Protein AF-0000000066499691 (afdb_homodimer)

Foldseek 3Di:
DDDPDDDDPPDPPDVDDPVDDPPDDPPDDPDDDDDDPPPPPCPPPPVVPPCPPPPCPVPVCPCPVPPPPPPVCCVVDDPDDDDDDQVVDPPDDPDCVVVVVVVVVLVVVLQVLLVVCCVVPVGSDDCPVVCQQCVPVVLLVVLLVVLVVLLVQLLVLLVCVLVVNDDPVVSVVSLVVSLVCLLVVSLVSLLVDDHALVSLLVSLVSSVLSNLQSCQLSVLSNVLSVVVVVCVVVVHDDDDPFSHRASDPVLSVLSSLALASHDTNDFDFAPAFDVVLLVVLVVLLVSLVSSLNSLVVVCVVLLVCLPPDDPVVSLVVCLVSLVSNVVSVLCNVLPRVNVSSCRVSRGDPNQQFAPLLQALAPVSNVCGSGPRLNVSLVPVQLVCCCVPVVDDNVVSVVRSLQVVLVSVQSSSCSSLVDHDSLSSVVSSCCVVRRVVSPDPVRHPDPVSSVVVSVCCSRVRVSSVSVSSVVSCVPPVVPDD/DDDPDDDDDDDPDDPDDDPPDDPDDDDDDDDDDDDDPCPCPCPPPPVVPPCPPPPCPVPCPVCPVPPPPPPVCCVVDDPDDDDDDQVVDPPDDPDCVVVVVVVVVLVVVLQVLLVVCCVVPVGSDDCPVVCQQCVPVVLLVVLLVVLVVLLVQLLVLLVCVLVVNDDPVVSVVSLVVSLVCLLVVSLVSLLVDDHALVSLLVSLVSSVLSNLQSCQLSVLSNVLSVVVVVCVVVVHDDDDPFSHRASDPVLSVLSSLALASHDTNDFDFAPAFDVVLLVVLVVLLVSLVSSLNSLVVVCVVLLVCLPPDDPVVSLVVCLVSLVSNVVSVLCNVLPRVNVNSCRVSRGDPNQQFAPLLQALAPVSNVCGSGPRLNVSLVPVQLVCCCVPVVDDNVVSVVRSQQVVLVSVQSSSCSSLVDHDSLSSVVSSCCVVRRVVSPDPVRHPDPVSSVVVSVCCSRVRVSSVSVSSVVSCVPPVVPDD

InterPro domains:
  IPR004299 Membrane bound O-acyl transferase, MBOAT [PF03062] (135-469)
  IPR014371 Sterol O-acyltransferase, ACAT/DAG/ARE types [PIRSF000439] (23-471)
  IPR014371 Sterol O-acyltransferase, ACAT/DAG/ARE types [PTHR10408] (16-472)

Structure (mmCIF, N/CA/C/O backbone):
data_AF-0000000066499691-model_v1
#
loop_
_entity.id
_entity.type
_entity.pdbx_description
1 polymer O-acyltransferase
#
loop_
_atom_site.group_PDB
_atom_site.id
_atom_site.type_symbol
_atom_site.label_atom_id
_atom_site.label_alt_id
_atom_site.label_comp_id
_atom_site.label_asym_id
_atom_site.label_entity_id
_atom_site.label_seq_id
_atom_site.pdbx_PDB_ins_code
_atom_site.Cartn_x
_atom_site.Cartn_y
_atom_site.Cartn_z
_atom_site.occupancy
_atom_site.B_iso_or_equiv
_atom_site.auth_seq_id
_atom_site.auth_comp_id
_atom_site.auth_asym_id
_atom_site.auth_atom_id
_atom_site.pdbx_PDB_model_num
ATOM 1 N N . MET A 1 1 ? 27.125 18.734 -46.188 1 19.03 1 MET A N 1
ATOM 2 C CA . MET A 1 1 ? 26.656 19.859 -45.375 1 19.03 1 MET A CA 1
ATOM 3 C C . MET A 1 1 ? 25.141 19.875 -45.281 1 19.03 1 MET A C 1
ATOM 5 O O . MET A 1 1 ? 24.578 20.078 -44.188 1 19.03 1 MET A O 1
ATOM 9 N N . ILE A 1 2 ? 24.375 20.172 -46.531 1 18.66 2 ILE A N 1
ATOM 10 C CA . ILE A 1 2 ? 23.328 21.125 -46.938 1 18.66 2 ILE A CA 1
ATOM 11 C C . ILE A 1 2 ? 21.969 20.594 -46.531 1 18.66 2 ILE A C 1
ATOM 13 O O . ILE A 1 2 ? 21.203 21.281 -45.844 1 18.66 2 ILE A O 1
ATOM 17 N N . GLU A 1 3 ? 21.109 20.344 -47.562 1 19.16 3 GLU A N 1
ATOM 18 C CA . GLU A 1 3 ? 19.812 20.797 -48.062 1 19.16 3 GLU A CA 1
ATOM 19 C C . GLU A 1 3 ? 18.703 19.875 -47.562 1 19.16 3 GLU A C 1
ATOM 21 O O . GLU A 1 3 ? 17.703 19.688 -48.281 1 19.16 3 GLU A O 1
ATOM 26 N N . THR A 1 4 ? 18.938 18.953 -46.594 1 21.23 4 THR A N 1
ATOM 27 C CA . THR A 1 4 ? 18.281 17.641 -46.531 1 21.23 4 THR A CA 1
ATOM 28 C C . THR A 1 4 ? 16.828 17.781 -46.094 1 21.23 4 THR A C 1
ATOM 30 O O . THR A 1 4 ? 16.281 16.906 -45.438 1 21.23 4 THR A O 1
ATOM 33 N N . GLU A 1 5 ? 16.281 19.156 -46.25 1 20.5 5 GLU A N 1
ATOM 34 C CA . GLU A 1 5 ? 15.305 19.625 -45.281 1 20.5 5 GLU A CA 1
ATOM 35 C C . GLU A 1 5 ? 14.016 18.812 -45.344 1 20.5 5 GLU A C 1
ATOM 37 O O . GLU A 1 5 ? 13.445 18.453 -44.312 1 20.5 5 GLU A O 1
ATOM 42 N N . ASN A 1 6 ? 13.25 18.859 -46.469 1 22.66 6 ASN A N 1
ATOM 43 C CA . ASN A 1 6 ? 11.906 19.391 -46.688 1 22.66 6 ASN A CA 1
ATOM 44 C C . ASN A 1 6 ? 10.844 18.312 -46.625 1 22.66 6 ASN A C 1
ATOM 46 O O . ASN A 1 6 ? 10.211 17.969 -47.625 1 22.66 6 ASN A O 1
ATOM 50 N N . SER A 1 7 ? 11.117 17.125 -45.906 1 20.28 7 SER A N 1
ATOM 51 C CA . SER A 1 7 ? 10.492 15.844 -46.25 1 20.28 7 SER A CA 1
ATOM 52 C C . SER A 1 7 ? 8.969 15.938 -46.188 1 20.28 7 SER A C 1
ATOM 54 O O . SER A 1 7 ? 8.289 15.672 -47.188 1 20.28 7 SER A O 1
ATOM 56 N N . SER A 1 8 ? 8.312 15.023 -45.375 1 19.58 8 SER A N 1
ATOM 57 C CA . SER A 1 8 ? 7.195 14.094 -45.469 1 19.58 8 SER A CA 1
ATOM 58 C C . SER A 1 8 ? 5.883 14.742 -45.062 1 19.58 8 SER A C 1
ATOM 60 O O . SER A 1 8 ? 5.516 14.727 -43.875 1 19.58 8 SER A O 1
ATOM 62 N N . LYS A 1 9 ? 5.551 16.062 -45.438 1 21.55 9 LYS A N 1
ATOM 63 C CA . LYS A 1 9 ? 4.496 17.016 -45.125 1 21.55 9 LYS A CA 1
ATOM 64 C C . LYS A 1 9 ? 3.115 16.422 -45.344 1 21.55 9 LYS A C 1
ATOM 66 O O . LYS A 1 9 ? 2.117 16.891 -44.812 1 21.55 9 LYS A O 1
ATOM 71 N N . THR A 1 10 ? 2.969 15.688 -46.562 1 20.28 10 THR A N 1
ATOM 72 C CA . THR A 1 10 ? 1.807 15.922 -47.406 1 20.28 10 THR A CA 1
ATOM 73 C C . THR A 1 10 ? 0.542 15.367 -46.75 1 20.28 10 THR A C 1
ATOM 75 O O . THR A 1 10 ? -0.565 15.828 -47.062 1 20.28 10 THR A O 1
ATOM 78 N N . MET A 1 11 ? 0.588 14.094 -46.281 1 20.8 11 MET A N 1
ATOM 79 C CA . MET A 1 11 ? -0.622 13.32 -46.562 1 20.8 11 MET A CA 1
ATOM 80 C C . MET A 1 11 ? -1.749 13.727 -45.594 1 20.8 11 MET A C 1
ATOM 82 O O . MET A 1 11 ? -2.469 12.875 -45.094 1 20.8 11 MET A O 1
ATOM 86 N N . PHE A 1 12 ? -1.549 14.789 -44.75 1 20.36 12 PHE A N 1
ATOM 87 C CA . PHE A 1 12 ? -2.389 15.047 -43.594 1 20.36 12 PHE A CA 1
ATOM 88 C C . PHE A 1 12 ? -3.799 15.438 -44 1 20.36 12 PHE A C 1
ATOM 90 O O . PHE A 1 12 ? -4.668 15.672 -43.156 1 20.36 12 PHE A O 1
ATOM 97 N N . GLN A 1 13 ? -3.895 16.031 -45.281 1 19.62 13 GLN A N 1
ATOM 98 C CA . GLN A 1 13 ? -4.906 17.062 -45.438 1 19.62 13 GLN A CA 1
ATOM 99 C C . GLN A 1 13 ? -6.309 16.5 -45.25 1 19.62 13 GLN A C 1
ATOM 101 O O . GLN A 1 13 ? -7.176 17.141 -44.656 1 19.62 13 GLN A O 1
ATOM 106 N N . GLN A 1 14 ? -6.617 15.5 -46.156 1 19.88 14 GLN A N 1
ATOM 107 C CA . GLN A 1 14 ? -7.879 15.586 -46.875 1 19.88 14 GLN A CA 1
ATOM 108 C C . GLN A 1 14 ? -9.055 15.227 -46 1 19.88 14 GLN A C 1
ATOM 110 O O . GLN A 1 14 ? -10.195 15.148 -46.438 1 19.88 14 GLN A O 1
ATOM 115 N N . ARG A 1 15 ? -8.773 14.523 -44.875 1 19.77 15 ARG A N 1
ATOM 116 C CA . ARG A 1 15 ? -9.945 13.859 -44.312 1 19.77 15 ARG A CA 1
ATOM 117 C C . ARG A 1 15 ? -10.953 14.875 -43.781 1 19.77 15 ARG A C 1
ATOM 119 O O . ARG A 1 15 ? -11.234 14.906 -42.594 1 19.77 15 ARG A O 1
ATOM 126 N N . THR A 1 16 ? -10.812 16.156 -44.281 1 20.16 16 THR A N 1
ATOM 127 C CA . THR A 1 16 ? -11.578 17.281 -43.75 1 20.16 16 THR A CA 1
ATOM 128 C C . THR A 1 16 ? -13.07 16.953 -43.719 1 20.16 16 THR A C 1
ATOM 130 O O . THR A 1 16 ? -13.727 17.156 -42.688 1 20.16 16 THR A O 1
ATOM 133 N N . LYS A 1 17 ? -13.766 17.406 -44.875 1 21.17 17 LYS A N 1
ATOM 134 C CA . LYS A 1 17 ? -14.938 18.234 -45.062 1 21.17 17 LYS A CA 1
ATOM 135 C C . LYS A 1 17 ? -16.219 17.422 -44.969 1 21.17 17 LYS A C 1
ATOM 137 O O . LYS A 1 17 ? -17.312 17.984 -44.75 1 21.17 17 LYS A O 1
ATOM 142 N N . LEU A 1 18 ? -16.234 16.156 -45.562 1 18.75 18 LEU A N 1
ATOM 143 C CA . LEU A 1 18 ? -17.469 15.734 -46.219 1 18.75 18 LEU A CA 1
ATOM 144 C C . LEU A 1 18 ? -18.562 15.453 -45.188 1 18.75 18 LEU A C 1
ATOM 146 O O . LEU A 1 18 ? -19.641 14.992 -45.531 1 18.75 18 LEU A O 1
ATOM 150 N N . GLU A 1 19 ? -18.219 15.344 -43.844 1 18.98 19 GLU A N 1
ATOM 151 C CA . GLU A 1 19 ? -19.328 14.875 -43.031 1 18.98 19 GLU A CA 1
ATOM 152 C C . GLU A 1 19 ? -20.438 15.922 -42.969 1 18.98 19 GLU A C 1
ATOM 154 O O . GLU A 1 19 ? -20.594 16.609 -41.969 1 18.98 19 GLU A O 1
ATOM 159 N N . GLN A 1 20 ? -20.562 16.766 -43.938 1 18.83 20 GLN A N 1
ATOM 160 C CA . GLN A 1 20 ? -21.438 17.922 -44.031 1 18.83 20 GLN A CA 1
ATOM 161 C C . GLN A 1 20 ? -22.875 17.531 -43.656 1 18.83 20 GLN A C 1
ATOM 163 O O . GLN A 1 20 ? -23.5 18.188 -42.844 1 18.83 20 GLN A O 1
ATOM 168 N N . LYS A 1 21 ? -23.859 17.328 -44.75 1 19.36 21 LYS A N 1
ATOM 169 C CA . LYS A 1 21 ? -25.141 17.875 -45.188 1 19.36 21 LYS A CA 1
ATOM 170 C C . LYS A 1 21 ? -26.312 17.156 -44.5 1 19.36 21 LYS A C 1
ATOM 172 O O . LYS A 1 21 ? -27.391 17.719 -44.375 1 19.36 21 LYS A O 1
ATOM 177 N N . LEU A 1 22 ? -26.422 15.758 -44.5 1 18.62 22 LEU A N 1
ATOM 178 C CA . LEU A 1 22 ? -27.75 15.195 -44.656 1 18.62 22 LEU A CA 1
ATOM 179 C C . LEU A 1 22 ? -28.578 15.438 -43.406 1 18.62 22 LEU A C 1
ATOM 181 O O . LEU A 1 22 ? -28.375 14.789 -42.375 1 18.62 22 LEU A O 1
ATOM 185 N N . VAL A 1 23 ? -28.844 16.625 -42.875 1 20.41 23 VAL A N 1
ATOM 186 C CA . VAL A 1 23 ? -29.672 17.25 -41.844 1 20.41 23 VAL A CA 1
ATOM 187 C C . VAL A 1 23 ? -31.141 16.875 -42.062 1 20.41 23 VAL A C 1
ATOM 189 O O . VAL A 1 23 ? -31.984 17.109 -41.188 1 20.41 23 VAL A O 1
ATOM 192 N N . LYS A 1 24 ? -31.703 16.672 -43.344 1 18.53 24 LYS A N 1
ATOM 193 C CA . LYS A 1 24 ? -32.969 17.328 -43.75 1 18.53 24 LYS A CA 1
ATOM 194 C C . LYS A 1 24 ? -34.125 16.797 -42.938 1 18.53 24 LYS A C 1
ATOM 196 O O . LYS A 1 24 ? -34.031 15.719 -42.312 1 18.53 24 LYS A O 1
ATOM 201 N N . LYS A 1 25 ? -35.625 16.812 -43.594 1 18.16 25 LYS A N 1
ATOM 202 C CA . LYS A 1 25 ? -37.031 17.203 -43.531 1 18.16 25 LYS A CA 1
ATOM 203 C C . LYS A 1 25 ? -37.906 16.031 -43.062 1 18.16 25 LYS A C 1
ATOM 205 O O . LYS A 1 25 ? -39.125 16.109 -43.125 1 18.16 25 LYS A O 1
ATOM 210 N N . ARG A 1 26 ? -37.5 14.758 -42.844 1 16.75 26 ARG A N 1
ATOM 211 C CA . ARG A 1 26 ? -38.594 13.797 -42.938 1 16.75 26 ARG A CA 1
ATOM 212 C C . ARG A 1 26 ? -39.719 14.125 -41.969 1 16.75 26 ARG A C 1
ATOM 214 O O . ARG A 1 26 ? -39.562 13.93 -40.75 1 16.75 26 ARG A O 1
ATOM 221 N N . LYS A 1 27 ? -40.719 15.109 -42.219 1 18.91 27 LYS A N 1
ATOM 222 C CA . LYS A 1 27 ? -41.906 15.758 -41.688 1 18.91 27 LYS A CA 1
ATOM 223 C C . LYS A 1 27 ? -43.062 14.758 -41.5 1 18.91 27 LYS A C 1
ATOM 225 O O . LYS A 1 27 ? -44 15.023 -40.75 1 18.91 27 LYS A O 1
ATOM 230 N N . GLU A 1 28 ? -43.219 13.758 -42.5 1 16.61 28 GLU A N 1
ATOM 231 C CA . GLU A 1 28 ? -44.594 13.562 -42.969 1 16.61 28 GLU A CA 1
ATOM 232 C C . GLU A 1 28 ? -45.5 13.047 -41.844 1 16.61 28 GLU A C 1
ATOM 234 O O . GLU A 1 28 ? -45 12.672 -40.781 1 16.61 28 GLU A O 1
ATOM 239 N N . ASP A 1 29 ? -46.312 11.945 -42.156 1 17.38 29 ASP A N 1
ATOM 240 C CA . ASP A 1 29 ? -47.75 11.609 -42.25 1 17.38 29 ASP A CA 1
ATOM 241 C C . ASP A 1 29 ? -48.25 11.047 -40.938 1 17.38 29 ASP A C 1
ATOM 243 O O . ASP A 1 29 ? -47.781 10.008 -40.469 1 17.38 29 ASP A O 1
ATOM 247 N N . LYS A 1 30 ? -48.812 11.906 -40.094 1 19.53 30 LYS A N 1
ATOM 248 C CA . LYS A 1 30 ? -49.531 11.93 -38.812 1 19.53 30 LYS A CA 1
ATOM 249 C C . LYS A 1 30 ? -50.812 11.109 -38.906 1 19.53 30 LYS A C 1
ATOM 251 O O . LYS A 1 30 ? -51.906 11.68 -38.969 1 19.53 30 LYS A O 1
ATOM 256 N N . GLU A 1 31 ? -50.875 10.07 -39.781 1 17.73 31 GLU A N 1
ATOM 257 C CA . GLU A 1 31 ? -52.25 9.641 -39.969 1 17.73 31 GLU A CA 1
ATOM 258 C C . GLU A 1 31 ? -52.969 9.422 -38.656 1 17.73 31 GLU A C 1
ATOM 260 O O . GLU A 1 31 ? -52.312 9.18 -37.625 1 17.73 31 GLU A O 1
ATOM 265 N N . LYS A 1 32 ? -54.438 9.094 -38.656 1 17.88 32 LYS A N 1
ATOM 266 C CA . LYS A 1 32 ? -55.781 9.398 -38.125 1 17.88 32 LYS A CA 1
ATOM 267 C C . LYS A 1 32 ? -56.094 8.531 -36.906 1 17.88 32 LYS A C 1
ATOM 269 O O . LYS A 1 32 ? -56.656 9.016 -35.938 1 17.88 32 LYS A O 1
ATOM 274 N N . ASN A 1 33 ? -56.031 7.176 -37.062 1 18.47 33 ASN A N 1
ATOM 275 C CA . ASN A 1 33 ? -57.25 6.504 -36.656 1 18.47 33 ASN A CA 1
ATOM 276 C C . ASN A 1 33 ? -57.406 6.496 -35.125 1 18.47 33 ASN A C 1
ATOM 278 O O . ASN A 1 33 ? -56.469 6.164 -34.406 1 18.47 33 ASN A O 1
ATOM 282 N N . ASN A 1 34 ? -58.531 7.102 -34.469 1 17.97 34 ASN A N 1
ATOM 283 C CA . ASN A 1 34 ? -59.062 7.656 -33.25 1 17.97 34 ASN A CA 1
AT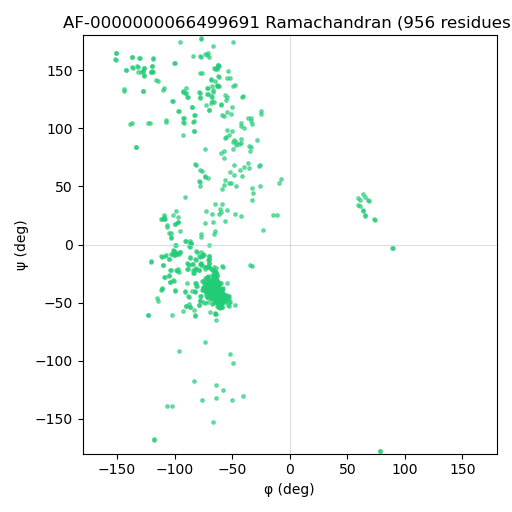OM 284 C C . ASN A 1 34 ? -59.375 6.559 -32.219 1 17.97 34 ASN A C 1
ATOM 286 O O . ASN A 1 34 ? -59.719 6.852 -31.078 1 17.97 34 ASN A O 1
ATOM 290 N N . GLU A 1 35 ? -59.562 5.238 -32.656 1 18.17 35 GLU A N 1
ATOM 291 C CA . GLU A 1 35 ? -60.688 4.645 -31.938 1 18.17 35 GLU A CA 1
ATOM 292 C C . GLU A 1 35 ? -60.406 4.516 -30.453 1 18.17 35 GLU A C 1
ATOM 294 O O . GLU A 1 35 ? -59.25 4.25 -30.062 1 18.17 35 GLU A O 1
ATOM 299 N N . LYS A 1 36 ? -61.438 4.781 -29.516 1 21.89 36 LYS A N 1
ATOM 300 C CA . LYS A 1 36 ? -61.75 5.145 -28.141 1 21.89 36 LYS A CA 1
ATOM 301 C C . LYS A 1 36 ? -61.594 3.941 -27.203 1 21.89 36 LYS A C 1
ATOM 303 O O . LYS A 1 36 ? -61.844 4.047 -26 1 21.89 36 LYS A O 1
ATOM 308 N N . VAL A 1 37 ? -61.031 2.785 -27.656 1 19.05 37 VAL A N 1
ATOM 309 C CA . VAL A 1 37 ? -61.531 1.641 -26.922 1 19.05 37 VAL A CA 1
ATOM 310 C C . VAL A 1 37 ? -61.312 1.837 -25.422 1 19.05 37 VAL A C 1
ATOM 312 O O . VAL A 1 37 ? -60.188 2.199 -25 1 19.05 37 VAL A O 1
ATOM 315 N N . SER A 1 38 ? -62.438 1.754 -24.484 1 20.27 38 SER A N 1
ATOM 316 C CA . SER A 1 38 ? -62.969 2.025 -23.141 1 20.27 38 SER A CA 1
ATOM 317 C C . SER A 1 38 ? -62.312 1.115 -22.109 1 20.27 38 SER A C 1
ATOM 319 O O . SER A 1 38 ? -62.531 1.302 -20.906 1 20.27 38 SER A O 1
ATOM 321 N N . ILE A 1 39 ? -61.406 0.233 -22.531 1 19.64 39 ILE A N 1
ATOM 322 C CA . ILE A 1 39 ? -61.375 -0.937 -21.656 1 19.64 39 ILE A CA 1
ATOM 323 C C . ILE A 1 39 ? -61.156 -0.501 -20.203 1 19.64 39 ILE A C 1
ATOM 325 O O . ILE A 1 39 ? -60.188 0.207 -19.922 1 19.64 39 ILE A O 1
ATOM 329 N N . GLU A 1 40 ? -62.156 -0.705 -19.281 1 19.98 40 GLU A N 1
ATOM 330 C CA . GLU A 1 40 ? -62.531 -0.37 -17.906 1 19.98 40 GLU A CA 1
ATOM 331 C C . GLU A 1 40 ? -61.562 -1.003 -16.906 1 19.98 40 GLU A C 1
ATOM 333 O O . GLU A 1 40 ? -61.625 -0.735 -15.703 1 19.98 40 GLU A O 1
ATOM 338 N N . SER A 1 41 ? -60.5 -1.564 -17.375 1 19.78 41 SER A N 1
ATOM 339 C CA . SER A 1 41 ? -59.969 -2.578 -16.453 1 19.78 41 SER A CA 1
ATOM 340 C C . SER A 1 41 ? -59.812 -2.02 -15.039 1 19.78 41 SER A C 1
ATOM 342 O O . SER A 1 41 ? -59.281 -0.938 -14.859 1 19.78 41 SER A O 1
ATOM 344 N N . SER A 1 42 ? -60.625 -2.506 -14.07 1 20.31 42 SER A N 1
ATOM 345 C CA . SER A 1 42 ? -60.969 -2.215 -12.688 1 20.31 42 SER A CA 1
ATOM 346 C C . SER A 1 42 ? -59.75 -2.32 -11.773 1 20.31 42 SER A C 1
ATOM 348 O O . SER A 1 42 ? -59.594 -3.297 -11.039 1 20.31 42 SER A O 1
ATOM 350 N N . THR A 1 43 ? -58.656 -2.059 -12.227 1 19.95 43 THR A N 1
ATOM 351 C CA . THR A 1 43 ? -57.469 -2.33 -11.406 1 19.95 43 THR A CA 1
ATOM 352 C C . THR A 1 43 ? -57.656 -1.761 -10 1 19.95 43 THR A C 1
ATOM 354 O O . THR A 1 43 ? -57.781 -0.544 -9.828 1 19.95 43 THR A O 1
ATOM 357 N N . SER A 1 44 ? -58.375 -2.582 -9.219 1 18.97 44 SER A N 1
ATOM 358 C CA . SER A 1 44 ? -58.719 -2.223 -7.852 1 18.97 44 SER A CA 1
ATOM 359 C C . SER A 1 44 ? -57.531 -1.757 -7.055 1 18.97 44 SER A C 1
ATOM 361 O O . SER A 1 44 ? -56.5 -2.438 -7.027 1 18.97 44 SER A O 1
ATOM 363 N N . LYS A 1 45 ? -57.312 -0.521 -6.914 1 22.02 45 LYS A N 1
ATOM 364 C CA . LYS A 1 45 ? -56.375 0.409 -6.273 1 22.02 45 LYS A CA 1
ATOM 365 C C . LYS A 1 45 ? -56.25 0.13 -4.777 1 22.02 45 LYS A C 1
ATOM 367 O O . LYS A 1 45 ? -56.219 1.06 -3.969 1 22.02 45 LYS A O 1
ATOM 372 N N . THR A 1 46 ? -56.438 -1.102 -4.438 1 20.28 46 THR A N 1
ATOM 373 C CA . THR A 1 46 ? -56.688 -1.081 -2.998 1 20.28 46 THR A CA 1
ATOM 374 C C . THR A 1 46 ? -55.531 -0.434 -2.262 1 20.28 46 THR A C 1
ATOM 376 O O . THR A 1 46 ? -54.406 -0.959 -2.273 1 20.28 46 THR A O 1
ATOM 379 N N . THR A 1 47 ? -55.438 0.843 -2.346 1 21.22 47 THR A N 1
ATOM 380 C CA . THR A 1 47 ? -54.469 1.711 -1.657 1 21.22 47 THR A CA 1
ATOM 381 C C . THR A 1 47 ? -54.562 1.509 -0.147 1 21.22 47 THR A C 1
ATOM 383 O O . THR A 1 47 ? -55.531 1.913 0.488 1 21.22 47 THR A O 1
ATOM 386 N N . SER A 1 48 ? -54.5 0.281 0.277 1 20.38 48 SER A N 1
ATOM 387 C CA . SER A 1 48 ? -54.719 0.213 1.715 1 20.38 48 SER A CA 1
ATOM 388 C C . SER A 1 48 ? -53.875 1.223 2.467 1 20.38 48 SER A C 1
ATOM 390 O O . SER A 1 48 ? -52.625 1.236 2.314 1 20.38 48 SER A O 1
ATOM 392 N N . THR A 1 49 ? -54.469 2.416 2.65 1 22.67 49 THR A N 1
ATOM 393 C CA . THR A 1 49 ? -54.031 3.561 3.441 1 22.67 49 THR A CA 1
ATOM 394 C C . THR A 1 49 ? -53.719 3.143 4.879 1 22.67 49 THR A C 1
ATOM 396 O O . THR A 1 49 ? -54.625 2.791 5.629 1 22.67 49 THR A O 1
ATOM 399 N N . PHE A 1 50 ? -52.906 2.18 5.094 1 21.56 50 PHE A N 1
ATOM 400 C CA . PHE A 1 50 ? -52.75 1.971 6.527 1 21.56 50 PHE A CA 1
ATOM 401 C C . PHE A 1 50 ? -52.531 3.295 7.246 1 21.56 50 PHE A C 1
ATOM 403 O O . PHE A 1 50 ? -51.562 3.988 6.973 1 21.56 50 PHE A O 1
ATOM 410 N N . LYS A 1 51 ? -53.656 3.881 7.609 1 22.03 51 LYS A N 1
ATOM 411 C CA . LYS A 1 51 ? -53.688 5.035 8.5 1 22.03 51 LYS A CA 1
ATOM 412 C C . LYS A 1 51 ? -52.906 4.77 9.781 1 22.03 51 LYS A C 1
ATOM 414 O O . LYS A 1 51 ? -53.312 3.922 10.586 1 22.03 51 LYS A O 1
ATOM 419 N N . VAL A 1 52 ? -51.75 4.555 9.727 1 22.33 52 VAL A N 1
ATOM 420 C CA . VAL A 1 52 ? -51.125 4.547 11.055 1 22.33 52 VAL A CA 1
ATOM 421 C C . VAL A 1 52 ? -51.656 5.727 11.867 1 22.33 52 VAL A C 1
ATOM 423 O O . VAL A 1 52 ? -51.562 6.879 11.445 1 22.33 52 VAL A O 1
ATOM 426 N N . LYS A 1 53 ? -52.719 5.48 12.484 1 22.61 53 LYS A N 1
ATOM 427 C CA . LYS A 1 53 ? -53.219 6.484 13.43 1 22.61 53 LYS A CA 1
ATOM 428 C C . LYS A 1 53 ? -52.031 7.16 14.156 1 22.61 53 LYS A C 1
ATOM 430 O O . LYS A 1 53 ? -51.188 6.484 14.719 1 22.61 53 LYS A O 1
ATOM 435 N N . LYS A 1 54 ? -51.938 8.32 13.727 1 25.33 54 LYS A N 1
ATOM 436 C CA . LYS A 1 54 ? -51.156 9.336 14.438 1 25.33 54 LYS A CA 1
ATOM 437 C C . LYS A 1 54 ? -51.562 9.391 15.906 1 25.33 54 LYS A C 1
ATOM 439 O O . LYS A 1 54 ? -52.656 9.82 16.25 1 25.33 54 LYS A O 1
ATOM 444 N N . GLY A 1 55 ? -51.531 8.227 16.562 1 23.25 55 GLY A N 1
ATOM 445 C CA . GLY A 1 55 ? -51.812 8.609 17.938 1 23.25 55 GLY A CA 1
ATOM 446 C C . GLY A 1 55 ? -51.25 9.977 18.297 1 23.25 55 GLY A C 1
ATOM 447 O O . GLY A 1 55 ? -50.156 10.344 17.859 1 23.25 55 GLY A O 1
ATOM 448 N N . GLY A 1 56 ? -52.25 10.852 18.438 1 23.91 56 GLY A N 1
ATOM 449 C CA . GLY A 1 56 ? -52.094 12.242 18.828 1 23.91 56 GLY A CA 1
ATOM 450 C C . GLY A 1 56 ? -51.188 12.43 20.047 1 23.91 56 GLY A C 1
ATOM 451 O O . GLY A 1 56 ? -51.656 12.367 21.188 1 23.91 56 GLY A O 1
ATOM 452 N N . PHE A 1 57 ? -50.281 11.531 20.281 1 23.58 57 PHE A N 1
ATOM 453 C CA . PHE A 1 57 ? -49.656 12.102 21.469 1 23.58 57 PHE A CA 1
ATOM 454 C C . PHE A 1 57 ? -49.469 13.609 21.297 1 23.58 57 PHE A C 1
ATOM 456 O O . PHE A 1 57 ? -48.938 14.078 20.297 1 23.58 57 PHE A O 1
ATOM 463 N N . ASP A 1 58 ? -50.562 14.25 21.766 1 24 58 ASP A N 1
ATOM 464 C CA . ASP A 1 58 ? -50.469 15.672 22.062 1 24 58 ASP A CA 1
ATOM 465 C C . ASP A 1 58 ? -49.062 16.047 22.547 1 24 58 ASP A C 1
ATOM 467 O O . ASP A 1 58 ? -48.688 15.688 23.672 1 24 58 ASP A O 1
ATOM 471 N N . ASP A 1 59 ? -48.156 15.516 21.844 1 24.8 59 ASP A N 1
ATOM 472 C CA . ASP A 1 59 ? -46.969 16.266 22.188 1 24.8 59 ASP A CA 1
ATOM 473 C C . ASP A 1 59 ? -47.281 17.734 22.438 1 24.8 59 ASP A C 1
ATOM 475 O O . ASP A 1 59 ? -47.625 18.469 21.5 1 24.8 59 ASP A O 1
ATOM 479 N N . ASP A 1 60 ? -48 17.891 23.453 1 23.38 60 ASP A N 1
ATOM 480 C CA . ASP A 1 60 ? -47.938 19.234 24.016 1 23.38 60 ASP A CA 1
ATOM 481 C C . ASP A 1 60 ? -46.562 19.875 23.703 1 23.38 60 ASP A C 1
ATOM 483 O O . ASP A 1 60 ? -45.531 19.344 24.094 1 23.38 60 ASP A O 1
ATOM 487 N N . LYS A 1 61 ? -46.531 20.5 22.641 1 29.12 61 LYS A N 1
ATOM 488 C CA . LYS A 1 61 ? -45.844 21.703 22.141 1 29.12 61 LYS A CA 1
ATOM 489 C C . LYS A 1 61 ? -45.438 22.625 23.281 1 29.12 61 LYS A C 1
ATOM 491 O O . LYS A 1 61 ? -45.969 23.734 23.422 1 29.12 61 LYS A O 1
ATOM 496 N N . SER A 1 62 ? -45.562 21.984 24.406 1 26.06 62 SER A N 1
ATOM 497 C CA . SER A 1 62 ? -44.906 22.969 25.266 1 26.06 62 SER A CA 1
ATOM 498 C C . SER A 1 62 ? -43.562 23.422 24.672 1 26.06 62 SER A C 1
ATOM 500 O O . SER A 1 62 ? -42.656 22.625 24.531 1 26.06 62 SER A O 1
ATOM 502 N N . SER A 1 63 ? -43.625 24.109 23.609 1 29.77 63 SER A N 1
ATOM 503 C CA . SER A 1 63 ? -42.781 25.172 23.109 1 29.77 63 SER A CA 1
ATOM 504 C C . SER A 1 63 ? -41.812 25.641 24.188 1 29.77 63 SER A C 1
ATOM 506 O O . SER A 1 63 ? -42.062 26.609 24.906 1 29.77 63 SER A O 1
ATOM 508 N N . ILE A 1 64 ? -41.562 24.75 25.062 1 31.41 64 ILE A N 1
ATOM 509 C CA . ILE A 1 64 ? -40.438 25.422 25.719 1 31.41 64 ILE A CA 1
ATOM 510 C C . ILE A 1 64 ? -39.5 26.047 24.672 1 31.41 64 ILE A C 1
ATOM 512 O O . ILE A 1 64 ? -38.906 25.344 23.859 1 31.41 64 ILE A O 1
ATOM 516 N N . GLY A 1 65 ? -40.062 27.016 23.953 1 31.38 65 GLY A N 1
ATOM 517 C CA . GLY A 1 65 ? -39.312 28.016 23.188 1 31.38 65 GLY A CA 1
ATOM 518 C C . GLY A 1 65 ? -37.812 27.984 23.469 1 31.38 65 GLY A C 1
ATOM 519 O O . GLY A 1 65 ? -37.375 28.5 24.5 1 31.38 65 GLY A O 1
ATOM 520 N N . GLU A 1 66 ? -37.312 26.766 23.312 1 38.44 66 GLU A N 1
ATOM 521 C CA . GLU A 1 66 ? -35.906 27.172 23.391 1 38.44 66 GLU A CA 1
ATOM 522 C C . GLU A 1 66 ? -35.688 28.547 22.75 1 38.44 66 GLU A C 1
ATOM 524 O O . GLU A 1 66 ? -36.125 28.781 21.609 1 38.44 66 GLU A O 1
ATOM 529 N N . PRO A 1 67 ? -35.906 29.531 23.469 1 40.66 67 PRO A N 1
ATOM 530 C CA . PRO A 1 67 ? -35.781 30.859 22.859 1 40.66 67 PRO A CA 1
ATOM 531 C C . PRO A 1 67 ? -34.844 30.859 21.656 1 40.66 67 PRO A C 1
ATOM 533 O O . PRO A 1 67 ? -33.906 30.047 21.594 1 40.66 67 PRO A O 1
ATOM 536 N N . PRO A 1 68 ? -35.344 31.125 20.391 1 41.72 68 PRO A N 1
ATOM 537 C CA . PRO A 1 68 ? -34.531 31.297 19.172 1 41.72 68 PRO A CA 1
ATOM 538 C C . PRO A 1 68 ? -33.125 31.781 19.469 1 41.72 68 PRO A C 1
ATOM 540 O O . PRO A 1 68 ? -32.938 32.875 20 1 41.72 68 PRO A O 1
ATOM 543 N N . HIS A 1 69 ? -32.312 30.953 20.078 1 51.25 69 HIS A N 1
ATOM 544 C CA . HIS A 1 69 ? -30.953 31.453 20.094 1 51.25 69 HIS A CA 1
ATOM 545 C C . HIS A 1 69 ? -30.594 32.094 18.766 1 51.25 69 HIS A C 1
ATOM 547 O O . HIS A 1 69 ? -31.188 31.766 17.734 1 51.25 69 HIS A O 1
ATOM 553 N N . SER A 1 70 ? -30.141 33.219 18.75 1 58.75 70 SER A N 1
ATOM 554 C CA . SER A 1 70 ? -29.734 33.938 17.562 1 58.75 70 SER A CA 1
ATOM 555 C C . SER A 1 70 ? -28.969 33.031 16.594 1 58.75 70 SER A C 1
ATOM 557 O O . SER A 1 70 ? -27.984 32.375 17 1 58.75 70 SER A O 1
ATOM 559 N N . PRO A 1 71 ? -29.641 32.562 15.508 1 64.12 71 PRO A N 1
ATOM 560 C CA . PRO A 1 71 ? -28.984 31.781 14.461 1 64.12 71 PRO A CA 1
ATOM 561 C C . PRO A 1 71 ? -27.531 32.188 14.234 1 64.12 71 PRO A C 1
ATOM 563 O O . PRO A 1 71 ? -26.719 31.359 13.844 1 64.12 71 PRO A O 1
ATOM 566 N N . SER A 1 72 ? -27.281 33.375 14.719 1 73 72 SER A N 1
ATOM 567 C CA . SER A 1 72 ? -25.953 33.875 14.438 1 73 72 SER A CA 1
ATOM 568 C C . SER A 1 72 ? -24.922 33.312 15.398 1 73 72 SER A C 1
ATOM 570 O O . SER A 1 72 ? -23.734 33.188 15.062 1 73 72 SER A O 1
ATOM 572 N N . LEU A 1 73 ? -25.406 32.812 16.594 1 79.38 73 LEU A N 1
ATOM 573 C CA . LEU A 1 73 ? -24.453 32.312 17.578 1 79.38 73 LEU A CA 1
ATOM 574 C C . LEU A 1 73 ? -24.312 30.797 17.5 1 79.38 73 LEU A C 1
ATOM 576 O O . LEU A 1 73 ? -23.375 30.234 18.062 1 79.38 73 LEU A O 1
ATOM 580 N N . GLU A 1 74 ? -25.125 30.141 16.703 1 80.56 74 GLU A N 1
ATOM 581 C CA . GLU A 1 74 ? -25.094 28.688 16.562 1 80.56 74 GLU A CA 1
ATOM 582 C C . GLU A 1 74 ? -23.797 28.219 15.922 1 80.56 74 GLU A C 1
ATOM 584 O O . GLU A 1 74 ? -23.375 27.078 16.125 1 80.56 74 GLU A O 1
ATOM 589 N N . ARG A 1 75 ? -23.156 29.141 15.273 1 80 75 ARG A N 1
ATOM 590 C CA . ARG A 1 75 ? -21.906 28.797 14.594 1 80 75 ARG A CA 1
ATOM 591 C C . ARG A 1 75 ? -20.797 28.516 15.602 1 80 75 ARG A C 1
ATOM 593 O O . ARG A 1 75 ? -19.75 27.953 15.25 1 80 75 ARG A O 1
ATOM 600 N N . PHE A 1 76 ? -21.062 28.875 16.891 1 84.06 76 PHE A N 1
ATOM 601 C CA . PHE A 1 76 ? -20.047 28.641 17.906 1 84.06 76 PHE A CA 1
ATOM 602 C C . PHE A 1 76 ? -20.406 27.453 18.781 1 84.06 76 PHE A C 1
ATOM 604 O O . PHE A 1 76 ? -19.734 27.172 19.766 1 84.06 76 PHE A O 1
ATOM 611 N N . SER A 1 77 ? -21.453 26.719 18.328 1 80 77 SER A N 1
ATOM 612 C CA . SER A 1 77 ? -21.859 25.531 19.078 1 80 77 SER A CA 1
ATOM 613 C C . SER A 1 77 ? -20.781 24.469 19.062 1 80 77 SER A C 1
ATOM 615 O O . SER A 1 77 ? -19.953 24.406 18.156 1 80 77 SER A O 1
ATOM 617 N N . SER A 1 78 ? -20.75 23.672 20.125 1 79.5 78 SER A N 1
ATOM 618 C CA . SER A 1 78 ? -19.766 22.609 20.234 1 79.5 78 SER A CA 1
ATOM 619 C C . SER A 1 78 ? -19.969 21.531 19.188 1 79.5 78 SER A C 1
ATOM 621 O O . SER A 1 78 ? -21.062 20.984 19.047 1 79.5 78 SER A O 1
ATOM 623 N N . THR A 1 79 ? -18.969 21.312 18.438 1 82.12 79 THR A N 1
ATOM 624 C CA . THR A 1 79 ? -19.031 20.312 17.391 1 82.12 79 THR A CA 1
ATOM 625 C C . THR A 1 79 ? -18.203 19.078 17.75 1 82.12 79 THR A C 1
ATOM 627 O O . THR A 1 79 ? -18.375 18.016 17.141 1 82.12 79 THR A O 1
ATOM 630 N N . SER A 1 80 ? -17.484 19.266 18.812 1 88.44 80 SER A N 1
ATOM 631 C CA . SER A 1 80 ? -16.609 18.156 19.203 1 88.44 80 SER A CA 1
ATOM 632 C C . SER A 1 80 ? -17.391 17.062 19.906 1 88.44 80 SER A C 1
ATOM 634 O O . SER A 1 80 ? -18.25 17.344 20.75 1 88.44 80 SER A O 1
ATOM 636 N N . LYS A 1 81 ? -17.344 15.867 19.5 1 89.69 81 LYS A N 1
ATOM 637 C CA . LYS A 1 81 ? -17.922 14.672 20.094 1 89.69 81 LYS A CA 1
ATOM 638 C C . LYS A 1 81 ? -16.891 13.539 20.172 1 89.69 81 LYS A C 1
ATOM 640 O O . LYS A 1 81 ? -15.922 13.539 19.422 1 89.69 81 LYS A O 1
ATOM 645 N N . PRO A 1 82 ? -17.094 12.719 21.094 1 91 82 PRO A N 1
ATOM 646 C CA . PRO A 1 82 ? -16.141 11.609 21.188 1 91 82 PRO A CA 1
ATOM 647 C C . PRO A 1 82 ? -16.094 10.758 19.922 1 91 82 PRO A C 1
ATOM 649 O O . PRO A 1 82 ? -17.125 10.266 19.469 1 91 82 PRO A O 1
ATOM 652 N N . ARG A 1 83 ? -14.977 10.711 19.375 1 90.38 83 ARG A N 1
ATOM 653 C CA . ARG A 1 83 ? -14.719 9.906 18.188 1 90.38 83 ARG A CA 1
ATOM 654 C C . ARG A 1 83 ? -13.328 9.273 18.25 1 90.38 83 ARG A C 1
ATOM 656 O O . ARG A 1 83 ? -12.398 9.859 18.797 1 90.38 83 ARG A O 1
ATOM 663 N N . GLU A 1 84 ? -13.273 8.125 17.609 1 88.5 84 GLU A N 1
ATOM 664 C CA . GLU A 1 84 ? -11.977 7.465 17.531 1 88.5 84 GLU A CA 1
ATOM 665 C C . GLU A 1 84 ? -11.32 7.707 16.172 1 88.5 84 GLU A C 1
ATOM 667 O O . GLU A 1 84 ? -12 8.008 15.195 1 88.5 84 GLU A O 1
ATOM 672 N N . SER A 1 85 ? -10 7.574 16.234 1 90.12 85 SER A N 1
ATOM 673 C CA . SER A 1 85 ? -9.273 7.684 14.969 1 90.12 85 SER A CA 1
ATOM 674 C C . SER A 1 85 ? -9.57 6.496 14.062 1 90.12 85 SER A C 1
ATOM 676 O O . SER A 1 85 ? -9.664 5.355 14.523 1 90.12 85 SER A O 1
ATOM 678 N N . ILE A 1 86 ? -9.68 6.734 12.836 1 87.12 86 ILE A N 1
ATOM 679 C CA . ILE A 1 86 ? -10.094 5.73 11.867 1 87.12 86 ILE A CA 1
ATOM 680 C C . ILE A 1 86 ? -9.086 4.586 11.844 1 87.12 86 ILE A C 1
ATOM 682 O O . ILE A 1 86 ? -9.461 3.42 11.688 1 87.12 86 ILE A O 1
ATOM 686 N N . LEU A 1 87 ? -7.82 4.789 11.984 1 86.75 87 LEU A N 1
ATOM 687 C CA . LEU A 1 87 ? -6.785 3.771 11.859 1 86.75 87 LEU A CA 1
ATOM 688 C C . LEU A 1 87 ? -6.703 2.912 13.117 1 86.75 87 LEU A C 1
ATOM 690 O O . LEU A 1 87 ? -6.047 1.868 13.117 1 86.75 87 LEU A O 1
ATOM 694 N N . THR A 1 88 ? -7.402 3.377 14.141 1 83.81 88 THR A N 1
ATOM 695 C CA . THR A 1 88 ? -7.395 2.594 15.375 1 83.81 88 THR A CA 1
ATOM 696 C C . THR A 1 88 ? -8.672 1.768 15.492 1 83.81 88 THR A C 1
ATOM 698 O O . THR A 1 88 ? -8.805 0.952 16.406 1 83.81 88 THR A O 1
ATOM 701 N N . THR A 1 89 ? -9.57 1.976 14.57 1 80.25 89 THR A N 1
ATOM 702 C CA . THR A 1 89 ? -10.828 1.233 14.594 1 80.25 89 THR A CA 1
ATOM 703 C C . THR A 1 89 ? -10.758 0.026 13.664 1 80.25 89 THR A C 1
ATOM 705 O O . THR A 1 89 ? -10.625 0.178 12.453 1 80.25 89 THR A O 1
ATOM 708 N N . PRO A 1 90 ? -10.82 -1.161 14.117 1 69.12 90 PRO A N 1
ATOM 709 C CA . PRO A 1 90 ? -10.602 -2.371 13.328 1 69.12 90 PRO A CA 1
ATOM 710 C C . PRO A 1 90 ? -11.664 -2.574 12.25 1 69.12 90 PRO A C 1
ATOM 712 O O . PRO A 1 90 ? -11.383 -3.148 11.195 1 69.12 90 PRO A O 1
ATOM 715 N N . GLN A 1 91 ? -12.844 -2.113 12.336 1 67.25 91 GLN A N 1
ATOM 716 C CA . GLN A 1 91 ? -13.93 -2.486 11.438 1 67.25 91 GLN A CA 1
ATOM 717 C C . GLN A 1 91 ? -14.102 -1.464 10.32 1 67.25 91 GLN A C 1
ATOM 719 O O . GLN A 1 91 ? -14.984 -1.602 9.477 1 67.25 91 GLN A O 1
ATOM 724 N N . THR A 1 92 ? -13.086 -0.789 10.188 1 75.38 92 THR A N 1
ATOM 725 C CA . THR A 1 92 ? -13.273 0.257 9.188 1 75.38 92 THR A CA 1
ATOM 726 C C . THR A 1 92 ? -12.812 -0.219 7.812 1 75.38 92 THR A C 1
ATOM 728 O O . THR A 1 92 ? -11.805 -0.915 7.699 1 75.38 92 THR A O 1
ATOM 731 N N . ASP A 1 93 ? -13.633 0.006 6.859 1 79.19 93 ASP A N 1
ATOM 732 C CA . ASP A 1 93 ? -13.25 -0.253 5.477 1 79.19 93 ASP A CA 1
ATOM 733 C C . ASP A 1 93 ? -12.211 0.752 4.996 1 79.19 93 ASP A C 1
ATOM 735 O O . ASP A 1 93 ? -12.484 1.952 4.922 1 79.19 93 ASP A O 1
ATOM 739 N N . ILE A 1 94 ? -11.062 0.294 4.691 1 82.81 94 ILE A N 1
ATOM 740 C CA . ILE A 1 94 ? -9.961 1.173 4.312 1 82.81 94 ILE A CA 1
ATOM 741 C C . ILE A 1 94 ? -10.148 1.638 2.869 1 82.81 94 ILE A C 1
ATOM 743 O O . ILE A 1 94 ? -9.562 2.639 2.451 1 82.81 94 ILE A O 1
ATOM 747 N N . GLY A 1 95 ? -10.984 0.967 2.123 1 82.31 95 GLY A N 1
ATOM 748 C CA . GLY A 1 95 ? -11.336 1.424 0.788 1 82.31 95 GLY A CA 1
ATOM 749 C C . GLY A 1 95 ? -10.273 1.115 -0.248 1 82.31 95 GLY A C 1
ATOM 750 O O . GLY A 1 95 ? -9.234 0.54 0.076 1 82.31 95 GLY A O 1
ATOM 751 N N . TRP A 1 96 ? -10.43 1.525 -1.534 1 86.25 96 TRP A N 1
ATOM 752 C CA . TRP A 1 96 ? -9.602 1.194 -2.686 1 86.25 96 TRP A CA 1
ATOM 753 C C . TRP A 1 96 ? -8.422 2.158 -2.805 1 86.25 96 TRP A C 1
ATOM 755 O O . TRP A 1 96 ? -7.496 1.925 -3.584 1 86.25 96 TRP A O 1
ATOM 765 N N . GLY A 1 97 ? -8.469 3.16 -2.07 1 90.62 97 GLY A N 1
ATOM 766 C CA . GLY A 1 97 ? -7.43 4.168 -2.162 1 90.62 97 GLY A CA 1
ATOM 767 C C . GLY A 1 97 ? -6.047 3.631 -1.84 1 90.62 97 GLY A C 1
ATOM 768 O O . GLY A 1 97 ? -5.059 4.039 -2.453 1 90.62 97 GLY A O 1
ATOM 769 N N . THR A 1 98 ? -6.016 2.676 -0.944 1 91.12 98 THR A N 1
ATOM 770 C CA . THR A 1 98 ? -4.73 2.096 -0.566 1 91.12 98 THR A CA 1
ATOM 771 C C . THR A 1 98 ? -4.18 1.221 -1.69 1 91.12 98 THR A C 1
ATOM 773 O O . THR A 1 98 ? -2.971 1.185 -1.921 1 91.12 98 THR A O 1
ATOM 776 N N . PHE A 1 99 ? -5.07 0.565 -2.41 1 91.06 99 PHE A N 1
ATOM 777 C CA . PHE A 1 99 ? -4.66 -0.242 -3.553 1 91.06 99 PHE A CA 1
ATOM 778 C C . PHE A 1 99 ? -4.094 0.638 -4.66 1 91.06 99 PHE A C 1
ATOM 780 O O . PHE A 1 99 ? -3.064 0.311 -5.258 1 91.06 99 PHE A O 1
ATOM 787 N N . ASN A 1 100 ? -4.777 1.71 -4.883 1 92.69 100 ASN A N 1
ATOM 788 C CA . ASN A 1 100 ? -4.309 2.643 -5.906 1 92.69 100 ASN A CA 1
ATOM 789 C C . ASN A 1 100 ? -2.973 3.271 -5.52 1 92.69 100 ASN A C 1
ATOM 791 O O . ASN A 1 100 ? -2.121 3.508 -6.379 1 92.69 100 ASN A O 1
ATOM 795 N N . TYR A 1 101 ? -2.812 3.557 -4.277 1 95.94 101 TYR A N 1
ATOM 796 C CA . TYR A 1 101 ? -1.543 4.082 -3.787 1 95.94 101 TYR A CA 1
ATOM 797 C C . TYR A 1 101 ? -0.406 3.105 -4.066 1 95.94 101 TYR A C 1
ATOM 799 O O . TYR A 1 101 ? 0.657 3.504 -4.551 1 95.94 101 TYR A O 1
ATOM 807 N N . ILE A 1 102 ? -0.621 1.814 -3.777 1 95.25 102 ILE A N 1
ATOM 808 C CA . ILE A 1 102 ? 0.385 0.781 -3.998 1 95.25 102 ILE A CA 1
ATOM 809 C C . ILE A 1 102 ? 0.729 0.706 -5.484 1 95.25 102 ILE A C 1
ATOM 811 O O . ILE A 1 102 ? 1.904 0.663 -5.855 1 95.25 102 ILE A O 1
ATOM 815 N N . ALA A 1 103 ? -0.302 0.744 -6.32 1 93.81 103 ALA A N 1
ATOM 816 C CA . ALA A 1 103 ? -0.1 0.656 -7.766 1 93.81 103 ALA A CA 1
ATOM 817 C C . ALA A 1 103 ? 0.727 1.833 -8.273 1 93.81 103 ALA A C 1
ATOM 819 O O . ALA A 1 103 ? 1.654 1.651 -9.07 1 93.81 103 ALA A O 1
ATOM 820 N N . ILE A 1 104 ? 0.447 3.012 -7.785 1 94.88 104 ILE A N 1
ATOM 821 C CA . ILE A 1 104 ? 1.158 4.199 -8.25 1 94.88 104 ILE A CA 1
ATOM 822 C C . ILE A 1 104 ? 2.588 4.188 -7.711 1 94.88 104 ILE A C 1
ATOM 824 O O . ILE A 1 104 ? 3.52 4.613 -8.398 1 94.88 104 ILE A O 1
ATOM 828 N N . CYS A 1 105 ? 2.771 3.727 -6.488 1 96 105 CYS A N 1
ATOM 829 C CA . CYS A 1 105 ? 4.117 3.584 -5.941 1 96 105 CYS A CA 1
ATOM 830 C C . CYS A 1 105 ? 4.98 2.705 -6.836 1 96 105 CYS A C 1
ATOM 832 O O . CYS A 1 105 ? 6.129 3.043 -7.121 1 96 105 CYS A O 1
ATOM 834 N N . TYR A 1 106 ? 4.418 1.598 -7.312 1 95.25 106 TYR A N 1
ATOM 835 C CA . TYR A 1 106 ? 5.164 0.703 -8.195 1 95.25 106 TYR A CA 1
ATOM 836 C C . TYR A 1 106 ? 5.484 1.383 -9.516 1 95.25 106 TYR A C 1
ATOM 838 O O . TYR A 1 106 ? 6.594 1.247 -10.039 1 95.25 106 TYR A O 1
ATOM 846 N N . CYS A 1 107 ? 4.551 2.127 -10.039 1 94.19 107 CYS A N 1
ATOM 847 C CA . CYS A 1 107 ? 4.785 2.834 -11.297 1 94.19 107 CYS A CA 1
ATOM 848 C C . CYS A 1 107 ? 5.887 3.873 -11.141 1 94.19 107 CYS A C 1
ATOM 850 O O . CYS A 1 107 ? 6.82 3.92 -11.945 1 94.19 107 CYS A O 1
ATOM 852 N N . MET A 1 108 ? 5.777 4.629 -10.07 1 94.5 108 MET A N 1
ATOM 853 C CA . MET A 1 108 ? 6.742 5.703 -9.859 1 94.5 108 MET A CA 1
ATOM 854 C C . MET A 1 108 ? 8.125 5.137 -9.531 1 94.5 108 MET A C 1
ATOM 856 O O . MET A 1 108 ? 9.141 5.703 -9.938 1 94.5 108 MET A O 1
ATOM 860 N N . ALA A 1 109 ? 8.156 4.059 -8.812 1 94.44 109 ALA A N 1
ATOM 861 C CA . ALA A 1 109 ? 9.422 3.385 -8.562 1 94.44 109 ALA A CA 1
ATOM 862 C C . ALA A 1 109 ? 10.055 2.902 -9.867 1 94.44 109 ALA A C 1
ATOM 864 O O . ALA A 1 109 ? 11.266 3.031 -10.062 1 94.44 109 ALA A O 1
ATOM 865 N N . GLY A 1 110 ? 9.219 2.367 -10.727 1 94.81 110 GLY A N 1
ATOM 866 C CA . GLY A 1 110 ? 9.703 1.934 -12.023 1 94.81 110 GLY A CA 1
ATOM 867 C C . GLY A 1 110 ? 10.258 3.07 -12.859 1 94.81 110 GLY A C 1
ATOM 868 O O . GLY A 1 110 ? 11.344 2.953 -13.438 1 94.81 110 GLY A O 1
ATOM 869 N N . PHE A 1 111 ? 9.586 4.164 -12.844 1 94.75 111 PHE A N 1
ATOM 870 C CA . PHE A 1 111 ? 10.031 5.324 -13.602 1 94.75 111 PHE A CA 1
ATOM 871 C C . PHE A 1 111 ? 11.336 5.875 -13.039 1 94.75 111 PHE A C 1
ATOM 873 O O . PHE A 1 111 ? 12.203 6.32 -13.797 1 94.75 111 PHE A O 1
ATOM 880 N N . SER A 1 112 ? 11.406 5.852 -11.773 1 95 112 SER A N 1
ATOM 881 C CA . SER A 1 112 ? 12.641 6.305 -11.141 1 95 112 SER A CA 1
ATOM 882 C C . SER A 1 112 ? 13.82 5.418 -11.531 1 95 112 SER A C 1
ATOM 884 O O . SER A 1 112 ? 14.906 5.914 -11.812 1 95 112 SER A O 1
ATOM 886 N N . MET A 1 113 ? 13.633 4.148 -11.547 1 95.12 113 MET A N 1
ATOM 887 C CA . MET A 1 113 ? 14.68 3.215 -11.938 1 95.12 113 MET A CA 1
ATOM 888 C C . MET A 1 113 ? 15.047 3.387 -13.406 1 95.12 113 MET A C 1
ATOM 890 O O . MET A 1 113 ? 16.219 3.27 -13.773 1 95.12 113 MET A O 1
ATOM 894 N N . MET A 1 114 ? 14.055 3.625 -14.172 1 95.75 114 MET A N 1
ATOM 895 C CA . MET A 1 114 ? 14.305 3.887 -15.586 1 95.75 114 MET A CA 1
ATOM 896 C C . MET A 1 114 ? 15.117 5.164 -15.773 1 95.75 114 MET A C 1
ATOM 898 O O . MET A 1 114 ? 16 5.23 -16.625 1 95.75 114 MET A O 1
ATOM 902 N N . ALA A 1 115 ? 14.797 6.156 -14.992 1 94.75 115 ALA A N 1
ATOM 903 C CA . ALA A 1 115 ? 15.555 7.402 -15.023 1 94.75 115 ALA A CA 1
ATOM 904 C C . ALA A 1 115 ? 17.016 7.164 -14.641 1 94.75 115 ALA A C 1
ATOM 906 O O . ALA A 1 115 ? 17.922 7.711 -15.266 1 94.75 115 ALA A O 1
ATOM 907 N N . ASP A 1 116 ? 17.219 6.348 -13.672 1 93.5 116 ASP A N 1
ATOM 908 C CA . ASP A 1 116 ? 18.578 6.016 -13.258 1 93.5 116 ASP A CA 1
ATOM 909 C C . ASP A 1 116 ? 19.344 5.309 -14.383 1 93.5 116 ASP A C 1
ATOM 911 O O . ASP A 1 116 ? 20.516 5.598 -14.625 1 93.5 116 ASP A O 1
ATOM 915 N N . THR A 1 117 ? 18.672 4.426 -15.039 1 93.94 117 THR A N 1
ATOM 916 C CA . THR A 1 117 ? 19.281 3.707 -16.156 1 93.94 117 THR A CA 1
ATOM 917 C C . THR A 1 117 ? 19.609 4.66 -17.297 1 93.94 117 THR A C 1
ATOM 919 O O . THR A 1 117 ? 20.641 4.527 -17.953 1 93.94 117 THR A O 1
ATOM 922 N N . TYR A 1 118 ? 18.719 5.574 -17.469 1 93.94 118 TYR A N 1
ATOM 923 C CA . TYR A 1 118 ? 18.938 6.57 -18.516 1 93.94 118 TYR A CA 1
ATOM 924 C C . TYR A 1 118 ? 20.172 7.414 -18.219 1 93.94 118 TYR A C 1
ATOM 926 O O . TYR A 1 118 ? 20.953 7.727 -19.125 1 93.94 118 TYR A O 1
ATOM 934 N N . ILE A 1 119 ? 20.375 7.773 -17.016 1 92.75 119 ILE A N 1
ATOM 935 C CA . ILE A 1 119 ? 21.516 8.578 -16.609 1 92.75 119 ILE A CA 1
ATOM 936 C C . ILE A 1 119 ? 22.797 7.762 -16.75 1 92.75 119 ILE A C 1
ATOM 938 O O . ILE A 1 119 ? 23.812 8.281 -17.203 1 92.75 119 ILE A O 1
ATOM 942 N N . GLU A 1 120 ? 22.734 6.516 -16.438 1 91.38 120 GLU A N 1
ATOM 943 C CA . GLU A 1 120 ? 23.938 5.676 -16.406 1 91.38 120 GLU A CA 1
ATOM 944 C C . GLU A 1 120 ? 24.281 5.18 -17.812 1 91.38 120 GLU A C 1
ATOM 946 O O . GLU A 1 120 ? 25.453 5.16 -18.188 1 91.38 120 GLU A O 1
ATOM 951 N N . LYS A 1 121 ? 23.297 4.805 -18.625 1 92.25 121 LYS A N 1
ATOM 952 C CA . LYS A 1 121 ? 23.578 4.105 -19.875 1 92.25 121 LYS A CA 1
ATOM 953 C C . LYS A 1 121 ? 23.047 4.879 -21.078 1 92.25 121 LYS A C 1
ATOM 955 O O . LYS A 1 121 ? 23.359 4.551 -22.219 1 92.25 121 LYS A O 1
ATOM 960 N N . GLY A 1 122 ? 22.188 5.844 -20.844 1 92 122 GLY A N 1
ATOM 961 C CA . GLY A 1 122 ? 21.625 6.629 -21.938 1 92 122 GLY A CA 1
ATOM 962 C C . GLY A 1 122 ? 20.359 6.035 -22.5 1 92 122 GLY A C 1
ATOM 963 O O . GLY A 1 122 ? 19.766 6.578 -23.438 1 92 122 GLY A O 1
ATOM 964 N N . THR A 1 123 ? 19.984 4.855 -21.953 1 93.62 123 THR A N 1
ATOM 965 C CA . THR A 1 123 ? 18.734 4.223 -22.359 1 93.62 123 THR A CA 1
ATOM 966 C C . THR A 1 123 ? 17.797 4.066 -21.172 1 93.62 123 THR A C 1
ATOM 968 O O . THR A 1 123 ? 18.25 3.975 -20.031 1 93.62 123 THR A O 1
ATOM 971 N N . LEU A 1 124 ? 16.5 4.027 -21.422 1 91.69 124 LEU A N 1
ATOM 972 C CA . LEU A 1 124 ? 15.508 3.908 -20.359 1 91.69 124 LEU A CA 1
ATOM 973 C C . LEU A 1 124 ? 15.484 2.492 -19.781 1 91.69 124 LEU A C 1
ATOM 975 O O . LEU A 1 124 ? 15.242 2.303 -18.594 1 91.69 124 LEU A O 1
ATOM 979 N N . ILE A 1 125 ? 15.672 1.559 -20.703 1 93.44 125 ILE A N 1
ATOM 980 C CA . ILE A 1 125 ? 15.633 0.15 -20.328 1 93.44 125 ILE A CA 1
ATOM 981 C C . ILE A 1 125 ? 16.891 -0.552 -20.828 1 93.44 125 ILE A C 1
ATOM 983 O O . ILE A 1 125 ? 17.344 -0.299 -21.953 1 93.44 125 ILE A O 1
ATOM 987 N N . ASP A 1 126 ? 17.484 -1.292 -19.969 1 91.62 126 ASP A N 1
ATOM 988 C CA . ASP A 1 126 ? 18.625 -2.117 -20.344 1 91.62 126 ASP A CA 1
ATOM 989 C C . ASP A 1 126 ? 18.172 -3.455 -20.922 1 91.62 126 ASP A C 1
ATOM 991 O O . ASP A 1 126 ? 17.641 -4.305 -20.203 1 91.62 126 ASP A O 1
ATOM 995 N N . PHE A 1 127 ? 18.5 -3.73 -22.172 1 92 127 PHE A N 1
ATOM 996 C CA . PHE A 1 127 ? 17.984 -4.918 -22.828 1 92 127 PHE A CA 1
ATOM 997 C C . PHE A 1 127 ? 19 -6.047 -22.812 1 92 127 PHE A C 1
ATOM 999 O O . PHE A 1 127 ? 18.734 -7.141 -23.297 1 92 127 PHE A O 1
ATOM 1006 N N . GLU A 1 128 ? 20.141 -5.785 -22.25 1 91.12 128 GLU A N 1
ATOM 1007 C CA . GLU A 1 128 ? 21.156 -6.836 -22.172 1 91.12 128 GLU A CA 1
ATOM 1008 C C . GLU A 1 128 ? 20.641 -8.047 -21.406 1 91.12 128 GLU A C 1
ATOM 1010 O O . GLU A 1 128 ? 20.781 -9.188 -21.859 1 91.12 128 GLU A O 1
ATOM 1015 N N . LEU A 1 129 ? 20.094 -7.801 -20.344 1 91.19 129 LEU A N 1
ATOM 1016 C CA . LEU A 1 129 ? 19.531 -8.891 -19.547 1 91.19 129 LEU A CA 1
ATOM 1017 C C . LEU A 1 129 ? 18.375 -9.562 -20.266 1 91.19 129 LEU A C 1
ATOM 1019 O O . LEU A 1 129 ? 18.203 -10.781 -20.172 1 91.19 129 LEU A O 1
ATOM 1023 N N . PHE A 1 130 ? 17.656 -8.789 -20.922 1 93.19 130 PHE A N 1
ATOM 1024 C CA . PHE A 1 130 ? 16.484 -9.305 -21.641 1 93.19 130 PHE A CA 1
ATOM 1025 C C . PHE A 1 130 ? 16.906 -10.375 -22.641 1 93.19 130 PHE A C 1
ATOM 1027 O O . PHE A 1 130 ? 16.297 -11.445 -22.703 1 93.19 130 PHE A O 1
ATOM 1034 N N . TRP A 1 131 ? 17.906 -10.078 -23.438 1 93.44 131 TRP A N 1
ATOM 1035 C CA . TRP A 1 131 ? 18.359 -11.008 -24.469 1 93.44 131 TRP A CA 1
ATOM 1036 C C . TRP A 1 131 ? 18.938 -12.273 -23.828 1 93.44 131 TRP A C 1
ATOM 1038 O O . TRP A 1 131 ? 18.797 -13.367 -24.391 1 93.44 131 TRP A O 1
ATOM 1048 N N . TRP A 1 132 ? 19.516 -12.086 -22.719 1 92.25 132 TRP A N 1
ATOM 1049 C CA . TRP A 1 132 ? 20.016 -13.258 -22 1 92.25 132 TRP A CA 1
ATOM 1050 C C . TRP A 1 132 ? 18.859 -14.094 -21.453 1 92.25 132 TRP A C 1
ATOM 1052 O O . TRP A 1 132 ? 18.922 -15.328 -21.469 1 92.25 132 TRP A O 1
ATOM 1062 N N . LEU A 1 133 ? 17.891 -13.492 -21.016 1 92.94 133 LEU A N 1
ATOM 1063 C CA . LEU A 1 133 ? 16.734 -14.172 -20.422 1 92.94 133 LEU A CA 1
ATOM 1064 C C . LEU A 1 133 ? 16 -15.016 -21.469 1 92.94 133 LEU A C 1
ATOM 1066 O O . LEU A 1 133 ? 15.438 -16.062 -21.125 1 92.94 133 LEU A O 1
ATOM 1070 N N . ILE A 1 134 ? 16.047 -14.617 -22.75 1 94.88 134 ILE A N 1
ATOM 1071 C CA . ILE A 1 134 ? 15.258 -15.328 -23.75 1 94.88 134 ILE A CA 1
ATOM 1072 C C . ILE A 1 134 ? 16.172 -16.172 -24.625 1 94.88 134 ILE A C 1
ATOM 1074 O O . ILE A 1 134 ? 15.797 -16.562 -25.734 1 94.88 134 ILE A O 1
ATOM 1078 N N . THR A 1 135 ? 17.344 -16.359 -24.109 1 95.06 135 THR A N 1
ATOM 1079 C CA . THR A 1 135 ? 18.25 -17.234 -24.859 1 95.06 135 THR A CA 1
ATOM 1080 C C . THR A 1 135 ? 17.609 -18.594 -25.078 1 95.06 135 THR A C 1
ATOM 1082 O O . THR A 1 135 ? 17.094 -19.219 -24.141 1 95.06 135 THR A O 1
ATOM 1085 N N . ASN A 1 136 ? 17.562 -19.094 -26.312 1 96.81 136 ASN A N 1
ATOM 1086 C CA . ASN A 1 136 ? 16.984 -20.375 -26.719 1 96.81 136 ASN A CA 1
ATOM 1087 C C . ASN A 1 136 ? 15.5 -20.469 -26.375 1 96.81 136 ASN A C 1
ATOM 1089 O O . ASN A 1 136 ? 15.039 -21.469 -25.844 1 96.81 136 ASN A O 1
ATOM 1093 N N . TRP A 1 137 ? 14.844 -19.328 -26.594 1 95.81 137 TRP A N 1
ATOM 1094 C CA . TRP A 1 137 ? 13.406 -19.266 -26.344 1 95.81 137 TRP A CA 1
ATOM 1095 C C . TRP A 1 137 ? 12.664 -20.312 -27.188 1 95.81 137 TRP A C 1
ATOM 1097 O O . TRP A 1 137 ? 11.547 -20.703 -26.844 1 95.81 137 TRP A O 1
ATOM 1107 N N . GLN A 1 138 ? 13.211 -20.844 -28.25 1 97.12 138 GLN A N 1
ATOM 1108 C CA . GLN A 1 138 ? 12.609 -21.859 -29.125 1 97.12 138 GLN A CA 1
ATOM 1109 C C . GLN A 1 138 ? 12.32 -23.141 -28.359 1 97.12 138 GLN A C 1
ATOM 1111 O O . GLN A 1 138 ? 11.367 -23.859 -28.672 1 97.12 138 GLN A O 1
ATOM 1116 N N . VAL A 1 139 ? 13.203 -23.422 -27.391 1 97.44 139 VAL A N 1
ATOM 1117 C CA . VAL A 1 139 ? 13.031 -24.625 -26.594 1 97.44 139 VAL A CA 1
ATOM 1118 C C . VAL A 1 139 ? 11.695 -24.578 -25.859 1 97.44 139 VAL A C 1
ATOM 1120 O O . VAL A 1 139 ? 10.984 -25.594 -25.797 1 97.44 139 VAL A O 1
ATOM 1123 N N . PHE A 1 140 ? 11.352 -23.406 -25.359 1 97.25 140 PHE A N 1
ATOM 1124 C CA . PHE A 1 140 ? 10.07 -23.219 -24.688 1 97.25 140 PHE A CA 1
ATOM 1125 C C . PHE A 1 140 ? 8.914 -23.531 -25.625 1 97.25 140 PHE A C 1
ATOM 1127 O O . PHE A 1 140 ? 7.957 -24.203 -25.25 1 97.25 140 PHE A O 1
ATOM 1134 N N . VAL A 1 141 ? 9.008 -23.094 -26.828 1 97.38 141 VAL A N 1
ATOM 1135 C CA . VAL A 1 141 ? 7.949 -23.266 -27.812 1 97.38 141 VAL A CA 1
ATOM 1136 C C . VAL A 1 141 ? 7.852 -24.734 -28.219 1 97.38 141 VAL A C 1
ATOM 1138 O O . VAL A 1 141 ? 6.758 -25.297 -28.297 1 97.38 141 VAL A O 1
ATOM 1141 N N . VAL A 1 142 ? 8.953 -25.359 -28.406 1 97.81 142 VAL A N 1
ATOM 1142 C CA . VAL A 1 142 ? 9 -26.75 -28.828 1 97.81 142 VAL A CA 1
ATOM 1143 C C . VAL A 1 142 ? 8.406 -27.641 -27.734 1 97.81 142 VAL A C 1
ATOM 1145 O O . VAL A 1 142 ? 7.602 -28.531 -28.031 1 97.81 142 VAL A O 1
ATOM 1148 N N . VAL A 1 143 ? 8.828 -27.391 -26.547 1 98.06 143 VAL A N 1
ATOM 1149 C CA . VAL A 1 143 ? 8.32 -28.188 -25.438 1 98.06 143 VAL A CA 1
ATOM 1150 C C . VAL A 1 143 ? 6.816 -27.969 -25.297 1 98.06 143 VAL A C 1
ATOM 1152 O O . VAL A 1 143 ? 6.066 -28.938 -25.078 1 98.06 143 VAL A O 1
ATOM 1155 N N . SER A 1 144 ? 6.348 -26.75 -25.453 1 97.19 144 SER A N 1
ATOM 1156 C CA . SER A 1 144 ? 4.926 -26.438 -25.328 1 97.19 144 SER A CA 1
ATOM 1157 C C . SER A 1 144 ? 4.109 -27.125 -26.422 1 97.19 144 SER A C 1
ATOM 1159 O O . SER A 1 144 ? 3.049 -27.688 -26.141 1 97.19 144 SER A O 1
ATOM 1161 N N . ILE A 1 145 ? 4.609 -27.094 -27.594 1 97.56 145 ILE A N 1
ATOM 1162 C CA . ILE A 1 145 ? 3.928 -27.75 -28.703 1 97.56 145 ILE A CA 1
ATOM 1163 C C . ILE A 1 145 ? 3.969 -29.266 -28.516 1 97.56 145 ILE A C 1
ATOM 1165 O O . ILE A 1 145 ? 2.984 -29.953 -28.797 1 97.56 145 ILE A O 1
ATOM 1169 N N . GLY A 1 146 ? 5.129 -29.734 -28.109 1 98.06 146 GLY A N 1
ATOM 1170 C CA . GLY A 1 146 ? 5.246 -31.156 -27.812 1 98.06 146 GLY A CA 1
ATOM 1171 C C . GLY A 1 146 ? 4.262 -31.641 -26.766 1 98.06 146 GLY A C 1
ATOM 1172 O O . GLY A 1 146 ? 3.645 -32.688 -26.922 1 98.06 146 GLY A O 1
ATOM 1173 N N . LEU A 1 147 ? 4.113 -30.875 -25.719 1 98.19 147 LEU A N 1
ATOM 1174 C CA . LEU A 1 147 ? 3.195 -31.219 -24.641 1 98.19 147 LEU A CA 1
ATOM 1175 C C . LEU A 1 147 ? 1.75 -31.188 -25.125 1 98.19 147 LEU A C 1
ATOM 1177 O O . LEU A 1 147 ? 0.955 -32.062 -24.781 1 98.19 147 LEU A O 1
ATOM 1181 N N . ALA A 1 148 ? 1.431 -30.172 -25.922 1 97.75 148 ALA A N 1
ATOM 1182 C CA . ALA A 1 148 ? 0.085 -30.062 -26.484 1 97.75 148 ALA A CA 1
ATOM 1183 C C . ALA A 1 148 ? -0.245 -31.266 -27.375 1 97.75 148 ALA A C 1
ATOM 1185 O O . ALA A 1 148 ? -1.34 -31.828 -27.281 1 97.75 148 ALA A O 1
ATOM 1186 N N . THR A 1 149 ? 0.688 -31.656 -28.141 1 97.94 149 THR A N 1
ATOM 1187 C CA . THR A 1 149 ? 0.494 -32.781 -29.031 1 97.94 149 THR A CA 1
ATOM 1188 C C . THR A 1 149 ? 0.394 -34.094 -28.234 1 97.94 149 THR A C 1
ATOM 1190 O O . THR A 1 149 ? -0.456 -34.938 -28.531 1 97.94 149 THR A O 1
ATOM 1193 N N . TRP A 1 150 ? 1.235 -34.219 -27.266 1 98.31 150 TRP A N 1
ATOM 1194 C CA . TRP A 1 150 ? 1.247 -35.406 -26.422 1 98.31 150 TRP A CA 1
ATOM 1195 C C . TRP A 1 150 ? -0.055 -35.562 -25.641 1 98.31 150 TRP A C 1
ATOM 1197 O O . TRP A 1 150 ? -0.467 -36.656 -25.281 1 98.31 150 TRP A O 1
ATOM 1207 N N . SER A 1 151 ? -0.727 -34.438 -25.375 1 98.56 151 SER A N 1
ATOM 1208 C CA . SER A 1 151 ? -1.997 -34.438 -24.656 1 98.56 151 SER A CA 1
ATOM 1209 C C . SER A 1 151 ? -3.08 -35.156 -25.453 1 98.56 151 SER A C 1
ATOM 1211 O O . SER A 1 151 ? -4.012 -35.719 -24.891 1 98.56 151 SER A O 1
ATOM 1213 N N . PHE A 1 152 ? -2.939 -35.188 -26.781 1 98.38 152 PHE A N 1
ATOM 1214 C CA . PHE A 1 152 ? -3.912 -35.875 -27.625 1 98.38 152 PHE A CA 1
ATOM 1215 C C . PHE A 1 152 ? -3.834 -37.375 -27.422 1 98.38 152 PHE A C 1
ATOM 1217 O O . PHE A 1 152 ? -4.844 -38.062 -27.516 1 98.38 152 PHE A O 1
ATOM 1224 N N . PHE A 1 153 ? -2.668 -37.844 -27.141 1 98.31 153 PHE A N 1
ATOM 1225 C CA . PHE A 1 153 ? -2.527 -39.281 -26.828 1 98.31 153 PHE A CA 1
ATOM 1226 C C . PHE A 1 153 ? -3.359 -39.656 -25.594 1 98.31 153 PHE A C 1
ATOM 1228 O O . PHE A 1 153 ? -4.066 -40.656 -25.609 1 98.31 153 PHE A O 1
ATOM 1235 N N . ASN A 1 154 ? -3.242 -38.844 -24.547 1 98.31 154 ASN A N 1
ATOM 1236 C CA . ASN A 1 154 ? -4.055 -39.062 -23.359 1 98.31 154 ASN A CA 1
ATOM 1237 C C . ASN A 1 154 ? -5.547 -38.969 -23.672 1 98.31 154 ASN A C 1
ATOM 1239 O O . ASN A 1 154 ? -6.348 -39.719 -23.109 1 98.31 154 ASN A O 1
ATOM 1243 N N . TYR A 1 155 ? -5.93 -38 -24.516 1 98.44 155 TYR A N 1
ATOM 1244 C CA . TYR A 1 155 ? -7.316 -37.844 -24.938 1 98.44 155 TYR A CA 1
ATOM 1245 C C . TYR A 1 155 ? -7.84 -39.125 -25.562 1 98.44 155 TYR A C 1
ATOM 1247 O O . TYR A 1 155 ? -8.891 -39.656 -25.172 1 98.44 155 TYR A O 1
ATOM 1255 N N . PHE A 1 156 ? -7.109 -39.719 -26.5 1 98.19 156 PHE A N 1
ATOM 1256 C CA . PHE A 1 156 ? -7.547 -40.906 -27.219 1 98.19 156 PHE A CA 1
ATOM 1257 C C . PHE A 1 156 ? -7.617 -42.094 -26.297 1 98.19 156 PHE A C 1
ATOM 1259 O O . PHE A 1 156 ? -8.562 -42.906 -26.375 1 98.19 156 PHE A O 1
ATOM 1266 N N . CYS A 1 157 ? -6.633 -42.219 -25.469 1 97.94 157 CYS A N 1
ATOM 1267 C CA . CYS A 1 157 ? -6.637 -43.344 -24.516 1 97.94 157 CYS A CA 1
ATOM 1268 C C . CYS A 1 157 ? -7.824 -43.25 -23.578 1 97.94 157 CYS A C 1
ATOM 1270 O O . CYS A 1 157 ? -8.438 -44.281 -23.25 1 97.94 157 CYS A O 1
ATOM 1272 N N . THR A 1 158 ? -8.141 -42.031 -23.109 1 98.06 158 THR A N 1
ATOM 1273 C CA . THR A 1 158 ? -9.273 -41.844 -22.219 1 98.06 158 THR A CA 1
ATOM 1274 C C . THR A 1 158 ? -10.586 -42.156 -22.922 1 98.06 158 THR A C 1
ATOM 1276 O O . THR A 1 158 ? -11.492 -42.719 -22.328 1 98.06 158 THR A O 1
ATOM 1279 N N . CYS A 1 159 ? -10.664 -41.844 -24.203 1 97.81 159 CYS A N 1
ATOM 1280 C CA . CYS A 1 159 ? -11.852 -42.156 -25 1 97.81 159 CYS A CA 1
ATOM 1281 C C . CYS A 1 159 ? -12.062 -43.656 -25.062 1 97.81 159 CYS A C 1
ATOM 1283 O O . CYS A 1 159 ? -13.188 -44.156 -24.969 1 97.81 159 CYS A O 1
ATOM 1285 N N . LEU A 1 160 ? -11.031 -44.406 -25.188 1 97.62 160 LEU A N 1
ATOM 1286 C CA . LEU A 1 160 ? -11.109 -45.844 -25.312 1 97.62 160 LEU A CA 1
ATOM 1287 C C . LEU A 1 160 ? -11.633 -46.5 -24.016 1 97.62 160 LEU A C 1
ATOM 1289 O O . LEU A 1 160 ? -12.414 -47.438 -24.062 1 97.62 160 LEU A O 1
ATOM 1293 N N . VAL A 1 161 ? -11.227 -46 -22.953 1 96.12 161 VAL A N 1
ATOM 1294 C CA . VAL A 1 161 ? -11.656 -46.562 -21.688 1 96.12 161 VAL A CA 1
ATOM 1295 C C . VAL A 1 161 ? -13.109 -46.219 -21.422 1 96.12 161 VAL A C 1
ATOM 1297 O O . VAL A 1 161 ? -13.891 -47.031 -20.922 1 96.12 161 VAL A O 1
ATOM 1300 N N . VAL A 1 162 ? -13.492 -44.969 -21.688 1 95.88 162 VAL A N 1
ATOM 1301 C CA . VAL A 1 162 ? -14.859 -44.531 -21.453 1 95.88 162 VAL A CA 1
ATOM 1302 C C . VAL A 1 162 ? -15.82 -45.281 -22.359 1 95.88 162 VAL A C 1
ATOM 1304 O O . VAL A 1 162 ? -16.953 -45.594 -21.969 1 95.88 162 VAL A O 1
ATOM 1307 N N . ARG A 1 163 ? -15.398 -45.719 -23.594 1 95.19 163 ARG A N 1
ATOM 1308 C CA . ARG A 1 163 ? -16.203 -46.5 -24.531 1 95.19 163 ARG A CA 1
ATOM 1309 C C . ARG A 1 163 ? -16.109 -48 -24.25 1 95.19 163 ARG A C 1
ATOM 1311 O O . ARG A 1 163 ? -16.609 -48.812 -25.016 1 95.19 163 ARG A O 1
ATOM 1318 N N . ASP A 1 164 ? -15.414 -48.375 -23.297 1 94.12 164 ASP A N 1
ATOM 1319 C CA . ASP A 1 164 ? -15.273 -49.75 -22.828 1 94.12 164 ASP A CA 1
ATOM 1320 C C . ASP A 1 164 ? -14.531 -50.594 -23.859 1 94.12 164 ASP A C 1
ATOM 1322 O O . ASP A 1 164 ? -14.914 -51.75 -24.109 1 94.12 164 ASP A O 1
ATOM 1326 N N . LYS A 1 165 ? -13.578 -50.031 -24.453 1 96.31 165 LYS A N 1
ATOM 1327 C CA . LYS A 1 165 ? -12.789 -50.75 -25.453 1 96.31 165 LYS A CA 1
ATOM 1328 C C . LYS A 1 165 ? -11.516 -51.312 -24.844 1 96.31 165 LYS A C 1
ATOM 1330 O O . LYS A 1 165 ? -10.922 -52.25 -25.391 1 96.31 165 LYS A O 1
ATOM 1335 N N . ILE A 1 166 ? -11.086 -50.719 -23.688 1 96.19 166 ILE A N 1
ATOM 1336 C CA . ILE A 1 166 ? -9.906 -51.219 -22.984 1 96.19 166 ILE A CA 1
ATOM 1337 C C . ILE A 1 166 ? -10.234 -51.375 -21.5 1 96.19 166 ILE A C 1
ATOM 1339 O O . ILE A 1 166 ? -11.031 -50.625 -20.938 1 96.19 166 ILE A O 1
ATOM 1343 N N . PRO A 1 167 ? -9.523 -52.406 -20.984 1 95.12 167 PRO A N 1
ATOM 1344 C CA . PRO A 1 167 ? -9.766 -52.625 -19.547 1 95.12 167 PRO A CA 1
ATOM 1345 C C . PRO A 1 167 ? -9.148 -51.531 -18.688 1 95.12 167 PRO A C 1
ATOM 1347 O O . PRO A 1 167 ? -8.273 -50.781 -19.141 1 95.12 167 PRO A O 1
ATOM 1350 N N . ASN A 1 168 ? -9.594 -51.438 -17.422 1 94 168 ASN A N 1
ATOM 1351 C CA . ASN A 1 168 ? -9.172 -50.406 -16.484 1 94 168 ASN A CA 1
ATOM 1352 C C . ASN A 1 168 ? -7.672 -50.469 -16.219 1 94 168 ASN A C 1
ATOM 1354 O O . ASN A 1 168 ? -7.008 -49.438 -16.109 1 94 168 ASN A O 1
ATOM 1358 N N . SER A 1 169 ? -7.133 -51.594 -16.125 1 96.06 169 SER A N 1
ATOM 1359 C CA . SER A 1 169 ? -5.719 -51.781 -15.82 1 96.06 169 SER A CA 1
ATOM 1360 C C . SER A 1 169 ? -4.836 -51.219 -16.938 1 96.06 169 SER A C 1
ATOM 1362 O O . SER A 1 169 ? -3.791 -50.625 -16.672 1 96.06 169 SER A O 1
ATOM 1364 N N . ILE A 1 170 ? -5.297 -51.375 -18.125 1 97.19 170 ILE A N 1
ATOM 1365 C CA . ILE A 1 170 ? -4.543 -50.875 -19.281 1 97.19 170 ILE A CA 1
ATOM 1366 C C . ILE A 1 170 ? -4.617 -49.344 -19.312 1 97.19 170 ILE A C 1
ATOM 1368 O O . ILE A 1 170 ? -3.643 -48.688 -19.672 1 97.19 170 ILE A O 1
ATOM 1372 N N . SER A 1 171 ? -5.793 -48.875 -19 1 97.19 171 SER A N 1
ATOM 1373 C CA . SER A 1 171 ? -5.949 -47.406 -18.953 1 97.19 171 SER A CA 1
ATOM 1374 C C . SER A 1 171 ? -5 -46.781 -17.953 1 97.19 171 SER A C 1
ATOM 1376 O O . SER A 1 171 ? -4.371 -45.75 -18.234 1 97.19 171 SER A O 1
ATOM 1378 N N . ILE A 1 172 ? -4.871 -47.344 -16.797 1 97.12 172 ILE A N 1
ATOM 1379 C CA . ILE A 1 172 ? -3.98 -46.844 -15.758 1 97.12 172 ILE A CA 1
ATOM 1380 C C . ILE A 1 172 ? -2.533 -46.906 -16.25 1 97.12 172 ILE A C 1
ATOM 1382 O O . ILE A 1 172 ? -1.761 -45.969 -16.047 1 97.12 172 ILE A O 1
ATOM 1386 N N . PHE A 1 173 ? -2.219 -47.969 -16.859 1 98.06 173 PHE A N 1
ATOM 1387 C CA . PHE A 1 173 ? -0.87 -48.156 -17.391 1 98.06 173 PHE A CA 1
ATOM 1388 C C . PHE A 1 173 ? -0.55 -47.094 -18.422 1 98.06 173 PHE A C 1
ATOM 1390 O O . PHE A 1 173 ? 0.532 -46.5 -18.391 1 98.06 173 PHE A O 1
ATOM 1397 N N . LEU A 1 174 ? -1.473 -46.844 -19.312 1 97.94 174 LEU A N 1
ATOM 1398 C CA . LEU A 1 174 ? -1.269 -45.875 -20.359 1 97.94 174 LEU A CA 1
ATOM 1399 C C . LEU A 1 174 ? -1.145 -44.469 -19.781 1 97.94 174 LEU A C 1
ATOM 1401 O O . LEU A 1 174 ? -0.367 -43.656 -20.281 1 97.94 174 LEU A O 1
ATOM 1405 N N . TYR A 1 175 ? -1.921 -44.219 -18.797 1 97.62 175 TYR A N 1
ATOM 1406 C CA . TYR A 1 175 ? -1.851 -42.938 -18.141 1 97.62 175 TYR A CA 1
ATOM 1407 C C . TYR A 1 175 ? -0.499 -42.719 -17.469 1 97.62 175 TYR A C 1
ATOM 1409 O O . TYR A 1 175 ? 0.116 -41.656 -17.594 1 97.62 175 TYR A O 1
ATOM 1417 N N . VAL A 1 176 ? -0.01 -43.719 -16.719 1 97.81 176 VAL A N 1
ATOM 1418 C CA . VAL A 1 176 ? 1.285 -43.625 -16.062 1 97.81 176 VAL A CA 1
ATOM 1419 C C . VAL A 1 176 ? 2.396 -43.5 -17.094 1 97.81 176 VAL A C 1
ATOM 1421 O O . VAL A 1 176 ? 3.354 -42.75 -16.891 1 97.81 176 VAL A O 1
ATOM 1424 N N . PHE A 1 177 ? 2.232 -44.219 -18.141 1 98.12 177 PHE A N 1
ATOM 1425 C CA . PHE A 1 177 ? 3.174 -44.125 -19.25 1 98.12 177 PHE A CA 1
ATOM 1426 C C . PHE A 1 177 ? 3.191 -42.688 -19.812 1 98.12 177 PHE A C 1
ATOM 1428 O O . PHE A 1 177 ? 4.258 -42.156 -20.094 1 98.12 177 PHE A O 1
ATOM 1435 N N . TRP A 1 178 ? 2.02 -42.156 -20.016 1 98.38 178 TRP A N 1
ATOM 1436 C CA . TRP A 1 178 ? 1.9 -40.781 -20.516 1 98.38 178 TRP A CA 1
ATOM 1437 C C . TRP A 1 178 ? 2.645 -39.812 -19.609 1 98.38 178 TRP A C 1
ATOM 1439 O O . TRP A 1 178 ? 3.387 -38.969 -20.094 1 98.38 178 TRP A O 1
ATOM 1449 N N . GLN A 1 179 ? 2.465 -39.938 -18.328 1 98.06 179 GLN A N 1
ATOM 1450 C CA . GLN A 1 179 ? 3.119 -39.062 -17.344 1 98.06 179 GLN A CA 1
ATOM 1451 C C . GLN A 1 179 ? 4.637 -39.25 -17.391 1 98.06 179 GLN A C 1
ATOM 1453 O O . GLN A 1 179 ? 5.375 -38.25 -17.344 1 98.06 179 GLN A O 1
ATOM 1458 N N . PHE A 1 180 ? 5.051 -40.438 -17.484 1 97.88 180 PHE A N 1
ATOM 1459 C CA . PHE A 1 180 ? 6.48 -40.719 -17.516 1 97.88 180 PHE A CA 1
ATOM 1460 C C . PHE A 1 180 ? 7.145 -40.094 -18.734 1 97.88 180 PHE A C 1
ATOM 1462 O O . PHE A 1 180 ? 8.211 -39.469 -18.609 1 97.88 180 PHE A O 1
ATOM 1469 N N . ILE A 1 181 ? 6.562 -40.219 -19.812 1 97.56 181 ILE A N 1
ATOM 1470 C CA . ILE A 1 181 ? 7.113 -39.688 -21.062 1 97.56 181 ILE A CA 1
ATOM 1471 C C . ILE A 1 181 ? 7.07 -38.156 -21.016 1 97.56 181 ILE A C 1
ATOM 1473 O O . ILE A 1 181 ? 8.008 -37.5 -21.453 1 97.56 181 ILE A O 1
ATOM 1477 N N . CYS A 1 182 ? 5.934 -37.656 -20.547 1 97.44 182 CYS A N 1
ATOM 1478 C CA . CYS A 1 182 ? 5.762 -36.219 -20.438 1 97.44 182 CYS A CA 1
ATOM 1479 C C . CYS A 1 182 ? 6.918 -35.594 -19.672 1 97.44 182 CYS A C 1
ATOM 1481 O O . CYS A 1 182 ? 7.566 -34.656 -20.156 1 97.44 182 CYS A O 1
ATOM 1483 N N . PHE A 1 183 ? 7.309 -36.094 -18.516 1 97.12 183 PHE A N 1
ATOM 1484 C CA . PHE A 1 183 ? 8.352 -35.531 -17.672 1 97.12 183 PHE A CA 1
ATOM 1485 C C . PHE A 1 183 ? 9.734 -35.875 -18.203 1 97.12 183 PHE A C 1
ATOM 1487 O O . PHE A 1 183 ? 10.594 -35 -18.344 1 97.12 183 PHE A O 1
ATOM 1494 N N . SER A 1 184 ? 9.984 -37.125 -18.625 1 96.88 184 SER A N 1
ATOM 1495 C CA . SER A 1 184 ? 11.32 -37.562 -19.016 1 96.88 184 SER A CA 1
ATOM 1496 C C . SER A 1 184 ? 11.773 -36.875 -20.297 1 96.88 184 SER A C 1
ATOM 1498 O O . SER A 1 184 ? 12.898 -36.375 -20.375 1 96.88 184 SER A O 1
ATOM 1500 N N . LEU A 1 185 ? 10.922 -36.844 -21.25 1 97.12 185 LEU A N 1
ATOM 1501 C CA . LEU A 1 185 ? 11.297 -36.25 -22.531 1 97.12 185 LEU A CA 1
ATOM 1502 C C . LEU A 1 185 ? 11.453 -34.719 -22.406 1 97.12 185 LEU A C 1
ATOM 1504 O O . LEU A 1 185 ? 12.375 -34.156 -22.984 1 97.12 185 LEU A O 1
ATOM 1508 N N . SER A 1 186 ? 10.523 -34.094 -21.719 1 97.06 186 SER A N 1
ATOM 1509 C CA . SER A 1 186 ? 10.594 -32.656 -21.547 1 97.06 186 SER A CA 1
ATOM 1510 C C . SER A 1 186 ? 11.844 -32.25 -20.766 1 97.06 186 SER A C 1
ATOM 1512 O O . SER A 1 186 ? 12.531 -31.297 -21.141 1 97.06 186 SER A O 1
ATOM 1514 N N . ILE A 1 187 ? 12.133 -32.969 -19.688 1 95.81 187 ILE A N 1
ATOM 1515 C CA . ILE A 1 187 ? 13.297 -32.688 -18.859 1 95.81 187 ILE A CA 1
ATOM 1516 C C . ILE A 1 187 ? 14.57 -32.844 -19.688 1 95.81 187 ILE A C 1
ATOM 1518 O O . ILE A 1 187 ? 15.461 -32 -19.656 1 95.81 187 ILE A O 1
ATOM 1522 N N . SER A 1 188 ? 14.656 -33.969 -20.406 1 96.44 188 SER A N 1
ATOM 1523 C CA . SER A 1 188 ? 15.836 -34.25 -21.219 1 96.44 188 SER A CA 1
ATOM 1524 C C . SER A 1 188 ? 16.062 -33.188 -22.281 1 96.44 188 SER A C 1
ATOM 1526 O O . SER A 1 188 ? 17.188 -32.781 -22.516 1 96.44 188 SER A O 1
ATOM 1528 N N . TYR A 1 189 ? 14.969 -32.75 -22.859 1 97.12 189 TYR A N 1
ATOM 1529 C CA . TYR A 1 189 ? 15.07 -31.734 -23.906 1 97.12 189 TYR A CA 1
ATOM 1530 C C . TYR A 1 189 ? 15.516 -30.391 -23.328 1 97.12 189 TYR A C 1
ATOM 1532 O O . TYR A 1 189 ? 16.359 -29.703 -23.922 1 97.12 189 TYR A O 1
ATOM 1540 N N . VAL A 1 190 ? 14.961 -29.969 -22.234 1 96.94 190 VAL A N 1
ATOM 1541 C CA . VAL A 1 190 ? 15.289 -28.688 -21.609 1 96.94 190 VAL A CA 1
ATOM 1542 C C . VAL A 1 190 ? 16.734 -28.719 -21.125 1 96.94 190 VAL A C 1
ATOM 1544 O O . VAL A 1 190 ? 17.469 -27.75 -21.297 1 96.94 190 VAL A O 1
ATOM 1547 N N . MET A 1 191 ? 17.188 -29.844 -20.547 1 94.56 191 MET A N 1
ATOM 1548 C CA . MET A 1 191 ? 18.531 -29.969 -19.984 1 94.56 191 MET A CA 1
ATOM 1549 C C . MET A 1 191 ? 19.578 -30 -21.094 1 94.56 191 MET A C 1
ATOM 1551 O O . MET A 1 191 ? 20.75 -29.703 -20.859 1 94.56 191 MET A O 1
ATOM 1555 N N . ALA A 1 192 ? 19.188 -30.297 -22.281 1 95.88 192 ALA A N 1
ATOM 1556 C CA . ALA A 1 192 ? 20.109 -30.406 -23.422 1 95.88 192 ALA A CA 1
ATOM 1557 C C . ALA A 1 192 ? 20.422 -29.031 -23.984 1 95.88 192 ALA A C 1
ATOM 1559 O O . ALA A 1 192 ? 21.375 -28.859 -24.75 1 95.88 192 ALA A O 1
ATOM 1560 N N . HIS A 1 193 ? 19.688 -28.062 -23.594 1 96.31 193 HIS A N 1
ATOM 1561 C CA . HIS A 1 193 ? 19.891 -26.734 -24.141 1 96.31 193 HIS A CA 1
ATOM 1562 C C . HIS A 1 193 ? 20.234 -25.734 -23.031 1 96.31 193 HIS A C 1
ATOM 1564 O O . HIS A 1 193 ? 19.766 -25.859 -21.906 1 96.31 193 HIS A O 1
ATOM 1570 N N . GLU A 1 194 ? 21.047 -24.734 -23.406 1 92.62 194 GLU A N 1
ATOM 1571 C CA . GLU A 1 194 ? 21.391 -23.672 -22.453 1 92.62 194 GLU A CA 1
ATOM 1572 C C . GLU A 1 194 ? 20.297 -22.609 -22.406 1 92.62 194 GLU A C 1
ATOM 1574 O O . GLU A 1 194 ? 20.047 -21.922 -23.391 1 92.62 194 GLU A O 1
ATOM 1579 N N . MET A 1 195 ? 19.609 -22.562 -21.266 1 94.44 195 MET A N 1
ATOM 1580 C CA . MET A 1 195 ? 18.531 -21.594 -21.062 1 94.44 195 MET A CA 1
ATOM 1581 C C . MET A 1 195 ? 18.75 -20.812 -19.766 1 94.44 195 MET A C 1
ATOM 1583 O O . MET A 1 195 ? 19.453 -21.266 -18.875 1 94.44 195 MET A O 1
ATOM 1587 N N . SER A 1 196 ? 18.297 -19.594 -19.75 1 92.56 196 SER A N 1
ATOM 1588 C CA . SER A 1 196 ? 18.328 -18.828 -18.5 1 92.56 196 SER A CA 1
ATOM 1589 C C . SER A 1 196 ? 17.469 -19.5 -17.438 1 92.56 196 SER A C 1
ATOM 1591 O O . SER A 1 196 ? 16.516 -20.219 -17.75 1 92.56 196 SER A O 1
ATOM 1593 N N . PRO A 1 197 ? 17.766 -19.266 -16.188 1 91.31 197 PRO A N 1
ATOM 1594 C CA . PRO A 1 197 ? 16.984 -19.875 -15.102 1 91.31 197 PRO A CA 1
ATOM 1595 C C . PRO A 1 197 ? 15.516 -19.484 -15.141 1 91.31 197 PRO A C 1
ATOM 1597 O O . PRO A 1 197 ? 14.648 -20.312 -14.828 1 91.31 197 PRO A O 1
ATOM 1600 N N . ILE A 1 198 ? 15.219 -18.312 -15.461 1 92.25 198 ILE A N 1
ATOM 1601 C CA . ILE A 1 198 ? 13.836 -17.844 -15.469 1 92.25 198 ILE A CA 1
ATOM 1602 C C . ILE A 1 198 ? 13.062 -18.531 -16.594 1 92.25 198 ILE A C 1
ATOM 1604 O O . ILE A 1 198 ? 11.945 -19.016 -16.391 1 92.25 198 ILE A O 1
ATOM 1608 N N . LEU A 1 199 ? 13.633 -18.594 -17.812 1 95.94 199 LEU A N 1
ATOM 1609 C CA . LEU A 1 199 ? 12.961 -19.219 -18.953 1 95.94 199 LEU A CA 1
ATOM 1610 C C . LEU A 1 199 ? 12.836 -20.734 -18.734 1 95.94 199 LEU A C 1
ATOM 1612 O O . LEU A 1 199 ? 11.797 -21.312 -19.062 1 95.94 199 LEU A O 1
ATOM 1616 N N . SER A 1 200 ? 13.891 -21.312 -18.281 1 96.12 200 SER A N 1
ATOM 1617 C CA . SER A 1 200 ? 13.852 -22.734 -17.984 1 96.12 200 SER A CA 1
ATOM 1618 C C . SER A 1 200 ? 12.805 -23.047 -16.906 1 96.12 200 SER A C 1
ATOM 1620 O O . SER A 1 200 ? 12.078 -24.031 -17.016 1 96.12 200 SER A O 1
ATOM 1622 N N . GLY A 1 201 ? 12.789 -22.219 -15.891 1 95.38 201 GLY A N 1
ATOM 1623 C CA . GLY A 1 201 ? 11.781 -22.375 -14.859 1 95.38 201 GLY A CA 1
ATOM 1624 C C . GLY A 1 201 ? 10.367 -22.234 -15.391 1 95.38 201 GLY A C 1
ATOM 1625 O O . GLY A 1 201 ? 9.469 -22.984 -14.992 1 95.38 201 GLY A O 1
ATOM 1626 N N . GLY A 1 202 ? 10.18 -21.25 -16.234 1 96.12 202 GLY A N 1
ATOM 1627 C CA . GLY A 1 202 ? 8.891 -21.094 -16.891 1 96.12 202 GLY A CA 1
ATOM 1628 C C . GLY A 1 202 ? 8.477 -22.312 -17.703 1 96.12 202 GLY A C 1
ATOM 1629 O O . GLY A 1 202 ? 7.301 -22.672 -17.719 1 96.12 202 GLY A O 1
ATOM 1630 N N . THR A 1 203 ? 9.422 -22.906 -18.359 1 97.5 203 THR A N 1
ATOM 1631 C CA . THR A 1 203 ? 9.164 -24.141 -19.094 1 97.5 203 THR A CA 1
ATOM 1632 C C . THR A 1 203 ? 8.758 -25.266 -18.156 1 97.5 203 THR A C 1
ATOM 1634 O O . THR A 1 203 ? 7.871 -26.062 -18.469 1 97.5 203 THR A O 1
ATOM 1637 N N . GLY A 1 204 ? 9.492 -25.266 -17.062 1 97.12 204 GLY A N 1
ATOM 1638 C CA . GLY A 1 204 ? 9.117 -26.234 -16.047 1 97.12 204 GLY A CA 1
ATOM 1639 C C . GLY A 1 204 ? 7.695 -26.062 -15.555 1 97.12 204 GLY A C 1
ATOM 1640 O O . GLY A 1 204 ? 6.98 -27.047 -15.336 1 97.12 204 GLY A O 1
ATOM 1641 N N . LEU A 1 205 ? 7.277 -24.875 -15.359 1 96.88 205 LEU A N 1
ATOM 1642 C CA . LEU A 1 205 ? 5.91 -24.594 -14.938 1 96.88 205 LEU A CA 1
ATOM 1643 C C . LEU A 1 205 ? 4.91 -25.062 -15.992 1 96.88 205 LEU A C 1
ATOM 1645 O O . LEU A 1 205 ? 3.838 -25.562 -15.648 1 96.88 205 LEU A O 1
ATOM 1649 N N . GLN A 1 206 ? 5.254 -24.938 -17.219 1 97.31 206 GLN A N 1
ATOM 1650 C CA . GLN A 1 206 ? 4.379 -25.375 -18.297 1 97.31 206 GLN A CA 1
ATOM 1651 C C . GLN A 1 206 ? 4.23 -26.906 -18.281 1 97.31 206 GLN A C 1
ATOM 1653 O O . GLN A 1 206 ? 3.15 -27.422 -18.562 1 97.31 206 GLN A O 1
ATOM 1658 N N . ILE A 1 207 ? 5.324 -27.531 -18.047 1 98.19 207 ILE A N 1
ATOM 1659 C CA . ILE A 1 207 ? 5.281 -28.984 -17.938 1 98.19 207 ILE A CA 1
ATOM 1660 C C . ILE A 1 207 ? 4.309 -29.391 -16.828 1 98.19 207 ILE A C 1
ATOM 1662 O O . ILE A 1 207 ? 3.488 -30.297 -17.016 1 98.19 207 ILE A O 1
ATOM 1666 N N . CYS A 1 208 ? 4.398 -28.672 -15.75 1 97.94 208 CYS A N 1
ATOM 1667 C CA . CYS A 1 208 ? 3.516 -28.953 -14.625 1 97.94 208 CYS A CA 1
ATOM 1668 C C . CYS A 1 208 ? 2.061 -28.688 -14.992 1 97.94 208 CYS A C 1
ATOM 1670 O O . CYS A 1 208 ? 1.179 -29.484 -14.672 1 97.94 208 CYS A O 1
ATOM 1672 N N . VAL A 1 209 ? 1.775 -27.625 -15.633 1 97.88 209 VAL A N 1
ATOM 1673 C CA . VAL A 1 209 ? 0.414 -27.25 -16.016 1 97.88 209 VAL A CA 1
ATOM 1674 C C . VAL A 1 209 ? -0.189 -28.344 -16.891 1 97.88 209 VAL A C 1
ATOM 1676 O O . VAL A 1 209 ? -1.3 -28.812 -16.641 1 97.88 209 VAL A O 1
ATOM 1679 N N . PHE A 1 210 ? 0.496 -28.797 -17.938 1 98.44 210 PHE A N 1
ATOM 1680 C CA . PHE A 1 210 ? -0.005 -29.812 -18.844 1 98.44 210 PHE A CA 1
ATOM 1681 C C . PHE A 1 210 ? -0.182 -31.141 -18.125 1 98.44 210 PHE A C 1
ATOM 1683 O O . PHE A 1 210 ? -1.142 -31.875 -18.375 1 98.44 210 PHE A O 1
ATOM 1690 N N . SER A 1 211 ? 0.75 -31.422 -17.266 1 98.44 211 SER A N 1
ATOM 1691 C CA . SER A 1 211 ? 0.639 -32.656 -16.484 1 98.44 211 SER A CA 1
ATOM 1692 C C . SER A 1 211 ? -0.618 -32.656 -15.625 1 98.44 211 SER A C 1
ATOM 1694 O O . SER A 1 211 ? -1.371 -33.625 -15.609 1 98.44 211 SER A O 1
ATOM 1696 N N . LEU A 1 212 ? -0.843 -31.562 -14.898 1 98.5 212 LEU A N 1
ATOM 1697 C CA . LEU A 1 212 ? -1.984 -31.469 -13.992 1 98.5 212 LEU A CA 1
ATOM 1698 C C . LEU A 1 212 ? -3.295 -31.484 -14.773 1 98.5 212 LEU A C 1
ATOM 1700 O O . LEU A 1 212 ? -4.258 -32.125 -14.367 1 98.5 212 LEU A O 1
ATOM 1704 N N . LYS A 1 213 ? -3.371 -30.781 -15.875 1 98.56 213 LYS A N 1
ATOM 1705 C CA . LYS A 1 213 ? -4.586 -30.75 -16.688 1 98.56 213 LYS A CA 1
ATOM 1706 C C . LYS A 1 213 ? -4.914 -32.125 -17.234 1 98.56 213 LYS A C 1
ATOM 1708 O O . LYS A 1 213 ? -6.062 -32.594 -17.156 1 98.56 213 LYS A O 1
ATOM 1713 N N . ASN A 1 214 ? -3.926 -32.781 -17.781 1 98.75 214 ASN A N 1
ATOM 1714 C CA . ASN A 1 214 ? -4.156 -34.094 -18.359 1 98.75 214 ASN A CA 1
ATOM 1715 C C . ASN A 1 214 ? -4.523 -35.125 -17.297 1 98.75 214 ASN A C 1
ATOM 1717 O O . ASN A 1 214 ? -5.309 -36.062 -17.547 1 98.75 214 ASN A O 1
ATOM 1721 N N . HIS A 1 215 ? -3.895 -34.969 -16.125 1 98.31 215 HIS A N 1
ATOM 1722 C CA . HIS A 1 215 ? -4.312 -35.812 -15.023 1 98.31 215 HIS A CA 1
ATOM 1723 C C . HIS A 1 215 ? -5.789 -35.625 -14.695 1 98.31 215 HIS A C 1
ATOM 1725 O O . HIS A 1 215 ? -6.531 -36.594 -14.523 1 98.31 215 HIS A O 1
ATOM 1731 N N . SER A 1 216 ? -6.18 -34.406 -14.562 1 98.12 216 SER A N 1
ATOM 1732 C CA . SER A 1 216 ? -7.562 -34.094 -14.211 1 98.12 216 SER A CA 1
ATOM 1733 C C . SER A 1 216 ? -8.539 -34.656 -15.25 1 98.12 216 SER A C 1
ATOM 1735 O O . SER A 1 216 ? -9.594 -35.188 -14.906 1 98.12 216 SER A O 1
ATOM 1737 N N . TYR A 1 217 ? -8.188 -34.5 -16.516 1 98.19 217 TYR A N 1
ATOM 1738 C CA . TYR A 1 217 ? -9.031 -34.969 -17.609 1 98.19 217 TYR A CA 1
ATOM 1739 C C . TYR A 1 217 ? -9.203 -36.5 -17.531 1 98.19 217 TYR A C 1
ATOM 1741 O O . TYR A 1 217 ? -10.328 -37 -17.531 1 98.19 217 TYR A O 1
ATOM 1749 N N . TRP A 1 218 ? -8.133 -37.219 -17.484 1 98.19 218 TRP A N 1
ATOM 1750 C CA . TRP A 1 218 ? -8.164 -38.688 -17.453 1 98.19 218 TRP A CA 1
ATOM 1751 C C . TRP A 1 218 ? -8.859 -39.156 -16.188 1 98.19 218 TRP A C 1
ATOM 1753 O O . TRP A 1 218 ? -9.766 -40 -16.25 1 98.19 218 TRP A O 1
ATOM 1763 N N . HIS A 1 219 ? -8.398 -38.656 -15.039 1 96.88 219 HIS A N 1
ATOM 1764 C CA . HIS A 1 219 ? -8.875 -39.125 -13.742 1 96.88 219 HIS A CA 1
ATOM 1765 C C . HIS A 1 219 ? -10.375 -38.938 -13.602 1 96.88 219 HIS A C 1
ATOM 1767 O O . HIS A 1 219 ? -11.086 -39.844 -13.148 1 96.88 219 HIS A O 1
ATOM 1773 N N . THR A 1 220 ? -10.914 -37.781 -13.945 1 95.81 220 THR A N 1
ATOM 1774 C CA . THR A 1 220 ? -12.336 -37.469 -13.836 1 95.81 220 THR A CA 1
ATOM 1775 C C . THR A 1 220 ? -13.156 -38.375 -14.742 1 95.81 220 THR A C 1
ATOM 1777 O O . THR A 1 220 ? -14.109 -39 -14.289 1 95.81 220 THR A O 1
ATOM 1780 N N . ASN A 1 221 ? -12.797 -38.5 -16.016 1 96.5 221 ASN A N 1
ATOM 1781 C CA . ASN A 1 221 ? -13.539 -39.344 -16.953 1 96.5 221 ASN A CA 1
ATOM 1782 C C . ASN A 1 221 ? -13.422 -40.812 -16.609 1 96.5 221 ASN A C 1
ATOM 1784 O O . ASN A 1 221 ? -14.375 -41.562 -16.781 1 96.5 221 ASN A O 1
ATOM 1788 N N . TYR A 1 222 ? -12.266 -41.219 -16.125 1 95.5 222 TYR A N 1
ATOM 1789 C CA . TYR A 1 222 ? -12.031 -42.594 -15.734 1 95.5 222 TYR A CA 1
ATOM 1790 C C . TYR A 1 222 ? -12.984 -43 -14.617 1 95.5 222 TYR A C 1
ATOM 1792 O O . TYR A 1 222 ? -13.664 -44.031 -14.719 1 95.5 222 TYR A O 1
ATOM 1800 N N . PHE A 1 223 ? -13.086 -42.25 -13.586 1 93.06 223 PHE A N 1
ATOM 1801 C CA . PHE A 1 223 ? -13.906 -42.625 -12.43 1 93.06 223 PHE A CA 1
ATOM 1802 C C . PHE A 1 223 ? -15.383 -42.438 -12.742 1 93.06 223 PHE A C 1
ATOM 1804 O O . PHE A 1 223 ? -16.219 -43.188 -12.242 1 93.06 223 PHE A O 1
ATOM 1811 N N . LEU A 1 224 ? -15.695 -41.406 -13.5 1 92.94 224 LEU A N 1
ATOM 1812 C CA . LEU A 1 224 ? -17.094 -41.25 -13.906 1 92.94 224 LEU A CA 1
ATOM 1813 C C . LEU A 1 224 ? -17.547 -42.438 -14.734 1 92.94 224 LEU A C 1
ATOM 1815 O O . LEU A 1 224 ? -18.672 -42.906 -14.57 1 92.94 224 LEU A O 1
ATOM 1819 N N . ALA A 1 225 ? -16.719 -42.906 -15.68 1 93.19 225 ALA A N 1
ATOM 1820 C CA . ALA A 1 225 ? -17.031 -44.094 -16.484 1 93.19 225 ALA A CA 1
ATOM 1821 C C . ALA A 1 225 ? -17.219 -45.312 -15.609 1 93.19 225 ALA A C 1
ATOM 1823 O O . ALA A 1 225 ? -18.141 -46.094 -15.828 1 93.19 225 ALA A O 1
ATOM 1824 N N . LYS A 1 226 ? -16.359 -45.438 -14.688 1 90.25 226 LYS A N 1
ATOM 1825 C CA . LYS A 1 226 ? -16.469 -46.562 -13.742 1 90.25 226 LYS A CA 1
ATOM 1826 C C . LYS A 1 226 ? -17.766 -46.469 -12.945 1 90.25 226 LYS A C 1
ATOM 1828 O O . LYS A 1 226 ? -18.406 -47.469 -12.672 1 90.25 226 LYS A O 1
ATOM 1833 N N . GLY A 1 227 ? -18.094 -45.281 -12.547 1 87.19 227 GLY A N 1
ATOM 1834 C CA . GLY A 1 227 ? -19.328 -45.062 -11.805 1 87.19 227 GLY A CA 1
ATOM 1835 C C . GLY A 1 227 ? -20.562 -45.375 -12.609 1 87.19 227 GLY A C 1
ATOM 1836 O O . GLY A 1 227 ? -21.516 -45.969 -12.086 1 87.19 227 GLY A O 1
ATOM 1837 N N . ILE A 1 228 ? -20.578 -45.062 -13.797 1 86.94 228 ILE A N 1
ATOM 1838 C CA . ILE A 1 228 ? -21.719 -45.312 -14.664 1 86.94 228 ILE A CA 1
ATOM 1839 C C . ILE A 1 228 ? -21.859 -46.844 -14.875 1 86.94 228 ILE A C 1
ATOM 1841 O O . ILE A 1 228 ? -22.984 -47.344 -14.883 1 86.94 228 ILE A O 1
ATOM 1845 N N . LYS A 1 229 ? -20.797 -47.469 -15.125 1 87 229 LYS A N 1
ATOM 1846 C CA . LYS A 1 229 ? -20.828 -48.906 -15.281 1 87 229 LYS A CA 1
ATOM 1847 C C . LYS A 1 229 ? -21.422 -49.594 -14.047 1 87 229 LYS A C 1
ATOM 1849 O O . LYS A 1 229 ? -22.234 -50.531 -14.164 1 87 229 LYS A O 1
ATOM 1854 N N . LYS A 1 230 ? -21 -49.156 -12.953 1 86.62 230 LYS A N 1
ATOM 1855 C CA . LYS A 1 230 ? -21.516 -49.688 -11.703 1 86.62 230 LYS A CA 1
ATOM 1856 C C . LYS A 1 230 ? -23.016 -49.375 -11.547 1 86.62 230 LYS A C 1
ATOM 1858 O O . LYS A 1 230 ? -23.781 -50.219 -11.094 1 86.62 230 LYS A O 1
ATOM 1863 N N . ALA A 1 231 ? -23.328 -48.188 -11.852 1 84.81 231 ALA A N 1
ATOM 1864 C CA . ALA A 1 231 ? -24.734 -47.812 -11.758 1 84.81 231 ALA A CA 1
ATOM 1865 C C . ALA A 1 231 ? -25.609 -48.625 -12.703 1 84.81 231 ALA A C 1
ATOM 1867 O O . ALA A 1 231 ? -26.734 -49 -12.359 1 84.81 231 ALA A O 1
ATOM 1868 N N . LYS A 1 232 ? -25.156 -48.812 -13.883 1 84.25 232 LYS A N 1
ATOM 1869 C CA . LYS A 1 232 ? -25.891 -49.656 -14.852 1 84.25 232 LYS A CA 1
ATOM 1870 C C . LYS A 1 232 ? -26.031 -51.094 -14.359 1 84.25 232 LYS A C 1
ATOM 1872 O O . LYS A 1 232 ? -27.094 -51.688 -14.523 1 84.25 232 LYS A O 1
ATOM 1877 N N . ALA A 1 233 ? -25 -51.531 -13.781 1 86.62 233 ALA A N 1
ATOM 1878 C CA . ALA A 1 233 ? -25.047 -52.875 -13.227 1 86.62 233 ALA A CA 1
ATOM 1879 C C . ALA A 1 233 ? -26.062 -52.969 -12.094 1 86.62 233 ALA A C 1
ATOM 1881 O O . ALA A 1 233 ? -26.75 -54 -11.961 1 86.62 233 ALA A O 1
ATOM 1882 N N . ASP A 1 234 ? -26.125 -51.906 -11.297 1 86.38 234 ASP A N 1
ATOM 1883 C CA . ASP A 1 234 ? -27.031 -51.906 -10.148 1 86.38 234 ASP A CA 1
ATOM 1884 C C . ASP A 1 234 ? -28.422 -51.438 -10.555 1 86.38 234 ASP A C 1
ATOM 1886 O O . ASP A 1 234 ? -29.328 -51.344 -9.719 1 86.38 234 ASP A O 1
ATOM 1890 N N . LYS A 1 235 ? -28.688 -51.062 -11.766 1 85.69 235 LYS A N 1
ATOM 1891 C CA . LYS A 1 235 ? -29.953 -50.562 -12.305 1 85.69 235 LYS A CA 1
ATOM 1892 C C . LYS A 1 235 ? -30.406 -49.281 -11.617 1 85.69 235 LYS A C 1
ATOM 1894 O O . LYS A 1 235 ? -31.578 -49.125 -11.297 1 85.69 235 LYS A O 1
ATOM 1899 N N . THR A 1 236 ? -29.438 -48.531 -11.25 1 80.69 236 THR A N 1
ATOM 1900 C CA . THR A 1 236 ? -29.719 -47.219 -10.68 1 80.69 236 THR A CA 1
ATOM 1901 C C . THR A 1 236 ? -29.766 -46.156 -11.766 1 80.69 236 THR A C 1
ATOM 1903 O O . THR A 1 236 ? -28.891 -46.094 -12.633 1 80.69 236 THR A O 1
ATOM 1906 N N . PRO A 1 237 ? -30.812 -45.312 -11.797 1 79.5 237 PRO A N 1
ATOM 1907 C CA . PRO A 1 237 ? -30.922 -44.281 -12.844 1 79.5 237 PRO A CA 1
ATOM 1908 C C . PRO A 1 237 ? -29.844 -43.219 -12.75 1 79.5 237 PRO A C 1
ATOM 1910 O O . PRO A 1 237 ? -29.438 -42.844 -11.648 1 79.5 237 PRO A O 1
ATOM 1913 N N . ILE A 1 238 ? -29.234 -42.969 -13.883 1 76.19 238 ILE A N 1
ATOM 1914 C CA . ILE A 1 238 ? -28.266 -41.875 -14.008 1 76.19 238 ILE A CA 1
ATOM 1915 C C . ILE A 1 238 ? -28.969 -40.562 -14.258 1 76.19 238 ILE A C 1
ATOM 1917 O O . ILE A 1 238 ? -29.453 -40.312 -15.359 1 76.19 238 ILE A O 1
ATOM 1921 N N . ILE A 1 239 ? -29.078 -39.594 -13.266 1 73 239 ILE A N 1
ATOM 1922 C CA . ILE A 1 239 ? -29.906 -38.406 -13.383 1 73 239 ILE A CA 1
ATOM 1923 C C . ILE A 1 239 ? -29 -37.188 -13.531 1 73 239 ILE A C 1
ATOM 1925 O O . ILE A 1 239 ? -29.328 -36.219 -14.266 1 73 239 ILE A O 1
ATOM 1929 N N . ARG A 1 240 ? -27.844 -37.281 -13.008 1 80.12 240 ARG A N 1
ATOM 1930 C CA . ARG A 1 240 ? -26.984 -36.125 -12.992 1 80.12 240 ARG A CA 1
ATOM 1931 C C . ARG A 1 240 ? -26.078 -36.094 -14.219 1 80.12 240 ARG A C 1
ATOM 1933 O O . ARG A 1 240 ? -25.156 -36.906 -14.344 1 80.12 240 ARG A O 1
ATOM 1940 N N . LYS A 1 241 ? -26.422 -35.125 -15.109 1 79.19 241 LYS A N 1
ATOM 1941 C CA . LYS A 1 241 ? -25.688 -34.969 -16.359 1 79.19 241 LYS A CA 1
ATOM 1942 C C . LYS A 1 241 ? -24.234 -34.531 -16.109 1 79.19 241 LYS A C 1
ATOM 1944 O O . LYS A 1 241 ? -23.344 -34.875 -16.891 1 79.19 241 LYS A O 1
ATOM 1949 N N . ASP A 1 242 ? -23.984 -33.812 -15.031 1 83.25 242 ASP A N 1
ATOM 1950 C CA . ASP A 1 242 ? -22.641 -33.312 -14.727 1 83.25 242 ASP A CA 1
ATOM 1951 C C . ASP A 1 242 ? -21.75 -34.438 -14.211 1 83.25 242 ASP A C 1
ATOM 1953 O O . ASP A 1 242 ? -20.531 -34.312 -14.125 1 83.25 242 ASP A O 1
ATOM 1957 N N . LEU A 1 243 ? -22.406 -35.625 -13.961 1 87.06 243 LEU A N 1
ATOM 1958 C CA . LEU A 1 243 ? -21.656 -36.781 -13.484 1 87.06 243 LEU A CA 1
ATOM 1959 C C . LEU A 1 243 ? -21.562 -37.844 -14.57 1 87.06 243 LEU A C 1
ATOM 1961 O O . LEU A 1 243 ? -21.578 -39.031 -14.273 1 87.06 243 LEU A O 1
ATOM 1965 N N . THR A 1 244 ? -21.688 -37.406 -15.766 1 90.88 244 THR A N 1
ATOM 1966 C CA . THR A 1 244 ? -21.438 -38.281 -16.922 1 90.88 244 THR A CA 1
ATOM 1967 C C . THR A 1 244 ? -20.156 -37.875 -17.641 1 90.88 244 THR A C 1
ATOM 1969 O O . THR A 1 244 ? -19.859 -36.688 -17.766 1 90.88 244 THR A O 1
ATOM 1972 N N . PRO A 1 245 ? -19.359 -38.906 -17.969 1 94.5 245 PRO A N 1
ATOM 1973 C CA . PRO A 1 245 ? -18.109 -38.562 -18.656 1 94.5 245 PRO A CA 1
ATOM 1974 C C . PRO A 1 245 ? -18.312 -37.719 -19.906 1 94.5 245 PRO A C 1
ATOM 1976 O O . PRO A 1 245 ? -19.344 -37.875 -20.578 1 94.5 245 PRO A O 1
ATOM 1979 N N . ASN A 1 246 ? -17.438 -36.812 -20.156 1 96 246 ASN A N 1
ATOM 1980 C CA . ASN A 1 246 ? -17.438 -35.969 -21.359 1 96 246 ASN A CA 1
ATOM 1981 C C . ASN A 1 246 ? -16.141 -36.125 -22.141 1 96 246 ASN A C 1
ATOM 1983 O O . ASN A 1 246 ? -15.117 -35.562 -21.766 1 96 246 ASN A O 1
ATOM 1987 N N . ILE A 1 247 ? -16.219 -36.844 -23.25 1 96.88 247 ILE A N 1
ATOM 1988 C CA . ILE A 1 247 ? -15.031 -37.094 -24.047 1 96.88 247 ILE A CA 1
ATOM 1989 C C . ILE A 1 247 ? -15.133 -36.344 -25.375 1 96.88 247 ILE A C 1
ATOM 1991 O O . ILE A 1 247 ? -14.531 -36.781 -26.375 1 96.88 247 ILE A O 1
ATOM 1995 N N . GLY A 1 248 ? -15.961 -35.312 -25.406 1 97.06 248 GLY A N 1
ATOM 1996 C CA . GLY A 1 248 ? -16.031 -34.5 -26.609 1 97.06 248 GLY A CA 1
ATOM 1997 C C . GLY A 1 248 ? -14.719 -33.844 -26.953 1 97.06 248 GLY A C 1
ATOM 1998 O O . GLY A 1 248 ? -14.039 -33.281 -26.078 1 97.06 248 GLY A O 1
ATOM 1999 N N . PHE A 1 249 ? -14.375 -33.875 -28.234 1 97.75 249 PHE A N 1
ATOM 2000 C CA . PHE A 1 249 ? -13.102 -33.344 -28.688 1 97.75 249 PHE A CA 1
ATOM 2001 C C . PHE A 1 249 ? -13.055 -31.828 -28.469 1 97.75 249 PHE A C 1
ATOM 2003 O O . PHE A 1 249 ? -12.047 -31.297 -28.016 1 97.75 249 PHE A O 1
ATOM 2010 N N . SER A 1 250 ? -14.102 -31.141 -28.797 1 97.56 250 SER A N 1
ATOM 2011 C CA . SER A 1 250 ? -14.164 -29.688 -28.641 1 97.56 250 SER A CA 1
ATOM 2012 C C . SER A 1 250 ? -14.078 -29.297 -27.172 1 97.56 250 SER A C 1
ATOM 2014 O O . SER A 1 250 ? -13.461 -28.281 -26.844 1 97.56 250 SER A O 1
ATOM 2016 N N . HIS A 1 251 ? -14.719 -30.109 -26.375 1 97.19 251 HIS A N 1
ATOM 2017 C CA . HIS A 1 251 ? -14.688 -29.828 -24.938 1 97.19 251 HIS A CA 1
ATOM 2018 C C . HIS A 1 251 ? -13.297 -30.047 -24.375 1 97.19 251 HIS A C 1
ATOM 2020 O O . HIS A 1 251 ? -12.852 -29.281 -23.5 1 97.19 251 HIS A O 1
ATOM 2026 N N . PHE A 1 252 ? -12.617 -31.078 -24.906 1 98.19 252 PHE A N 1
ATOM 2027 C CA . PHE A 1 252 ? -11.242 -31.344 -24.484 1 98.19 252 PHE A CA 1
ATOM 2028 C C . PHE A 1 252 ? -10.328 -30.203 -24.875 1 98.19 252 PHE A C 1
ATOM 2030 O O . PHE A 1 252 ? -9.539 -29.719 -24.062 1 98.19 252 PHE A O 1
ATOM 2037 N N . LEU A 1 253 ? -10.445 -29.734 -26.094 1 97.94 253 LEU A N 1
ATOM 2038 C CA . LEU A 1 253 ? -9.625 -28.625 -26.594 1 97.94 253 LEU A CA 1
ATOM 2039 C C . LEU A 1 253 ? -9.898 -27.359 -25.781 1 97.94 253 LEU A C 1
ATOM 2041 O O . LEU A 1 253 ? -8.969 -26.609 -25.469 1 97.94 253 LEU A O 1
ATOM 2045 N N . TYR A 1 254 ? -11.148 -27.094 -25.484 1 97.75 254 TYR A N 1
ATOM 2046 C CA . TYR A 1 254 ? -11.523 -25.938 -24.656 1 97.75 254 TYR A CA 1
ATOM 2047 C C . TYR A 1 254 ? -10.859 -26 -23.297 1 97.75 254 TYR A C 1
ATOM 2049 O O . TYR A 1 254 ? -10.273 -25.016 -22.844 1 97.75 254 TYR A O 1
ATOM 2057 N N . PHE A 1 255 ? -10.938 -27.172 -22.703 1 97.69 255 PHE A N 1
ATOM 2058 C CA . PHE A 1 255 ? -10.367 -27.359 -21.375 1 97.69 255 PHE A CA 1
ATOM 2059 C C . PHE A 1 255 ? -8.875 -27.078 -21.375 1 97.69 255 PHE A C 1
ATOM 2061 O O . PHE A 1 255 ? -8.344 -26.469 -20.453 1 97.69 255 PHE A O 1
ATOM 2068 N N . MET A 1 256 ? -8.227 -27.5 -22.438 1 97.88 256 MET A N 1
ATOM 2069 C CA . MET A 1 256 ? -6.777 -27.375 -22.5 1 97.88 256 MET A CA 1
ATOM 2070 C C . MET A 1 256 ? -6.363 -25.906 -22.578 1 97.88 256 MET A C 1
ATOM 2072 O O . MET A 1 256 ? -5.266 -25.547 -22.141 1 97.88 256 MET A O 1
ATOM 2076 N N . ILE A 1 257 ? -7.227 -25 -23.016 1 96.94 257 ILE A N 1
ATOM 2077 C CA . ILE A 1 257 ? -6.883 -23.594 -23.172 1 96.94 257 ILE A CA 1
ATOM 2078 C C . ILE A 1 257 ? -7.496 -22.766 -22.047 1 96.94 257 ILE A C 1
ATOM 2080 O O . ILE A 1 257 ? -6.98 -21.703 -21.688 1 96.94 257 ILE A O 1
ATOM 2084 N N . ALA A 1 258 ? -8.602 -23.25 -21.469 1 97.25 258 ALA A N 1
ATOM 2085 C CA . ALA A 1 258 ? -9.289 -22.531 -20.406 1 97.25 258 ALA A CA 1
ATOM 2086 C C . ALA A 1 258 ? -8.383 -22.375 -19.188 1 97.25 258 ALA A C 1
ATOM 2088 O O . ALA A 1 258 ? -7.535 -23.234 -18.922 1 97.25 258 ALA A O 1
ATOM 2089 N N . PRO A 1 259 ? -8.484 -21.266 -18.484 1 97.12 259 PRO A N 1
ATOM 2090 C CA . PRO A 1 259 ? -7.609 -21 -17.344 1 97.12 259 PRO A CA 1
ATOM 2091 C C . PRO A 1 259 ? -8.039 -21.766 -16.094 1 97.12 259 PRO A C 1
ATOM 2093 O O . PRO A 1 259 ? -8.312 -21.141 -15.055 1 97.12 259 PRO A O 1
ATOM 2096 N N . THR A 1 260 ? -8.188 -22.953 -16.125 1 97.19 260 THR A N 1
ATOM 2097 C CA . THR A 1 260 ? -8.469 -23.859 -15.008 1 97.19 260 THR A CA 1
ATOM 2098 C C . THR A 1 260 ? -7.621 -25.125 -15.117 1 97.19 260 THR A C 1
ATOM 2100 O O . THR A 1 260 ? -7.133 -25.453 -16.203 1 97.19 260 THR A O 1
ATOM 2103 N N . LEU A 1 261 ? -7.344 -25.719 -14.055 1 97.88 261 LEU A N 1
ATOM 2104 C CA . LEU A 1 261 ? -6.562 -26.953 -14.031 1 97.88 261 LEU A CA 1
ATOM 2105 C C . LEU A 1 261 ? -7.453 -28.172 -13.773 1 97.88 261 LEU A C 1
ATOM 2107 O O . LEU A 1 261 ? -7.027 -29.312 -13.961 1 97.88 261 LEU A O 1
ATOM 2111 N N . VAL A 1 262 ? -8.672 -27.922 -13.367 1 97.62 262 VAL A N 1
ATOM 2112 C CA . VAL A 1 262 ? -9.602 -28.984 -13.008 1 97.62 262 VAL A CA 1
ATOM 2113 C C . VAL A 1 262 ? -10.594 -29.203 -14.148 1 97.62 262 VAL A C 1
ATOM 2115 O O . VAL A 1 262 ? -11.289 -28.281 -14.562 1 97.62 262 VAL A O 1
ATOM 2118 N N . PHE A 1 263 ? -10.641 -30.406 -14.602 1 97.56 263 PHE A N 1
ATOM 2119 C CA . PHE A 1 263 ? -11.578 -30.766 -15.664 1 97.56 263 PHE A CA 1
ATOM 2120 C C . PHE A 1 263 ? -12.984 -30.953 -15.102 1 97.56 263 PHE A C 1
ATOM 2122 O O . PHE A 1 263 ? -13.156 -31.625 -14.086 1 97.56 263 PHE A O 1
ATOM 2129 N N . GLU A 1 264 ? -13.906 -30.344 -15.719 1 95.56 264 GLU A N 1
ATOM 2130 C CA . GLU A 1 264 ? -15.328 -30.516 -15.445 1 95.56 264 GLU A CA 1
ATOM 2131 C C . GLU A 1 264 ? -16.094 -30.859 -16.719 1 95.56 264 GLU A C 1
ATOM 2133 O O . GLU A 1 264 ? -15.711 -30.453 -17.812 1 95.56 264 GLU A O 1
ATOM 2138 N N . THR A 1 265 ? -17.156 -31.562 -16.547 1 95 265 THR A N 1
ATOM 2139 C CA . THR A 1 265 ? -17.891 -32.031 -17.703 1 95 265 THR A CA 1
ATOM 2140 C C . THR A 1 265 ? -18.719 -30.891 -18.312 1 95 265 THR A C 1
ATOM 2142 O O . THR A 1 265 ? -19.188 -30.984 -19.453 1 95 265 THR A O 1
ATOM 2145 N N . GLN A 1 266 ? -18.875 -29.906 -17.547 1 93.06 266 GLN A N 1
ATOM 2146 C CA . GLN A 1 266 ? -19.531 -28.672 -18.016 1 93.06 266 GLN A CA 1
ATOM 2147 C C . GLN A 1 266 ? -18.875 -27.438 -17.391 1 93.06 266 GLN A C 1
ATOM 2149 O O . GLN A 1 266 ? -18.594 -27.422 -16.188 1 93.06 266 GLN A O 1
ATOM 2154 N N . PHE A 1 267 ? -18.594 -26.484 -18.281 1 94.31 267 PHE A N 1
ATOM 2155 C CA . PHE A 1 267 ? -18 -25.25 -17.797 1 94.31 267 PHE A CA 1
ATOM 2156 C C . PHE A 1 267 ? -18.953 -24.078 -18 1 94.31 267 PHE A C 1
ATOM 2158 O O . PHE A 1 267 ? -19.625 -24 -19.031 1 94.31 267 PHE A O 1
ATOM 2165 N N . PRO A 1 268 ? -18.969 -23.219 -17.016 1 94.62 268 PRO A N 1
ATOM 2166 C CA . PRO A 1 268 ? -19.719 -21.984 -17.234 1 94.62 268 PRO A CA 1
ATOM 2167 C C . PRO A 1 268 ? -19.031 -21.031 -18.234 1 94.62 268 PRO A C 1
ATOM 2169 O O . PRO A 1 268 ? -17.812 -20.859 -18.172 1 94.62 268 PRO A O 1
ATOM 2172 N N . ARG A 1 269 ? -19.797 -20.5 -19.125 1 96.06 269 ARG A N 1
ATOM 2173 C CA . ARG A 1 269 ? -19.234 -19.609 -20.141 1 96.06 269 ARG A CA 1
ATOM 2174 C C . ARG A 1 269 ? -19.984 -18.281 -20.172 1 96.06 269 ARG A C 1
ATOM 2176 O O . ARG A 1 269 ? -21.188 -18.234 -19.906 1 96.06 269 ARG A O 1
ATOM 2183 N N . THR A 1 270 ? -19.25 -17.234 -20.453 1 95.62 270 THR A N 1
ATOM 2184 C CA . THR A 1 270 ? -19.859 -15.922 -20.625 1 95.62 270 THR A CA 1
ATOM 2185 C C . THR A 1 270 ? -20.516 -15.812 -22 1 95.62 270 THR A C 1
ATOM 2187 O O . THR A 1 270 ? -20.234 -16.609 -22.891 1 95.62 270 THR A O 1
ATOM 2190 N N . LYS A 1 271 ? -21.391 -14.852 -22.172 1 94.81 271 LYS A N 1
ATOM 2191 C CA . LYS A 1 271 ? -22.188 -14.703 -23.391 1 94.81 271 LYS A CA 1
ATOM 2192 C C . LYS A 1 271 ? -21.344 -14.188 -24.547 1 94.81 271 LYS A C 1
ATOM 2194 O O . LYS A 1 271 ? -21.547 -14.586 -25.703 1 94.81 271 LYS A O 1
ATOM 2199 N N . SER A 1 272 ? -20.422 -13.273 -24.188 1 95.81 272 SER A N 1
ATOM 2200 C CA . SER A 1 272 ? -19.609 -12.672 -25.25 1 95.81 272 SER A CA 1
ATOM 2201 C C . SER A 1 272 ? -18.234 -12.25 -24.734 1 95.81 272 SER A C 1
ATOM 2203 O O . SER A 1 272 ? -18 -12.266 -23.516 1 95.81 272 SER A O 1
ATOM 2205 N N . ILE A 1 273 ? -17.344 -11.992 -25.703 1 97 273 ILE A N 1
ATOM 2206 C CA . ILE A 1 273 ? -15.992 -11.508 -25.406 1 97 273 ILE A CA 1
ATOM 2207 C C . ILE A 1 273 ? -16 -9.984 -25.328 1 97 273 ILE A C 1
ATOM 2209 O O . ILE A 1 273 ? -16.5 -9.312 -26.25 1 97 273 ILE A O 1
ATOM 2213 N N . ARG A 1 274 ? -15.531 -9.32 -24.297 1 94.62 274 ARG A N 1
ATOM 2214 C CA . ARG A 1 274 ? -15.375 -7.879 -24.141 1 94.62 274 ARG A CA 1
ATOM 2215 C C . ARG A 1 274 ? -13.984 -7.43 -24.578 1 94.62 274 ARG A C 1
ATOM 2217 O O . ARG A 1 274 ? -13.031 -7.52 -23.797 1 94.62 274 ARG A O 1
ATOM 2224 N N . TYR A 1 275 ? -13.859 -6.863 -25.656 1 96.62 275 TYR A N 1
ATOM 2225 C CA . TYR A 1 275 ? -12.562 -6.531 -26.234 1 96.62 275 TYR A CA 1
ATOM 2226 C C . TYR A 1 275 ? -11.906 -5.379 -25.484 1 96.62 275 TYR A C 1
ATOM 2228 O O . TYR A 1 275 ? -10.68 -5.312 -25.391 1 96.62 275 TYR A O 1
ATOM 2236 N N . SER A 1 276 ? -12.703 -4.441 -24.969 1 95.62 276 SER A N 1
ATOM 2237 C CA . SER A 1 276 ? -12.148 -3.361 -24.172 1 95.62 276 SER A CA 1
ATOM 2238 C C . SER A 1 276 ? -11.5 -3.896 -22.891 1 95.62 276 SER A C 1
ATOM 2240 O O . SER A 1 276 ? -10.484 -3.371 -22.438 1 95.62 276 SER A O 1
ATOM 2242 N N . TYR A 1 277 ? -12.086 -4.91 -22.406 1 94.19 277 TYR A N 1
ATOM 2243 C CA . TYR A 1 277 ? -11.547 -5.555 -21.219 1 94.19 277 TYR A CA 1
ATOM 2244 C C . TYR A 1 277 ? -10.211 -6.223 -21.516 1 94.19 277 TYR A C 1
ATOM 2246 O O . TYR A 1 277 ? -9.266 -6.129 -20.734 1 94.19 277 TYR A O 1
ATOM 2254 N N . ILE A 1 278 ? -10.094 -6.828 -22.625 1 97 278 ILE A N 1
ATOM 2255 C CA . ILE A 1 278 ? -8.859 -7.496 -23.031 1 97 278 ILE A CA 1
ATOM 2256 C C . ILE A 1 278 ? -7.754 -6.461 -23.219 1 97 278 ILE A C 1
ATOM 2258 O O . ILE A 1 278 ? -6.617 -6.676 -22.797 1 97 278 ILE A O 1
ATOM 2262 N N . LEU A 1 279 ? -8.117 -5.371 -23.828 1 97.25 279 LEU A N 1
ATOM 2263 C CA . LEU A 1 279 ? -7.133 -4.316 -24.047 1 97.25 279 LEU A CA 1
ATOM 2264 C C . LEU A 1 279 ? -6.637 -3.756 -22.719 1 97.25 279 LEU A C 1
ATOM 2266 O O . LEU A 1 279 ? -5.434 -3.561 -22.531 1 97.25 279 LEU A O 1
ATOM 2270 N N . LYS A 1 280 ? -7.551 -3.523 -21.859 1 94.69 280 LYS A N 1
ATOM 2271 C CA . LYS A 1 280 ? -7.207 -2.982 -20.547 1 94.69 280 LYS A CA 1
ATOM 2272 C C . LYS A 1 280 ? -6.281 -3.932 -19.781 1 94.69 280 LYS A C 1
ATOM 2274 O O . LYS A 1 280 ? -5.258 -3.508 -19.25 1 94.69 280 LYS A O 1
ATOM 2279 N N . GLU A 1 281 ? -6.672 -5.199 -19.766 1 96.81 281 GLU A N 1
ATOM 2280 C CA . GLU A 1 281 ? -5.879 -6.18 -19.047 1 96.81 281 GLU A CA 1
ATOM 2281 C C . GLU A 1 281 ? -4.535 -6.422 -19.719 1 96.81 281 GLU A C 1
ATOM 2283 O O . GLU A 1 281 ? -3.531 -6.688 -19.062 1 96.81 281 GLU A O 1
ATOM 2288 N N . THR A 1 282 ? -4.48 -6.316 -21.016 1 97.94 282 THR A N 1
ATOM 2289 C CA . THR A 1 282 ? -3.227 -6.488 -21.75 1 97.94 282 THR A CA 1
ATOM 2290 C C . THR A 1 282 ? -2.27 -5.336 -21.453 1 97.94 282 THR A C 1
ATOM 2292 O O . THR A 1 282 ? -1.071 -5.551 -21.25 1 97.94 282 THR A O 1
ATOM 2295 N N . LEU A 1 283 ? -2.76 -4.148 -21.406 1 96.5 283 LEU A N 1
ATOM 2296 C CA . LEU A 1 283 ? -1.936 -2.994 -21.062 1 96.5 283 LEU A CA 1
ATOM 2297 C C . LEU A 1 283 ? -1.423 -3.096 -19.641 1 96.5 283 LEU A C 1
ATOM 2299 O O . LEU A 1 283 ? -0.259 -2.789 -19.359 1 96.5 283 LEU A O 1
ATOM 2303 N N . ALA A 1 284 ? -2.293 -3.502 -18.781 1 95.81 284 ALA A N 1
ATOM 2304 C CA . ALA A 1 284 ? -1.897 -3.684 -17.391 1 95.81 284 ALA A CA 1
ATOM 2305 C C . ALA A 1 284 ? -0.825 -4.762 -17.266 1 95.81 284 ALA A C 1
ATOM 2307 O O . ALA A 1 284 ? 0.127 -4.609 -16.484 1 95.81 284 ALA A O 1
ATOM 2308 N N . ALA A 1 285 ? -0.991 -5.844 -18 1 97.62 285 ALA A N 1
ATOM 2309 C CA . ALA A 1 285 ? -0.004 -6.918 -18 1 97.62 285 ALA A CA 1
ATOM 2310 C C . ALA A 1 285 ? 1.347 -6.43 -18.516 1 97.62 285 ALA A C 1
ATOM 2312 O O . ALA A 1 285 ? 2.389 -6.73 -17.922 1 97.62 285 ALA A O 1
ATOM 2313 N N . THR A 1 286 ? 1.311 -5.719 -19.578 1 96.94 286 THR A N 1
ATOM 2314 C CA . THR A 1 286 ? 2.539 -5.188 -20.156 1 96.94 286 THR A CA 1
ATOM 2315 C C . THR A 1 286 ? 3.244 -4.262 -19.172 1 96.94 286 THR A C 1
ATOM 2317 O O . THR A 1 286 ? 4.465 -4.324 -19.016 1 96.94 286 THR A O 1
ATOM 2320 N N . GLY A 1 287 ? 2.482 -3.418 -18.531 1 95.69 287 GLY A N 1
ATOM 2321 C CA . GLY A 1 287 ? 3.053 -2.557 -17.516 1 95.69 287 GLY A CA 1
ATOM 2322 C C . GLY A 1 287 ? 3.643 -3.322 -16.344 1 95.69 287 GLY A C 1
ATOM 2323 O O . GLY A 1 287 ? 4.742 -3.016 -15.883 1 95.69 287 GLY A O 1
ATOM 2324 N N . ALA A 1 288 ? 2.922 -4.328 -15.875 1 96.81 288 ALA A N 1
ATOM 2325 C CA . ALA A 1 288 ? 3.365 -5.133 -14.734 1 96.81 288 ALA A CA 1
ATOM 2326 C C . ALA A 1 288 ? 4.648 -5.887 -15.07 1 96.81 288 ALA A C 1
ATOM 2328 O O . ALA A 1 288 ? 5.59 -5.91 -14.266 1 96.81 288 ALA A O 1
ATOM 2329 N N . PHE A 1 289 ? 4.742 -6.453 -16.25 1 96.31 289 PHE A N 1
ATOM 2330 C CA . PHE A 1 289 ? 5.91 -7.238 -16.625 1 96.31 289 PHE A CA 1
ATOM 2331 C C . PHE A 1 289 ? 7.09 -6.332 -16.953 1 96.31 289 PHE A C 1
ATOM 2333 O O . PHE A 1 289 ? 8.242 -6.691 -16.703 1 96.31 289 PHE A O 1
ATOM 2340 N N . LEU A 1 290 ? 6.793 -5.137 -17.484 1 95.88 290 LEU A N 1
ATOM 2341 C CA . LEU A 1 290 ? 7.859 -4.16 -17.672 1 95.88 290 LEU A CA 1
ATOM 2342 C C . LEU A 1 290 ? 8.484 -3.771 -16.344 1 95.88 290 LEU A C 1
ATOM 2344 O O . LEU A 1 290 ? 9.711 -3.752 -16.203 1 95.88 290 LEU A O 1
ATOM 2348 N N . MET A 1 291 ? 7.633 -3.473 -15.398 1 96 291 MET A N 1
ATOM 2349 C CA . MET A 1 291 ? 8.133 -3.125 -14.07 1 96 291 MET A CA 1
ATOM 2350 C C . MET A 1 291 ? 8.859 -4.305 -13.438 1 96 291 MET A C 1
ATOM 2352 O O . MET A 1 291 ? 9.859 -4.121 -12.75 1 96 291 MET A O 1
ATOM 2356 N N . PHE A 1 292 ? 8.305 -5.477 -13.641 1 96.5 292 PHE A N 1
ATOM 2357 C CA . PHE A 1 292 ? 8.969 -6.691 -13.18 1 96.5 292 PHE A CA 1
ATOM 2358 C C . PHE A 1 292 ? 10.391 -6.77 -13.719 1 96.5 292 PHE A C 1
ATOM 2360 O O . PHE A 1 292 ? 11.328 -7.023 -12.961 1 96.5 292 PHE A O 1
ATOM 2367 N N . TYR A 1 293 ? 10.609 -6.48 -14.977 1 96.5 293 TYR A N 1
ATOM 2368 C CA . TYR A 1 293 ? 11.906 -6.543 -15.641 1 96.5 293 TYR A CA 1
ATOM 2369 C C . TYR A 1 293 ? 12.852 -5.48 -15.094 1 96.5 293 TYR A C 1
ATOM 2371 O O . TYR A 1 293 ? 14.023 -5.754 -14.836 1 96.5 293 TYR A O 1
ATOM 2379 N N . VAL A 1 294 ? 12.328 -4.32 -14.906 1 96.19 294 VAL A N 1
ATOM 2380 C CA . VAL A 1 294 ? 13.141 -3.215 -14.414 1 96.19 294 VAL A CA 1
ATOM 2381 C C . VAL A 1 294 ? 13.648 -3.531 -13.008 1 96.19 294 VAL A C 1
ATOM 2383 O O . VAL A 1 294 ? 14.812 -3.293 -12.695 1 96.19 294 VAL A O 1
ATOM 2386 N N . VAL A 1 295 ? 12.781 -4.078 -12.203 1 95.38 295 VAL A N 1
ATOM 2387 C CA . VAL A 1 295 ? 13.172 -4.449 -10.844 1 95.38 295 VAL A CA 1
ATOM 2388 C C . VAL A 1 295 ? 14.203 -5.574 -10.891 1 95.38 295 VAL A C 1
ATOM 2390 O O . VAL A 1 295 ? 15.164 -5.57 -10.125 1 95.38 295 VAL A O 1
ATOM 2393 N N . LEU A 1 296 ? 13.992 -6.48 -11.781 1 94.25 296 LEU A N 1
ATOM 2394 C CA . LEU A 1 296 ? 14.93 -7.586 -11.953 1 94.25 296 LEU A CA 1
ATOM 2395 C C . LEU A 1 296 ? 16.312 -7.074 -12.312 1 94.25 296 LEU A C 1
ATOM 2397 O O . LEU A 1 296 ? 17.328 -7.57 -11.797 1 94.25 296 LEU A O 1
ATOM 2401 N N . CYS A 1 297 ? 16.375 -6.094 -13.141 1 93.62 297 CYS A N 1
ATOM 2402 C CA . CYS A 1 297 ? 17.641 -5.496 -13.539 1 93.62 297 CYS A CA 1
ATOM 2403 C C . CYS A 1 297 ? 18.359 -4.879 -12.344 1 93.62 297 CYS A C 1
ATOM 2405 O O . CYS A 1 297 ? 19.594 -4.898 -12.266 1 93.62 297 CYS A O 1
ATOM 2407 N N . LYS A 1 298 ? 17.578 -4.398 -11.438 1 90.81 298 LYS A N 1
ATOM 2408 C CA . LYS A 1 298 ? 18.172 -3.707 -10.297 1 90.81 298 LYS A CA 1
ATOM 2409 C C . LYS A 1 298 ? 18.594 -4.699 -9.219 1 90.81 298 LYS A C 1
ATOM 2411 O O . LYS A 1 298 ? 19.406 -4.363 -8.344 1 90.81 298 LYS A O 1
ATOM 2416 N N . THR A 1 299 ? 18.125 -5.926 -9.219 1 90.81 299 THR A N 1
ATOM 2417 C CA . THR A 1 299 ? 18.469 -6.926 -8.211 1 90.81 299 THR A CA 1
ATOM 2418 C C . THR A 1 299 ? 19.719 -7.691 -8.633 1 90.81 299 THR A C 1
ATOM 2420 O O . THR A 1 299 ? 20.438 -8.234 -7.781 1 90.81 299 THR A O 1
ATOM 2423 N N . GLY A 1 300 ? 20.094 -7.734 -9.867 1 86.31 300 GLY A N 1
ATOM 2424 C CA . GLY A 1 300 ? 21.234 -8.461 -10.391 1 86.31 300 GLY A CA 1
ATOM 2425 C C . GLY A 1 300 ? 22.531 -8.141 -9.656 1 86.31 300 GLY A C 1
ATOM 2426 O O . GLY A 1 300 ? 23.172 -9.031 -9.109 1 86.31 300 GLY A O 1
ATOM 2427 N N . PRO A 1 301 ? 22.797 -6.863 -9.586 1 87.19 301 PRO A N 1
ATOM 2428 C CA . PRO A 1 301 ? 24.047 -6.469 -8.938 1 87.19 301 PRO A CA 1
ATOM 2429 C C . PRO A 1 301 ? 24.078 -6.848 -7.457 1 87.19 301 PRO A C 1
ATOM 2431 O O . PRO A 1 301 ? 25.156 -7.098 -6.906 1 87.19 301 PRO A O 1
ATOM 2434 N N . ILE A 1 302 ? 22.953 -6.965 -6.84 1 89.06 302 ILE A N 1
ATOM 2435 C CA . ILE A 1 302 ? 22.906 -7.312 -5.422 1 89.06 302 ILE A CA 1
ATOM 2436 C C . ILE A 1 302 ? 23.266 -8.789 -5.238 1 89.06 302 ILE A C 1
ATOM 2438 O O . ILE A 1 302 ? 24.016 -9.141 -4.32 1 89.06 302 ILE A O 1
ATOM 2442 N N . TYR A 1 303 ? 22.797 -9.625 -6.102 1 86.56 303 TYR A N 1
ATOM 2443 C CA . TYR A 1 303 ? 23.078 -11.055 -6.035 1 86.56 303 TYR A CA 1
ATOM 2444 C C . TYR A 1 303 ? 24.562 -11.336 -6.277 1 86.56 303 TYR A C 1
ATOM 2446 O O . TYR A 1 303 ? 25.109 -12.328 -5.789 1 86.56 303 TYR A O 1
ATOM 2454 N N . LYS A 1 304 ? 25.25 -10.406 -6.957 1 83.81 304 LYS A N 1
ATOM 2455 C CA . LYS A 1 304 ? 26.672 -10.586 -7.246 1 83.81 304 LYS A CA 1
ATOM 2456 C C . LYS A 1 304 ? 27.516 -10.312 -6.008 1 83.81 304 LYS A C 1
ATOM 2458 O O . LYS A 1 304 ? 28.703 -10.68 -5.965 1 83.81 304 LYS A O 1
ATOM 2463 N N . GLN A 1 305 ? 26.859 -9.773 -4.984 1 87.88 305 GLN A N 1
ATOM 2464 C CA . GLN A 1 305 ? 27.594 -9.445 -3.768 1 87.88 305 GLN A CA 1
ATOM 2465 C C . GLN A 1 305 ? 27.406 -10.516 -2.703 1 87.88 305 GLN A C 1
ATOM 2467 O O . GLN A 1 305 ? 27.672 -10.289 -1.522 1 87.88 305 GLN A O 1
ATOM 2472 N N . ILE A 1 306 ? 26.969 -11.672 -3.014 1 86.69 306 ILE A N 1
ATOM 2473 C CA . ILE A 1 306 ? 26.625 -12.742 -2.088 1 86.69 306 ILE A CA 1
ATOM 2474 C C . ILE A 1 306 ? 27.875 -13.195 -1.339 1 86.69 306 ILE A C 1
ATOM 2476 O O . ILE A 1 306 ? 27.812 -13.586 -0.171 1 86.69 306 ILE A O 1
ATOM 2480 N N . ASP A 1 307 ? 29.031 -13.102 -1.969 1 85.31 307 ASP A N 1
ATOM 2481 C CA . ASP A 1 307 ? 30.281 -13.57 -1.354 1 85.31 307 ASP A CA 1
ATOM 2482 C C . ASP A 1 307 ? 30.938 -12.453 -0.542 1 85.31 307 ASP A C 1
ATOM 2484 O O . ASP A 1 307 ? 31.781 -12.719 0.315 1 85.31 307 ASP A O 1
ATOM 2488 N N . SER A 1 308 ? 30.547 -11.203 -0.731 1 87.88 308 SER A N 1
ATOM 2489 C CA . SER A 1 308 ? 31.25 -10.07 -0.13 1 87.88 308 SER A CA 1
ATOM 2490 C C . SER A 1 308 ? 30.469 -9.516 1.058 1 87.88 308 SER A C 1
ATOM 2492 O O . SER A 1 308 ? 31.047 -8.875 1.938 1 87.88 308 SER A O 1
ATOM 2494 N N . LEU A 1 309 ? 29.188 -9.734 1.152 1 91.06 309 LEU A N 1
ATOM 2495 C CA . LEU A 1 309 ? 28.359 -9.141 2.199 1 91.06 309 LEU A CA 1
ATOM 2496 C C . LEU A 1 309 ? 27.719 -10.219 3.068 1 91.06 309 LEU A C 1
ATOM 2498 O O . LEU A 1 309 ? 27.438 -11.32 2.592 1 91.06 309 LEU A O 1
ATOM 2502 N N . PRO A 1 310 ? 27.547 -9.82 4.309 1 91.69 310 PRO A N 1
ATOM 2503 C CA . PRO A 1 310 ? 26.828 -10.758 5.18 1 91.69 310 PRO A CA 1
ATOM 2504 C C . PRO A 1 310 ? 25.406 -11.047 4.703 1 91.69 310 PRO A C 1
ATOM 2506 O O . PRO A 1 310 ? 24.766 -10.172 4.121 1 91.69 310 PRO A O 1
ATOM 2509 N N . LEU A 1 311 ? 24.922 -12.188 5.066 1 90.88 311 LEU A N 1
ATOM 2510 C CA . LEU A 1 311 ? 23.625 -12.672 4.629 1 90.88 311 LEU A CA 1
ATOM 2511 C C . LEU A 1 311 ? 22.516 -11.727 5.082 1 90.88 311 LEU A C 1
ATOM 2513 O O . LEU A 1 311 ? 21.562 -11.469 4.332 1 90.88 311 LEU A O 1
ATOM 2517 N N . ILE A 1 312 ? 22.625 -11.227 6.262 1 93.06 312 ILE A N 1
ATOM 2518 C CA . ILE A 1 312 ? 21.562 -10.383 6.824 1 93.06 312 ILE A CA 1
ATOM 2519 C C . ILE A 1 312 ? 21.453 -9.086 6.023 1 93.06 312 ILE A C 1
ATOM 2521 O O . ILE A 1 312 ? 20.359 -8.578 5.797 1 93.06 312 ILE A O 1
ATOM 2525 N N . ILE A 1 313 ? 22.562 -8.578 5.598 1 94.38 313 ILE A N 1
ATOM 2526 C CA . ILE A 1 313 ? 22.578 -7.344 4.816 1 94.38 313 ILE A CA 1
ATOM 2527 C C . ILE A 1 313 ? 21.953 -7.594 3.443 1 94.38 313 ILE A C 1
ATOM 2529 O O . ILE A 1 313 ? 21.156 -6.785 2.959 1 94.38 313 ILE A O 1
ATOM 2533 N N . LEU A 1 314 ? 22.297 -8.727 2.885 1 94.31 314 LEU A N 1
ATOM 2534 C CA . LEU A 1 314 ? 21.734 -9.086 1.585 1 94.31 314 LEU A CA 1
ATOM 2535 C C . LEU A 1 314 ? 20.234 -9.312 1.685 1 94.31 314 LEU A C 1
ATOM 2537 O O . LEU A 1 314 ? 19.469 -8.93 0.785 1 94.31 314 LEU A O 1
ATOM 2541 N N . LEU A 1 315 ? 19.844 -9.914 2.748 1 94.69 315 LEU A N 1
ATOM 2542 C CA . LEU A 1 315 ? 18.422 -10.164 2.979 1 94.69 315 LEU A CA 1
ATOM 2543 C C . LEU A 1 315 ? 17.656 -8.852 3.07 1 94.69 315 LEU A C 1
ATOM 2545 O O . LEU A 1 315 ? 16.578 -8.719 2.49 1 94.69 315 LEU A O 1
ATOM 2549 N N . LEU A 1 316 ? 18.219 -7.918 3.732 1 94.56 316 LEU A N 1
ATOM 2550 C CA . LEU A 1 316 ? 17.562 -6.621 3.896 1 94.56 316 LEU A CA 1
ATOM 2551 C C . LEU A 1 316 ? 17.5 -5.875 2.568 1 94.56 316 LEU A C 1
ATOM 2553 O O . LEU A 1 316 ? 16.469 -5.273 2.24 1 94.56 316 LEU A O 1
ATOM 2557 N N . LYS A 1 317 ? 18.516 -5.992 1.825 1 94.31 317 LYS A N 1
ATOM 2558 C CA . LYS A 1 317 ? 18.578 -5.273 0.555 1 94.31 317 LYS A CA 1
ATOM 2559 C C . LYS A 1 317 ? 17.641 -5.895 -0.479 1 94.31 317 LYS A C 1
ATOM 2561 O O . LYS A 1 317 ? 17.125 -5.195 -1.355 1 94.31 317 LYS A O 1
ATOM 2566 N N . LEU A 1 318 ? 17.438 -7.176 -0.335 1 94.75 318 LEU A N 1
ATOM 2567 C CA . LEU A 1 318 ? 16.672 -7.883 -1.354 1 94.75 318 LEU A CA 1
ATOM 2568 C C . LEU A 1 318 ? 15.211 -8.039 -0.926 1 94.75 318 LEU A C 1
ATOM 2570 O O . LEU A 1 318 ? 14.359 -8.445 -1.728 1 94.75 318 LEU A O 1
ATOM 2574 N N . SER A 1 319 ? 14.859 -7.695 0.287 1 94.88 319 SER A N 1
ATOM 2575 C CA . SER A 1 319 ? 13.516 -7.926 0.816 1 94.88 319 SER A CA 1
ATOM 2576 C C . SER A 1 319 ? 12.461 -7.219 -0.028 1 94.88 319 SER A C 1
ATOM 2578 O O . SER A 1 319 ? 11.531 -7.855 -0.526 1 94.88 319 SER A O 1
ATOM 2580 N N . LEU A 1 320 ? 12.633 -5.953 -0.234 1 94.19 320 LEU A N 1
ATOM 2581 C CA . LEU A 1 320 ? 11.625 -5.176 -0.948 1 94.19 320 LEU A CA 1
ATOM 2582 C C . LEU A 1 320 ? 11.625 -5.52 -2.434 1 94.19 320 LEU A C 1
ATOM 2584 O O . LEU A 1 320 ? 10.562 -5.738 -3.021 1 94.19 320 LEU A O 1
ATOM 2588 N N . PRO A 1 321 ? 12.781 -5.605 -3.051 1 94.31 321 PRO A N 1
ATOM 2589 C CA . PRO A 1 321 ? 12.766 -5.98 -4.469 1 94.31 321 PRO A CA 1
ATOM 2590 C C . PRO A 1 321 ? 12.156 -7.363 -4.703 1 94.31 321 PRO A C 1
ATOM 2592 O O . PRO A 1 321 ? 11.414 -7.559 -5.668 1 94.31 321 PRO A O 1
ATOM 2595 N N . SER A 1 322 ? 12.5 -8.297 -3.848 1 94.88 322 SER A N 1
ATOM 2596 C CA . SER A 1 322 ? 11.953 -9.641 -3.99 1 94.88 322 SER A CA 1
ATOM 2597 C C . SER A 1 322 ? 10.438 -9.641 -3.84 1 94.88 322 SER A C 1
ATOM 2599 O O . SER A 1 322 ? 9.727 -10.281 -4.613 1 94.88 322 SER A O 1
ATOM 2601 N N . MET A 1 323 ? 9.969 -8.945 -2.859 1 95.06 323 MET A N 1
ATOM 2602 C CA . MET A 1 323 ? 8.523 -8.844 -2.664 1 95.06 323 MET A CA 1
ATOM 2603 C C . MET A 1 323 ? 7.867 -8.141 -3.85 1 95.06 323 MET A C 1
ATOM 2605 O O . MET A 1 323 ? 6.758 -8.508 -4.25 1 95.06 323 MET A O 1
ATOM 2609 N N . SER A 1 324 ? 8.516 -7.137 -4.348 1 95.62 324 SER A N 1
ATOM 2610 C CA . SER A 1 324 ? 7.988 -6.43 -5.508 1 95.62 324 SER A CA 1
ATOM 2611 C C . SER A 1 324 ? 7.867 -7.355 -6.715 1 95.62 324 SER A C 1
ATOM 2613 O O . SER A 1 324 ? 6.879 -7.301 -7.449 1 95.62 324 SER A O 1
ATOM 2615 N N . LEU A 1 325 ? 8.867 -8.172 -6.918 1 95.69 325 LEU A N 1
ATOM 2616 C CA . LEU A 1 325 ? 8.82 -9.133 -8.016 1 95.69 325 LEU A CA 1
ATOM 2617 C C . LEU A 1 325 ? 7.668 -10.109 -7.832 1 95.69 325 LEU A C 1
ATOM 2619 O O . LEU A 1 325 ? 6.965 -10.43 -8.797 1 95.69 325 LEU A O 1
ATOM 2623 N N . TRP A 1 326 ? 7.5 -10.516 -6.629 1 94.88 326 TRP A N 1
ATOM 2624 C CA . TRP A 1 326 ? 6.398 -11.43 -6.332 1 94.88 326 TRP A CA 1
ATOM 2625 C C . TRP A 1 326 ? 5.051 -10.758 -6.598 1 94.88 326 TRP A C 1
ATOM 2627 O O . TRP A 1 326 ? 4.172 -11.352 -7.223 1 94.88 326 TRP A O 1
ATOM 2637 N N . MET A 1 327 ? 4.891 -9.531 -6.145 1 95.56 327 MET A N 1
ATOM 2638 C CA . MET A 1 327 ? 3.639 -8.797 -6.309 1 95.56 327 MET A CA 1
ATOM 2639 C C . MET A 1 327 ? 3.35 -8.539 -7.785 1 95.56 327 MET A C 1
ATOM 2641 O O . MET A 1 327 ? 2.219 -8.711 -8.242 1 95.56 327 MET A O 1
ATOM 2645 N N . LEU A 1 328 ? 4.336 -8.141 -8.445 1 96.88 328 LEU A N 1
ATOM 2646 C CA . LEU A 1 328 ? 4.18 -7.852 -9.859 1 96.88 328 LEU A CA 1
ATOM 2647 C C . LEU A 1 328 ? 3.9 -9.125 -10.656 1 96.88 328 LEU A C 1
ATOM 2649 O O . LEU A 1 328 ? 3.074 -9.125 -11.57 1 96.88 328 LEU A O 1
ATOM 2653 N N . GLY A 1 329 ? 4.586 -10.188 -10.312 1 96.25 329 GLY A N 1
ATOM 2654 C CA . GLY A 1 329 ? 4.309 -11.477 -10.938 1 96.25 329 GLY A CA 1
ATOM 2655 C C . GLY A 1 329 ? 2.9 -11.977 -10.664 1 96.25 329 GLY A C 1
ATOM 2656 O O . GLY A 1 329 ? 2.225 -12.461 -11.578 1 96.25 329 GLY A O 1
ATOM 2657 N N . PHE A 1 330 ? 2.5 -11.812 -9.391 1 96.31 330 PHE A N 1
ATOM 2658 C CA . PHE A 1 330 ? 1.14 -12.195 -9.039 1 96.31 330 PHE A CA 1
ATOM 2659 C C . PHE A 1 330 ? 0.123 -11.406 -9.859 1 96.31 330 PHE A C 1
ATOM 2661 O O . PHE A 1 330 ? -0.784 -11.992 -10.453 1 96.31 330 PHE A O 1
ATOM 2668 N N . TYR A 1 331 ? 0.258 -10.102 -9.836 1 96.75 331 TYR A N 1
ATOM 2669 C CA . TYR A 1 331 ? -0.68 -9.25 -10.555 1 96.75 331 TYR A CA 1
ATOM 2670 C C . TYR A 1 331 ? -0.655 -9.539 -12.047 1 96.75 331 TYR A C 1
ATOM 2672 O O . TYR A 1 331 ? -1.704 -9.602 -12.688 1 96.75 331 TYR A O 1
ATOM 2680 N N . GLY A 1 332 ? 0.461 -9.703 -12.625 1 97.12 332 GLY A N 1
ATOM 2681 C CA . GLY A 1 332 ? 0.604 -9.961 -14.047 1 97.12 332 GLY A CA 1
ATOM 2682 C C . GLY A 1 332 ? 0.015 -11.297 -14.477 1 97.12 332 GLY A C 1
ATOM 2683 O O . GLY A 1 332 ? -0.714 -11.375 -15.461 1 97.12 332 GLY A O 1
ATOM 2684 N N . VAL A 1 333 ? 0.295 -12.305 -13.727 1 96.81 333 VAL A N 1
ATOM 2685 C CA . VAL A 1 333 ? -0.096 -13.648 -14.141 1 96.81 333 VAL A CA 1
ATOM 2686 C C . VAL A 1 333 ? -1.521 -13.938 -13.672 1 96.81 333 VAL A C 1
ATOM 2688 O O . VAL A 1 333 ? -2.402 -14.211 -14.492 1 96.81 333 VAL A O 1
ATOM 2691 N N . PHE A 1 334 ? -1.802 -13.781 -12.398 1 97.12 334 PHE A N 1
ATOM 2692 C CA . PHE A 1 334 ? -3.055 -14.266 -11.828 1 97.12 334 PHE A CA 1
ATOM 2693 C C . PHE A 1 334 ? -4.18 -13.266 -12.086 1 97.12 334 PHE A C 1
ATOM 2695 O O . PHE A 1 334 ? -5.34 -13.664 -12.242 1 97.12 334 PHE A O 1
ATOM 2702 N N . HIS A 1 335 ? -3.807 -12.07 -12.094 1 96.38 335 HIS A N 1
ATOM 2703 C CA . HIS A 1 335 ? -4.871 -11.109 -12.359 1 96.38 335 HIS A CA 1
ATOM 2704 C C . HIS A 1 335 ? -5.004 -10.836 -13.852 1 96.38 335 HIS A C 1
ATOM 2706 O O . HIS A 1 335 ? -6.074 -11.031 -14.438 1 96.38 335 HIS A O 1
ATOM 2712 N N . CYS A 1 336 ? -3.953 -10.484 -14.5 1 97.5 336 CYS A N 1
ATOM 2713 C CA . CYS A 1 336 ? -4.055 -10.008 -15.875 1 97.5 336 CYS A CA 1
ATOM 2714 C C . CYS A 1 336 ? -4.125 -11.172 -16.844 1 97.5 336 CYS A C 1
ATOM 2716 O O . CYS A 1 336 ? -5.125 -11.344 -17.547 1 97.5 336 CYS A O 1
ATOM 2718 N N . LEU A 1 337 ? -3.154 -12.023 -16.922 1 97.44 337 LEU A N 1
ATOM 2719 C CA . LEU A 1 337 ? -3.039 -13.07 -17.938 1 97.44 337 LEU A CA 1
ATOM 2720 C C . LEU A 1 337 ? -4.203 -14.055 -17.844 1 97.44 337 LEU A C 1
ATOM 2722 O O . LEU A 1 337 ? -4.82 -14.391 -18.844 1 97.44 337 LEU A O 1
ATOM 2726 N N . LEU A 1 338 ? -4.484 -14.555 -16.641 1 97.94 338 LEU A N 1
ATOM 2727 C CA . LEU A 1 338 ? -5.574 -15.516 -16.5 1 97.94 338 LEU A CA 1
ATOM 2728 C C . LEU A 1 338 ? -6.91 -14.891 -16.891 1 97.94 338 LEU A C 1
ATOM 2730 O O . LEU A 1 338 ? -7.77 -15.555 -17.453 1 97.94 338 LEU A O 1
ATOM 2734 N N . ASN A 1 339 ? -7.07 -13.633 -16.562 1 97.56 339 ASN A N 1
ATOM 2735 C CA . ASN A 1 339 ? -8.305 -12.961 -16.953 1 97.56 339 ASN A CA 1
ATOM 2736 C C . ASN A 1 339 ? -8.375 -12.766 -18.469 1 97.56 339 ASN A C 1
ATOM 2738 O O . ASN A 1 339 ? -9.453 -12.82 -19.047 1 97.56 339 ASN A O 1
ATOM 2742 N N . ILE A 1 340 ? -7.301 -12.5 -19.094 1 97.75 340 ILE A N 1
ATOM 2743 C CA . ILE A 1 340 ? -7.258 -12.398 -20.547 1 97.75 340 ILE A CA 1
ATOM 2744 C C . ILE A 1 340 ? -7.66 -13.734 -21.172 1 97.75 340 ILE A C 1
ATOM 2746 O O . ILE A 1 340 ? -8.516 -13.781 -22.062 1 97.75 340 ILE A O 1
ATOM 2750 N N . PHE A 1 341 ? -7.102 -14.812 -20.688 1 97.62 341 PHE A N 1
ATOM 2751 C CA . PHE A 1 341 ? -7.441 -16.141 -21.188 1 97.62 341 PHE A CA 1
ATOM 2752 C C . PHE A 1 341 ? -8.906 -16.469 -20.938 1 97.62 341 PHE A C 1
ATOM 2754 O O . PHE A 1 341 ? -9.562 -17.094 -21.766 1 97.62 341 PHE A O 1
ATOM 2761 N N . ALA A 1 342 ? -9.344 -16.047 -19.75 1 97.88 342 ALA A N 1
ATOM 2762 C CA . ALA A 1 342 ? -10.75 -16.281 -19.438 1 97.88 342 ALA A CA 1
ATOM 2763 C C . ALA A 1 342 ? -11.664 -15.555 -20.406 1 97.88 342 ALA A C 1
ATOM 2765 O O . ALA A 1 342 ? -12.688 -16.094 -20.844 1 97.88 342 ALA A O 1
ATOM 2766 N N . GLU A 1 343 ? -11.305 -14.383 -20.75 1 97.19 343 GLU A N 1
ATOM 2767 C CA . GLU A 1 343 ? -12.117 -13.594 -21.688 1 97.19 343 GLU A CA 1
ATOM 2768 C C . GLU A 1 343 ? -12.094 -14.195 -23.078 1 97.19 343 GLU A C 1
ATOM 2770 O O . GLU A 1 343 ? -13.133 -14.32 -23.734 1 97.19 343 GLU A O 1
ATOM 2775 N N . VAL A 1 344 ? -10.945 -14.586 -23.531 1 97.31 344 VAL A N 1
ATOM 2776 C CA . VAL A 1 344 ? -10.781 -15.125 -24.891 1 97.31 344 VAL A CA 1
ATOM 2777 C C . VAL A 1 344 ? -11.516 -16.453 -25 1 97.31 344 VAL A C 1
ATOM 2779 O O . VAL A 1 344 ? -12.086 -16.781 -26.047 1 97.31 344 VAL A O 1
ATOM 2782 N N . THR A 1 345 ? -11.594 -17.281 -23.953 1 97.44 345 THR A N 1
ATOM 2783 C CA . THR A 1 345 ? -12.25 -18.578 -23.953 1 97.44 345 THR A CA 1
ATOM 2784 C C . THR A 1 345 ? -13.68 -18.469 -23.438 1 97.44 345 THR A C 1
ATOM 2786 O O . THR A 1 345 ? -14.398 -19.469 -23.375 1 97.44 345 THR A O 1
ATOM 2789 N N . ARG A 1 346 ? -14.031 -17.375 -23 1 97.69 346 ARG A N 1
ATOM 2790 C CA . ARG A 1 346 ? -15.352 -17.109 -22.438 1 97.69 346 ARG A CA 1
ATOM 2791 C C . ARG A 1 346 ? -15.578 -17.938 -21.172 1 97.69 346 ARG A C 1
ATOM 2793 O O . ARG A 1 346 ? -16.688 -18.406 -20.922 1 97.69 346 ARG A O 1
ATOM 2800 N N . TYR A 1 347 ? -14.508 -18.234 -20.484 1 97.38 347 TYR A N 1
ATOM 2801 C CA . TYR A 1 347 ? -14.602 -18.922 -19.203 1 97.38 347 TYR A CA 1
ATOM 2802 C C . TYR A 1 347 ? -15.18 -18.016 -18.141 1 97.38 347 TYR A C 1
ATOM 2804 O O . TYR A 1 347 ? -14.633 -16.938 -17.859 1 97.38 347 TYR A O 1
ATOM 2812 N N . ALA A 1 348 ? -16.172 -18.375 -17.391 1 96.75 348 ALA A N 1
ATOM 2813 C CA . ALA A 1 348 ? -16.953 -17.453 -16.562 1 96.75 348 ALA A CA 1
ATOM 2814 C C . ALA A 1 348 ? -16.469 -17.5 -15.117 1 96.75 348 ALA A C 1
ATOM 2816 O O . ALA A 1 348 ? -16.75 -16.578 -14.336 1 96.75 348 ALA A O 1
ATOM 2817 N N . ASP A 1 349 ? -15.836 -18.531 -14.688 1 96.19 349 ASP A N 1
ATOM 2818 C CA . ASP A 1 349 ? -15.336 -18.609 -13.32 1 96.19 349 ASP A CA 1
ATOM 2819 C C . ASP A 1 349 ? -13.977 -17.906 -13.195 1 96.19 349 ASP A C 1
ATOM 2821 O O . ASP A 1 349 ? -12.93 -18.547 -13.328 1 96.19 349 ASP A O 1
ATOM 2825 N N . ARG A 1 350 ? -13.984 -16.656 -12.734 1 95.62 350 ARG A N 1
ATOM 2826 C CA . ARG A 1 350 ? -12.758 -15.859 -12.75 1 95.62 350 ARG A CA 1
ATOM 2827 C C . ARG A 1 350 ? -12.219 -15.656 -11.344 1 95.62 350 ARG A C 1
ATOM 2829 O O . ARG A 1 350 ? -11.523 -14.672 -11.07 1 95.62 350 ARG A O 1
ATOM 2836 N N . GLU A 1 351 ? -12.547 -16.453 -10.461 1 95.69 351 GLU A N 1
ATOM 2837 C CA . GLU A 1 351 ? -11.977 -16.422 -9.117 1 95.69 351 GLU A CA 1
ATOM 2838 C C . GLU A 1 351 ? -10.625 -17.125 -9.07 1 95.69 351 GLU A C 1
ATOM 2840 O O . GLU A 1 351 ? -10.477 -18.156 -8.406 1 95.69 351 GLU A O 1
ATOM 2845 N N . PHE A 1 352 ? -9.711 -16.531 -9.695 1 97.19 352 PHE A N 1
ATOM 2846 C CA . PHE A 1 352 ? -8.375 -17.109 -9.781 1 97.19 352 PHE A CA 1
ATOM 2847 C C . PHE A 1 352 ? -7.605 -16.875 -8.484 1 97.19 352 PHE A C 1
ATOM 2849 O O . PHE A 1 352 ? -6.586 -17.531 -8.242 1 97.19 352 PHE A O 1
ATOM 2856 N N . TYR A 1 353 ? -8.031 -15.906 -7.762 1 96.56 353 TYR A N 1
ATOM 2857 C CA . TYR A 1 353 ? -7.488 -15.578 -6.449 1 96.56 353 TYR A CA 1
ATOM 2858 C C . TYR A 1 353 ? -8.547 -14.922 -5.566 1 96.56 353 TYR A C 1
ATOM 2860 O O . TYR A 1 353 ? -9.602 -14.516 -6.055 1 96.56 353 TYR A O 1
ATOM 2868 N N . GLN A 1 354 ? -8.297 -14.977 -4.348 1 95.44 354 GLN A N 1
ATOM 2869 C CA . GLN A 1 354 ? -9.117 -14.273 -3.359 1 95.44 354 GLN A CA 1
ATOM 2870 C C . GLN A 1 354 ? -8.297 -13.234 -2.602 1 95.44 354 GLN A C 1
ATOM 2872 O O . GLN A 1 354 ? -7.254 -12.789 -3.082 1 95.44 354 GLN A O 1
ATOM 2877 N N . ASP A 1 355 ? -8.789 -12.68 -1.511 1 93.19 355 ASP A N 1
ATOM 2878 C CA . ASP A 1 355 ? -8.117 -11.594 -0.797 1 93.19 355 ASP A CA 1
ATOM 2879 C C . ASP A 1 355 ? -6.961 -12.125 0.048 1 93.19 355 ASP A C 1
ATOM 2881 O O . ASP A 1 355 ? -6.938 -11.938 1.267 1 93.19 355 ASP A O 1
ATOM 2885 N N . TRP A 1 356 ? -5.969 -12.68 -0.603 1 95.5 356 TRP A N 1
ATOM 2886 C CA . TRP A 1 356 ? -4.848 -13.312 0.083 1 95.5 356 TRP A CA 1
ATOM 2887 C C . TRP A 1 356 ? -4.055 -12.289 0.89 1 95.5 356 TRP A C 1
ATOM 2889 O O . TRP A 1 356 ? -3.377 -12.641 1.857 1 95.5 356 TRP A O 1
ATOM 2899 N N . TRP A 1 357 ? -4.09 -11.008 0.551 1 94.44 357 TRP A N 1
ATOM 2900 C CA . TRP A 1 357 ? -3.357 -9.961 1.26 1 94.44 357 TRP A CA 1
ATOM 2901 C C . TRP A 1 357 ? -3.951 -9.719 2.645 1 94.44 357 TRP A C 1
ATOM 2903 O O . TRP A 1 357 ? -3.355 -9.031 3.473 1 94.44 357 TRP A O 1
ATOM 2913 N N . ASN A 1 358 ? -5.133 -10.289 2.969 1 93.44 358 ASN A N 1
ATOM 2914 C CA . ASN A 1 358 ? -5.754 -10.195 4.285 1 93.44 358 ASN A CA 1
ATOM 2915 C C . ASN A 1 358 ? -5.578 -11.484 5.086 1 93.44 358 ASN A C 1
ATOM 2917 O O . ASN A 1 358 ? -6.137 -11.625 6.172 1 93.44 358 ASN A O 1
ATOM 2921 N N . ALA A 1 359 ? -4.805 -12.422 4.551 1 95.19 359 ALA A N 1
ATOM 2922 C CA . ALA A 1 359 ? -4.629 -13.703 5.227 1 95.19 359 ALA A CA 1
ATOM 2923 C C . ALA A 1 359 ? -3.941 -13.523 6.578 1 95.19 359 ALA A C 1
ATOM 2925 O O . ALA A 1 359 ? -2.996 -12.742 6.699 1 95.19 359 ALA A O 1
ATOM 2926 N N . THR A 1 360 ? -4.457 -14.242 7.602 1 94.5 360 THR A N 1
ATOM 2927 C CA . THR A 1 360 ? -3.891 -14.164 8.938 1 94.5 360 THR A CA 1
ATOM 2928 C C . THR A 1 360 ? -3.223 -15.477 9.328 1 94.5 360 THR A C 1
ATOM 2930 O O . THR A 1 360 ? -2.545 -15.562 10.352 1 94.5 360 THR A O 1
ATOM 2933 N N . THR A 1 361 ? -3.432 -16.516 8.516 1 93.06 361 THR A N 1
ATOM 2934 C CA . THR A 1 361 ? -2.785 -17.812 8.695 1 93.06 361 THR A CA 1
ATOM 2935 C C . THR A 1 361 ? -2.178 -18.297 7.383 1 93.06 361 THR A C 1
ATOM 2937 O O . THR A 1 361 ? -2.602 -17.875 6.305 1 93.06 361 THR A O 1
ATOM 2940 N N . PHE A 1 362 ? -1.268 -19.203 7.48 1 89.69 362 PHE A N 1
ATOM 2941 C CA . PHE A 1 362 ? -0.563 -19.672 6.297 1 89.69 362 PHE A CA 1
ATOM 2942 C C . PHE A 1 362 ? -1.469 -20.547 5.441 1 89.69 362 PHE A C 1
ATOM 2944 O O . PHE A 1 362 ? -1.352 -20.562 4.215 1 89.69 362 PHE A O 1
ATOM 2951 N N . ASP A 1 363 ? -2.281 -21.266 6.059 1 88.56 363 ASP A N 1
ATOM 2952 C CA . ASP A 1 363 ? -3.215 -22.078 5.285 1 88.56 363 ASP A CA 1
ATOM 2953 C C . ASP A 1 363 ? -4.145 -21.203 4.453 1 88.56 363 ASP A C 1
ATOM 2955 O O . ASP A 1 363 ? -4.438 -21.516 3.295 1 88.56 363 ASP A O 1
ATOM 2959 N N . MET A 1 364 ? -4.562 -20.109 5.055 1 91.81 364 MET A N 1
ATOM 2960 C CA . MET A 1 364 ? -5.395 -19.156 4.332 1 91.81 364 MET A CA 1
ATOM 2961 C C . MET A 1 364 ? -4.637 -18.562 3.148 1 91.81 364 MET A C 1
ATOM 2963 O O . MET A 1 364 ? -5.199 -18.406 2.062 1 91.81 364 MET A O 1
ATOM 2967 N N . TRP A 1 365 ? -3.459 -18.25 3.422 1 92.31 365 TRP A N 1
ATOM 2968 C CA . TRP A 1 365 ? -2.627 -17.656 2.379 1 92.31 365 TRP A CA 1
ATOM 2969 C C . TRP A 1 365 ? -2.492 -18.594 1.189 1 92.31 365 TRP A C 1
ATOM 2971 O O . TRP A 1 365 ? -2.727 -18.203 0.045 1 92.31 365 TRP A O 1
ATOM 2981 N N . TRP A 1 366 ? -2.242 -19.828 1.385 1 89 366 TRP A N 1
ATOM 2982 C CA . TRP A 1 366 ? -2.018 -20.812 0.333 1 89 366 TRP A CA 1
ATOM 2983 C C . TRP A 1 366 ? -3.311 -21.109 -0.414 1 89 366 TRP A C 1
ATOM 2985 O O . TRP A 1 366 ? -3.289 -21.406 -1.611 1 89 366 TRP A O 1
ATOM 2995 N N . ARG A 1 367 ? -4.328 -20.969 0.232 1 92.19 367 ARG A N 1
ATOM 2996 C CA . ARG A 1 367 ? -5.617 -21.266 -0.379 1 92.19 367 ARG A CA 1
ATOM 2997 C C . ARG A 1 367 ? -6.117 -20.094 -1.22 1 92.19 367 ARG A C 1
ATOM 2999 O O . ARG A 1 367 ? -6.852 -20.297 -2.189 1 92.19 367 ARG A O 1
ATOM 3006 N N . LYS A 1 368 ? -5.613 -18.953 -0.932 1 95.44 368 LYS A N 1
ATOM 3007 C CA . LYS A 1 368 ? -6.297 -17.781 -1.48 1 95.44 368 LYS A CA 1
ATOM 3008 C C . LYS A 1 368 ? -5.531 -17.203 -2.668 1 95.44 368 LYS A C 1
ATOM 3010 O O . LYS A 1 368 ? -6.133 -16.672 -3.604 1 95.44 368 LYS A O 1
ATOM 3015 N N . TRP A 1 369 ? -4.25 -17.281 -2.695 1 94 369 TRP A N 1
ATOM 3016 C CA . TRP A 1 369 ? -3.516 -16.516 -3.693 1 94 369 TRP A CA 1
ATOM 3017 C C . TRP A 1 369 ? -3.465 -17.25 -5.023 1 94 369 TRP A C 1
ATOM 3019 O O . TRP A 1 369 ? -3.311 -16.641 -6.082 1 94 369 TRP A O 1
ATOM 3029 N N . ASN A 1 370 ? -3.602 -18.562 -5.012 1 95.62 370 ASN A N 1
ATOM 3030 C CA . ASN A 1 370 ? -3.572 -19.422 -6.188 1 95.62 370 ASN A CA 1
ATOM 3031 C C . ASN A 1 370 ? -4.719 -20.438 -6.168 1 95.62 370 ASN A C 1
ATOM 3033 O O . ASN A 1 370 ? -4.512 -21.609 -5.855 1 95.62 370 ASN A O 1
ATOM 3037 N N . ARG A 1 371 ? -5.875 -20.031 -6.621 1 96.5 371 ARG A N 1
ATOM 3038 C CA . ARG A 1 371 ? -7.098 -20.812 -6.504 1 96.5 371 ARG A CA 1
ATOM 3039 C C . ARG A 1 371 ? -7.098 -21.984 -7.492 1 96.5 371 ARG A C 1
ATOM 3041 O O . ARG A 1 371 ? -7.551 -23.078 -7.168 1 96.5 371 ARG A O 1
ATOM 3048 N N . PRO A 1 372 ? -6.582 -21.812 -8.695 1 96.12 372 PRO A N 1
ATOM 3049 C CA . PRO A 1 372 ? -6.59 -22.938 -9.633 1 96.12 372 PRO A CA 1
ATOM 3050 C C . PRO A 1 372 ? -5.82 -24.141 -9.109 1 96.12 372 PRO A C 1
ATOM 3052 O O . PRO A 1 372 ? -6.328 -25.266 -9.141 1 96.12 372 PRO A O 1
ATOM 3055 N N . VAL A 1 373 ? -4.641 -23.891 -8.602 1 96.56 373 VAL A N 1
ATOM 3056 C CA . VAL A 1 373 ? -3.838 -25 -8.086 1 96.56 373 VAL A CA 1
ATOM 3057 C C . VAL A 1 373 ? -4.477 -25.562 -6.816 1 96.56 373 VAL A C 1
ATOM 3059 O O . VAL A 1 373 ? -4.484 -26.766 -6.602 1 96.56 373 VAL A O 1
ATOM 3062 N N . HIS A 1 374 ? -4.984 -24.672 -6.043 1 94.81 374 HIS A N 1
ATOM 3063 C CA . HIS A 1 374 ? -5.648 -25.109 -4.82 1 94.81 374 HIS A CA 1
ATOM 3064 C C . HIS A 1 374 ? -6.82 -26.047 -5.133 1 94.81 374 HIS A C 1
ATOM 3066 O O . HIS A 1 374 ? -6.977 -27.094 -4.5 1 94.81 374 HIS A O 1
ATOM 3072 N N . LYS A 1 375 ? -7.68 -25.688 -6.055 1 95.5 375 LYS A N 1
ATOM 3073 C CA . LYS A 1 375 ? -8.836 -26.5 -6.438 1 95.5 375 LYS A CA 1
ATOM 3074 C C . LYS A 1 375 ? -8.406 -27.859 -6.988 1 95.5 375 LYS A C 1
ATOM 3076 O O . LYS A 1 375 ? -9.055 -28.875 -6.73 1 95.5 375 LYS A O 1
ATOM 3081 N N . TRP A 1 376 ? -7.359 -27.844 -7.723 1 97.06 376 TRP A N 1
ATOM 3082 C CA . TRP A 1 376 ? -6.84 -29.094 -8.266 1 97.06 376 TRP A CA 1
ATOM 3083 C C . TRP A 1 376 ? -6.367 -30.016 -7.152 1 97.06 376 TRP A C 1
ATOM 3085 O O . TRP A 1 376 ? -6.727 -31.203 -7.125 1 97.06 376 TRP A O 1
ATOM 3095 N N . MET A 1 377 ? -5.57 -29.453 -6.234 1 95.88 377 MET A N 1
ATOM 3096 C CA . MET A 1 377 ? -5.043 -30.234 -5.121 1 95.88 377 MET A CA 1
ATOM 3097 C C . MET A 1 377 ? -6.176 -30.75 -4.234 1 95.88 377 MET A C 1
ATOM 3099 O O . MET A 1 377 ? -6.113 -31.875 -3.727 1 95.88 377 MET A O 1
ATOM 3103 N N . LEU A 1 378 ? -7.133 -29.906 -4.062 1 93.62 378 LEU A N 1
ATOM 3104 C CA . LEU A 1 378 ? -8.281 -30.266 -3.24 1 93.62 378 LEU A CA 1
ATOM 3105 C C . LEU A 1 378 ? -9.031 -31.453 -3.85 1 93.62 378 LEU A C 1
ATOM 3107 O O . LEU A 1 378 ? -9.359 -32.406 -3.15 1 93.62 378 LEU A O 1
ATOM 3111 N N . ARG A 1 379 ? -9.258 -31.422 -5.098 1 94.06 379 ARG A N 1
ATOM 3112 C CA . ARG A 1 379 ? -10.062 -32.438 -5.773 1 94.06 379 ARG A CA 1
ATOM 3113 C C . ARG A 1 379 ? -9.273 -33.719 -5.996 1 94.06 379 ARG A C 1
ATOM 3115 O O . ARG A 1 379 ? -9.766 -34.812 -5.723 1 94.06 379 ARG A O 1
ATOM 3122 N N . HIS A 1 380 ? -8.055 -33.625 -6.5 1 95.19 380 HIS A N 1
ATOM 3123 C CA . HIS A 1 380 ? -7.359 -34.781 -7.039 1 95.19 380 HIS A CA 1
ATOM 3124 C C . HIS A 1 380 ? -6.352 -35.344 -6.039 1 95.19 380 HIS A C 1
ATOM 3126 O O . HIS A 1 380 ? -5.797 -36.406 -6.246 1 95.19 380 HIS A O 1
ATOM 3132 N N . VAL A 1 381 ? -6.102 -34.625 -4.922 1 95.31 381 VAL A N 1
ATOM 3133 C CA . VAL A 1 381 ? -5.152 -35.125 -3.941 1 95.31 381 VAL A CA 1
ATOM 3134 C C . VAL A 1 381 ? -5.828 -35.25 -2.578 1 95.31 381 VAL A C 1
ATOM 3136 O O . VAL A 1 381 ? -6.023 -36.344 -2.066 1 95.31 381 VAL A O 1
ATOM 3139 N N . TYR A 1 382 ? -6.301 -34.156 -2.072 1 92.75 382 TYR A N 1
ATOM 3140 C CA . TYR A 1 382 ? -6.844 -34.125 -0.717 1 92.75 382 TYR A CA 1
ATOM 3141 C C . TYR A 1 382 ? -8.094 -35 -0.618 1 92.75 382 TYR A C 1
ATOM 3143 O O . TYR A 1 382 ? -8.117 -35.969 0.123 1 92.75 382 TYR A O 1
ATOM 3151 N N . ARG A 1 383 ? -9.156 -34.719 -1.402 1 90.75 383 ARG A N 1
ATOM 3152 C CA . ARG A 1 383 ? -10.422 -35.438 -1.35 1 90.75 383 ARG A CA 1
ATOM 3153 C C . ARG A 1 383 ? -10.266 -36.844 -1.925 1 90.75 383 ARG A C 1
ATOM 3155 O O . ARG A 1 383 ? -10.812 -37.812 -1.383 1 90.75 383 ARG A O 1
ATOM 3162 N N . ASP A 1 384 ? -9.539 -36.906 -2.951 1 90.06 384 ASP A N 1
ATOM 3163 C CA . ASP A 1 384 ? -9.391 -38.188 -3.621 1 90.06 384 ASP A CA 1
ATOM 3164 C C . ASP A 1 384 ? -8.641 -39.188 -2.738 1 90.06 384 ASP A C 1
ATOM 3166 O O . ASP A 1 384 ? -8.977 -40.375 -2.711 1 90.06 384 ASP A O 1
ATOM 3170 N N . SER A 1 385 ? -7.625 -38.719 -2.055 1 90.81 385 SER A N 1
ATOM 3171 C CA . SER A 1 385 ? -6.871 -39.625 -1.184 1 90.81 385 SER A CA 1
ATOM 3172 C C . SER A 1 385 ? -7.734 -40.094 -0.025 1 90.81 385 SER A C 1
ATOM 3174 O O . SER A 1 385 ? -7.59 -41.25 0.422 1 90.81 385 SER A O 1
ATOM 3176 N N . MET A 1 386 ? -8.555 -39.344 0.353 1 89.75 386 MET A N 1
ATOM 3177 C CA . MET A 1 386 ? -9.438 -39.719 1.449 1 89.75 386 MET A CA 1
ATOM 3178 C C . MET A 1 386 ? -10.484 -40.719 0.978 1 89.75 386 MET A C 1
ATOM 3180 O O . MET A 1 386 ? -10.859 -41.625 1.722 1 89.75 386 MET A O 1
ATOM 3184 N N . HIS A 1 387 ? -10.906 -40.625 -0.206 1 86.25 387 HIS A N 1
ATOM 3185 C CA . HIS A 1 387 ? -11.992 -41.469 -0.709 1 86.25 387 HIS A CA 1
ATOM 3186 C C . HIS A 1 387 ? -11.445 -42.75 -1.34 1 86.25 387 HIS A C 1
ATOM 3188 O O . HIS A 1 387 ? -12.031 -43.844 -1.185 1 86.25 387 HIS A O 1
ATOM 3194 N N . THR A 1 388 ? -10.375 -42.656 -2.061 1 83.44 388 THR A N 1
ATOM 3195 C CA . THR A 1 388 ? -9.859 -43.781 -2.814 1 83.44 388 THR A CA 1
ATOM 3196 C C . THR A 1 388 ? -8.914 -44.625 -1.954 1 83.44 388 THR A C 1
ATOM 3198 O O . THR A 1 388 ? -9 -45.875 -1.948 1 83.44 388 THR A O 1
ATOM 3201 N N . VAL A 1 389 ? -8.016 -43.969 -1.221 1 87.5 389 VAL A N 1
ATOM 3202 C CA . VAL A 1 389 ? -7.008 -44.688 -0.437 1 87.5 389 VAL A CA 1
ATOM 3203 C C . VAL A 1 389 ? -7.406 -44.688 1.037 1 87.5 389 VAL A C 1
ATOM 3205 O O . VAL A 1 389 ? -6.812 -45.406 1.848 1 87.5 389 VAL A O 1
ATOM 3208 N N . LYS A 1 390 ? -8.414 -43.969 1.456 1 89.81 390 LYS A N 1
ATOM 3209 C CA . LYS A 1 390 ? -8.977 -43.906 2.805 1 89.81 390 LYS A CA 1
ATOM 3210 C C . LYS A 1 390 ? -7.961 -43.344 3.791 1 89.81 390 LYS A C 1
ATOM 3212 O O . LYS A 1 390 ? -7.75 -43.906 4.867 1 89.81 390 LYS A O 1
ATOM 3217 N N . LEU A 1 391 ? -7.344 -42.344 3.344 1 91.88 391 LEU A N 1
ATOM 3218 C CA . LEU A 1 391 ? -6.445 -41.625 4.242 1 91.88 391 LEU A CA 1
ATOM 3219 C C . LEU A 1 391 ? -7.227 -40.719 5.191 1 91.88 391 LEU A C 1
ATOM 3221 O O . LEU A 1 391 ? -8.305 -40.219 4.848 1 91.88 391 LEU A O 1
ATOM 3225 N N . ASN A 1 392 ? -6.66 -40.594 6.379 1 92.38 392 ASN A N 1
ATOM 3226 C CA . ASN A 1 392 ? -7.277 -39.625 7.281 1 92.38 392 ASN A CA 1
ATOM 3227 C C . ASN A 1 392 ? -6.91 -38.188 6.902 1 92.38 392 ASN A C 1
ATOM 3229 O O . ASN A 1 392 ? -6.125 -37.969 5.977 1 92.38 392 ASN A O 1
ATOM 3233 N N . LYS A 1 393 ? -7.441 -37.219 7.609 1 88.44 393 LYS A N 1
ATOM 3234 C CA . LYS A 1 393 ? -7.312 -35.812 7.273 1 88.44 393 LYS A CA 1
ATOM 3235 C C . LYS A 1 393 ? -5.855 -35.375 7.309 1 88.44 393 LYS A C 1
ATOM 3237 O O . LYS A 1 393 ? -5.402 -34.625 6.43 1 88.44 393 LYS A O 1
ATOM 3242 N N . PHE A 1 394 ? -5.125 -35.781 8.281 1 86.94 394 PHE A N 1
ATOM 3243 C CA . PHE A 1 394 ? -3.734 -35.375 8.438 1 86.94 394 PHE A CA 1
ATOM 3244 C C . PHE A 1 394 ? -2.891 -35.875 7.27 1 86.94 394 PHE A C 1
ATOM 3246 O O . PHE A 1 394 ? -2.102 -35.125 6.699 1 86.94 394 PHE A O 1
ATOM 3253 N N . PHE A 1 395 ? -3.012 -37.125 6.914 1 91.19 395 PHE A N 1
ATOM 3254 C CA . PHE A 1 395 ? -2.193 -37.688 5.852 1 91.19 395 PHE A CA 1
ATOM 3255 C C . PHE A 1 395 ? -2.633 -37.156 4.488 1 91.19 395 PHE A C 1
ATOM 3257 O O . PHE A 1 395 ? -1.82 -37.062 3.566 1 91.19 395 PHE A O 1
ATOM 3264 N N . ALA A 1 396 ? -3.916 -36.812 4.352 1 92.31 396 ALA A N 1
ATOM 3265 C CA . ALA A 1 396 ? -4.383 -36.156 3.131 1 92.31 396 ALA A CA 1
ATOM 3266 C C . ALA A 1 396 ? -3.725 -34.781 2.955 1 92.31 396 ALA A C 1
ATOM 3268 O O . ALA A 1 396 ? -3.285 -34.438 1.857 1 92.31 396 ALA A O 1
ATOM 3269 N N . LEU A 1 397 ? -3.643 -34.156 4.113 1 87.25 397 LEU A N 1
ATOM 3270 C CA . LEU A 1 397 ? -2.982 -32.844 4.105 1 87.25 397 LEU A CA 1
ATOM 3271 C C . LEU A 1 397 ? -1.499 -33 3.783 1 87.25 397 LEU A C 1
ATOM 3273 O O . LEU A 1 397 ? -0.955 -32.219 2.982 1 87.25 397 LEU A O 1
ATOM 3277 N N . PHE A 1 398 ? -0.925 -33.875 4.379 1 89.5 398 PHE A N 1
ATOM 3278 C CA . PHE A 1 398 ? 0.498 -34.125 4.184 1 89.5 398 PHE A CA 1
ATOM 3279 C C . PHE A 1 398 ? 0.788 -34.469 2.729 1 89.5 398 PHE A C 1
ATOM 3281 O O . PHE A 1 398 ? 1.752 -33.969 2.143 1 89.5 398 PHE A O 1
ATOM 3288 N N . SER A 1 399 ? -0.009 -35.344 2.158 1 92.31 399 SER A N 1
ATOM 3289 C CA . SER A 1 399 ? 0.184 -35.719 0.765 1 92.31 399 SER A CA 1
ATOM 3290 C C . SER A 1 399 ? 0.029 -34.531 -0.171 1 92.31 399 SER A C 1
ATOM 3292 O O . SER A 1 399 ? 0.726 -34.438 -1.183 1 92.31 399 SER A O 1
ATOM 3294 N N . THR A 1 400 ? -0.863 -33.688 0.186 1 92.12 400 THR A N 1
ATOM 3295 C CA . THR A 1 400 ? -1.084 -32.469 -0.612 1 92.12 400 THR A CA 1
ATOM 3296 C C . THR A 1 400 ? 0.146 -31.578 -0.581 1 92.12 400 THR A C 1
ATOM 3298 O O . THR A 1 400 ? 0.618 -31.125 -1.626 1 92.12 400 THR A O 1
ATOM 3301 N N . PHE A 1 401 ? 0.753 -31.391 0.586 1 90.38 401 PHE A N 1
ATOM 3302 C CA . PHE A 1 401 ? 1.937 -30.562 0.732 1 90.38 401 PHE A CA 1
ATOM 3303 C C . PHE A 1 401 ? 3.156 -31.234 0.111 1 90.38 401 PHE A C 1
ATOM 3305 O O . PHE A 1 401 ? 4.016 -30.562 -0.465 1 90.38 401 PHE A O 1
ATOM 3312 N N . LEU A 1 402 ? 3.172 -32.469 0.263 1 92.81 402 LEU A N 1
ATOM 3313 C CA . LEU A 1 402 ? 4.305 -33.219 -0.284 1 92.81 402 LEU A CA 1
ATOM 3314 C C . LEU A 1 402 ? 4.328 -33.125 -1.807 1 92.81 402 LEU A C 1
ATOM 3316 O O . LEU A 1 402 ? 5.375 -32.875 -2.402 1 92.81 402 LEU A O 1
ATOM 3320 N N . LEU A 1 403 ? 3.182 -33.344 -2.42 1 94.44 403 LEU A N 1
ATOM 3321 C CA . LEU A 1 403 ? 3.127 -33.25 -3.875 1 94.44 403 LEU A CA 1
ATOM 3322 C C . LEU A 1 403 ? 3.477 -31.844 -4.336 1 94.44 403 LEU A C 1
ATOM 3324 O O . LEU A 1 403 ? 4.207 -31.672 -5.312 1 94.44 403 LEU A O 1
ATOM 3328 N N . SER A 1 404 ? 2.912 -30.875 -3.668 1 93.62 404 SER A N 1
ATOM 3329 C CA . SER A 1 404 ? 3.217 -29.484 -3.98 1 93.62 404 SER A CA 1
ATOM 3330 C C . SER A 1 404 ? 4.711 -29.203 -3.871 1 93.62 404 SER A C 1
ATOM 3332 O O . SER A 1 404 ? 5.297 -28.562 -4.754 1 93.62 404 SER A O 1
ATOM 3334 N N . ALA A 1 405 ? 5.312 -29.641 -2.799 1 93.56 405 ALA A N 1
ATOM 3335 C CA . ALA A 1 405 ? 6.742 -29.453 -2.574 1 93.56 405 ALA A CA 1
ATOM 3336 C C . ALA A 1 405 ? 7.562 -30.109 -3.682 1 93.56 405 ALA A C 1
ATOM 3338 O O . ALA A 1 405 ? 8.547 -29.531 -4.16 1 93.56 405 ALA A O 1
ATOM 3339 N N . LEU A 1 406 ? 7.195 -31.25 -4.105 1 93.81 406 LEU A N 1
ATOM 3340 C CA . LEU A 1 406 ? 7.918 -31.984 -5.137 1 93.81 406 LEU A CA 1
ATOM 3341 C C . LEU A 1 406 ? 7.812 -31.281 -6.484 1 93.81 406 LEU A C 1
ATOM 3343 O O . LEU A 1 406 ? 8.789 -31.219 -7.234 1 93.81 406 LEU A O 1
ATOM 3347 N N . LEU A 1 407 ? 6.676 -30.797 -6.789 1 94.88 407 LEU A N 1
ATOM 3348 C CA . LEU A 1 407 ? 6.5 -30.062 -8.039 1 94.88 407 LEU A CA 1
ATOM 3349 C C . LEU A 1 407 ? 7.32 -28.781 -8.047 1 94.88 407 LEU A C 1
ATOM 3351 O O . LEU A 1 407 ? 7.902 -28.422 -9.07 1 94.88 407 LEU A O 1
ATOM 3355 N N . HIS A 1 408 ? 7.344 -28.125 -6.93 1 93.69 408 HIS A N 1
ATOM 3356 C CA . HIS A 1 408 ? 8.164 -26.922 -6.836 1 93.69 408 HIS A CA 1
ATOM 3357 C C . HIS A 1 408 ? 9.641 -27.25 -6.973 1 93.69 408 HIS A C 1
ATOM 3359 O O . HIS A 1 408 ? 10.391 -26.531 -7.633 1 93.69 408 HIS A O 1
ATOM 3365 N N . GLU A 1 409 ? 10.016 -28.281 -6.367 1 93.44 409 GLU A N 1
ATOM 3366 C CA . GLU A 1 409 ? 11.414 -28.688 -6.469 1 93.44 409 GLU A CA 1
ATOM 3367 C C . GLU A 1 409 ? 11.773 -29.078 -7.902 1 93.44 409 GLU A C 1
ATOM 3369 O O . GLU A 1 409 ? 12.883 -28.797 -8.367 1 93.44 409 GLU A O 1
ATOM 3374 N N . PHE A 1 410 ? 10.906 -29.734 -8.492 1 94.81 410 PHE A N 1
ATOM 3375 C CA . PHE A 1 410 ? 11.102 -30.062 -9.898 1 94.81 410 PHE A CA 1
ATOM 3376 C C . PHE A 1 410 ? 11.375 -28.812 -10.727 1 94.81 410 PHE A C 1
ATOM 3378 O O . PHE A 1 410 ? 12.32 -28.781 -11.516 1 94.81 410 PHE A O 1
ATOM 3385 N N . VAL A 1 411 ? 10.578 -27.781 -10.508 1 95.19 411 VAL A N 1
ATOM 3386 C CA . VAL A 1 411 ? 10.742 -26.531 -11.25 1 95.19 411 VAL A CA 1
ATOM 3387 C C . VAL A 1 411 ? 12.094 -25.906 -10.922 1 95.19 411 VAL A C 1
ATOM 3389 O O . VAL A 1 411 ? 12.758 -25.375 -11.805 1 95.19 411 VAL A O 1
ATOM 3392 N N . MET A 1 412 ? 12.484 -25.984 -9.68 1 94.06 412 MET A N 1
ATOM 3393 C CA . MET A 1 412 ? 13.773 -25.422 -9.289 1 94.06 412 MET A CA 1
ATOM 3394 C C . MET A 1 412 ? 14.93 -26.188 -9.922 1 94.06 412 MET A C 1
ATOM 3396 O O . MET A 1 412 ? 15.938 -25.594 -10.312 1 94.06 412 MET A O 1
ATOM 3400 N N . ILE A 1 413 ? 14.758 -27.5 -10 1 93.19 413 ILE A N 1
ATOM 3401 C CA . ILE A 1 413 ? 15.789 -28.328 -10.609 1 93.19 413 ILE A CA 1
ATOM 3402 C C . ILE A 1 413 ? 15.945 -27.969 -12.086 1 93.19 413 ILE A C 1
ATOM 3404 O O . ILE A 1 413 ? 17.062 -27.844 -12.586 1 93.19 413 ILE A O 1
ATOM 3408 N N . ILE A 1 414 ? 14.844 -27.766 -12.727 1 94 414 ILE A N 1
ATOM 3409 C CA . ILE A 1 414 ? 14.859 -27.406 -14.141 1 94 414 ILE A CA 1
ATOM 3410 C C . ILE A 1 414 ? 15.445 -26.016 -14.305 1 94 414 ILE A C 1
ATOM 3412 O O . ILE A 1 414 ? 16.172 -25.75 -15.258 1 94 414 ILE A O 1
ATOM 3416 N N . SER A 1 415 ? 15.18 -25.125 -13.406 1 93.25 415 SER A N 1
ATOM 3417 C CA . SER A 1 415 ? 15.609 -23.719 -13.477 1 93.25 415 SER A CA 1
ATOM 3418 C C . SER A 1 415 ? 17.109 -23.594 -13.273 1 93.25 415 SER A C 1
ATOM 3420 O O . SER A 1 415 ? 17.797 -22.891 -14.031 1 93.25 415 SER A O 1
ATOM 3422 N N . PHE A 1 416 ? 17.672 -24.297 -12.289 1 91.31 416 PHE A N 1
ATOM 3423 C CA . PHE A 1 416 ? 19.047 -24.047 -11.875 1 91.31 416 PHE A CA 1
ATOM 3424 C C . PHE A 1 416 ? 19.953 -25.203 -12.266 1 91.31 416 PHE A C 1
ATOM 3426 O O . PHE A 1 416 ? 21.188 -25.078 -12.242 1 91.31 416 PHE A O 1
ATOM 3433 N N . ARG A 1 417 ? 19.391 -26.391 -12.578 1 90 417 ARG A N 1
ATOM 3434 C CA . ARG A 1 417 ? 20.109 -27.547 -13.117 1 90 417 ARG A CA 1
ATOM 3435 C C . ARG A 1 417 ? 20.953 -28.203 -12.047 1 90 417 ARG A C 1
ATOM 3437 O O . ARG A 1 417 ? 22.062 -28.688 -12.328 1 90 417 ARG A O 1
ATOM 3444 N N . PHE A 1 418 ? 20.609 -27.984 -10.828 1 89.56 418 PHE A N 1
ATOM 3445 C CA . PHE A 1 418 ? 21.172 -28.734 -9.719 1 89.56 418 PHE A CA 1
ATOM 3446 C C . PHE A 1 418 ? 20.094 -29.125 -8.719 1 89.56 418 PHE A C 1
ATOM 3448 O O . PHE A 1 418 ? 19 -28.531 -8.719 1 89.56 418 PHE A O 1
ATOM 3455 N N . ILE A 1 419 ? 20.391 -30.109 -7.895 1 90.25 419 ILE A N 1
ATOM 3456 C CA . ILE A 1 419 ? 19.406 -30.625 -6.934 1 90.25 419 ILE A CA 1
ATOM 3457 C C . ILE A 1 419 ? 19.797 -30.172 -5.523 1 90.25 419 ILE A C 1
ATOM 3459 O O . ILE A 1 419 ? 20.812 -30.625 -4.988 1 90.25 419 ILE A O 1
ATOM 3463 N N . ARG A 1 420 ? 19.094 -29.266 -4.969 1 90.06 420 ARG A N 1
ATOM 3464 C CA . ARG A 1 420 ? 19.156 -28.812 -3.582 1 90.06 420 ARG A CA 1
ATOM 3465 C C . ARG A 1 420 ? 17.766 -28.578 -3.018 1 90.06 420 ARG A C 1
ATOM 3467 O O . ARG A 1 420 ? 17.141 -27.547 -3.275 1 90.06 420 ARG A O 1
ATOM 3474 N N . PRO A 1 421 ? 17.297 -29.438 -2.24 1 91.25 421 PRO A N 1
ATOM 3475 C CA . PRO A 1 421 ? 15.891 -29.375 -1.812 1 91.25 421 PRO A CA 1
ATOM 3476 C C . PRO A 1 421 ? 15.633 -28.266 -0.803 1 91.25 421 PRO A C 1
ATOM 3478 O O . PRO A 1 421 ? 15.07 -28.516 0.266 1 91.25 421 PRO A O 1
ATOM 3481 N N . ILE A 1 422 ? 15.93 -27.094 -1.186 1 90.56 422 ILE A N 1
ATOM 3482 C CA . ILE A 1 422 ? 15.75 -25.938 -0.321 1 90.56 422 ILE A CA 1
ATOM 3483 C C . ILE A 1 422 ? 14.281 -25.531 -0.303 1 90.56 422 ILE A C 1
ATOM 3485 O O . ILE A 1 422 ? 13.672 -25.406 0.766 1 90.56 422 ILE A O 1
ATOM 3489 N N . LEU A 1 423 ? 13.758 -25.359 -1.459 1 90.69 423 LEU A N 1
ATOM 3490 C CA . LEU A 1 423 ? 12.375 -24.906 -1.549 1 90.69 423 LEU A CA 1
ATOM 3491 C C . LEU A 1 423 ? 11.422 -25.969 -1.015 1 90.69 423 LEU A C 1
ATOM 3493 O O . LEU A 1 423 ? 10.469 -25.641 -0.291 1 90.69 423 LEU A O 1
ATOM 3497 N N . SER A 1 424 ? 11.68 -27.219 -1.311 1 91.12 424 SER A N 1
ATOM 3498 C CA . SER A 1 424 ? 10.82 -28.297 -0.84 1 91.12 424 SER A CA 1
ATOM 3499 C C . SER A 1 424 ? 10.867 -28.422 0.68 1 91.12 424 SER A C 1
ATOM 3501 O O . SER A 1 424 ? 9.836 -28.609 1.325 1 91.12 424 SER A O 1
ATOM 3503 N N . THR A 1 425 ? 12.008 -28.266 1.174 1 90.75 425 THR A N 1
ATOM 3504 C CA . THR A 1 425 ? 12.156 -28.344 2.623 1 90.75 425 THR A CA 1
ATOM 3505 C C . THR A 1 425 ? 11.469 -27.156 3.305 1 90.75 425 THR A C 1
ATOM 3507 O O . THR A 1 425 ? 10.781 -27.344 4.312 1 90.75 425 THR A O 1
ATOM 3510 N N . THR A 1 426 ? 11.68 -26.031 2.744 1 88.06 426 THR A N 1
ATOM 3511 C CA . THR A 1 426 ? 11.047 -24.844 3.322 1 88.06 426 THR A CA 1
ATOM 3512 C C . THR A 1 426 ? 9.531 -24.953 3.238 1 88.06 426 THR A C 1
ATOM 3514 O O . THR A 1 426 ? 8.82 -24.531 4.152 1 88.06 426 THR A O 1
ATOM 3517 N N . MET A 1 427 ? 9.008 -25.469 2.217 1 87.44 427 MET A N 1
ATOM 3518 C CA . MET A 1 427 ? 7.562 -25.641 2.055 1 87.44 427 MET A CA 1
ATOM 3519 C C . MET A 1 427 ? 7.016 -26.641 3.07 1 87.44 427 MET A C 1
ATOM 3521 O O . MET A 1 427 ? 5.941 -26.422 3.639 1 87.44 427 MET A O 1
ATOM 3525 N N . LEU A 1 428 ? 7.75 -27.672 3.32 1 86.19 428 LEU A N 1
ATOM 3526 C CA . LEU A 1 428 ? 7.309 -28.672 4.289 1 86.19 428 LEU A CA 1
ATOM 3527 C C . LEU A 1 428 ? 7.352 -28.109 5.707 1 86.19 428 LEU A C 1
ATOM 3529 O O . LEU A 1 428 ? 6.508 -28.453 6.539 1 86.19 428 LEU A O 1
ATOM 3533 N N . LEU A 1 429 ? 8.297 -27.234 5.898 1 85.5 429 LEU A N 1
ATOM 3534 C CA . LEU A 1 429 ? 8.422 -26.594 7.207 1 85.5 429 LEU A CA 1
ATOM 3535 C C . LEU A 1 429 ? 7.25 -25.656 7.469 1 85.5 429 LEU A C 1
ATOM 3537 O O . LEU A 1 429 ? 6.957 -25.328 8.617 1 85.5 429 LEU A O 1
ATOM 3541 N N . GLN A 1 430 ? 6.609 -25.281 6.406 1 85.44 430 GLN A N 1
ATOM 3542 C CA . GLN A 1 430 ? 5.477 -24.375 6.551 1 85.44 430 GLN A CA 1
ATOM 3543 C C . GLN A 1 430 ? 4.293 -25.078 7.211 1 85.44 430 GLN A C 1
ATOM 3545 O O . GLN A 1 430 ? 3.369 -24.422 7.695 1 85.44 430 GLN A O 1
ATOM 3550 N N . ILE A 1 431 ? 4.32 -26.375 7.254 1 85.06 431 ILE A N 1
ATOM 3551 C CA . ILE A 1 431 ? 3.287 -27.109 7.992 1 85.06 431 ILE A CA 1
ATOM 3552 C C . ILE A 1 431 ? 3.309 -26.688 9.461 1 85.06 431 ILE A C 1
ATOM 3554 O O . ILE A 1 431 ? 2.258 -26.438 10.055 1 85.06 431 ILE A O 1
ATOM 3558 N N . GLY A 1 432 ? 4.48 -26.547 9.969 1 85.12 432 GLY A N 1
ATOM 3559 C CA . GLY A 1 432 ? 4.613 -26.031 11.32 1 85.12 432 GLY A CA 1
ATOM 3560 C C . GLY A 1 432 ? 4.133 -24.594 11.461 1 85.12 432 GLY A C 1
ATOM 3561 O O . GLY A 1 432 ? 3.512 -24.234 12.461 1 85.12 432 GLY A O 1
ATOM 3562 N N . LEU A 1 433 ? 4.387 -23.844 10.422 1 86.5 433 LEU A N 1
ATOM 3563 C CA . LEU A 1 433 ? 3.969 -22.453 10.43 1 86.5 433 LEU A CA 1
ATOM 3564 C C . LEU A 1 433 ? 2.449 -22.328 10.375 1 86.5 433 LEU A C 1
ATOM 3566 O O . LEU A 1 433 ? 1.872 -21.391 10.93 1 86.5 433 LEU A O 1
ATOM 3570 N N . VAL A 1 434 ? 1.848 -23.281 9.711 1 86.62 434 VAL A N 1
ATOM 3571 C CA . VAL A 1 434 ? 0.39 -23.312 9.664 1 86.62 434 VAL A CA 1
ATOM 3572 C C . VAL A 1 434 ? -0.171 -23.484 11.07 1 86.62 434 VAL A C 1
ATOM 3574 O O . VAL A 1 434 ? -1.072 -22.75 11.484 1 86.62 434 VAL A O 1
ATOM 3577 N N . ASN A 1 435 ? 0.387 -24.391 11.781 1 87.25 435 ASN A N 1
ATOM 3578 C CA . ASN A 1 435 ? -0.051 -24.625 13.156 1 87.25 435 ASN A CA 1
ATOM 3579 C C . ASN A 1 435 ? 0.232 -23.406 14.039 1 87.25 435 ASN A C 1
ATOM 3581 O O . ASN A 1 435 ? -0.593 -23.047 14.883 1 87.25 435 ASN A O 1
ATOM 3585 N N . PHE A 1 436 ? 1.321 -22.797 13.797 1 89.5 436 PHE A N 1
ATOM 3586 C CA . PHE A 1 436 ? 1.726 -21.641 14.586 1 89.5 436 PHE A CA 1
ATOM 3587 C C . PHE A 1 436 ? 0.785 -20.469 14.336 1 89.5 436 PHE A C 1
ATOM 3589 O O . PHE A 1 436 ? 0.382 -19.781 15.273 1 89.5 436 PHE A O 1
ATOM 3596 N N . THR A 1 437 ? 0.39 -20.25 13.172 1 90.5 437 THR A N 1
ATOM 3597 C CA . THR A 1 437 ? -0.415 -19.078 12.82 1 90.5 437 THR A CA 1
ATOM 3598 C C . THR A 1 437 ? -1.882 -19.312 13.172 1 90.5 437 THR A C 1
ATOM 3600 O O . THR A 1 437 ? -2.697 -18.391 13.094 1 90.5 437 THR A O 1
ATOM 3603 N N . GLN A 1 438 ? -2.195 -20.531 13.594 1 89.75 438 GLN A N 1
ATOM 3604 C CA . GLN A 1 438 ? -3.566 -20.828 14 1 89.75 438 GLN A CA 1
ATOM 3605 C C . GLN A 1 438 ? -3.777 -20.562 15.484 1 89.75 438 GLN A C 1
ATOM 3607 O O . GLN A 1 438 ? -4.895 -20.688 15.992 1 89.75 438 GLN A O 1
ATOM 3612 N N . LEU A 1 439 ? -2.785 -20.078 16.094 1 90 439 LEU A N 1
ATOM 3613 C 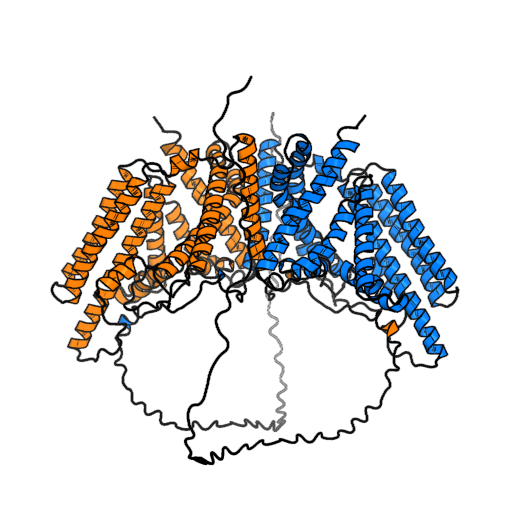CA . LEU A 1 439 ? -2.918 -19.656 17.484 1 90 439 LEU A CA 1
ATOM 3614 C C . LEU A 1 439 ? -3.912 -18.516 17.609 1 90 439 LEU A C 1
ATOM 3616 O O . LEU A 1 439 ? -4.004 -17.656 16.719 1 90 439 LEU A O 1
ATOM 3620 N N . ASP A 1 440 ? -4.555 -18.375 18.688 1 88.62 440 ASP A N 1
ATOM 3621 C CA . ASP A 1 440 ? -5.641 -17.422 18.906 1 88.62 440 ASP A CA 1
ATOM 3622 C C . ASP A 1 440 ? -5.137 -15.992 18.812 1 88.62 440 ASP A C 1
ATOM 3624 O O . ASP A 1 440 ? -5.867 -15.102 18.375 1 88.62 440 ASP A O 1
ATOM 3628 N N . ILE A 1 441 ? -4 -15.805 19.141 1 88.5 441 ILE A N 1
ATOM 3629 C CA . ILE A 1 441 ? -3.443 -14.453 19.125 1 88.5 441 ILE A CA 1
ATOM 3630 C C . ILE A 1 441 ? -3.207 -13.992 17.703 1 88.5 441 ILE A C 1
ATOM 3632 O O . ILE A 1 441 ? -3.129 -12.789 17.422 1 88.5 441 ILE A O 1
ATOM 3636 N N . LEU A 1 442 ? -3.145 -14.922 16.797 1 89.31 442 LEU A N 1
ATOM 3637 C CA . LEU A 1 442 ? -2.785 -14.578 15.422 1 89.31 442 LEU A CA 1
ATOM 3638 C C . LEU A 1 442 ? -3.98 -14.75 14.492 1 89.31 442 LEU A C 1
ATOM 3640 O O . LEU A 1 442 ? -4.273 -13.867 13.688 1 89.31 442 LEU A O 1
ATOM 3644 N N . GLN A 1 443 ? -4.727 -15.719 14.742 1 89.31 443 GLN A N 1
ATOM 3645 C CA . GLN A 1 443 ? -5.801 -16.047 13.812 1 89.31 443 GLN A CA 1
ATOM 3646 C C . GLN A 1 443 ? -6.887 -14.969 13.828 1 89.31 443 GLN A C 1
ATOM 3648 O O . GLN A 1 443 ? -7.332 -14.547 14.891 1 89.31 443 GLN A O 1
ATOM 3653 N N . LYS A 1 444 ? -7.211 -14.469 12.625 1 87.12 444 LYS A N 1
ATOM 3654 C CA . LYS A 1 444 ? -8.273 -13.5 12.391 1 87.12 444 LYS A CA 1
ATOM 3655 C C . LYS A 1 444 ? -7.965 -12.164 13.055 1 87.12 444 LYS A C 1
ATOM 3657 O O . LYS A 1 444 ? -8.875 -11.461 13.508 1 87.12 444 LYS A O 1
ATOM 3662 N N . THR A 1 445 ? -6.742 -11.914 13.258 1 88.94 445 THR A N 1
ATOM 3663 C CA . THR A 1 445 ? -6.34 -10.648 13.852 1 88.94 445 THR A CA 1
ATOM 3664 C C . THR A 1 445 ? -5.453 -9.852 12.898 1 88.94 445 THR A C 1
ATOM 3666 O O . THR A 1 445 ? -4.844 -10.422 11.992 1 88.94 445 THR A O 1
ATOM 3669 N N . ARG A 1 446 ? -5.391 -8.562 13.18 1 88 446 ARG A N 1
ATOM 3670 C CA . ARG A 1 446 ? -4.512 -7.707 12.391 1 88 446 ARG A CA 1
ATOM 3671 C C . ARG A 1 446 ? -3.049 -8.07 12.609 1 88 446 ARG A C 1
ATOM 3673 O O . ARG A 1 446 ? -2.244 -8.023 11.68 1 88 446 ARG A O 1
ATOM 3680 N N . PHE A 1 447 ? -2.795 -8.43 13.805 1 89.69 447 PHE A N 1
ATOM 3681 C CA . PHE A 1 447 ? -1.433 -8.828 14.141 1 89.69 447 PHE A CA 1
ATOM 3682 C C . PHE A 1 447 ? -1.043 -10.094 13.383 1 89.69 447 PHE A C 1
ATOM 3684 O O . PHE A 1 447 ? 0.094 -10.227 12.922 1 89.69 447 PHE A O 1
ATOM 3691 N N . GLY A 1 448 ? -1.953 -10.953 13.32 1 92.62 448 GLY A N 1
ATOM 3692 C CA . GLY A 1 448 ? -1.705 -12.148 12.523 1 92.62 448 GLY A CA 1
ATOM 3693 C C . GLY A 1 448 ? -1.386 -11.844 11.078 1 92.62 448 GLY A C 1
ATOM 3694 O O . GLY A 1 448 ? -0.532 -12.5 10.477 1 92.62 448 GLY A O 1
ATOM 3695 N N . ASN A 1 449 ? -2.035 -10.859 10.523 1 94.44 449 ASN A N 1
ATOM 3696 C CA . ASN A 1 449 ? -1.758 -10.453 9.156 1 94.44 449 ASN A CA 1
ATOM 3697 C C . ASN A 1 449 ? -0.362 -9.852 9.016 1 94.44 449 ASN A C 1
ATOM 3699 O O . ASN A 1 449 ? 0.331 -10.094 8.031 1 94.44 449 ASN A O 1
ATOM 3703 N N . VAL A 1 450 ? 0.045 -9.117 9.984 1 93.75 450 VAL A N 1
ATOM 3704 C CA . VAL A 1 450 ? 1.379 -8.531 9.984 1 93.75 450 VAL A CA 1
ATOM 3705 C C . VAL A 1 450 ? 2.434 -9.633 10.008 1 93.75 450 VAL A C 1
ATOM 3707 O O . VAL A 1 450 ? 3.414 -9.578 9.258 1 93.75 450 VAL A O 1
ATOM 3710 N N . VAL A 1 451 ? 2.172 -10.578 10.789 1 92.81 451 VAL A N 1
ATOM 3711 C CA . VAL A 1 451 ? 3.1 -11.695 10.891 1 92.81 451 VAL A CA 1
ATOM 3712 C C . VAL A 1 451 ? 3.178 -12.43 9.555 1 92.81 451 VAL A C 1
ATOM 3714 O O . VAL A 1 451 ? 4.262 -12.828 9.117 1 92.81 451 VAL A O 1
ATOM 3717 N N . MET A 1 452 ? 2.084 -12.578 8.938 1 93.12 452 MET A N 1
ATOM 3718 C CA . MET A 1 452 ? 2.059 -13.211 7.617 1 93.12 452 MET A CA 1
ATOM 3719 C C . MET A 1 452 ? 2.91 -12.43 6.621 1 93.12 452 MET A C 1
ATOM 3721 O O . MET A 1 452 ? 3.711 -13.008 5.891 1 93.12 452 MET A O 1
ATOM 3725 N N . TRP A 1 453 ? 2.805 -11.117 6.613 1 93.38 453 TRP A N 1
ATOM 3726 C CA . TRP A 1 453 ? 3.576 -10.281 5.699 1 93.38 453 TRP A CA 1
ATOM 3727 C C . TRP A 1 453 ? 5.066 -10.375 6 1 93.38 453 TRP A C 1
ATOM 3729 O O . TRP A 1 453 ? 5.883 -10.531 5.09 1 93.38 453 TRP A O 1
ATOM 3739 N N . ILE A 1 454 ? 5.398 -10.359 7.238 1 93 454 ILE A N 1
ATOM 3740 C CA . ILE A 1 454 ? 6.805 -10.422 7.629 1 93 454 ILE A CA 1
ATOM 3741 C C . ILE A 1 454 ? 7.414 -11.734 7.156 1 93 454 ILE A C 1
ATOM 3743 O O . ILE A 1 454 ? 8.531 -11.758 6.637 1 93 454 ILE A O 1
ATOM 3747 N N . THR A 1 455 ? 6.676 -12.773 7.305 1 90.81 455 THR A N 1
ATOM 3748 C CA . THR A 1 455 ? 7.172 -14.086 6.91 1 90.81 455 THR A CA 1
ATOM 3749 C C . THR A 1 455 ? 7.41 -14.141 5.402 1 90.81 455 THR A C 1
ATOM 3751 O O . THR A 1 455 ? 8.406 -14.719 4.949 1 90.81 455 THR A O 1
ATOM 3754 N N . VAL A 1 456 ? 6.617 -13.555 4.672 1 90.5 456 VAL A N 1
ATOM 3755 C CA . VAL A 1 456 ? 6.766 -13.578 3.221 1 90.5 456 VAL A CA 1
ATOM 3756 C C . VAL A 1 456 ? 7.902 -12.648 2.805 1 90.5 456 VAL A C 1
ATOM 3758 O O . VAL A 1 456 ? 8.68 -12.969 1.9 1 90.5 456 VAL A O 1
ATOM 3761 N N . PHE A 1 457 ? 8.023 -11.469 3.477 1 93.19 457 PHE A N 1
ATOM 3762 C CA . PHE A 1 457 ? 9.055 -10.492 3.162 1 93.19 457 PHE A CA 1
ATOM 3763 C C . PHE A 1 457 ? 10.445 -11.047 3.469 1 93.19 457 PHE A C 1
ATOM 3765 O O . PHE A 1 457 ? 11.43 -10.656 2.838 1 93.19 457 PHE A O 1
ATOM 3772 N N . VAL A 1 458 ? 10.492 -11.969 4.402 1 90.75 458 VAL A N 1
ATOM 3773 C CA . VAL A 1 458 ? 11.781 -12.523 4.805 1 90.75 458 VAL A CA 1
ATOM 3774 C C . VAL A 1 458 ? 12 -13.875 4.125 1 90.75 458 VAL A C 1
ATOM 3776 O O . VAL A 1 458 ? 13.109 -14.188 3.68 1 90.75 458 VAL A O 1
ATOM 3779 N N . GLY A 1 459 ? 10.992 -14.648 4.031 1 89.62 459 GLY A N 1
ATOM 3780 C CA . GLY A 1 459 ? 11.094 -16 3.518 1 89.62 459 GLY A CA 1
ATOM 3781 C C . GLY A 1 459 ? 11.453 -16.062 2.045 1 89.62 459 GLY A C 1
ATOM 3782 O O . GLY A 1 459 ? 12.32 -16.844 1.643 1 89.62 459 GLY A O 1
ATOM 3783 N N . GLN A 1 460 ? 10.859 -15.234 1.253 1 89.06 460 GLN A N 1
ATOM 3784 C CA . GLN A 1 460 ? 11.07 -15.297 -0.19 1 89.06 460 GLN A CA 1
ATOM 3785 C C . GLN A 1 460 ? 12.5 -14.922 -0.556 1 89.06 460 GLN A C 1
ATOM 3787 O O . GLN A 1 460 ? 13.188 -15.688 -1.235 1 89.06 460 GLN A O 1
ATOM 3792 N N . PRO A 1 461 ? 13.008 -13.797 -0.069 1 90.88 461 PRO A N 1
ATOM 3793 C CA . PRO A 1 461 ? 14.398 -13.477 -0.417 1 90.88 461 PRO A CA 1
ATOM 3794 C C . PRO A 1 461 ? 15.398 -14.453 0.192 1 90.88 461 PRO A C 1
ATOM 3796 O O . PRO A 1 461 ? 16.453 -14.711 -0.4 1 90.88 461 PRO A O 1
ATOM 3799 N N . LEU A 1 462 ? 15.055 -15.039 1.277 1 91.12 462 LEU A N 1
ATOM 3800 C CA . LEU A 1 462 ? 15.953 -16.016 1.884 1 91.12 462 LEU A CA 1
ATOM 3801 C C . LEU A 1 462 ? 16.125 -17.234 0.976 1 91.12 462 LEU A C 1
ATOM 3803 O O . LEU A 1 462 ? 17.25 -17.672 0.737 1 91.12 462 LEU A O 1
ATOM 3807 N N . VAL A 1 463 ? 15.047 -17.75 0.471 1 90.94 463 VAL A N 1
ATOM 3808 C CA . VAL A 1 463 ? 15.102 -18.906 -0.415 1 90.94 463 VAL A CA 1
ATOM 3809 C C . VAL A 1 463 ? 15.836 -18.531 -1.701 1 90.94 463 VAL A C 1
ATOM 3811 O O . VAL A 1 463 ? 16.656 -19.312 -2.199 1 90.94 463 VAL A O 1
ATOM 3814 N N . GLN A 1 464 ? 15.586 -17.375 -2.195 1 89.19 464 GLN A N 1
ATOM 3815 C CA . GLN A 1 464 ? 16.25 -16.906 -3.402 1 89.19 464 GLN A CA 1
ATOM 3816 C C . GLN A 1 464 ? 17.766 -16.797 -3.186 1 89.19 464 GLN A C 1
ATOM 3818 O O . GLN A 1 464 ? 18.547 -17.156 -4.059 1 89.19 464 GLN A O 1
ATOM 3823 N N . LEU A 1 465 ? 18.125 -16.297 -2.059 1 89.81 465 LEU A N 1
ATOM 3824 C CA . LEU A 1 465 ? 19.531 -16.109 -1.739 1 89.81 465 LEU A CA 1
ATOM 3825 C C . LEU A 1 465 ? 20.234 -17.469 -1.567 1 89.81 465 LEU A C 1
ATOM 3827 O O . LEU A 1 465 ? 21.375 -17.625 -1.983 1 89.81 465 LEU A O 1
ATOM 3831 N N . LEU A 1 466 ? 19.547 -18.406 -0.992 1 89.25 466 LEU A N 1
ATOM 3832 C CA . LEU A 1 466 ? 20.125 -19.734 -0.807 1 89.25 466 LEU A CA 1
ATOM 3833 C C . LEU A 1 466 ? 20.375 -20.406 -2.15 1 89.25 466 LEU A C 1
ATOM 3835 O O . LEU A 1 466 ? 21.422 -21.016 -2.357 1 89.25 466 LEU A O 1
ATOM 3839 N N . TYR A 1 467 ? 19.5 -20.281 -3.025 1 88.38 467 TYR A N 1
ATOM 3840 C CA . TYR A 1 467 ? 19.703 -20.844 -4.355 1 88.38 467 TYR A CA 1
ATOM 3841 C C . TYR A 1 467 ? 20.797 -20.094 -5.109 1 88.38 467 TYR A C 1
ATOM 3843 O O . TYR A 1 467 ? 21.609 -20.703 -5.812 1 88.38 467 TYR A O 1
ATOM 3851 N N . SER A 1 468 ? 20.828 -18.797 -4.906 1 83.38 468 SER A N 1
ATOM 3852 C CA . SER A 1 468 ? 21.828 -17.984 -5.598 1 83.38 468 SER A CA 1
ATOM 3853 C C . SER A 1 468 ? 23.234 -18.297 -5.086 1 83.38 468 SER A C 1
ATOM 3855 O O . SER A 1 468 ? 24.203 -18.266 -5.852 1 83.38 468 SER A O 1
ATOM 3857 N N . THR A 1 469 ? 23.312 -18.5 -3.822 1 84.31 469 THR A N 1
ATOM 3858 C CA . THR A 1 469 ? 24.594 -18.875 -3.246 1 84.31 469 THR A CA 1
ATOM 3859 C C . THR A 1 469 ? 25.094 -20.172 -3.844 1 84.31 469 THR A C 1
ATOM 3861 O O . THR A 1 469 ? 26.281 -20.297 -4.18 1 84.31 469 THR A O 1
ATOM 3864 N N . GLN A 1 470 ? 24.203 -21.078 -4.02 1 84.69 470 GLN A N 1
ATOM 3865 C CA . GLN A 1 470 ? 24.562 -22.359 -4.605 1 84.69 470 GLN A CA 1
ATOM 3866 C C . GLN A 1 470 ? 24.875 -22.219 -6.094 1 84.69 470 GLN A C 1
ATOM 3868 O O . GLN A 1 470 ? 25.797 -22.859 -6.605 1 84.69 470 GLN A O 1
ATOM 3873 N N . TYR A 1 471 ? 24.109 -21.406 -6.703 1 81.62 471 TYR A N 1
ATOM 3874 C CA . TYR A 1 471 ? 24.312 -21.156 -8.125 1 81.62 471 TYR A CA 1
ATOM 3875 C C . TYR A 1 471 ? 25.672 -20.5 -8.367 1 81.62 471 TYR A C 1
ATOM 3877 O O . TYR A 1 471 ? 26.375 -20.859 -9.312 1 81.62 471 TYR A O 1
ATOM 3885 N N . SER A 1 472 ? 26.016 -19.531 -7.559 1 78.62 472 SER A N 1
ATOM 3886 C CA . SER A 1 472 ? 27.312 -18.875 -7.66 1 78.62 472 SER A CA 1
ATOM 3887 C C . SER A 1 472 ? 28.453 -19.859 -7.406 1 78.62 472 SER A C 1
ATOM 3889 O O . SER A 1 472 ? 29.469 -19.844 -8.117 1 78.62 472 SER A O 1
ATOM 3891 N N . ALA A 1 473 ? 28.281 -20.688 -6.535 1 76.44 473 ALA A N 1
ATOM 3892 C CA . ALA A 1 473 ? 29.312 -21.656 -6.164 1 76.44 473 ALA A CA 1
ATOM 3893 C C . ALA A 1 473 ? 29.516 -22.688 -7.266 1 76.44 473 ALA A C 1
ATOM 3895 O O . ALA A 1 473 ? 30.641 -23.109 -7.535 1 76.44 473 ALA A O 1
ATOM 3896 N N . LEU A 1 474 ? 28.422 -23.016 -7.992 1 74.56 474 LEU A N 1
ATOM 3897 C CA . LEU A 1 474 ? 28.484 -24.156 -8.922 1 74.56 474 LEU A CA 1
ATOM 3898 C C . LEU A 1 474 ? 28.656 -23.672 -10.352 1 74.56 474 LEU A C 1
ATOM 3900 O O . LEU A 1 474 ? 29.266 -24.359 -11.18 1 74.56 474 LEU A O 1
ATOM 3904 N N . VAL A 1 475 ? 28.125 -22.484 -10.648 1 67.81 475 VAL A N 1
ATOM 3905 C CA . VAL A 1 475 ? 28.047 -22.078 -12.047 1 67.81 475 VAL A CA 1
ATOM 3906 C C . VAL A 1 475 ? 28.953 -20.859 -12.273 1 67.81 475 VAL A C 1
ATOM 3908 O O . VAL A 1 475 ? 29.781 -20.859 -13.172 1 67.81 475 VAL A O 1
ATOM 3911 N N . TRP A 1 476 ? 28.828 -19.859 -11.391 1 65.44 476 TRP A N 1
ATOM 3912 C CA . TRP A 1 476 ? 29.562 -18.609 -11.609 1 65.44 476 TRP A CA 1
ATOM 3913 C C . TRP A 1 476 ? 31.047 -18.797 -11.305 1 65.44 476 TRP A C 1
ATOM 3915 O O . TRP A 1 476 ? 31.906 -18.328 -12.062 1 65.44 476 TRP A O 1
ATOM 3925 N N . ASN A 1 477 ? 31.344 -19.359 -10.148 1 62.62 477 ASN A N 1
ATOM 3926 C CA . ASN A 1 477 ? 32.75 -19.5 -9.742 1 62.62 477 ASN A CA 1
ATOM 3927 C C . ASN A 1 477 ? 33.406 -20.703 -10.414 1 62.62 477 ASN A C 1
ATOM 3929 O O . ASN A 1 477 ? 34.625 -20.734 -10.555 1 62.62 477 ASN A O 1
ATOM 3933 N N . ASN A 1 478 ? 32.688 -21.812 -10.625 1 53.22 478 ASN A N 1
ATOM 3934 C CA . ASN A 1 478 ? 33.312 -22.969 -11.25 1 53.22 478 ASN A CA 1
ATOM 3935 C C . ASN A 1 478 ? 33.281 -22.891 -12.773 1 53.22 478 ASN A C 1
ATOM 3937 O O . ASN A 1 478 ? 33.438 -23.906 -13.453 1 53.22 478 ASN A O 1
ATOM 3941 N N . GLY A 1 479 ? 32.75 -21.859 -13.398 1 41.5 479 GLY A N 1
ATOM 3942 C CA . GLY A 1 479 ? 32.969 -21.859 -14.844 1 41.5 479 GLY A CA 1
ATOM 3943 C C . GLY A 1 479 ? 34.406 -22.125 -15.25 1 41.5 479 GLY A C 1
ATOM 3944 O O . GLY A 1 479 ? 35.312 -21.812 -14.5 1 41.5 479 GLY A O 1
ATOM 3945 N N . PRO A 1 480 ? 34.531 -23.016 -16.359 1 36.75 480 PRO A N 1
ATOM 3946 C CA . PRO A 1 480 ? 35.906 -23.297 -16.766 1 36.75 480 PRO A CA 1
ATOM 3947 C C . PRO A 1 480 ? 36.75 -22.047 -16.875 1 36.75 480 PRO A C 1
ATOM 3949 O O . PRO A 1 480 ? 36.219 -20.953 -17.125 1 36.75 480 PRO A O 1
ATOM 3952 N N . MET B 1 1 ? 52.75 -13.789 32.594 1 17.17 1 MET B N 1
ATOM 3953 C CA . MET B 1 1 ? 52.062 -14.648 33.562 1 17.17 1 MET B CA 1
ATOM 3954 C C . MET B 1 1 ? 50.656 -14.133 33.844 1 17.17 1 MET B C 1
ATOM 3956 O O . MET B 1 1 ? 50.062 -13.438 33.031 1 17.17 1 MET B O 1
ATOM 3960 N N . ILE B 1 2 ? 50.25 -13.75 35.188 1 18.77 2 ILE B N 1
ATOM 3961 C CA . ILE B 1 2 ? 49.344 -14.039 36.312 1 18.77 2 ILE B CA 1
ATOM 3962 C C . ILE B 1 2 ? 48.219 -13.023 36.312 1 18.77 2 ILE B C 1
ATOM 3964 O O . ILE B 1 2 ? 47.062 -13.391 36.5 1 18.77 2 ILE B O 1
ATOM 3968 N N . GLU B 1 3 ? 48.438 -11.727 36.438 1 18.08 3 GLU B N 1
ATOM 3969 C CA . GLU B 1 3 ? 47.781 -10.992 37.5 1 18.08 3 GLU B CA 1
ATOM 3970 C C . GLU B 1 3 ? 46.406 -10.484 37.094 1 18.08 3 GLU B C 1
ATOM 3972 O O . GLU B 1 3 ? 45.688 -9.859 37.875 1 18.08 3 GLU B O 1
ATOM 3977 N N . THR B 1 4 ? 46.156 -10.461 35.719 1 23.08 4 THR B N 1
ATOM 3978 C CA . THR B 1 4 ? 45.375 -9.32 35.281 1 23.08 4 THR B CA 1
ATOM 3979 C C . THR B 1 4 ? 43.906 -9.477 35.688 1 23.08 4 THR B C 1
ATOM 3981 O O . THR B 1 4 ? 43.188 -10.352 35.219 1 23.08 4 THR B O 1
ATOM 3984 N N . GLU B 1 5 ? 43.469 -9.156 36.969 1 20.28 5 GLU B N 1
ATOM 3985 C CA . GLU B 1 5 ? 42.469 -9.586 37.969 1 20.28 5 GLU B CA 1
ATOM 3986 C C . GLU B 1 5 ? 41.062 -9.266 37.531 1 20.28 5 GLU B C 1
ATOM 3988 O O . GLU B 1 5 ? 40.125 -10.047 37.781 1 20.28 5 GLU B O 1
ATOM 3993 N N . ASN B 1 6 ? 40.688 -7.961 37.25 1 20.33 6 ASN B N 1
ATOM 3994 C CA . ASN B 1 6 ? 39.594 -7.34 38.031 1 20.33 6 ASN B CA 1
ATOM 3995 C C . ASN B 1 6 ? 38.219 -7.707 37.5 1 20.33 6 ASN B C 1
ATOM 3997 O O . ASN B 1 6 ? 37.219 -7.488 38.156 1 20.33 6 ASN B O 1
ATOM 4001 N N . SER B 1 7 ? 37.969 -7.414 36.156 1 19.64 7 SER B N 1
ATOM 4002 C CA . SER B 1 7 ? 36.844 -6.582 35.719 1 19.64 7 SER B CA 1
ATOM 4003 C C . SER B 1 7 ? 35.531 -7.312 35.844 1 19.64 7 SER B C 1
ATOM 4005 O O . SER B 1 7 ? 34.531 -6.742 36.312 1 19.64 7 SER B O 1
ATOM 4007 N N . SER B 1 8 ? 35.25 -8.117 34.781 1 19.59 8 SER B N 1
ATOM 4008 C CA . SER B 1 8 ? 34 -8.328 34.031 1 19.59 8 SER B CA 1
ATOM 4009 C C . SER B 1 8 ? 33.062 -9.234 34.812 1 19.59 8 SER B C 1
ATOM 4011 O O . SER B 1 8 ? 33.219 -10.461 34.781 1 19.59 8 SER B O 1
ATOM 4013 N N . LYS B 1 9 ? 32.812 -8.938 36.094 1 21.42 9 LYS B N 1
ATOM 4014 C CA . LYS B 1 9 ? 32.219 -9.828 37.062 1 21.42 9 LYS B CA 1
ATOM 4015 C C . LYS B 1 9 ? 30.938 -10.477 36.531 1 21.42 9 LYS B C 1
ATOM 4017 O O . LYS B 1 9 ? 30.031 -9.789 36.062 1 21.42 9 LYS B O 1
ATOM 4022 N N . THR B 1 10 ? 30.891 -11.859 36.406 1 19.61 10 THR B N 1
ATOM 4023 C CA . THR B 1 10 ? 30.297 -13.039 35.781 1 19.61 10 THR B CA 1
ATOM 4024 C C . THR B 1 10 ? 28.828 -13.172 36.156 1 19.61 10 THR B C 1
ATOM 4026 O O . THR B 1 10 ? 28.031 -12.25 35.938 1 19.61 10 THR B O 1
ATOM 4029 N N . MET B 1 11 ? 28.422 -14.359 36.812 1 18.73 11 MET B N 1
ATOM 4030 C CA . MET B 1 11 ? 27.469 -15.445 36.656 1 18.73 11 MET B CA 1
ATOM 4031 C C . MET B 1 11 ? 26.25 -15.242 37.562 1 18.73 11 MET B C 1
ATOM 4033 O O . MET B 1 11 ? 26.172 -15.836 38.625 1 18.73 11 MET B O 1
ATOM 4037 N N . PHE B 1 12 ? 25.891 -13.992 37.969 1 20.16 12 PHE B N 1
ATOM 4038 C CA . PHE B 1 12 ? 24.984 -13.945 39.094 1 20.16 12 PHE B CA 1
ATOM 4039 C C . PHE B 1 12 ? 23.922 -15.039 39 1 20.16 12 PHE B C 1
ATOM 4041 O O . PHE B 1 12 ? 23.141 -15.055 38.031 1 20.16 12 PHE B O 1
ATOM 4048 N N . GLN B 1 13 ? 23.984 -16.203 39.688 1 18.69 13 GLN B N 1
ATOM 4049 C CA . GLN B 1 13 ? 23.547 -17.562 40.031 1 18.69 13 GLN B CA 1
ATOM 4050 C C . GLN B 1 13 ? 22.047 -17.609 40.281 1 18.69 13 GLN B C 1
ATOM 4052 O O . GLN B 1 13 ? 21.406 -16.578 40.438 1 18.69 13 GLN B O 1
ATOM 4057 N N . GLN B 1 14 ? 21.609 -18.359 41.5 1 18.55 14 GLN B N 1
ATOM 4058 C CA . GLN B 1 14 ? 20.781 -19.484 41.906 1 18.55 14 GLN B CA 1
ATOM 4059 C C . GLN B 1 14 ? 19.406 -19.016 42.406 1 18.55 14 GLN B C 1
ATOM 4061 O O . GLN B 1 14 ? 19.25 -18.672 43.594 1 18.55 14 GLN B O 1
ATOM 4066 N N . ARG B 1 15 ? 18.906 -17.984 41.969 1 17.81 15 ARG B N 1
ATOM 4067 C CA . ARG B 1 15 ? 17.484 -17.703 42.156 1 17.81 15 ARG B CA 1
ATOM 4068 C C . ARG B 1 15 ? 16.656 -18.984 42.062 1 17.81 15 ARG B C 1
ATOM 4070 O O . ARG B 1 15 ? 16.438 -19.484 40.938 1 17.81 15 ARG B O 1
ATOM 4077 N N . THR B 1 16 ? 16.625 -20.031 42.969 1 18.97 16 THR B N 1
ATOM 4078 C CA . THR B 1 16 ? 16.266 -21.25 43.688 1 18.97 16 THR B CA 1
ATOM 4079 C C . THR B 1 16 ? 14.75 -21.375 43.812 1 18.97 16 THR B C 1
ATOM 4081 O O . THR B 1 16 ? 14.164 -22.375 43.406 1 18.97 16 THR B O 1
ATOM 4084 N N . LYS B 1 17 ? 14.109 -21.672 45.219 1 20.41 17 LYS B N 1
ATOM 4085 C CA . LYS B 1 17 ? 13.266 -22.469 46.125 1 20.41 17 LYS B CA 1
ATOM 4086 C C . LYS B 1 17 ? 11.797 -22.047 46 1 20.41 17 LYS B C 1
ATOM 4088 O O . LYS B 1 17 ? 11.492 -20.891 45.688 1 20.41 17 LYS B O 1
ATOM 4093 N N . LEU B 1 18 ? 10.641 -23.047 46.562 1 18.2 18 LEU B N 1
ATOM 4094 C CA . LEU B 1 18 ? 9.305 -23.625 46.5 1 18.2 18 LEU B CA 1
ATOM 4095 C C . LEU B 1 18 ? 8.258 -22.625 46.969 1 18.2 18 LEU B C 1
ATOM 4097 O O . LEU B 1 18 ? 8.578 -21.672 47.688 1 18.2 18 LEU B O 1
ATOM 4101 N N . GLU B 1 19 ? 6.926 -22.984 46.594 1 19.16 19 GLU B N 1
ATOM 4102 C CA . GLU B 1 19 ? 5.586 -22.438 46.781 1 19.16 19 GLU B CA 1
ATOM 4103 C C . GLU B 1 19 ? 5.242 -22.25 48.25 1 19.16 19 GLU B C 1
ATOM 4105 O O . GLU B 1 19 ? 4.105 -21.906 48.594 1 19.16 19 GLU B O 1
ATOM 4110 N N . GLN B 1 20 ? 6.074 -22.188 49.031 1 17.09 20 GLN B N 1
ATOM 4111 C CA . GLN B 1 20 ? 5.641 -22.641 50.344 1 17.09 20 GLN B CA 1
ATOM 4112 C C . GLN B 1 20 ? 4.309 -22.016 50.75 1 17.09 20 GLN B C 1
ATOM 4114 O O . GLN B 1 20 ? 3.662 -22.453 51.688 1 17.09 20 GLN B O 1
ATOM 4119 N N . LYS B 1 21 ? 4.121 -20.828 50.719 1 18.36 21 LYS B N 1
ATOM 4120 C CA . LYS B 1 21 ? 3.312 -20.125 51.719 1 18.36 21 LYS B CA 1
ATOM 4121 C C . LYS B 1 21 ? 1.839 -20.516 51.594 1 18.36 21 LYS B C 1
ATOM 4123 O O . LYS B 1 21 ? 1.234 -20.328 50.562 1 18.36 21 LYS B O 1
ATOM 4128 N N . LEU B 1 22 ? 0.917 -21.156 52.719 1 17.53 22 LEU B N 1
ATOM 4129 C CA . LEU B 1 22 ? -0.152 -21.859 53.406 1 17.53 22 LEU B CA 1
ATOM 4130 C C . LEU B 1 22 ? -1.418 -21.016 53.469 1 17.53 22 LEU B C 1
ATOM 4132 O O . LEU B 1 22 ? -2.447 -21.469 53.969 1 17.53 22 LEU B O 1
ATOM 4136 N N . VAL B 1 23 ? -1.671 -19.766 53.125 1 18.8 23 VAL B N 1
ATOM 4137 C CA . VAL B 1 23 ? -2.559 -19.188 54.125 1 18.8 23 VAL B CA 1
ATOM 4138 C C . VAL B 1 23 ? -3.793 -20.078 54.281 1 18.8 23 VAL B C 1
ATOM 4140 O O . VAL B 1 23 ? -4.309 -20.625 53.312 1 18.8 23 VAL B O 1
ATOM 4143 N N . LYS B 1 24 ? -4.488 -20.141 55.625 1 17.38 24 LYS B N 1
ATOM 4144 C CA . LYS B 1 24 ? -5.328 -20.906 56.531 1 17.38 24 LYS B CA 1
ATOM 4145 C C . LYS B 1 24 ? -6.746 -21.047 56 1 17.38 24 LYS B C 1
ATOM 4147 O O . LYS B 1 24 ? -7.301 -20.094 55.438 1 17.38 24 LYS B O 1
ATOM 4152 N N . LYS B 1 25 ? -7.508 -22.266 56.031 1 18.86 25 LYS B N 1
ATOM 4153 C CA . LYS B 1 25 ? -8.672 -23.094 55.75 1 18.86 25 LYS B CA 1
ATOM 4154 C C . LYS B 1 25 ? -9.914 -22.562 56.469 1 18.86 25 LYS B C 1
ATOM 4156 O O . LYS B 1 25 ? -11.039 -22.891 56.094 1 18.86 25 LYS B O 1
ATOM 4161 N N . ARG B 1 26 ? -10.094 -22.047 57.875 1 14.76 26 ARG B N 1
ATOM 4162 C CA . ARG B 1 26 ? -11.086 -22.359 58.906 1 14.76 26 ARG B CA 1
ATOM 4163 C C . ARG B 1 26 ? -12.414 -21.688 58.594 1 14.76 26 ARG B C 1
ATOM 4165 O O . ARG B 1 26 ? -12.461 -20.672 57.875 1 14.76 26 ARG B O 1
ATOM 4172 N N . LYS B 1 27 ? -13.305 -20.859 59.688 1 17.8 27 LYS B N 1
ATOM 4173 C CA . LYS B 1 27 ? -14.203 -21.406 60.688 1 17.8 27 LYS B CA 1
ATOM 4174 C C . LYS B 1 27 ? -15.656 -21.281 60.281 1 17.8 27 LYS B C 1
ATOM 4176 O O . LYS B 1 27 ? -15.969 -20.578 59.312 1 17.8 27 LYS B O 1
ATOM 4181 N N . GLU B 1 28 ? -16.828 -20.859 61.344 1 16.81 28 GLU B N 1
ATOM 4182 C CA . GLU B 1 28 ? -18 -21.266 62.125 1 16.81 28 GLU B CA 1
ATOM 4183 C C . GLU B 1 28 ? -19.281 -20.688 61.531 1 16.81 28 GLU B C 1
ATOM 4185 O O . GLU B 1 28 ? -19.234 -19.828 60.656 1 16.81 28 GLU B O 1
ATOM 4190 N N . ASP B 1 29 ? -20.469 -20.078 62.469 1 16.53 29 ASP B N 1
ATOM 4191 C CA . ASP B 1 29 ? -21.797 -20.328 63.031 1 16.53 29 ASP B CA 1
ATOM 4192 C C . ASP B 1 29 ? -22.844 -19.406 62.438 1 16.53 29 ASP B C 1
ATOM 4194 O O . ASP B 1 29 ? -24.047 -19.578 62.656 1 16.53 29 ASP B O 1
ATOM 4198 N N . LYS B 1 30 ? -22.734 -18.141 62.125 1 17.27 30 LYS B N 1
ATOM 4199 C CA . LYS B 1 30 ? -23.766 -17.25 62.625 1 17.27 30 LYS B CA 1
ATOM 4200 C C . LYS B 1 30 ? -25.125 -17.547 62 1 17.27 30 LYS B C 1
ATOM 4202 O O . LYS B 1 30 ? -25.203 -17.953 60.844 1 17.27 30 LYS B O 1
ATOM 4207 N N . GLU B 1 31 ? -26.359 -16.953 62.438 1 17.23 31 GLU B N 1
ATOM 4208 C CA . GLU B 1 31 ? -27.734 -17.062 62.938 1 17.23 31 GLU B CA 1
ATOM 4209 C C . GLU B 1 31 ? -28.734 -16.984 61.781 1 17.23 31 GLU B C 1
ATOM 4211 O O . GLU B 1 31 ? -28.422 -16.438 60.719 1 17.23 31 GLU B O 1
ATOM 4216 N N . LYS B 1 32 ? -30.188 -17.219 62.094 1 19.72 32 LYS B N 1
ATOM 4217 C CA . LYS B 1 32 ? -31.453 -17.859 61.75 1 19.72 32 LYS B CA 1
ATOM 4218 C C . LYS B 1 32 ? -32.281 -17 60.812 1 19.72 32 LYS B C 1
ATOM 4220 O O . LYS B 1 32 ? -33.156 -17.5 60.094 1 19.72 32 LYS B O 1
ATOM 4225 N N . ASN B 1 33 ? -32.281 -15.617 60.844 1 17.73 33 ASN B N 1
ATOM 4226 C CA . ASN B 1 33 ? -33.625 -15.086 60.906 1 17.73 33 ASN B CA 1
ATOM 4227 C C . ASN B 1 33 ? -34.406 -15.281 59.625 1 17.73 33 ASN B C 1
ATOM 4229 O O . ASN B 1 33 ? -33.812 -15.32 58.531 1 17.73 33 ASN B O 1
ATOM 4233 N N . ASN B 1 34 ? -35.844 -15.195 59.562 1 17.52 34 ASN B N 1
ATOM 4234 C CA . ASN B 1 34 ? -37.125 -15.789 59.281 1 17.52 34 ASN B CA 1
ATOM 4235 C C . ASN B 1 34 ? -37.625 -15.438 57.875 1 17.52 34 ASN B C 1
ATOM 4237 O O . ASN B 1 34 ? -38 -16.312 57.094 1 17.52 34 ASN B O 1
ATOM 4241 N N . GLU B 1 35 ? -38.438 -14.305 57.688 1 18.61 35 GLU B N 1
ATOM 4242 C CA . GLU B 1 35 ? -39.812 -14.344 57.219 1 18.61 35 GLU B CA 1
ATOM 4243 C C . GLU B 1 35 ? -39.875 -14.25 55.688 1 18.61 35 GLU B C 1
ATOM 4245 O O . GLU B 1 35 ? -39.062 -13.555 55.062 1 18.61 35 GLU B O 1
ATOM 4250 N N . LYS B 1 36 ? -40.688 -15.086 55 1 20.84 36 LYS B N 1
ATOM 4251 C CA . LYS B 1 36 ? -41.031 -15.719 53.719 1 20.84 36 LYS B CA 1
ATOM 4252 C C . LYS B 1 36 ? -41.656 -14.719 52.75 1 20.84 36 LYS B C 1
ATOM 4254 O O . LYS B 1 36 ? -42.562 -15.07 51.969 1 20.84 36 LYS B O 1
ATOM 4259 N N . VAL B 1 37 ? -41.375 -13.43 52.781 1 20.36 37 VAL B N 1
ATOM 4260 C CA . VAL B 1 37 ? -42.375 -12.609 52.156 1 20.36 37 VAL B CA 1
ATOM 4261 C C . VAL B 1 37 ? -42.594 -13.047 50.688 1 20.36 37 VAL B C 1
ATOM 4263 O O . VAL B 1 37 ? -41.625 -13.148 49.938 1 20.36 37 VAL B O 1
ATOM 4266 N N . SER B 1 38 ? -43.812 -13.688 50.219 1 19.78 38 SER B N 1
ATOM 4267 C CA . SER B 1 38 ? -44.5 -14.445 49.156 1 19.78 38 SER B CA 1
ATOM 4268 C C . SER B 1 38 ? -44.625 -13.617 47.906 1 19.78 38 SER B C 1
ATOM 4270 O O . SER B 1 38 ? -45.156 -14.102 46.875 1 19.78 38 SER B O 1
ATOM 4272 N N . ILE B 1 39 ? -43.969 -12.477 47.75 1 20.88 39 ILE B N 1
ATOM 4273 C CA . ILE B 1 39 ? -44.625 -11.562 46.844 1 20.88 39 ILE B CA 1
ATOM 4274 C C . ILE B 1 39 ? -44.781 -12.234 45.469 1 20.88 39 ILE B C 1
ATOM 4276 O O . ILE B 1 39 ? -43.781 -12.711 44.906 1 20.88 39 ILE B O 1
ATOM 4280 N N . GLU B 1 40 ? -46.031 -12.586 45 1 19.59 40 GLU B N 1
ATOM 4281 C CA . GLU B 1 40 ? -46.75 -13.336 43.969 1 19.59 40 GLU B CA 1
ATOM 4282 C C . GLU B 1 40 ? -46.5 -12.742 42.562 1 19.59 40 GLU B C 1
ATOM 4284 O O . GLU B 1 40 ? -47.188 -11.805 42.156 1 19.59 40 GLU B O 1
ATOM 4289 N N . SER B 1 41 ? -45.344 -12.234 42.25 1 19.5 41 SER B N 1
ATOM 4290 C CA . SER B 1 41 ? -45.25 -11.422 41.062 1 19.5 41 SER B CA 1
ATOM 4291 C C . SER B 1 41 ? -45.75 -12.188 39.844 1 19.5 41 SER B C 1
ATOM 4293 O O . SER B 1 41 ? -45.25 -13.266 39.531 1 19.5 41 SER B O 1
ATOM 4295 N N . SER B 1 42 ? -47.031 -12.125 39.406 1 19.59 42 SER B N 1
ATOM 4296 C CA . SER B 1 42 ? -47.844 -12.82 38.406 1 19.59 42 SER B CA 1
ATOM 4297 C C . SER B 1 42 ? -47.312 -12.633 37 1 19.59 42 SER B C 1
ATOM 4299 O O . SER B 1 42 ? -48.031 -12.859 36.031 1 19.59 42 SER B O 1
ATOM 4301 N N . THR B 1 43 ? -46.188 -12.406 36.75 1 19.73 43 THR B N 1
ATOM 4302 C CA . THR B 1 43 ? -45.812 -11.953 35.438 1 19.73 43 THR B CA 1
ATOM 4303 C C . THR B 1 43 ? -46.281 -12.938 34.375 1 19.73 43 THR B C 1
ATOM 4305 O O . THR B 1 43 ? -45.906 -14.117 34.375 1 19.73 43 THR B O 1
ATOM 4308 N N . SER B 1 44 ? -47.469 -12.711 33.844 1 18.59 44 SER B N 1
ATOM 4309 C CA . SER B 1 44 ? -48.25 -13.508 32.875 1 18.59 44 SER B CA 1
ATOM 4310 C C . SER B 1 44 ? -47.406 -13.797 31.609 1 18.59 44 SER B C 1
ATOM 4312 O O . SER B 1 44 ? -46.844 -12.875 31 1 18.59 44 SER B O 1
ATOM 4314 N N . LYS B 1 45 ? -46.812 -14.859 31.422 1 20.86 45 LYS B N 1
ATOM 4315 C CA . LYS B 1 45 ? -46 -15.578 30.469 1 20.86 45 LYS B CA 1
ATOM 4316 C C . LYS B 1 45 ? -46.719 -15.773 29.141 1 20.86 45 LYS B C 1
ATOM 4318 O O . LYS B 1 45 ? -46.594 -16.828 28.516 1 20.86 45 LYS B O 1
ATOM 4323 N N . THR B 1 46 ? -47.469 -14.875 28.766 1 19.66 46 THR B N 1
ATOM 4324 C CA . THR B 1 46 ? -48.312 -15.352 27.672 1 19.66 46 THR B CA 1
ATOM 4325 C C . THR B 1 46 ? -47.469 -15.805 26.5 1 19.66 46 THR B C 1
ATOM 4327 O O . THR B 1 46 ? -46.75 -15 25.891 1 19.66 46 THR B O 1
ATOM 4330 N N . THR B 1 47 ? -46.906 -16.969 26.547 1 21.16 47 THR B N 1
ATOM 4331 C CA . THR B 1 47 ? -46.125 -17.703 25.562 1 21.16 47 THR B CA 1
ATOM 4332 C C . THR B 1 47 ? -46.906 -17.938 24.297 1 21.16 47 THR B C 1
ATOM 4334 O O . THR B 1 47 ? -47.844 -18.766 24.281 1 21.16 47 THR B O 1
ATOM 4337 N N . SER B 1 48 ? -47.531 -16.953 23.766 1 19.95 48 SER B N 1
ATOM 4338 C CA . SER B 1 48 ? -48.406 -17.344 22.672 1 19.95 48 SER B CA 1
ATOM 4339 C C . SER B 1 48 ? -47.656 -18.172 21.625 1 19.95 48 SER B C 1
ATOM 4341 O O . SER B 1 48 ? -46.594 -17.766 21.141 1 19.95 48 SER B O 1
ATOM 4343 N N . THR B 1 49 ? -47.75 -19.531 21.781 1 22.62 49 THR B N 1
ATOM 4344 C CA . THR B 1 49 ? -47.281 -20.641 20.953 1 22.62 49 THR B CA 1
ATOM 4345 C C . THR B 1 49 ? -47.844 -20.516 19.531 1 22.62 49 THR B C 1
ATOM 4347 O O . THR B 1 49 ? -49.031 -20.641 19.312 1 22.62 49 THR B O 1
ATOM 4350 N N . PHE B 1 50 ? -47.656 -19.469 18.875 1 21.3 50 PHE B N 1
ATOM 4351 C CA . PHE B 1 50 ? -48.281 -19.547 17.547 1 21.3 50 PHE B CA 1
ATOM 4352 C C . PHE B 1 50 ? -47.906 -20.844 16.844 1 21.3 50 PHE B C 1
ATOM 4354 O O . PHE B 1 50 ? -46.719 -21.109 16.609 1 21.3 50 PHE B O 1
ATOM 4361 N N . LYS B 1 51 ? -48.719 -21.875 17.094 1 21.02 51 LYS B N 1
ATOM 4362 C CA . LYS B 1 51 ? -48.719 -23.156 16.391 1 21.02 51 LYS B CA 1
ATOM 4363 C C . LYS B 1 51 ? -48.719 -22.938 14.875 1 21.02 51 LYS B C 1
ATOM 4365 O O . LYS B 1 51 ? -49.719 -22.453 14.312 1 21.02 51 LYS B O 1
ATOM 4370 N N . VAL B 1 52 ? -47.844 -22.359 14.367 1 22.05 52 VAL B N 1
ATOM 4371 C CA . VAL B 1 52 ? -47.938 -22.391 12.906 1 22.05 52 VAL B CA 1
ATOM 4372 C C . VAL B 1 52 ? -48.219 -23.828 12.445 1 22.05 52 VAL B C 1
ATOM 4374 O O . VAL B 1 52 ? -47.469 -24.75 12.773 1 22.05 52 VAL B O 1
ATOM 4377 N N . LYS B 1 53 ? -49.438 -24.125 12.445 1 21.83 53 LYS B N 1
ATOM 4378 C CA . LYS B 1 53 ? -49.812 -25.391 11.828 1 21.83 53 LYS B CA 1
ATOM 4379 C C . LYS B 1 53 ? -48.906 -25.719 10.656 1 21.83 53 LYS B C 1
ATOM 4381 O O . LYS B 1 53 ? -48.656 -24.875 9.781 1 21.83 53 LYS B O 1
ATOM 4386 N N . LYS B 1 54 ? -48.125 -26.625 10.953 1 23.16 54 LYS B N 1
ATOM 4387 C CA . LYS B 1 54 ? -47.375 -27.344 9.938 1 23.16 54 LYS B CA 1
ATOM 4388 C C . LYS B 1 54 ? -48.281 -27.766 8.781 1 23.16 54 LYS B C 1
ATOM 4390 O O . LYS B 1 54 ? -49.156 -28.625 8.953 1 23.16 54 LYS B O 1
ATOM 4395 N N . GLY B 1 55 ? -49.031 -26.797 8.273 1 21.98 55 GLY B N 1
ATOM 4396 C CA . GLY B 1 55 ? -49.75 -27.375 7.152 1 21.98 55 GLY B CA 1
ATOM 4397 C C . GLY B 1 55 ? -48.969 -28.453 6.434 1 21.98 55 GLY B C 1
ATOM 4398 O O . GLY B 1 55 ? -47.75 -28.344 6.246 1 21.98 55 GLY B O 1
ATOM 4399 N N . GLY B 1 56 ? -49.438 -29.672 6.766 1 23.92 56 GLY B N 1
ATOM 4400 C CA . GLY B 1 56 ? -49.062 -30.953 6.184 1 23.92 56 GLY B CA 1
ATOM 4401 C C . GLY B 1 56 ? -48.938 -30.906 4.672 1 23.92 56 GLY B C 1
ATOM 4402 O O . GLY B 1 56 ? -49.906 -31.172 3.955 1 23.92 56 GLY B O 1
ATOM 4403 N N . PHE B 1 57 ? -48.688 -29.719 4.172 1 23.91 57 PHE B N 1
ATOM 4404 C CA . PHE B 1 57 ? -48.594 -30.078 2.758 1 23.91 57 PHE B CA 1
ATOM 4405 C C . PHE B 1 57 ? -47.812 -31.359 2.561 1 23.91 57 PHE B C 1
ATOM 4407 O O . PHE B 1 57 ? -46.719 -31.516 3.104 1 23.91 57 PHE B O 1
ATOM 4414 N N . ASP B 1 58 ? -48.625 -32.406 2.65 1 25.48 58 ASP B N 1
ATOM 4415 C CA . ASP B 1 58 ? -48.188 -33.719 2.135 1 25.48 58 ASP B CA 1
ATOM 4416 C C . ASP B 1 58 ? -47.281 -33.562 0.934 1 25.48 58 ASP B C 1
ATOM 4418 O O . ASP B 1 58 ? -47.719 -33.219 -0.167 1 25.48 58 ASP B O 1
ATOM 4422 N N . ASP B 1 59 ? -46.5 -32.562 1.089 1 25.02 59 ASP B N 1
ATOM 4423 C CA . ASP B 1 59 ? -45.562 -32.656 -0.006 1 25.02 59 ASP B CA 1
ATOM 4424 C C . ASP B 1 59 ? -45.156 -34.094 -0.254 1 25.02 59 ASP B C 1
ATOM 4426 O O . ASP B 1 59 ? -44.469 -34.719 0.578 1 25.02 59 ASP B O 1
ATOM 4430 N N . ASP B 1 60 ? -46.094 -34.781 -0.674 1 23.61 60 ASP B N 1
ATOM 4431 C CA . ASP B 1 60 ? -45.75 -35.969 -1.453 1 23.61 60 ASP B CA 1
ATOM 4432 C C . ASP B 1 60 ? -44.469 -35.75 -2.271 1 23.61 60 ASP B C 1
ATOM 4434 O O . ASP B 1 60 ? -44.531 -35.094 -3.312 1 23.61 60 ASP B O 1
ATOM 4438 N N . LYS B 1 61 ? -43.531 -35.25 -1.522 1 29.27 61 LYS B N 1
ATOM 4439 C CA . LYS B 1 61 ? -42.156 -35.5 -1.996 1 29.27 61 LYS B CA 1
ATOM 4440 C C . LYS B 1 61 ? -42.094 -36.75 -2.832 1 29.27 61 LYS B C 1
ATOM 4442 O O . LYS B 1 61 ? -42.062 -37.875 -2.287 1 29.27 61 LYS B O 1
ATOM 4447 N N . SER B 1 62 ? -42.938 -36.75 -3.707 1 26.78 62 SER B N 1
ATOM 4448 C CA . SER B 1 62 ? -42.562 -37.781 -4.664 1 26.78 62 SER B CA 1
ATOM 4449 C C . SER B 1 62 ? -41.031 -37.875 -4.773 1 26.78 62 SER B C 1
ATOM 4451 O O . SER B 1 62 ? -40.375 -36.875 -5.047 1 26.78 62 SER B O 1
ATOM 4453 N N . SER B 1 63 ? -40.406 -38.531 -3.854 1 30.11 63 SER B N 1
ATOM 4454 C CA . SER B 1 63 ? -39.125 -39.188 -3.838 1 30.11 63 SER B CA 1
ATOM 4455 C C . SER B 1 63 ? -38.562 -39.375 -5.25 1 30.11 63 SER B C 1
ATOM 4457 O O . SER B 1 63 ? -38.781 -40.406 -5.879 1 30.11 63 SER B O 1
ATOM 4459 N N . ILE B 1 64 ? -39 -38.531 -6.074 1 32.22 64 ILE B N 1
ATOM 4460 C CA . ILE B 1 64 ? -38.125 -38.781 -7.199 1 32.22 64 ILE B CA 1
ATOM 4461 C C . ILE B 1 64 ? -36.688 -39 -6.703 1 32.22 64 ILE B C 1
ATOM 4463 O O . ILE B 1 64 ? -36.062 -38.062 -6.184 1 32.22 64 ILE B O 1
ATOM 4467 N N . GLY B 1 65 ? -36.469 -39.969 -5.879 1 31.17 65 GLY B N 1
ATOM 4468 C CA . GLY B 1 65 ? -35.156 -40.594 -5.57 1 31.17 65 GLY B CA 1
ATOM 4469 C C . GLY B 1 65 ? -34.062 -40.094 -6.465 1 31.17 65 GLY B C 1
ATOM 4470 O O . GLY B 1 65 ? -33.969 -40.5 -7.629 1 31.17 65 GLY B O 1
ATOM 4471 N N . GLU B 1 66 ? -33.938 -38.781 -6.418 1 38.47 66 GLU B N 1
ATOM 4472 C CA . GLU B 1 66 ? -32.656 -38.656 -7.117 1 38.47 66 GLU B CA 1
ATOM 4473 C C . GLU B 1 66 ? -31.75 -39.844 -6.809 1 38.47 66 GLU B C 1
ATOM 4475 O O . GLU B 1 66 ? -31.547 -40.188 -5.645 1 38.47 66 GLU B O 1
ATOM 4480 N N . PRO B 1 67 ? -31.906 -40.844 -7.473 1 40.66 67 PRO B N 1
ATOM 4481 C CA . PRO B 1 67 ? -31.094 -42.031 -7.16 1 40.66 67 PRO B CA 1
ATOM 4482 C C . PRO B 1 67 ? -29.781 -41.656 -6.477 1 40.66 67 PRO B C 1
ATOM 4484 O O . PRO B 1 67 ? -29.234 -40.562 -6.727 1 40.66 67 PRO B O 1
ATOM 4487 N N . PRO B 1 68 ? -29.531 -42 -5.137 1 41.72 68 PRO B N 1
ATOM 4488 C CA . PRO B 1 68 ? -28.266 -41.844 -4.41 1 41.72 68 PRO B CA 1
ATOM 4489 C C . PRO B 1 68 ? -27.047 -41.875 -5.328 1 41.72 68 PRO B C 1
ATOM 4491 O O . PRO B 1 68 ? -26.781 -42.875 -5.98 1 41.72 68 PRO B O 1
ATOM 4494 N N . HIS B 1 69 ? -26.891 -40.875 -6.164 1 51.31 69 HIS B N 1
ATOM 4495 C CA . HIS B 1 69 ? -25.578 -40.938 -6.793 1 51.31 69 HIS B CA 1
ATOM 4496 C C . HIS B 1 69 ? -24.5 -41.312 -5.785 1 51.31 69 HIS B C 1
ATOM 4498 O O . HIS B 1 69 ? -24.672 -41.094 -4.582 1 51.31 69 HIS B O 1
ATOM 4504 N N . SER B 1 70 ? -23.766 -42.25 -6.02 1 58.94 70 SER B N 1
ATOM 4505 C CA . SER B 1 70 ? -22.688 -42.719 -5.156 1 58.94 70 SER B CA 1
ATOM 4506 C C . SER B 1 70 ? -21.891 -41.531 -4.582 1 58.94 70 SER B C 1
ATOM 4508 O O . SER B 1 70 ? -21.453 -40.656 -5.324 1 58.94 70 SER B O 1
ATOM 4510 N N . PRO B 1 71 ? -22.109 -41.219 -3.283 1 64.44 71 PRO B N 1
ATOM 4511 C CA . PRO B 1 71 ? -21.344 -40.188 -2.582 1 64.44 71 PRO B CA 1
ATOM 4512 C C . PRO B 1 71 ? -19.891 -40.125 -3.055 1 64.44 71 PRO B C 1
ATOM 4514 O O . PRO B 1 71 ? -19.281 -39.031 -3.014 1 64.44 71 PRO B O 1
ATOM 4517 N N . SER B 1 72 ? -19.531 -41.188 -3.693 1 73.06 72 SER B N 1
ATOM 4518 C CA . SER B 1 72 ? -18.125 -41.219 -4.074 1 73.06 72 SER B CA 1
ATOM 4519 C C . SER B 1 72 ? -17.875 -40.438 -5.352 1 73.06 72 SER B C 1
ATOM 4521 O O . SER B 1 72 ? -16.766 -39.938 -5.574 1 73.06 72 SER B O 1
ATOM 4523 N N . LEU B 1 73 ? -18.953 -40.219 -6.16 1 79.31 73 LEU B N 1
ATOM 4524 C CA . LEU B 1 73 ? -18.75 -39.531 -7.434 1 79.31 73 LEU B CA 1
ATOM 4525 C C . LEU B 1 73 ? -19.047 -38.031 -7.297 1 79.31 73 LEU B C 1
ATOM 4527 O O . LEU B 1 73 ? -18.703 -37.25 -8.18 1 79.31 73 LEU B O 1
ATOM 4531 N N . GLU B 1 74 ? -19.578 -37.594 -6.176 1 80.88 74 GLU B N 1
ATOM 4532 C CA . GLU B 1 74 ? -19.922 -36.188 -5.938 1 80.88 74 GLU B CA 1
ATOM 4533 C C . GLU B 1 74 ? -18.688 -35.312 -5.934 1 80.88 74 GLU B C 1
ATOM 4535 O O . GLU B 1 74 ? -18.766 -34.125 -6.215 1 80.88 74 GLU B O 1
ATOM 4540 N N . ARG B 1 75 ? -17.578 -35.969 -5.711 1 80.31 75 ARG B N 1
ATOM 4541 C CA . ARG B 1 75 ? -16.328 -35.188 -5.648 1 80.31 75 ARG B CA 1
ATOM 4542 C C . ARG B 1 75 ? -15.938 -34.656 -7.023 1 80.31 75 ARG B C 1
ATOM 4544 O O . ARG B 1 75 ? -15.07 -33.812 -7.141 1 80.31 75 ARG B O 1
ATOM 4551 N N . PHE B 1 76 ? -16.625 -35.188 -8.07 1 84.25 76 PHE B N 1
ATOM 4552 C CA . PHE B 1 76 ? -16.312 -34.75 -9.422 1 84.25 76 PHE B CA 1
ATOM 4553 C C . PHE B 1 76 ? -17.375 -33.781 -9.938 1 84.25 76 PHE B C 1
ATOM 4555 O O . PHE B 1 76 ? -17.344 -33.375 -11.102 1 84.25 76 PHE B O 1
ATOM 4562 N N . SER B 1 77 ? -18.266 -33.344 -9.008 1 80.19 77 SER B N 1
ATOM 4563 C CA . SER B 1 77 ? -19.297 -32.406 -9.406 1 80.19 77 SER B CA 1
ATOM 4564 C C . SER B 1 77 ? -18.703 -31.062 -9.805 1 80.19 77 SER B C 1
ATOM 4566 O O . SER B 1 77 ? -17.625 -30.703 -9.359 1 80.19 77 SER B O 1
ATOM 4568 N N . SER B 1 78 ? -19.406 -30.391 -10.68 1 79.69 78 SER B N 1
ATOM 4569 C CA . SER B 1 78 ? -18.938 -29.078 -11.156 1 79.69 78 SER B CA 1
ATOM 4570 C C . SER B 1 78 ? -18.969 -28.047 -10.047 1 79.69 78 SER B C 1
ATOM 4572 O O . SER B 1 78 ? -19.984 -27.859 -9.383 1 79.69 78 SER B O 1
ATOM 4574 N N . THR B 1 79 ? -17.859 -27.469 -9.82 1 82.75 79 THR B N 1
ATOM 4575 C CA . THR B 1 79 ? -17.734 -26.469 -8.773 1 82.75 79 THR B CA 1
ATOM 4576 C C . THR B 1 79 ? -17.578 -25.078 -9.383 1 82.75 79 THR B C 1
ATOM 4578 O O . THR B 1 79 ? -17.781 -24.062 -8.695 1 82.75 79 THR B O 1
ATOM 4581 N N . SER B 1 80 ? -17.391 -25.109 -10.672 1 88.94 80 SER B N 1
ATOM 4582 C CA . SER B 1 80 ? -17.188 -23.828 -11.32 1 88.94 80 SER B CA 1
ATOM 4583 C C . SER B 1 80 ? -18.5 -23.078 -11.516 1 88.94 80 SER B C 1
ATOM 4585 O O . SER B 1 80 ? -19.5 -23.672 -11.891 1 88.94 80 SER B O 1
ATOM 4587 N N . LYS B 1 81 ? -18.625 -21.891 -11.094 1 90 81 LYS B N 1
ATOM 4588 C CA . LYS B 1 81 ? -19.75 -20.969 -11.281 1 90 81 LYS B CA 1
ATOM 4589 C C . LYS B 1 81 ? -19.266 -19.594 -11.719 1 90 81 LYS B C 1
ATOM 4591 O O . LYS B 1 81 ? -18.109 -19.234 -11.492 1 90 81 LYS B O 1
ATOM 4596 N N . PRO B 1 82 ? -20.094 -18.938 -12.375 1 91.19 82 PRO B N 1
ATOM 4597 C CA . PRO B 1 82 ? -19.672 -17.594 -12.805 1 91.19 82 PRO B CA 1
ATOM 4598 C C . PRO B 1 82 ? -19.328 -16.688 -11.633 1 91.19 82 PRO B C 1
ATOM 4600 O O . PRO B 1 82 ? -20.141 -16.516 -10.727 1 91.19 82 PRO B O 1
ATOM 4603 N N . ARG B 1 83 ? -18.156 -16.266 -11.656 1 90.25 83 ARG B N 1
ATOM 4604 C CA . ARG B 1 83 ? -17.656 -15.336 -10.648 1 90.25 83 ARG B CA 1
ATOM 4605 C C . ARG B 1 83 ? -16.703 -14.312 -11.273 1 90.25 83 ARG B C 1
ATOM 4607 O O . ARG B 1 83 ? -16 -14.625 -12.242 1 90.25 83 ARG B O 1
ATOM 4614 N N . GLU B 1 84 ? -16.719 -13.164 -10.656 1 88.56 84 GLU B N 1
ATOM 4615 C CA . GLU B 1 84 ? -15.789 -12.141 -11.125 1 88.56 84 GLU B CA 1
ATOM 4616 C C . GLU B 1 84 ? -14.547 -12.07 -10.234 1 88.56 84 GLU B C 1
ATOM 4618 O O . GLU B 1 84 ? -14.586 -12.492 -9.078 1 88.56 84 GLU B O 1
ATOM 4623 N N . SER B 1 85 ? -13.5 -11.562 -10.867 1 90.06 85 SER B N 1
ATOM 4624 C CA . SER B 1 85 ? -12.289 -11.352 -10.078 1 90.06 85 SER B CA 1
ATOM 4625 C C . SER B 1 85 ? -12.484 -10.242 -9.055 1 90.06 85 SER B C 1
ATOM 4627 O O . SER B 1 85 ? -13.125 -9.227 -9.344 1 90.06 85 SER B O 1
ATOM 4629 N N . ILE B 1 86 ? -11.945 -10.391 -7.938 1 87.38 86 ILE B N 1
ATOM 4630 C CA . ILE B 1 86 ? -12.164 -9.492 -6.812 1 87.38 86 ILE B CA 1
ATOM 4631 C C . ILE B 1 86 ? -11.656 -8.094 -7.164 1 87.38 86 ILE B C 1
ATOM 4633 O O . ILE B 1 86 ? -12.258 -7.09 -6.773 1 87.38 86 ILE B O 1
ATOM 4637 N N . LEU B 1 87 ? -10.602 -7.926 -7.871 1 87.19 87 LEU B N 1
ATOM 4638 C CA . LEU B 1 87 ? -9.984 -6.637 -8.148 1 87.19 87 LEU B CA 1
ATOM 4639 C C . LEU B 1 87 ? -10.742 -5.891 -9.242 1 87.19 87 LEU B C 1
ATOM 4641 O O . LEU B 1 87 ? -10.516 -4.699 -9.461 1 87.19 87 LEU B O 1
ATOM 4645 N N . THR B 1 88 ? -11.656 -6.613 -9.867 1 84.25 88 THR B N 1
ATOM 4646 C CA . THR B 1 88 ? -12.445 -5.961 -10.906 1 84.25 88 THR B CA 1
ATOM 4647 C C . THR B 1 88 ? -13.828 -5.582 -10.383 1 84.25 88 THR B C 1
ATOM 4649 O O . THR B 1 88 ? -14.602 -4.93 -11.078 1 84.25 88 THR B O 1
ATOM 4652 N N . THR B 1 89 ? -14.102 -5.984 -9.172 1 80.81 89 THR B N 1
ATOM 4653 C CA . THR B 1 89 ? -15.391 -5.668 -8.57 1 80.81 89 THR B CA 1
ATOM 4654 C C . THR B 1 89 ? -15.289 -4.426 -7.688 1 80.81 89 THR B C 1
ATOM 4656 O O . THR B 1 89 ? -14.578 -4.426 -6.684 1 80.81 89 THR B O 1
ATOM 4659 N N . PRO B 1 90 ? -15.914 -3.355 -7.973 1 69.44 90 PRO B N 1
ATOM 4660 C CA . PRO B 1 90 ? -15.75 -2.074 -7.281 1 69.44 90 PRO B CA 1
ATOM 4661 C C . PRO B 1 90 ? -16.219 -2.129 -5.824 1 69.44 90 PRO B C 1
ATOM 4663 O O . PRO B 1 90 ? -15.672 -1.419 -4.977 1 69.44 90 PRO B O 1
ATOM 4666 N N . GLN B 1 91 ? -17.094 -2.92 -5.391 1 67.69 91 GLN B N 1
ATOM 4667 C CA . GLN B 1 91 ? -17.703 -2.834 -4.066 1 67.69 91 GLN B CA 1
ATOM 4668 C C . GLN B 1 91 ? -17.016 -3.773 -3.08 1 67.69 91 GLN B C 1
ATOM 4670 O O . GLN B 1 91 ? -17.406 -3.854 -1.915 1 67.69 91 GLN B O 1
ATOM 4675 N N . THR B 1 92 ? -15.898 -4.094 -3.488 1 76.12 92 THR B N 1
ATOM 4676 C CA . THR B 1 92 ? -15.273 -5.062 -2.6 1 76.12 92 THR B CA 1
ATOM 4677 C C . THR B 1 92 ? -14.406 -4.359 -1.555 1 76.12 92 THR B C 1
ATOM 4679 O O . THR B 1 92 ? -13.734 -3.375 -1.86 1 76.12 92 THR B O 1
ATOM 4682 N N . ASP B 1 93 ? -14.602 -4.75 -0.349 1 79.5 93 ASP B N 1
ATOM 4683 C CA . ASP B 1 93 ? -13.734 -4.277 0.725 1 79.5 93 ASP B CA 1
ATOM 4684 C C . ASP B 1 93 ? -12.336 -4.879 0.609 1 79.5 93 ASP B C 1
ATOM 4686 O O . ASP B 1 93 ? -12.172 -6.098 0.725 1 79.5 93 ASP B O 1
ATOM 4690 N N . ILE B 1 94 ? -11.367 -4.09 0.387 1 83.19 94 ILE B N 1
ATOM 4691 C CA . ILE B 1 94 ? -10.008 -4.562 0.168 1 83.19 94 ILE B CA 1
ATOM 4692 C C . ILE B 1 94 ? -9.375 -4.957 1.502 1 83.19 94 ILE B C 1
ATOM 4694 O O . ILE B 1 94 ? -8.398 -5.711 1.536 1 83.19 94 ILE B O 1
ATOM 4698 N N . GLY B 1 95 ? -9.945 -4.512 2.592 1 82.56 95 GLY B N 1
ATOM 4699 C CA . GLY B 1 95 ? -9.508 -4.953 3.906 1 82.56 95 GLY B CA 1
ATOM 4700 C C . GLY B 1 95 ? -8.242 -4.262 4.375 1 82.56 95 GLY B C 1
ATOM 4701 O O . GLY B 1 95 ? -7.676 -3.43 3.658 1 82.56 95 GLY B O 1
ATOM 4702 N N . TRP B 1 96 ? -7.668 -4.605 5.57 1 86.31 96 TRP B N 1
ATOM 4703 C CA . TRP B 1 96 ? -6.551 -3.957 6.25 1 86.31 96 TRP B CA 1
ATOM 4704 C C . TRP B 1 96 ? -5.219 -4.512 5.754 1 86.31 96 TRP B C 1
ATOM 4706 O O . TRP B 1 96 ? -4.16 -3.957 6.055 1 86.31 96 TRP B O 1
ATOM 4716 N N . GLY B 1 97 ? -5.277 -5.535 5.059 1 90.69 97 GLY B N 1
ATOM 4717 C CA . GLY B 1 97 ? -4.059 -6.168 4.586 1 90.69 97 GLY B CA 1
ATOM 4718 C C . GLY B 1 97 ? -3.211 -5.262 3.713 1 90.69 97 GLY B C 1
ATOM 4719 O O . GLY B 1 97 ? -1.981 -5.297 3.779 1 90.69 97 GLY B O 1
ATOM 4720 N N . THR B 1 98 ? -3.867 -4.418 2.965 1 91.06 98 THR B N 1
ATOM 4721 C CA . THR B 1 98 ? -3.141 -3.5 2.094 1 91.06 98 THR B CA 1
ATOM 4722 C C . THR B 1 98 ? -2.438 -2.42 2.91 1 91.06 98 THR B C 1
ATOM 4724 O O . THR B 1 98 ? -1.328 -2.002 2.572 1 91.06 98 THR B O 1
ATOM 4727 N N . PHE B 1 99 ? -3.057 -2.02 4.012 1 91.12 99 PHE B N 1
ATOM 4728 C CA . PHE B 1 99 ? -2.436 -1.045 4.902 1 91.12 99 PHE B CA 1
ATOM 4729 C C . PHE B 1 99 ? -1.191 -1.629 5.559 1 91.12 99 PHE B C 1
ATOM 4731 O O . PHE B 1 99 ? -0.161 -0.959 5.656 1 91.12 99 PHE B O 1
ATOM 4738 N N . ASN B 1 100 ? -1.324 -2.82 5.988 1 92.69 100 ASN B N 1
ATOM 4739 C CA . ASN B 1 100 ? -0.185 -3.488 6.609 1 92.69 100 ASN B CA 1
ATOM 4740 C C . ASN B 1 100 ? 0.947 -3.711 5.609 1 92.69 100 ASN B C 1
ATOM 4742 O O . ASN B 1 100 ? 2.123 -3.596 5.961 1 92.69 100 ASN B O 1
ATOM 4746 N N . TYR B 1 101 ? 0.572 -4.031 4.422 1 95.69 101 TYR B N 1
ATOM 4747 C CA . TYR B 1 101 ? 1.567 -4.176 3.367 1 95.69 101 TYR B CA 1
ATOM 4748 C C . TYR B 1 101 ? 2.357 -2.885 3.18 1 95.69 101 TYR B C 1
ATOM 4750 O O . TYR B 1 101 ? 3.586 -2.91 3.084 1 95.69 101 TYR B O 1
ATOM 4758 N N . ILE B 1 102 ? 1.662 -1.755 3.129 1 95.19 102 ILE B N 1
ATOM 4759 C CA . ILE B 1 102 ? 2.295 -0.452 2.951 1 95.19 102 ILE B CA 1
ATOM 4760 C C . ILE B 1 102 ? 3.23 -0.169 4.125 1 95.19 102 ILE B C 1
ATOM 4762 O O . ILE B 1 102 ? 4.375 0.251 3.926 1 95.19 102 ILE B O 1
ATOM 4766 N N . ALA B 1 103 ? 2.762 -0.434 5.316 1 93.81 103 ALA B N 1
ATOM 4767 C CA . ALA B 1 103 ? 3.559 -0.185 6.512 1 93.81 103 ALA B CA 1
ATOM 4768 C C . ALA B 1 103 ? 4.84 -1.018 6.504 1 93.81 103 ALA B C 1
ATOM 4770 O O . ALA B 1 103 ? 5.922 -0.507 6.801 1 93.81 103 ALA B O 1
ATOM 4771 N N . ILE B 1 104 ? 4.738 -2.262 6.109 1 94.88 104 ILE B N 1
ATOM 4772 C CA . ILE B 1 104 ? 5.902 -3.141 6.109 1 94.88 104 ILE B CA 1
ATOM 4773 C C . ILE B 1 104 ? 6.855 -2.734 4.988 1 94.88 104 ILE B C 1
ATOM 4775 O O . ILE B 1 104 ? 8.078 -2.812 5.141 1 94.88 104 ILE B O 1
ATOM 4779 N N . CYS B 1 105 ? 6.316 -2.344 3.842 1 96.06 105 CYS B N 1
ATOM 4780 C CA . CYS B 1 105 ? 7.152 -1.841 2.76 1 96.06 105 CYS B CA 1
ATOM 4781 C C . CYS B 1 105 ? 8.016 -0.676 3.232 1 96.06 105 CYS B C 1
ATOM 4783 O O . CYS B 1 105 ? 9.211 -0.626 2.941 1 96.06 105 CYS B O 1
ATOM 4785 N N . TYR B 1 106 ? 7.426 0.245 3.998 1 95.31 106 TYR B N 1
ATOM 4786 C CA . TYR B 1 106 ? 8.18 1.386 4.508 1 95.31 106 TYR B CA 1
ATOM 4787 C C . TYR B 1 106 ? 9.258 0.934 5.488 1 95.31 106 TYR B C 1
ATOM 4789 O O . TYR B 1 106 ? 10.383 1.438 5.461 1 95.31 106 TYR B O 1
ATOM 4797 N N . CYS B 1 107 ? 8.938 -0.012 6.309 1 94.25 107 CYS B N 1
ATOM 4798 C CA . CYS B 1 107 ? 9.914 -0.518 7.27 1 94.25 107 CYS B CA 1
ATOM 4799 C C . CYS B 1 107 ? 11.086 -1.184 6.555 1 94.25 107 CYS B C 1
ATOM 4801 O O . CYS B 1 107 ? 12.242 -0.885 6.844 1 94.25 107 CYS B O 1
ATOM 4803 N N . MET B 1 108 ? 10.734 -2.021 5.598 1 94.5 108 MET B N 1
ATOM 4804 C CA . MET B 1 108 ? 11.773 -2.762 4.895 1 94.5 108 MET B CA 1
ATOM 4805 C C . MET B 1 108 ? 12.609 -1.827 4.027 1 94.5 108 MET B C 1
ATOM 4807 O O . MET B 1 108 ? 13.82 -2.023 3.887 1 94.5 108 MET B O 1
ATOM 4811 N N . ALA B 1 109 ? 11.984 -0.851 3.443 1 94.5 109 ALA B N 1
ATOM 4812 C CA . ALA B 1 109 ? 12.727 0.159 2.699 1 94.5 109 ALA B CA 1
ATOM 4813 C C . ALA B 1 109 ? 13.703 0.905 3.607 1 94.5 109 ALA B C 1
ATOM 4815 O O . ALA B 1 109 ? 14.844 1.165 3.225 1 94.5 109 ALA B O 1
ATOM 4816 N N . GLY B 1 110 ? 13.227 1.229 4.793 1 94.81 110 GLY B N 1
ATOM 4817 C CA . GLY B 1 110 ? 14.094 1.883 5.762 1 94.81 110 GLY B CA 1
ATOM 4818 C C . GLY B 1 110 ? 15.281 1.033 6.168 1 94.81 110 GLY B C 1
ATOM 4819 O O . GLY B 1 110 ? 16.422 1.517 6.195 1 94.81 110 GLY B O 1
ATOM 4820 N N . PHE B 1 111 ? 15.039 -0.214 6.367 1 94.75 111 PHE B N 1
ATOM 4821 C CA . PHE B 1 111 ? 16.109 -1.125 6.754 1 94.75 111 PHE B CA 1
ATOM 4822 C C . PHE B 1 111 ? 17.109 -1.289 5.621 1 94.75 11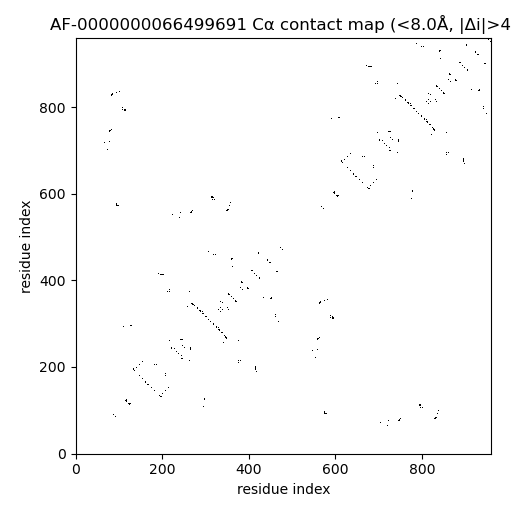1 PHE B C 1
ATOM 4824 O O . PHE B 1 111 ? 18.312 -1.387 5.863 1 94.75 111 PHE B O 1
ATOM 4831 N N . SER B 1 112 ? 16.578 -1.346 4.469 1 94.94 112 SER B N 1
ATOM 4832 C CA . SER B 1 112 ? 17.469 -1.451 3.316 1 94.94 112 SER B CA 1
ATOM 4833 C C . SER B 1 112 ? 18.359 -0.221 3.191 1 94.94 112 SER B C 1
ATOM 4835 O O . SER B 1 112 ? 19.547 -0.34 2.916 1 94.94 112 SER B O 1
ATOM 4837 N N . MET B 1 113 ? 17.828 0.937 3.385 1 95.12 113 MET B N 1
ATOM 4838 C CA . MET B 1 113 ? 18.594 2.172 3.318 1 95.12 113 MET B CA 1
ATOM 4839 C C . MET B 1 113 ? 19.625 2.23 4.445 1 95.12 113 MET B C 1
ATOM 4841 O O . MET B 1 113 ? 20.734 2.727 4.25 1 95.12 113 MET B O 1
ATOM 4845 N N . MET B 1 114 ? 19.219 1.763 5.566 1 95.75 114 MET B N 1
ATOM 4846 C CA . MET B 1 114 ? 20.156 1.699 6.691 1 95.75 114 MET B CA 1
ATOM 4847 C C . MET B 1 114 ? 21.312 0.745 6.395 1 95.75 114 MET B C 1
ATOM 4849 O O . MET B 1 114 ? 22.453 1.016 6.758 1 95.75 114 MET B O 1
ATOM 4853 N N . ALA B 1 115 ? 20.984 -0.355 5.777 1 94.69 115 ALA B N 1
ATOM 4854 C CA . ALA B 1 115 ? 22.016 -1.305 5.367 1 94.69 115 ALA B CA 1
ATOM 4855 C C . ALA B 1 115 ? 22.984 -0.663 4.387 1 94.69 115 ALA B C 1
ATOM 4857 O O . ALA B 1 115 ? 24.203 -0.86 4.496 1 94.69 115 ALA B O 1
ATOM 4858 N N . ASP B 1 116 ? 22.484 0.098 3.49 1 93.31 116 ASP B N 1
ATOM 4859 C CA . ASP B 1 116 ? 23.328 0.798 2.533 1 93.31 116 ASP B CA 1
ATOM 4860 C C . ASP B 1 116 ? 24.266 1.78 3.242 1 93.31 116 ASP B C 1
ATOM 4862 O O . ASP B 1 116 ? 25.438 1.88 2.904 1 93.31 116 ASP B O 1
ATOM 4866 N N . THR B 1 117 ? 23.734 2.465 4.191 1 93.94 117 THR B N 1
ATOM 4867 C CA . THR B 1 117 ? 24.531 3.414 4.961 1 93.94 117 THR B CA 1
ATOM 4868 C C . THR B 1 117 ? 25.609 2.689 5.762 1 93.94 117 THR B C 1
ATOM 4870 O O . THR B 1 117 ? 26.734 3.182 5.891 1 93.94 117 THR B O 1
ATOM 4873 N N . TYR B 1 118 ? 25.219 1.574 6.246 1 93.94 118 TYR B N 1
ATOM 4874 C CA . TYR B 1 118 ? 26.172 0.771 7.004 1 93.94 118 TYR B CA 1
ATOM 4875 C C . TYR B 1 118 ? 27.328 0.321 6.117 1 93.94 118 TYR B C 1
ATOM 4877 O O . TYR B 1 118 ? 28.484 0.328 6.543 1 93.94 118 TYR B O 1
ATOM 4885 N N . ILE B 1 119 ? 27.062 -0.058 4.941 1 92.69 119 ILE B N 1
ATOM 4886 C CA . ILE B 1 119 ? 28.078 -0.505 3.994 1 92.69 119 ILE B CA 1
ATOM 4887 C C . ILE B 1 119 ? 28.969 0.669 3.609 1 92.69 119 ILE B C 1
ATOM 4889 O O . ILE B 1 119 ? 30.188 0.521 3.514 1 92.69 119 ILE B O 1
ATOM 4893 N N . GLU B 1 120 ? 28.406 1.818 3.447 1 91.31 120 GLU B N 1
ATOM 4894 C CA . GLU B 1 120 ? 29.141 2.98 2.953 1 91.31 120 GLU B CA 1
ATOM 4895 C C . GLU B 1 120 ? 29.922 3.664 4.074 1 91.31 120 GLU B C 1
ATOM 4897 O O . GLU B 1 120 ? 31.062 4.066 3.889 1 91.31 120 GLU B O 1
ATOM 4902 N N . LYS B 1 121 ? 29.344 3.793 5.273 1 92.25 121 LYS B N 1
ATOM 4903 C CA . LYS B 1 121 ? 29.938 4.637 6.305 1 92.25 121 LYS B CA 1
ATOM 4904 C C . LYS B 1 121 ? 30.266 3.828 7.559 1 92.25 121 LYS B C 1
ATOM 4906 O O . LYS B 1 121 ? 30.938 4.32 8.461 1 92.25 121 LYS B O 1
ATOM 4911 N N . GLY B 1 122 ? 29.734 2.633 7.66 1 92 122 GLY B N 1
ATOM 4912 C CA . GLY B 1 122 ? 29.984 1.801 8.828 1 92 122 GLY B CA 1
ATOM 4913 C C . GLY B 1 122 ? 29 2.02 9.953 1 92 122 GLY B C 1
ATOM 4914 O O . GLY B 1 122 ? 29.109 1.406 11.016 1 92 122 GLY B O 1
ATOM 4915 N N . THR B 1 123 ? 28.078 2.986 9.727 1 93.62 123 THR B N 1
ATOM 4916 C CA . THR B 1 123 ? 27.031 3.234 10.703 1 93.62 123 THR B CA 1
ATOM 4917 C C . THR B 1 123 ? 25.656 3.004 10.086 1 93.62 123 THR B C 1
ATOM 4919 O O . THR B 1 123 ? 25.484 3.135 8.867 1 93.62 123 THR B O 1
ATOM 4922 N N . LEU B 1 124 ? 24.656 2.666 10.891 1 91.81 124 LEU B N 1
ATOM 4923 C CA . LEU B 1 124 ? 23.312 2.396 10.406 1 91.81 124 LEU B CA 1
ATOM 4924 C C . LEU B 1 124 ? 22.609 3.689 10.008 1 91.81 124 LEU B C 1
ATOM 4926 O O . LEU B 1 124 ? 21.797 3.703 9.078 1 91.81 124 LEU B O 1
ATOM 4930 N N . ILE B 1 125 ? 22.891 4.707 10.812 1 93.44 125 ILE B N 1
ATOM 4931 C CA . ILE B 1 125 ? 22.266 6.004 10.594 1 93.44 125 ILE B CA 1
ATOM 4932 C C . ILE B 1 125 ? 23.328 7.094 10.523 1 93.44 125 ILE B C 1
ATOM 4934 O O . ILE B 1 125 ? 24.297 7.082 11.297 1 93.44 125 ILE B O 1
ATOM 4938 N N . ASP B 1 126 ? 23.219 7.914 9.539 1 91.62 126 ASP B N 1
ATOM 4939 C CA . ASP B 1 126 ? 24.094 9.07 9.422 1 91.62 126 ASP B CA 1
ATOM 4940 C C . ASP B 1 126 ? 23.562 10.25 10.242 1 91.62 126 ASP B C 1
ATOM 4942 O O . ASP B 1 126 ? 22.547 10.852 9.891 1 91.62 126 ASP B O 1
ATOM 4946 N N . PHE B 1 127 ? 24.312 10.695 11.203 1 92 127 PHE B N 1
ATOM 4947 C CA . PHE B 1 127 ? 23.812 11.719 12.117 1 92 127 PHE B CA 1
ATOM 4948 C C . PHE B 1 127 ? 24.328 13.102 11.719 1 92 127 PHE B C 1
ATOM 4950 O O . PHE B 1 127 ? 24 14.102 12.359 1 92 127 PHE B O 1
ATOM 4957 N N . GLU B 1 128 ? 25.109 13.148 10.68 1 91.06 128 GLU B N 1
ATOM 4958 C CA . GLU B 1 128 ? 25.609 14.453 10.242 1 91.06 128 GLU B CA 1
ATOM 4959 C C . GLU B 1 128 ? 24.453 15.391 9.875 1 91.06 128 GLU B C 1
ATOM 4961 O O . GLU B 1 128 ? 24.438 16.547 10.305 1 91.06 128 GLU B O 1
ATOM 4966 N N . LEU B 1 129 ? 23.594 14.906 9.164 1 91.19 129 LEU B N 1
ATOM 4967 C CA . LEU B 1 129 ? 22.438 15.711 8.781 1 91.19 129 LEU B CA 1
ATOM 4968 C C . LEU B 1 129 ? 21.594 16.062 10 1 91.19 129 LEU B C 1
ATOM 4970 O O . LEU B 1 129 ? 21.047 17.172 10.086 1 91.19 129 LEU B O 1
ATOM 4974 N N . PHE B 1 130 ? 21.516 15.148 10.859 1 93.06 130 PHE B N 1
ATOM 4975 C CA . PHE B 1 130 ? 20.703 15.352 12.055 1 93.06 130 PHE B CA 1
ATOM 4976 C C . PHE B 1 130 ? 21.188 16.562 12.844 1 93.06 130 PHE B C 1
ATOM 4978 O O . PHE B 1 130 ? 20.375 17.406 13.242 1 93.06 130 PHE B O 1
ATOM 4985 N N . TRP B 1 131 ? 22.484 16.656 13.07 1 93.31 131 TRP B N 1
ATOM 4986 C CA . TRP B 1 131 ? 23.047 17.75 13.844 1 93.31 131 TRP B CA 1
ATOM 4987 C C . TRP B 1 131 ? 22.859 19.078 13.117 1 93.31 131 TRP B C 1
ATOM 4989 O O . TRP B 1 131 ? 22.672 20.125 13.758 1 93.31 131 TRP B O 1
ATOM 4999 N N . TRP B 1 132 ? 22.891 18.984 11.852 1 92.19 132 TRP B N 1
ATOM 5000 C CA . TRP B 1 132 ? 22.625 20.203 11.07 1 92.19 132 TRP B CA 1
ATOM 5001 C C . TRP B 1 132 ? 21.156 20.594 11.18 1 92.19 132 TRP B C 1
ATOM 5003 O O . TRP B 1 132 ? 20.844 21.781 11.258 1 92.19 132 TRP B O 1
ATOM 5013 N N . LEU B 1 133 ? 20.328 19.703 11.188 1 92.81 133 LEU B N 1
ATOM 5014 C CA . LEU B 1 133 ? 18.891 19.953 11.234 1 92.81 133 LEU B CA 1
ATOM 5015 C C . LEU B 1 133 ? 18.484 20.609 12.547 1 92.81 133 LEU B C 1
ATOM 5017 O O . LEU B 1 133 ? 17.547 21.406 12.578 1 92.81 133 LEU B O 1
ATOM 5021 N N . ILE B 1 134 ? 19.219 20.344 13.633 1 94.69 134 ILE B N 1
ATOM 5022 C CA . ILE B 1 134 ? 18.797 20.844 14.938 1 94.69 134 ILE B CA 1
ATOM 5023 C C . ILE B 1 134 ? 19.703 22 15.359 1 94.69 134 ILE B C 1
ATOM 5025 O O . ILE B 1 134 ? 19.766 22.344 16.547 1 94.69 134 ILE B O 1
ATOM 5029 N N . THR B 1 135 ? 20.406 22.484 14.391 1 94.94 135 THR B N 1
ATOM 5030 C CA . THR B 1 135 ? 21.219 23.656 14.703 1 94.94 135 THR B CA 1
ATOM 5031 C C . THR B 1 135 ? 20.375 24.781 15.297 1 94.94 135 THR B C 1
ATOM 5033 O O . THR B 1 135 ? 19.344 25.141 14.742 1 94.94 135 THR B O 1
ATOM 5036 N N . ASN B 1 136 ? 20.75 25.328 16.453 1 96.75 136 ASN B N 1
ATOM 5037 C CA . ASN B 1 136 ? 20.062 26.406 17.156 1 96.75 136 ASN B CA 1
ATOM 5038 C C . ASN B 1 136 ? 18.641 26.016 17.547 1 96.75 136 ASN B C 1
ATOM 5040 O O . ASN B 1 136 ? 17.703 26.781 17.344 1 96.75 136 ASN B O 1
ATOM 5044 N N . TRP B 1 137 ? 18.516 24.75 17.953 1 95.81 137 TRP B N 1
ATOM 5045 C CA . TRP B 1 137 ? 17.219 24.25 18.375 1 95.81 137 TRP B CA 1
ATOM 5046 C C . TRP B 1 137 ? 16.672 25.062 19.531 1 95.81 137 TRP B C 1
ATOM 5048 O O . TRP B 1 137 ? 15.453 25.078 19.766 1 95.81 137 TRP B O 1
ATOM 5058 N N . GLN B 1 138 ? 17.453 25.828 20.266 1 97.06 138 GLN B N 1
ATOM 5059 C CA . GLN B 1 138 ? 17.031 26.672 21.375 1 97.06 138 GLN B CA 1
ATOM 5060 C C . GLN B 1 138 ? 16.062 27.75 20.922 1 97.06 138 GLN B C 1
ATOM 5062 O O . GLN B 1 138 ? 15.18 28.172 21.688 1 97.06 138 GLN B O 1
ATOM 5067 N N . VAL B 1 139 ? 16.266 28.203 19.688 1 97.38 139 VAL B N 1
ATOM 5068 C CA . VAL B 1 139 ? 15.398 29.234 19.141 1 97.38 139 VAL B CA 1
ATOM 5069 C C . VAL B 1 139 ? 13.961 28.734 19.094 1 97.38 139 VAL B C 1
ATOM 5071 O O . VAL B 1 139 ? 13.031 29.469 19.438 1 97.38 139 VAL B O 1
ATOM 5074 N N . PHE B 1 140 ? 13.805 27.484 18.703 1 97.19 140 PHE B N 1
ATOM 5075 C CA . PHE B 1 140 ? 12.484 26.875 18.672 1 97.19 140 PHE B CA 1
ATOM 5076 C C . PHE B 1 140 ? 11.852 26.875 20.062 1 97.19 140 PHE B C 1
ATOM 5078 O O . PHE B 1 140 ? 10.672 27.203 20.203 1 97.19 140 PHE B O 1
ATOM 5085 N N . VAL B 1 141 ? 12.594 26.578 21.062 1 97.31 141 VAL B N 1
ATOM 5086 C CA . VAL B 1 141 ? 12.109 26.5 22.422 1 97.31 141 VAL B CA 1
ATOM 5087 C C . VAL B 1 141 ? 11.766 27.891 22.938 1 97.31 141 VAL B C 1
ATOM 5089 O O . VAL B 1 141 ? 10.711 28.094 23.547 1 97.31 141 VAL B O 1
ATOM 5092 N N . VAL B 1 142 ? 12.586 28.844 22.641 1 97.75 142 VAL B N 1
ATOM 5093 C CA . VAL B 1 142 ? 12.391 30.219 23.109 1 97.75 142 VAL B CA 1
ATOM 5094 C C . VAL B 1 142 ? 11.125 30.797 22.484 1 97.75 142 VAL B C 1
ATOM 5096 O O . VAL B 1 142 ? 10.312 31.422 23.156 1 97.75 142 VAL B O 1
ATOM 5099 N N . VAL B 1 143 ? 11.016 30.594 21.203 1 98 143 VAL B N 1
ATOM 5100 C CA . VAL B 1 143 ? 9.844 31.109 20.5 1 98 143 VAL B CA 1
ATOM 5101 C C . VAL B 1 143 ? 8.578 30.438 21.047 1 98 143 VAL B C 1
ATOM 5103 O O . VAL B 1 143 ? 7.57 31.109 21.266 1 98 143 VAL B O 1
ATOM 5106 N N . SER B 1 144 ? 8.641 29.141 21.312 1 97.12 144 SER B N 1
ATOM 5107 C CA . SER B 1 144 ? 7.48 28.406 21.812 1 97.12 144 SER B CA 1
ATOM 5108 C C . SER B 1 144 ? 7.082 28.891 23.203 1 97.12 144 SER B C 1
ATOM 5110 O O . SER B 1 144 ? 5.898 29.094 23.484 1 97.12 144 SER B O 1
ATOM 5112 N N . ILE B 1 145 ? 8.039 29.109 24.031 1 97.5 145 ILE B N 1
ATOM 5113 C CA . ILE B 1 145 ? 7.777 29.625 25.375 1 97.5 145 ILE B CA 1
ATOM 5114 C C . ILE B 1 145 ? 7.266 31.062 25.297 1 97.5 145 ILE B C 1
ATOM 5116 O O . ILE B 1 145 ? 6.352 31.438 26.031 1 97.5 145 ILE B O 1
ATOM 5120 N N . GLY B 1 146 ? 7.906 31.828 24.438 1 98 146 GLY B N 1
ATOM 5121 C CA . GLY B 1 146 ? 7.441 33.188 24.219 1 98 146 GLY B CA 1
ATOM 5122 C C . GLY B 1 146 ? 5.996 33.281 23.766 1 98 146 GLY B C 1
ATOM 5123 O O . GLY B 1 146 ? 5.23 34.094 24.266 1 98 146 GLY B O 1
ATOM 5124 N N . LEU B 1 147 ? 5.629 32.438 22.859 1 98.12 147 LEU B N 1
ATOM 5125 C CA . LEU B 1 147 ? 4.266 32.375 22.344 1 98.12 147 LEU B CA 1
ATOM 5126 C C . LEU B 1 147 ? 3.285 31.953 23.422 1 98.12 147 LEU B C 1
ATOM 5128 O O . LEU B 1 147 ? 2.193 32.531 23.547 1 98.12 147 LEU B O 1
ATOM 5132 N N . ALA B 1 148 ? 3.686 30.953 24.203 1 97.69 148 ALA B N 1
ATOM 5133 C CA . ALA B 1 148 ? 2.844 30.484 25.297 1 97.69 148 ALA B CA 1
ATOM 5134 C C . ALA B 1 148 ? 2.604 31.594 26.328 1 97.69 148 ALA B C 1
ATOM 5136 O O . ALA B 1 148 ? 1.477 31.781 26.797 1 97.69 148 ALA B O 1
ATOM 5137 N N . THR B 1 149 ? 3.604 32.312 26.625 1 97.88 149 THR B N 1
ATOM 5138 C CA . THR B 1 149 ? 3.5 33.375 27.578 1 97.88 149 THR B CA 1
ATOM 5139 C C . THR B 1 149 ? 2.662 34.531 27.016 1 97.88 149 THR B C 1
ATOM 5141 O O . THR B 1 149 ? 1.825 35.094 27.719 1 97.88 149 THR B O 1
ATOM 5144 N N . TRP B 1 150 ? 2.893 34.844 25.766 1 98.25 150 TRP B N 1
ATOM 5145 C CA . TRP B 1 150 ? 2.162 35.906 25.109 1 98.25 150 TRP B CA 1
ATOM 5146 C C . TRP B 1 150 ? 0.676 35.594 25.016 1 98.25 150 TRP B C 1
ATOM 5148 O O . TRP B 1 150 ? -0.165 36.5 24.969 1 98.25 150 TRP B O 1
ATOM 5158 N N . SER B 1 151 ? 0.33 34.312 25.016 1 98.56 151 SER B N 1
ATOM 5159 C CA . SER B 1 151 ? -1.063 33.875 24.953 1 98.56 151 SER B CA 1
ATOM 5160 C C . SER B 1 151 ? -1.827 34.281 26.203 1 98.56 151 SER B C 1
ATOM 5162 O O . SER B 1 151 ? -3.039 34.5 26.156 1 98.56 151 SER B O 1
ATOM 5164 N N . PHE B 1 152 ? -1.125 34.438 27.312 1 98.38 152 PHE B N 1
ATOM 5165 C CA . PHE B 1 152 ? -1.771 34.875 28.547 1 98.38 152 PHE B CA 1
ATOM 5166 C C . PHE B 1 152 ? -2.256 36.312 28.453 1 98.38 152 PHE B C 1
ATOM 5168 O O . PHE B 1 152 ? -3.271 36.688 29.047 1 98.38 152 PHE B O 1
ATOM 5175 N N . PHE B 1 153 ? -1.552 37.125 27.688 1 98.31 153 PHE B N 1
ATOM 5176 C CA . PHE B 1 153 ? -2.006 38.469 27.453 1 98.31 153 PHE B CA 1
ATOM 5177 C C . PHE B 1 153 ? -3.369 38.469 26.766 1 98.31 153 PHE B C 1
ATOM 5179 O O . PHE B 1 153 ? -4.266 39.219 27.172 1 98.31 153 PHE B O 1
ATOM 5186 N N . ASN B 1 154 ? -3.496 37.656 25.719 1 98.25 154 ASN B N 1
ATOM 5187 C CA . ASN B 1 154 ? -4.781 37.531 25.047 1 98.25 154 ASN B CA 1
ATOM 5188 C C . ASN B 1 154 ? -5.867 37.031 25.984 1 98.25 154 ASN B C 1
ATOM 5190 O O . ASN B 1 154 ? -7.02 37.469 25.906 1 98.25 154 ASN B O 1
ATOM 5194 N N . TYR B 1 155 ? -5.512 36.062 26.844 1 98.38 155 TYR B N 1
ATOM 5195 C CA . TYR B 1 155 ? -6.441 35.531 27.844 1 98.38 155 TYR B CA 1
ATOM 5196 C C . TYR B 1 155 ? -6.98 36.625 28.734 1 98.38 155 TYR B C 1
ATOM 5198 O O . TYR B 1 155 ? -8.195 36.781 28.891 1 98.38 155 TYR B O 1
ATOM 5206 N N . PHE B 1 156 ? -6.129 37.469 29.266 1 98.12 156 PHE B N 1
ATOM 5207 C CA . PHE B 1 156 ? -6.52 38.531 30.203 1 98.12 156 PHE B CA 1
ATOM 5208 C C . PHE B 1 156 ? -7.363 39.594 29.5 1 98.12 156 PHE B C 1
ATOM 5210 O O . PHE B 1 156 ? -8.367 40.062 30.047 1 98.12 156 PHE B O 1
ATOM 5217 N N . CYS B 1 157 ? -6.953 39.938 28.312 1 97.94 157 CYS B N 1
ATOM 5218 C CA . CYS B 1 157 ? -7.719 40.906 27.547 1 97.94 157 CYS B CA 1
ATOM 5219 C C . CYS B 1 157 ? -9.117 40.406 27.25 1 97.94 157 CYS B C 1
ATOM 5221 O O . CYS B 1 157 ? -10.086 41.156 27.297 1 97.94 157 CYS B O 1
ATOM 5223 N N . THR B 1 158 ? -9.211 39.125 26.906 1 98.06 158 THR B N 1
ATOM 5224 C CA . THR B 1 158 ? -10.5 38.5 26.594 1 98.06 158 THR B CA 1
ATOM 5225 C C . THR B 1 158 ? -11.383 38.469 27.844 1 98.06 158 THR B C 1
ATOM 5227 O O . THR B 1 158 ? -12.594 38.688 27.766 1 98.06 158 THR B O 1
ATOM 5230 N N . CYS B 1 159 ? -10.781 38.25 29 1 97.75 159 CYS B N 1
ATOM 5231 C CA . CYS B 1 159 ? -11.523 38.25 30.266 1 97.75 159 CYS B CA 1
ATOM 5232 C C . CYS B 1 159 ? -12.125 39.625 30.531 1 97.75 159 CYS B C 1
ATOM 5234 O O . CYS B 1 159 ? -13.266 39.75 30.984 1 97.75 159 CYS B O 1
ATOM 5236 N N . LEU B 1 160 ? -11.43 40.656 30.203 1 97.56 160 LEU B N 1
ATOM 5237 C CA . LEU B 1 160 ? -11.883 42.031 30.453 1 97.56 160 LEU B CA 1
ATOM 5238 C C . LEU B 1 160 ? -13.094 42.375 29.594 1 97.56 160 LEU B C 1
ATOM 5240 O O . LEU B 1 160 ? -14.016 43.031 30.062 1 97.56 160 LEU B O 1
ATOM 5244 N N . VAL B 1 161 ? -13.078 41.938 28.422 1 96 161 VAL B N 1
ATOM 5245 C CA . VAL B 1 161 ? -14.195 42.25 27.531 1 96 161 VAL B CA 1
ATOM 5246 C C . VAL B 1 161 ? -15.422 41.438 27.938 1 96 161 VAL B C 1
ATOM 5248 O O . VAL B 1 161 ? -16.547 41.969 27.906 1 96 161 VAL B O 1
ATOM 5251 N N . VAL B 1 162 ? -15.25 40.188 28.266 1 95.81 162 VAL B N 1
ATOM 5252 C CA . VAL B 1 162 ? -16.359 39.312 28.656 1 95.81 162 VAL B CA 1
ATOM 5253 C C . VAL B 1 162 ? -17 39.844 29.938 1 95.81 162 VAL B C 1
ATOM 5255 O O . VAL B 1 162 ? -18.203 39.75 30.125 1 95.81 162 VAL B O 1
ATOM 5258 N N . ARG B 1 163 ? -16.203 40.469 30.875 1 95.12 163 ARG B N 1
ATOM 5259 C CA . ARG B 1 163 ? -16.688 41.031 32.125 1 95.12 163 ARG B CA 1
ATOM 5260 C C . ARG B 1 163 ? -17.188 42.438 31.938 1 95.12 163 ARG B C 1
ATOM 5262 O O . ARG B 1 163 ? -17.516 43.125 32.906 1 95.12 163 ARG B O 1
ATOM 5269 N N . ASP B 1 164 ? -17.156 42.938 30.812 1 94.19 164 ASP B N 1
ATOM 5270 C CA . ASP B 1 164 ? -17.672 44.25 30.438 1 94.19 164 ASP B CA 1
ATOM 5271 C C . ASP B 1 164 ? -16.844 45.375 31.062 1 94.19 164 ASP B C 1
ATOM 5273 O O . ASP B 1 164 ? -17.391 46.344 31.547 1 94.19 164 ASP B O 1
ATOM 5277 N N . LYS B 1 165 ? -15.586 45.188 31.125 1 96.25 165 LYS B N 1
ATOM 5278 C CA . LYS B 1 165 ? -14.695 46.156 31.703 1 96.25 165 LYS B CA 1
ATOM 5279 C C . LYS B 1 165 ? -14.07 47.062 30.625 1 96.25 165 LYS B C 1
ATOM 5281 O O . LYS B 1 165 ? -13.609 48.156 30.906 1 96.25 165 LYS B O 1
ATOM 5286 N N . ILE B 1 166 ? -14.047 46.5 29.359 1 96.12 166 ILE B N 1
ATOM 5287 C CA . ILE B 1 166 ? -13.531 47.281 28.234 1 96.12 166 ILE B CA 1
ATOM 5288 C C . ILE B 1 166 ? -14.531 47.25 27.078 1 96.12 166 ILE B C 1
ATOM 5290 O O . ILE B 1 166 ? -15.227 46.25 26.891 1 96.12 166 ILE B O 1
ATOM 5294 N N . PRO B 1 167 ? -14.477 48.406 26.375 1 95 167 PRO B N 1
ATOM 5295 C CA . PRO B 1 167 ? -15.391 48.406 25.234 1 95 167 PRO B CA 1
ATOM 5296 C C . PRO B 1 167 ? -14.93 47.469 24.109 1 95 167 PRO B C 1
ATOM 5298 O O . PRO B 1 167 ? -13.766 47.094 24.062 1 95 167 PRO B O 1
ATOM 5301 N N . ASN B 1 168 ? -15.844 47.156 23.172 1 93.94 168 ASN B N 1
ATOM 5302 C CA . ASN B 1 168 ? -15.609 46.25 22.078 1 93.94 168 ASN B CA 1
ATOM 5303 C C . ASN B 1 168 ? -14.492 46.719 21.156 1 93.94 168 ASN B C 1
ATOM 5305 O O . ASN B 1 168 ? -13.672 45.938 20.688 1 93.94 168 ASN B O 1
ATOM 5309 N N . SER B 1 169 ? -14.422 47.969 20.922 1 96 169 SER B N 1
ATOM 5310 C CA . SER B 1 169 ? -13.43 48.531 20.016 1 96 169 SER B CA 1
ATOM 5311 C C . SER B 1 169 ? -12.016 48.375 20.562 1 96 169 SER B C 1
ATOM 5313 O O . SER B 1 169 ? -11.078 48.094 19.812 1 96 169 SER B O 1
ATOM 5315 N N . ILE B 1 170 ? -11.914 48.469 21.844 1 97.12 170 ILE B N 1
ATOM 5316 C CA . ILE B 1 170 ? -10.617 48.312 22.484 1 97.12 170 ILE B CA 1
ATOM 5317 C C . ILE B 1 170 ? -10.195 46.844 22.453 1 97.12 170 ILE B C 1
ATOM 5319 O O . ILE B 1 170 ? -9.016 46.531 22.281 1 97.12 170 ILE B O 1
ATOM 5323 N N . SER B 1 171 ? -11.172 46 22.656 1 97.12 171 SER B N 1
ATOM 5324 C CA . SER B 1 171 ? -10.875 44.562 22.594 1 97.12 171 SER B CA 1
ATOM 5325 C C . SER B 1 171 ? -10.344 44.188 21.219 1 97.12 171 SER B C 1
ATOM 5327 O O . SER B 1 171 ? -9.375 43.406 21.125 1 97.12 171 SER B O 1
ATOM 5329 N N . ILE B 1 172 ? -10.938 44.656 20.172 1 97.12 172 ILE B N 1
ATOM 5330 C CA . ILE B 1 172 ? -10.508 44.375 18.812 1 97.12 172 ILE B CA 1
ATOM 5331 C C . ILE B 1 172 ? -9.094 44.906 18.594 1 97.12 172 ILE B C 1
ATOM 5333 O O . ILE B 1 172 ? -8.25 44.25 18 1 97.12 172 ILE B O 1
ATOM 5337 N N . PHE B 1 173 ? -8.883 46.094 19.078 1 98 173 PHE B N 1
ATOM 5338 C CA . PHE B 1 173 ? -7.566 46.688 18.953 1 98 173 PHE B CA 1
ATOM 5339 C C . PHE B 1 173 ? -6.504 45.844 19.656 1 98 173 PHE B C 1
ATOM 5341 O O . PHE B 1 173 ? -5.43 45.625 19.094 1 98 173 PHE B O 1
ATOM 5348 N N . LEU B 1 174 ? -6.812 45.438 20.844 1 97.88 174 LEU B N 1
ATOM 5349 C CA . LEU B 1 174 ? -5.863 44.625 21.625 1 97.88 174 LEU B CA 1
ATOM 5350 C C . LEU B 1 174 ? -5.594 43.281 20.938 1 97.88 174 LEU B C 1
ATOM 5352 O O . LEU B 1 174 ? -4.469 42.781 20.969 1 97.88 174 LEU B O 1
ATOM 5356 N N . TYR B 1 175 ? -6.617 42.75 20.406 1 97.62 175 TYR B N 1
ATOM 5357 C CA . TYR B 1 175 ? -6.461 41.5 19.703 1 97.62 175 TYR B CA 1
ATOM 5358 C C . TYR B 1 175 ? -5.57 41.656 18.469 1 97.62 175 TYR B C 1
ATOM 5360 O O . TYR B 1 175 ? -4.676 40.844 18.234 1 97.62 175 TYR B O 1
ATOM 5368 N N . VAL B 1 176 ? -5.797 42.656 17.656 1 97.81 176 VAL B N 1
ATOM 5369 C CA . VAL B 1 176 ? -4.992 42.938 16.469 1 97.81 176 VAL B CA 1
ATOM 5370 C C . VAL B 1 176 ? -3.549 43.219 16.875 1 97.81 176 VAL B C 1
ATOM 5372 O O . VAL B 1 176 ? -2.611 42.781 16.203 1 97.81 176 VAL B O 1
ATOM 5375 N N . PHE B 1 177 ? -3.434 43.938 17.938 1 98.12 177 PHE B N 1
ATOM 5376 C CA . PHE B 1 177 ? -2.111 44.219 18.484 1 98.12 177 PHE B CA 1
ATOM 5377 C C . PHE B 1 177 ? -1.411 42.906 18.875 1 98.12 177 PHE B C 1
ATOM 5379 O O . PHE B 1 177 ? -0.22 42.75 18.609 1 98.12 177 PHE B O 1
ATOM 5386 N N . TRP B 1 178 ? -2.137 42.062 19.547 1 98.38 178 TRP B N 1
ATOM 5387 C CA . TRP B 1 178 ? -1.595 40.781 19.953 1 98.38 178 TRP B CA 1
ATOM 5388 C C . TRP B 1 178 ? -1.083 40 18.734 1 98.38 178 TRP B C 1
ATOM 5390 O O . TRP B 1 178 ? 0.018 39.438 18.766 1 98.38 178 TRP B O 1
ATOM 5400 N N . GLN B 1 179 ? -1.858 39.969 17.688 1 98.06 179 GLN B N 1
ATOM 5401 C CA . GLN B 1 179 ? -1.484 39.25 16.469 1 98.06 179 GLN B CA 1
ATOM 5402 C C . GLN B 1 179 ? -0.244 39.875 15.828 1 98.06 179 GLN B C 1
ATOM 5404 O O . GLN B 1 179 ? 0.649 39.156 15.375 1 98.06 179 GLN B O 1
ATOM 5409 N N . PHE B 1 180 ? -0.21 41.125 15.797 1 97.88 180 PHE B N 1
ATOM 5410 C CA . PHE B 1 180 ? 0.906 41.844 15.188 1 97.88 180 PHE B CA 1
ATOM 5411 C C . PHE B 1 180 ? 2.207 41.562 15.922 1 97.88 180 PHE B C 1
ATOM 5413 O O . PHE B 1 180 ? 3.232 41.281 15.297 1 97.88 180 PHE B O 1
ATOM 5420 N N . ILE B 1 181 ? 2.17 41.594 17.188 1 97.56 181 ILE B N 1
ATOM 5421 C CA . ILE B 1 181 ? 3.354 41.344 18 1 97.56 181 ILE B CA 1
ATOM 5422 C C . ILE B 1 181 ? 3.764 39.875 17.875 1 97.56 181 ILE B C 1
ATOM 5424 O O . ILE B 1 181 ? 4.953 39.562 17.797 1 97.56 181 ILE B O 1
ATOM 5428 N N . CYS B 1 182 ? 2.754 39 17.922 1 97.38 182 CYS B N 1
ATOM 5429 C CA . CYS B 1 182 ? 3 37.594 17.797 1 97.38 182 CYS B CA 1
ATOM 5430 C C . CYS B 1 182 ? 3.812 37.281 16.547 1 97.38 182 CYS B C 1
ATOM 5432 O O . CYS B 1 182 ? 4.855 36.625 16.625 1 97.38 182 CYS B O 1
ATOM 5434 N N . PHE B 1 183 ? 3.457 37.781 15.383 1 97.12 183 PHE B N 1
ATOM 5435 C CA . PHE B 1 183 ? 4.125 37.5 14.117 1 97.12 183 PHE B CA 1
ATOM 5436 C C . PHE B 1 183 ? 5.418 38.281 13.992 1 97.12 183 PHE B C 1
ATOM 5438 O O . PHE B 1 183 ? 6.465 37.719 13.656 1 97.12 183 PHE B O 1
ATOM 5445 N N . SER B 1 184 ? 5.441 39.594 14.336 1 96.81 184 SER B N 1
ATOM 5446 C CA . SER B 1 184 ? 6.602 40.438 14.117 1 96.81 184 SER B CA 1
ATOM 5447 C C . SER B 1 184 ? 7.773 40.031 15 1 96.81 184 SER B C 1
ATOM 5449 O O . SER B 1 184 ? 8.898 39.875 14.516 1 96.81 184 SER B O 1
ATOM 5451 N N . LEU B 1 185 ? 7.5 39.812 16.234 1 97 185 LEU B N 1
ATOM 5452 C CA . LEU B 1 185 ? 8.578 39.438 17.156 1 97 185 LEU B CA 1
ATOM 5453 C C . LEU B 1 185 ? 9.109 38.062 16.859 1 97 185 LEU B C 1
ATOM 5455 O O . LEU B 1 185 ? 10.32 37.812 16.922 1 97 185 LEU B O 1
ATOM 5459 N N . SER B 1 186 ? 8.211 37.125 16.625 1 97 186 SER B N 1
ATOM 5460 C CA . SER B 1 186 ? 8.641 35.75 16.344 1 97 186 SER B CA 1
ATOM 5461 C C . SER B 1 186 ? 9.453 35.688 15.055 1 97 186 SER B C 1
ATOM 5463 O O . SER B 1 186 ? 10.484 35 15 1 97 186 SER B O 1
ATOM 5465 N N . ILE B 1 187 ? 8.984 36.375 14.023 1 95.81 187 ILE B N 1
ATOM 5466 C CA . ILE B 1 187 ? 9.68 36.375 12.742 1 95.81 187 ILE B CA 1
ATOM 5467 C C . ILE B 1 187 ? 11.07 36.969 12.914 1 95.81 187 ILE B C 1
ATOM 5469 O O . ILE B 1 187 ? 12.055 36.438 12.422 1 95.81 187 ILE B O 1
ATOM 5473 N N . SER B 1 188 ? 11.133 38.156 13.594 1 96.31 188 SER B N 1
ATOM 5474 C CA . SER B 1 188 ? 12.398 38.844 13.797 1 96.31 188 SER B CA 1
ATOM 5475 C C . SER B 1 188 ? 13.391 37.969 14.555 1 96.31 188 SER B C 1
ATOM 5477 O O . SER B 1 188 ? 14.578 37.938 14.227 1 96.31 188 SER B O 1
ATOM 5479 N N . TYR B 1 189 ? 12.875 37.25 15.523 1 97.06 189 TYR B N 1
ATOM 5480 C CA . TYR B 1 189 ? 13.742 36.406 16.344 1 97.06 189 TYR B CA 1
ATOM 5481 C C . TYR B 1 189 ? 14.258 35.219 15.531 1 97.06 189 TYR B C 1
ATOM 5483 O O . TYR B 1 189 ? 15.438 34.875 15.625 1 97.06 189 TYR B O 1
ATOM 5491 N N . VAL B 1 190 ? 13.422 34.562 14.781 1 96.94 190 VAL B N 1
ATOM 5492 C CA . VAL B 1 190 ? 13.805 33.406 13.984 1 96.94 190 VAL B CA 1
ATOM 5493 C C . VAL B 1 190 ? 14.789 33.844 12.898 1 96.94 190 VAL B C 1
ATOM 5495 O O . VAL B 1 190 ? 15.789 33.156 12.648 1 96.94 190 VAL B O 1
ATOM 5498 N N . MET B 1 191 ? 14.562 35 12.266 1 94.5 191 MET B N 1
ATOM 5499 C CA . MET B 1 191 ? 15.398 35.469 11.172 1 94.5 191 MET B CA 1
ATOM 5500 C C . MET B 1 191 ? 16.766 35.906 11.68 1 94.5 191 MET B C 1
ATOM 5502 O O . MET B 1 191 ? 17.734 35.969 10.914 1 94.5 191 MET B O 1
ATOM 5506 N N . ALA B 1 192 ? 16.891 36.156 12.945 1 95.75 192 ALA B N 1
ATOM 5507 C CA . ALA B 1 192 ? 18.141 36.625 13.539 1 95.75 192 ALA B CA 1
ATOM 5508 C C . ALA B 1 192 ? 19.094 35.469 13.812 1 95.75 192 ALA B C 1
ATOM 5510 O O . ALA B 1 192 ? 20.281 35.656 14.047 1 95.75 192 ALA B O 1
ATOM 5511 N N . HIS B 1 193 ? 18.578 34.281 13.719 1 96.31 193 HIS B N 1
ATOM 5512 C CA . HIS B 1 193 ? 19.391 33.125 14.016 1 96.31 193 HIS B CA 1
ATOM 5513 C C . HIS B 1 193 ? 19.5 32.188 12.805 1 96.31 193 HIS B C 1
ATOM 5515 O O . HIS B 1 193 ? 18.547 32.094 12.023 1 96.31 193 HIS B O 1
ATOM 5521 N N . GLU B 1 194 ? 20.656 31.516 12.703 1 92.62 194 GLU B N 1
ATOM 5522 C CA . GLU B 1 194 ? 20.828 30.531 11.641 1 92.62 194 GLU B CA 1
ATOM 5523 C C . GLU B 1 194 ? 20.219 29.188 12.008 1 92.62 194 GLU B C 1
ATOM 5525 O O . GLU B 1 194 ? 20.656 28.531 12.945 1 92.62 194 GLU B O 1
ATOM 5530 N N . MET B 1 195 ? 19.141 28.859 11.297 1 94.38 195 MET B N 1
ATOM 5531 C CA . MET B 1 195 ? 18.422 27.594 11.523 1 94.38 195 MET B CA 1
ATOM 5532 C C . MET B 1 195 ? 18.266 26.828 10.219 1 94.38 195 MET B C 1
ATOM 5534 O O . MET B 1 195 ? 18.328 27.406 9.133 1 94.38 195 MET B O 1
ATOM 5538 N N . SER B 1 196 ? 18.25 25.516 10.328 1 92.5 196 SER B N 1
ATOM 5539 C CA . SER B 1 196 ? 17.938 24.719 9.148 1 92.5 196 SER B CA 1
ATOM 5540 C C . SER B 1 196 ? 16.531 25 8.633 1 92.5 196 SER B C 1
ATOM 5542 O O . SER B 1 196 ? 15.664 25.422 9.398 1 92.5 196 SER B O 1
ATOM 5544 N N . PRO B 1 197 ? 16.297 24.781 7.371 1 91.31 197 PRO B N 1
ATOM 5545 C CA . PRO B 1 197 ? 14.977 25.047 6.801 1 91.31 197 PRO B CA 1
ATOM 5546 C C . PRO B 1 197 ? 13.875 24.234 7.473 1 91.31 197 PRO B C 1
ATOM 5548 O O . PRO B 1 197 ? 12.758 24.734 7.645 1 91.31 197 PRO B O 1
ATOM 5551 N N . ILE B 1 198 ? 14.117 23.062 7.805 1 92.31 198 ILE B N 1
ATOM 5552 C CA . ILE B 1 198 ? 13.102 22.188 8.406 1 92.31 198 ILE B CA 1
ATOM 5553 C C . ILE B 1 198 ? 12.758 22.703 9.805 1 92.31 198 ILE B C 1
ATOM 5555 O O . ILE B 1 198 ? 11.586 22.797 10.164 1 92.31 198 ILE B O 1
ATOM 5559 N N . LEU B 1 199 ? 13.766 23.031 10.633 1 95.94 199 LEU B N 1
ATOM 5560 C CA . LEU B 1 199 ? 13.531 23.5 11.992 1 95.94 199 LEU B CA 1
ATOM 5561 C C . LEU B 1 199 ? 12.867 24.875 11.977 1 95.94 199 LEU B C 1
ATOM 5563 O O . LEU B 1 199 ? 11.961 25.156 12.766 1 95.94 199 LEU B O 1
ATOM 5567 N N . SER B 1 200 ? 13.375 25.734 11.133 1 96.12 200 SER B N 1
ATOM 5568 C CA . SER B 1 200 ? 12.766 27.047 10.992 1 96.12 200 SER B CA 1
ATOM 5569 C C . SER B 1 200 ? 11.312 26.938 10.539 1 96.12 200 SER B C 1
ATOM 5571 O O . SER B 1 200 ? 10.453 27.672 11.031 1 96.12 200 SER B O 1
ATOM 5573 N N . GLY B 1 201 ? 11.094 26.078 9.578 1 95.44 201 GLY B N 1
ATOM 5574 C CA . GLY B 1 201 ? 9.734 25.828 9.133 1 95.44 201 GLY B CA 1
ATOM 5575 C C . GLY B 1 201 ? 8.828 25.312 10.234 1 95.44 201 GLY B C 1
ATOM 5576 O O . GLY B 1 201 ? 7.672 25.719 10.344 1 95.44 201 GLY B O 1
ATOM 5577 N N . GLY B 1 202 ? 9.367 24.391 11 1 96.12 202 GLY B N 1
ATOM 5578 C CA . GLY B 1 202 ? 8.625 23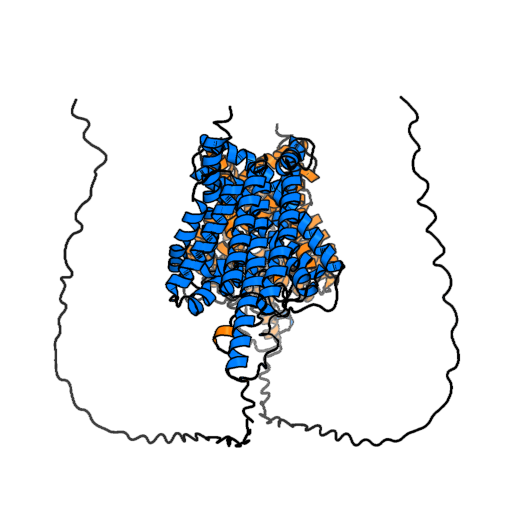.891 12.148 1 96.12 202 GLY B CA 1
ATOM 5579 C C . GLY B 1 202 ? 8.273 24.984 13.141 1 96.12 202 GLY B C 1
ATOM 5580 O O . GLY B 1 202 ? 7.184 24.984 13.719 1 96.12 202 GLY B O 1
ATOM 5581 N N . THR B 1 203 ? 9.172 25.891 13.336 1 97.44 203 THR B N 1
ATOM 5582 C CA . THR B 1 203 ? 8.922 27.031 14.203 1 97.44 203 THR B CA 1
ATOM 5583 C C . THR B 1 203 ? 7.812 27.922 13.633 1 97.44 203 THR B C 1
ATOM 5585 O O . THR B 1 203 ? 6.969 28.422 14.375 1 97.44 203 THR B O 1
ATOM 5588 N N . GLY B 1 204 ? 7.934 28.062 12.328 1 97.12 204 GLY B N 1
ATOM 5589 C CA . GLY B 1 204 ? 6.863 28.781 11.664 1 97.12 204 GLY B CA 1
ATOM 5590 C C . GLY B 1 204 ? 5.5 28.156 11.859 1 97.12 204 GLY B C 1
ATOM 5591 O O . GLY B 1 204 ? 4.508 28.859 12.062 1 97.12 204 GLY B O 1
ATOM 5592 N N . LEU B 1 205 ? 5.434 26.891 11.789 1 96.88 205 LEU B N 1
ATOM 5593 C CA . LEU B 1 205 ? 4.18 26.172 12.008 1 96.88 205 LEU B CA 1
ATOM 5594 C C . LEU B 1 205 ? 3.676 26.391 13.43 1 96.88 205 LEU B C 1
ATOM 5596 O O . LEU B 1 205 ? 2.469 26.516 13.648 1 96.88 205 LEU B O 1
ATOM 5600 N N . GLN B 1 206 ? 4.555 26.469 14.359 1 97.25 206 GLN B N 1
ATOM 5601 C CA . GLN B 1 206 ? 4.172 26.703 15.742 1 97.25 206 GLN B CA 1
ATOM 5602 C C . GLN B 1 206 ? 3.584 28.109 15.914 1 97.25 206 GLN B C 1
ATOM 5604 O O . GLN B 1 206 ? 2.645 28.297 16.688 1 97.25 206 GLN B O 1
ATOM 5609 N N . ILE B 1 207 ? 4.191 29.016 15.25 1 98.19 207 ILE B N 1
ATOM 5610 C CA . ILE B 1 207 ? 3.668 30.391 15.273 1 98.19 207 ILE B CA 1
ATOM 5611 C C . ILE B 1 207 ? 2.229 30.391 14.766 1 98.19 207 ILE B C 1
ATOM 5613 O O . ILE B 1 207 ? 1.355 31.016 15.367 1 98.19 207 ILE B O 1
ATOM 5617 N N . CYS B 1 208 ? 2.039 29.641 13.719 1 98 208 CYS B N 1
ATOM 5618 C CA . CYS B 1 208 ? 0.702 29.562 13.141 1 98 208 CYS B CA 1
ATOM 5619 C C . CYS B 1 208 ? -0.273 28.906 14.109 1 98 208 CYS B C 1
ATOM 5621 O O . CYS B 1 208 ? -1.402 29.359 14.273 1 98 208 CYS B O 1
ATOM 5623 N N . VAL B 1 209 ? 0.104 27.859 14.727 1 97.94 209 VAL B N 1
ATOM 5624 C CA . VAL B 1 209 ? -0.756 27.125 15.648 1 97.94 209 VAL B CA 1
ATOM 5625 C C . VAL B 1 209 ? -1.19 28.031 16.781 1 97.94 209 VAL B C 1
ATOM 5627 O O . VAL B 1 209 ? -2.379 28.125 17.109 1 97.94 209 VAL B O 1
ATOM 5630 N N . PHE B 1 210 ? -0.29 28.75 17.438 1 98.44 210 PHE B N 1
ATOM 5631 C CA . PHE B 1 210 ? -0.612 29.641 18.547 1 98.44 210 PHE B CA 1
ATOM 5632 C C . PHE B 1 210 ? -1.49 30.797 18.078 1 98.44 210 PHE B C 1
ATOM 5634 O O . PHE B 1 210 ? -2.4 31.219 18.797 1 98.44 210 PHE B O 1
ATOM 5641 N N . SER B 1 211 ? -1.181 31.281 16.906 1 98.44 211 SER B N 1
ATOM 5642 C CA . SER B 1 211 ? -1.997 32.375 16.359 1 98.44 211 SER B CA 1
ATOM 5643 C C . SER B 1 211 ? -3.441 31.906 16.156 1 98.44 211 SER B C 1
ATOM 5645 O O . SER B 1 211 ? -4.375 32.625 16.562 1 98.44 211 SER B O 1
ATOM 5647 N N . LEU B 1 212 ? -3.627 30.766 15.539 1 98.5 212 LEU B N 1
ATOM 5648 C CA . LEU B 1 212 ? -4.961 30.25 15.25 1 98.5 212 LEU B CA 1
ATOM 5649 C C . LEU B 1 212 ? -5.715 29.922 16.531 1 98.5 212 LEU B C 1
ATOM 5651 O O . LEU B 1 212 ? -6.902 30.219 16.656 1 98.5 212 LEU B O 1
ATOM 5655 N N . LYS B 1 213 ? -5.07 29.312 17.5 1 98.56 213 LYS B N 1
ATOM 5656 C CA . LYS B 1 213 ? -5.715 28.984 18.766 1 98.56 213 LYS B CA 1
ATOM 5657 C C . LYS B 1 213 ? -6.164 30.234 19.5 1 98.56 213 LYS B C 1
ATOM 5659 O O . LYS B 1 213 ? -7.293 30.312 19.984 1 98.56 213 LYS B O 1
ATOM 5664 N N . ASN B 1 214 ? -5.277 31.203 19.578 1 98.75 214 ASN B N 1
ATOM 5665 C CA . ASN B 1 214 ? -5.609 32.438 20.297 1 98.75 214 ASN B CA 1
ATOM 5666 C C . ASN B 1 214 ? -6.711 33.219 19.594 1 98.75 214 ASN B C 1
ATOM 5668 O O . ASN B 1 214 ? -7.531 33.875 20.234 1 98.75 214 ASN B O 1
ATOM 5672 N N . HIS B 1 215 ? -6.668 33.156 18.25 1 98.31 215 HIS B N 1
ATOM 5673 C CA . HIS B 1 215 ? -7.777 33.75 17.516 1 98.31 215 HIS B CA 1
ATOM 5674 C C . HIS B 1 215 ? -9.102 33.062 17.875 1 98.31 215 HIS B C 1
ATOM 5676 O O . HIS B 1 215 ? -10.094 33.75 18.141 1 98.31 215 HIS B O 1
ATOM 5682 N N . SER B 1 216 ? -9.125 31.812 17.859 1 98.12 216 SER B N 1
ATOM 5683 C CA . SER B 1 216 ? -10.344 31.062 18.156 1 98.12 216 SER B CA 1
ATOM 5684 C C . SER B 1 216 ? -10.859 31.359 19.562 1 98.12 216 SER B C 1
ATOM 5686 O O . SER B 1 216 ? -12.062 31.516 19.766 1 98.12 216 SER B O 1
ATOM 5688 N N . TYR B 1 217 ? -9.945 31.422 20.516 1 98.19 217 TYR B N 1
ATOM 5689 C CA . TYR B 1 217 ? -10.312 31.703 21.891 1 98.19 217 TYR B CA 1
ATOM 5690 C C . TYR B 1 217 ? -10.953 33.094 22.016 1 98.19 217 TYR B C 1
ATOM 5692 O O . TYR B 1 217 ? -12.047 33.219 22.562 1 98.19 217 TYR B O 1
ATOM 5700 N N . TRP B 1 218 ? -10.289 34.094 21.547 1 98.19 218 TRP B N 1
ATOM 5701 C CA . TRP B 1 218 ? -10.773 35.469 21.625 1 98.19 218 TRP B CA 1
ATOM 5702 C C . TRP B 1 218 ? -12.078 35.656 20.859 1 98.19 218 TRP B C 1
ATOM 5704 O O . TRP B 1 218 ? -13.055 36.188 21.375 1 98.19 218 TRP B O 1
ATOM 5714 N N . HIS B 1 219 ? -12.047 35.188 19.594 1 96.81 219 HIS B N 1
ATOM 5715 C CA . HIS B 1 219 ? -13.172 35.406 18.688 1 96.81 219 HIS B CA 1
ATOM 5716 C C . HIS B 1 219 ? -14.445 34.75 19.219 1 96.81 219 HIS B C 1
ATOM 5718 O O . HIS B 1 219 ? -15.516 35.375 19.203 1 96.81 219 HIS B O 1
ATOM 5724 N N . THR B 1 220 ? -14.383 33.531 19.703 1 95.81 220 THR B N 1
ATOM 5725 C CA . THR B 1 220 ? -15.539 32.781 20.219 1 95.81 220 THR B CA 1
ATOM 5726 C C . THR B 1 220 ? -16.094 33.469 21.469 1 95.81 220 THR B C 1
ATOM 5728 O O . THR B 1 220 ? -17.297 33.75 21.547 1 95.81 220 THR B O 1
ATOM 5731 N N . ASN B 1 221 ? -15.258 33.812 22.453 1 96.56 221 ASN B N 1
ATOM 5732 C CA . ASN B 1 221 ? -15.703 34.438 23.688 1 96.56 221 ASN B CA 1
ATOM 5733 C C . ASN B 1 221 ? -16.203 35.844 23.422 1 96.56 221 ASN B C 1
ATOM 5735 O O . ASN B 1 221 ? -17.156 36.312 24.078 1 96.56 221 ASN B O 1
ATOM 5739 N N . TYR B 1 222 ? -15.57 36.562 22.5 1 95.5 222 TYR B N 1
ATOM 5740 C CA . TYR B 1 222 ? -15.977 37.906 22.141 1 95.5 222 TYR B CA 1
ATOM 5741 C C . TYR B 1 222 ? -17.406 37.938 21.609 1 95.5 222 TYR B C 1
ATOM 5743 O O . TYR B 1 222 ? -18.234 38.688 22.078 1 95.5 222 TYR B O 1
ATOM 5751 N N . PHE B 1 223 ? -17.734 37.094 20.688 1 93.06 223 PHE B N 1
ATOM 5752 C CA . PHE B 1 223 ? -19.047 37.094 20.047 1 93.06 223 PHE B CA 1
ATOM 5753 C C . PHE B 1 223 ? -20.094 36.5 20.984 1 93.06 223 PHE B C 1
ATOM 5755 O O . PHE B 1 223 ? -21.25 36.938 20.969 1 93.06 223 PHE B O 1
ATOM 5762 N N . LEU B 1 224 ? -19.703 35.5 21.719 1 93 224 LEU B N 1
ATOM 5763 C CA . LEU B 1 224 ? -20.641 34.938 22.703 1 93 224 LEU B CA 1
ATOM 5764 C C . LEU B 1 224 ? -21.016 36 23.734 1 93 224 LEU B C 1
ATOM 5766 O O . LEU B 1 224 ? -22.172 36.125 24.141 1 93 224 LEU B O 1
ATOM 5770 N N . ALA B 1 225 ? -20.031 36.781 24.234 1 93.25 225 ALA B N 1
ATOM 5771 C CA . ALA B 1 225 ? -20.297 37.875 25.188 1 93.25 225 ALA B CA 1
ATOM 5772 C C . ALA B 1 225 ? -21.219 38.906 24.578 1 93.25 225 ALA B C 1
ATOM 5774 O O . ALA B 1 225 ? -22.125 39.406 25.234 1 93.25 225 ALA B O 1
ATOM 5775 N N . LYS B 1 226 ? -20.938 39.219 23.375 1 90.31 226 LYS B N 1
ATOM 5776 C CA . LYS B 1 226 ? -21.797 40.156 22.656 1 90.31 226 LYS B CA 1
ATOM 5777 C C . LYS B 1 226 ? -23.219 39.625 22.531 1 90.31 226 LYS B C 1
ATOM 5779 O O . LYS B 1 226 ? -24.188 40.375 22.656 1 90.31 226 LYS B O 1
ATOM 5784 N N . GLY B 1 227 ? -23.312 38.375 22.234 1 87.31 227 GLY B N 1
ATOM 5785 C CA . GLY B 1 227 ? -24.609 37.75 22.125 1 87.31 227 GLY B CA 1
ATOM 5786 C C . GLY B 1 227 ? -25.391 37.75 23.422 1 87.31 227 GLY B C 1
ATOM 5787 O O . GLY B 1 227 ? -26.609 37.969 23.422 1 87.31 227 GLY B O 1
ATOM 5788 N N . ILE B 1 228 ? -24.766 37.531 24.453 1 87.06 228 ILE B N 1
ATOM 5789 C CA . ILE B 1 228 ? -25.406 37.5 25.766 1 87.06 228 ILE B CA 1
ATOM 5790 C C . ILE B 1 228 ? -25.891 38.906 26.125 1 87.06 228 ILE B C 1
ATOM 5792 O O . ILE B 1 228 ? -26.984 39.062 26.672 1 87.06 228 ILE B O 1
ATOM 5796 N N . LYS B 1 229 ? -25.094 39.844 25.906 1 87.06 229 LYS B N 1
ATOM 5797 C CA . LYS B 1 229 ? -25.469 41.25 26.172 1 87.06 229 LYS B CA 1
ATOM 5798 C C . LYS B 1 229 ? -26.734 41.594 25.391 1 87.06 229 LYS B C 1
ATOM 5800 O O . LYS B 1 229 ? -27.641 42.25 25.922 1 87.06 229 LYS B O 1
ATOM 5805 N N . LYS B 1 230 ? -26.734 41.219 24.203 1 86.69 230 LYS B N 1
ATOM 5806 C CA . LYS B 1 230 ? -27.906 41.5 23.359 1 86.69 230 LYS B CA 1
ATOM 5807 C C . LYS B 1 230 ? -29.141 40.75 23.875 1 86.69 230 LYS B C 1
ATOM 5809 O O . LYS B 1 230 ? -30.25 41.281 23.875 1 86.69 230 LYS B O 1
ATOM 5814 N N . ALA B 1 231 ? -28.922 39.531 24.203 1 85.19 231 ALA B N 1
ATOM 5815 C CA . ALA B 1 231 ? -30.016 38.719 24.719 1 85.19 231 ALA B CA 1
ATOM 5816 C C . ALA B 1 231 ? -30.562 39.312 26.016 1 85.19 231 ALA B C 1
ATOM 5818 O O . ALA B 1 231 ? -31.781 39.312 26.25 1 85.19 231 ALA B O 1
ATOM 5819 N N . LYS B 1 232 ? -29.719 39.719 26.891 1 84.31 232 LYS B N 1
ATOM 5820 C CA . LYS B 1 232 ? -30.141 40.375 28.125 1 84.31 232 LYS B CA 1
ATOM 5821 C C . LYS B 1 232 ? -30.922 41.656 27.859 1 84.31 232 LYS B C 1
ATOM 5823 O O . LYS B 1 232 ? -31.922 41.938 28.531 1 84.31 232 LYS B O 1
ATOM 5828 N N . ALA B 1 233 ? -30.438 42.344 26.906 1 86.62 233 ALA B N 1
ATOM 5829 C CA . ALA B 1 233 ? -31.125 43.594 26.516 1 86.62 233 ALA B CA 1
ATOM 5830 C C . ALA B 1 233 ? -32.531 43.281 25.984 1 86.62 233 ALA B C 1
ATOM 5832 O O . ALA B 1 233 ? -33.469 44.031 26.25 1 86.62 233 ALA B O 1
ATOM 5833 N N . ASP B 1 234 ? -32.625 42.188 25.25 1 86.62 234 ASP B N 1
ATOM 5834 C CA . ASP B 1 234 ? -33.906 41.812 24.625 1 86.62 234 ASP B CA 1
ATOM 5835 C C . ASP B 1 234 ? -34.75 40.969 25.594 1 86.62 234 ASP B C 1
ATOM 5837 O O . ASP B 1 234 ? -35.844 40.562 25.25 1 86.62 234 ASP B O 1
ATOM 5841 N N . LYS B 1 235 ? -34.312 40.656 26.75 1 85.69 235 LYS B N 1
ATOM 5842 C CA . LYS B 1 235 ? -34.969 39.844 27.766 1 85.69 235 LYS B CA 1
ATOM 5843 C C . LYS B 1 235 ? -35.281 38.438 27.266 1 85.69 235 LYS B C 1
ATOM 5845 O O . LYS B 1 235 ? -36.344 37.906 27.5 1 85.69 235 LYS B O 1
ATOM 5850 N N . THR B 1 236 ? -34.406 37.969 26.453 1 80.56 236 THR B N 1
ATOM 5851 C CA . THR B 1 236 ? -34.5 36.594 25.984 1 80.56 236 THR B CA 1
ATOM 5852 C C . THR B 1 236 ? -33.719 35.656 26.891 1 80.56 236 THR B C 1
ATOM 5854 O O . THR B 1 236 ? -32.594 35.938 27.281 1 80.56 236 THR B O 1
ATOM 5857 N N . PRO B 1 237 ? -34.344 34.531 27.344 1 79.88 237 PRO B N 1
ATOM 5858 C CA . PRO B 1 237 ? -33.656 33.625 28.25 1 79.88 237 PRO B CA 1
ATOM 5859 C C . PRO B 1 237 ? -32.469 32.906 27.609 1 79.88 237 PRO B C 1
ATOM 5861 O O . PRO B 1 237 ? -32.5 32.594 26.422 1 79.88 237 PRO B O 1
ATOM 5864 N N . ILE B 1 238 ? -31.359 32.906 28.312 1 76.12 238 ILE B N 1
ATOM 5865 C CA . ILE B 1 238 ? -30.156 32.219 27.906 1 76.12 238 ILE B CA 1
ATOM 5866 C C . ILE B 1 238 ? -30.25 30.75 28.344 1 76.12 238 ILE B C 1
ATOM 5868 O O . ILE B 1 238 ? -30.094 30.438 29.531 1 76.12 238 ILE B O 1
ATOM 5872 N N . ILE B 1 239 ? -30.5 29.734 27.453 1 72.25 239 ILE B N 1
ATOM 5873 C CA . ILE B 1 239 ? -30.766 28.344 27.812 1 72.25 239 ILE B CA 1
ATOM 5874 C C . ILE B 1 239 ? -29.578 27.469 27.453 1 72.25 239 ILE B C 1
ATOM 5876 O O . ILE B 1 239 ? -29.25 26.516 28.172 1 72.25 239 ILE B O 1
ATOM 5880 N N . ARG B 1 240 ? -28.875 27.891 26.484 1 79.69 240 ARG B N 1
ATOM 5881 C CA . ARG B 1 240 ? -27.797 27.031 26 1 79.69 240 ARG B CA 1
ATOM 5882 C C . ARG B 1 240 ? -26.484 27.359 26.688 1 79.69 240 ARG B C 1
ATOM 5884 O O . ARG B 1 240 ? -25.891 28.422 26.422 1 79.69 240 ARG B O 1
ATOM 5891 N N . LYS B 1 241 ? -26.078 26.406 27.562 1 78.88 241 LYS B N 1
ATOM 5892 C CA . LYS B 1 241 ? -24.844 26.594 28.328 1 78.88 241 LYS B CA 1
ATOM 5893 C C . LYS B 1 241 ? -23.625 26.594 27.422 1 78.88 241 LYS B C 1
ATOM 5895 O O . LYS B 1 241 ? -22.609 27.25 27.734 1 78.88 241 LYS B O 1
ATOM 5900 N N . ASP B 1 242 ? -23.672 25.891 26.297 1 82.69 242 ASP B N 1
ATOM 5901 C CA . ASP B 1 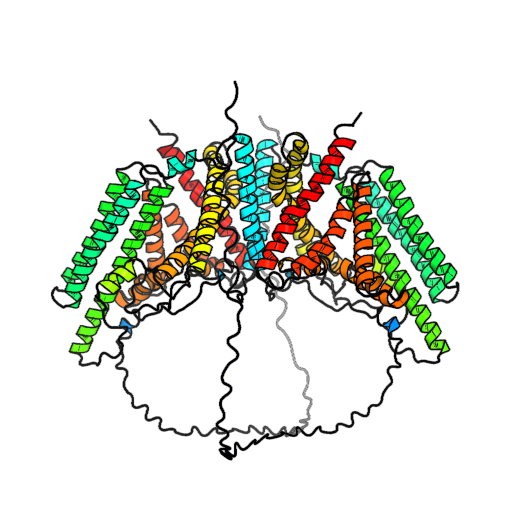242 ? -22.531 25.812 25.375 1 82.69 242 ASP B CA 1
ATOM 5902 C C . ASP B 1 242 ? -22.375 27.125 24.594 1 82.69 242 ASP B C 1
ATOM 5904 O O . ASP B 1 242 ? -21.344 27.344 23.953 1 82.69 242 ASP B O 1
ATOM 5908 N N . LEU B 1 243 ? -23.375 28 24.75 1 86.75 243 LEU B N 1
ATOM 5909 C CA . LEU B 1 243 ? -23.312 29.297 24.078 1 86.75 243 LEU B CA 1
ATOM 5910 C C . LEU B 1 243 ? -23.078 30.422 25.078 1 86.75 243 LEU B C 1
ATOM 5912 O O . LEU B 1 243 ? -23.594 31.531 24.906 1 86.75 243 LEU B O 1
ATOM 5916 N N . THR B 1 244 ? -22.484 30.078 26.172 1 90.75 244 THR B N 1
ATOM 5917 C CA . THR B 1 244 ? -22.031 31.047 27.156 1 90.75 244 THR B CA 1
ATOM 5918 C C . THR B 1 244 ? -20.5 31.109 27.188 1 90.75 244 THR B C 1
ATOM 5920 O O . THR B 1 244 ? -19.828 30.078 27.078 1 90.75 244 THR B O 1
ATOM 5923 N N . PRO B 1 245 ? -20 32.344 27.172 1 94.44 245 PRO B N 1
ATOM 5924 C CA . PRO B 1 245 ? -18.531 32.469 27.203 1 94.44 245 PRO B CA 1
ATOM 5925 C C . PRO B 1 245 ? -17.891 31.688 28.344 1 94.44 245 PRO B C 1
ATOM 5927 O O . PRO B 1 245 ? -18.484 31.562 29.422 1 94.44 245 PRO B O 1
ATOM 5930 N N . ASN B 1 246 ? -16.766 31.125 28.109 1 95.94 246 ASN B N 1
ATOM 5931 C CA . ASN B 1 246 ? -15.977 30.406 29.109 1 95.94 246 ASN B CA 1
ATOM 5932 C C . ASN B 1 246 ? -14.57 31 29.234 1 95.94 246 ASN B C 1
ATOM 5934 O O . ASN B 1 246 ? -13.711 30.734 28.391 1 95.94 246 ASN B O 1
ATOM 5938 N N . ILE B 1 247 ? -14.359 31.734 30.297 1 96.81 247 ILE B N 1
ATOM 5939 C CA . ILE B 1 247 ? -13.086 32.406 30.484 1 96.81 247 ILE B CA 1
ATOM 5940 C C . ILE B 1 247 ? -12.336 31.781 31.656 1 96.81 247 ILE B C 1
ATOM 5942 O O . ILE B 1 247 ? -11.508 32.438 32.312 1 96.81 247 ILE B O 1
ATOM 5946 N N . GLY B 1 248 ? -12.695 30.531 31.984 1 97.06 248 GLY B N 1
ATOM 5947 C CA . GLY B 1 248 ? -11.969 29.828 33.031 1 97.06 248 GLY B CA 1
ATOM 5948 C C . GLY B 1 248 ? -10.5 29.625 32.688 1 97.06 248 GLY B C 1
ATOM 5949 O O . GLY B 1 248 ? -10.164 29.234 31.562 1 97.06 248 GLY B O 1
ATOM 5950 N N . PHE B 1 249 ? -9.648 29.875 33.688 1 97.75 249 PHE B N 1
ATOM 5951 C CA . PHE B 1 249 ? -8.211 29.781 33.469 1 97.75 249 PHE B CA 1
ATOM 5952 C C . PHE B 1 249 ? -7.809 28.344 33.156 1 97.75 249 PHE B C 1
ATOM 5954 O O . PHE B 1 249 ? -7.008 28.094 32.25 1 97.75 249 PHE B O 1
ATOM 5961 N N . SER B 1 250 ? -8.336 27.375 33.875 1 97.56 250 SER B N 1
ATOM 5962 C CA . SER B 1 250 ? -8.023 25.969 33.656 1 97.56 250 SER B CA 1
ATOM 5963 C C . SER B 1 250 ? -8.492 25.5 32.281 1 97.56 250 SER B C 1
ATOM 5965 O O . SER B 1 250 ? -7.824 24.703 31.609 1 97.56 250 SER B O 1
ATOM 5967 N N . HIS B 1 251 ? -9.641 26.031 31.922 1 97.12 251 HIS B N 1
ATOM 5968 C CA . HIS B 1 251 ? -10.18 25.672 30.609 1 97.12 251 HIS B CA 1
ATOM 5969 C C . HIS B 1 251 ? -9.328 26.25 29.484 1 97.12 251 HIS B C 1
ATOM 5971 O O . HIS B 1 251 ? -9.133 25.594 28.453 1 97.12 251 HIS B O 1
ATOM 5977 N N . PHE B 1 252 ? -8.836 27.484 29.719 1 98.12 252 PHE B N 1
ATOM 5978 C CA . PHE B 1 252 ? -7.957 28.109 28.75 1 98.12 252 PHE B CA 1
ATOM 5979 C C . PHE B 1 252 ? -6.66 27.328 28.594 1 98.12 252 PHE B C 1
ATOM 5981 O O . PHE B 1 252 ? -6.223 27.047 27.484 1 98.12 252 PHE B O 1
ATOM 5988 N N . LEU B 1 253 ? -6.07 26.953 29.703 1 97.94 253 LEU B N 1
ATOM 5989 C CA . LEU B 1 253 ? -4.828 26.188 29.688 1 97.94 253 LEU B CA 1
ATOM 5990 C C . LEU B 1 253 ? -5.027 24.844 29 1 97.94 253 LEU B C 1
ATOM 5992 O O . LEU B 1 253 ? -4.172 24.391 28.234 1 97.94 253 LEU B O 1
ATOM 5996 N N . TYR B 1 254 ? -6.129 24.156 29.281 1 97.75 254 TYR B N 1
ATOM 5997 C CA . TYR B 1 254 ? -6.469 22.891 28.641 1 97.75 254 TYR B CA 1
ATOM 5998 C C . TYR B 1 254 ? -6.547 23.047 27.125 1 97.75 254 TYR B C 1
ATOM 6000 O O . TYR B 1 254 ? -5.965 22.25 26.391 1 97.75 254 TYR B O 1
ATOM 6008 N N . PHE B 1 255 ? -7.23 24.109 26.734 1 97.69 255 PHE B N 1
ATOM 6009 C CA . PHE B 1 255 ? -7.414 24.359 25.312 1 97.69 255 PHE B CA 1
ATOM 6010 C C . PHE B 1 255 ? -6.07 24.547 24.609 1 97.69 255 PHE B C 1
ATOM 6012 O O . PHE B 1 255 ? -5.867 24.047 23.5 1 97.69 255 PHE B O 1
ATOM 6019 N N . MET B 1 256 ? -5.191 25.219 25.297 1 97.88 256 MET B N 1
ATOM 6020 C CA . MET B 1 256 ? -3.9 25.531 24.688 1 97.88 256 MET B CA 1
ATOM 6021 C C . MET B 1 256 ? -3.076 24.281 24.453 1 97.88 256 MET B C 1
ATOM 6023 O O . MET B 1 256 ? -2.24 24.234 23.547 1 97.88 256 MET B O 1
ATOM 6027 N N . ILE B 1 257 ? -3.328 23.188 25.156 1 96.94 257 ILE B N 1
ATOM 6028 C CA . ILE B 1 257 ? -2.539 21.953 25.047 1 96.94 257 ILE B CA 1
ATOM 6029 C C . ILE B 1 257 ? -3.32 20.906 24.25 1 96.94 257 ILE B C 1
ATOM 6031 O O . ILE B 1 257 ? -2.729 20.031 23.625 1 96.94 257 ILE B O 1
ATOM 6035 N N . ALA B 1 258 ? -4.648 20.984 24.281 1 97.25 258 ALA B N 1
ATOM 6036 C CA . ALA B 1 258 ? -5.496 20.016 23.594 1 97.25 258 ALA B CA 1
ATOM 6037 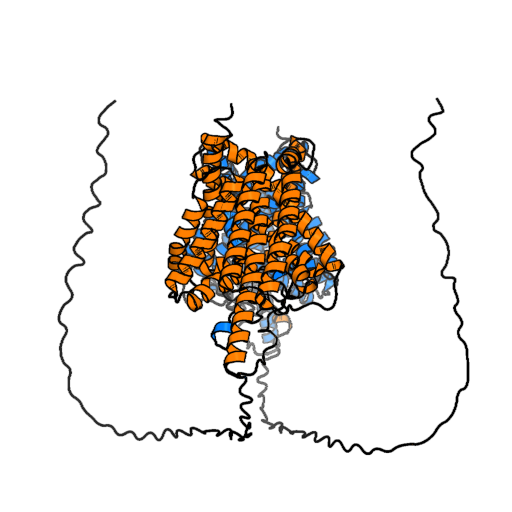C C . ALA B 1 258 ? -5.242 20.047 22.094 1 97.25 258 ALA B C 1
ATOM 6039 O O . ALA B 1 258 ? -4.906 21.094 21.531 1 97.25 258 ALA B O 1
ATOM 6040 N N . PRO B 1 259 ? -5.301 18.906 21.422 1 97.12 259 PRO B N 1
ATOM 6041 C CA . PRO B 1 259 ? -5.004 18.844 20 1 97.12 259 PRO B CA 1
ATOM 6042 C C . PRO B 1 259 ? -6.16 19.328 19.125 1 97.12 259 PRO B C 1
ATOM 6044 O O . PRO B 1 259 ? -6.66 18.594 18.281 1 97.12 259 PRO B O 1
ATOM 6047 N N . THR B 1 260 ? -6.637 20.422 19.312 1 97.25 260 THR B N 1
ATOM 6048 C CA . THR B 1 260 ? -7.648 21.125 18.531 1 97.25 260 THR B CA 1
ATOM 6049 C C . THR B 1 260 ? -7.266 22.578 18.328 1 97.25 260 THR B C 1
ATOM 6051 O O . THR B 1 260 ? -6.469 23.125 19.094 1 97.25 260 THR B O 1
ATOM 6054 N N . LEU B 1 261 ? -7.695 23.156 17.297 1 97.88 261 LEU B N 1
ATOM 6055 C CA . LEU B 1 261 ? -7.422 24.562 17.016 1 97.88 261 LEU B CA 1
ATOM 6056 C C . LEU B 1 261 ? -8.648 25.422 17.281 1 97.88 261 LEU B C 1
ATOM 6058 O O . LEU B 1 261 ? -8.555 26.656 17.344 1 97.88 261 LEU B O 1
ATOM 6062 N N . VAL B 1 262 ? -9.781 24.797 17.453 1 97.62 262 VAL B N 1
ATOM 6063 C CA . VAL B 1 262 ? -11.047 25.5 17.641 1 97.62 262 VAL B CA 1
ATOM 6064 C C . VAL B 1 262 ? -11.43 25.5 19.109 1 97.62 262 VAL B C 1
ATOM 6066 O O . VAL B 1 262 ? -11.539 24.438 19.734 1 97.62 262 VAL B O 1
ATOM 6069 N N . PHE B 1 263 ? -11.625 26.656 19.625 1 97.56 263 PHE B N 1
ATOM 6070 C CA . PHE B 1 263 ? -12.039 26.781 21.016 1 97.56 263 PHE B CA 1
ATOM 6071 C C . PHE B 1 263 ? -13.531 26.5 21.172 1 97.56 263 PHE B C 1
ATOM 6073 O O . PHE B 1 263 ? -14.344 27 20.391 1 97.56 263 PHE B O 1
ATOM 6080 N N . GLU B 1 264 ? -13.836 25.688 22.094 1 95.5 264 GLU B N 1
ATOM 6081 C CA . GLU B 1 264 ? -15.203 25.406 22.5 1 95.5 264 GLU B CA 1
ATOM 6082 C C . GLU B 1 264 ? -15.383 25.594 24 1 95.5 264 GLU B C 1
ATOM 6084 O O . GLU B 1 264 ? -14.43 25.422 24.766 1 95.5 264 GLU B O 1
ATOM 6089 N N . THR B 1 265 ? -16.562 25.922 24.375 1 94.94 265 THR B N 1
ATOM 6090 C CA . THR B 1 265 ? -16.797 26.234 25.797 1 94.94 265 THR B CA 1
ATOM 6091 C C . THR B 1 265 ? -16.875 24.953 26.609 1 94.94 265 THR B C 1
ATOM 6093 O O . THR B 1 265 ? -16.781 24.984 27.844 1 94.94 265 THR B O 1
ATOM 6096 N N . GLN B 1 266 ? -17.047 23.906 25.938 1 93 266 GLN B N 1
ATOM 6097 C CA . GLN B 1 266 ? -17 22.578 26.562 1 93 266 GLN B CA 1
ATOM 6098 C C . GLN B 1 266 ? -16.359 21.562 25.609 1 93 266 GLN B C 1
ATOM 6100 O O . GLN B 1 266 ? -16.672 21.531 24.422 1 93 266 GLN B O 1
ATOM 6105 N N . PHE B 1 267 ? -15.453 20.797 26.219 1 94.25 267 PHE B N 1
ATOM 6106 C CA . PHE B 1 267 ? -14.797 19.766 25.422 1 94.25 267 PHE B CA 1
ATOM 6107 C C . PHE B 1 267 ? -15.141 18.375 25.953 1 94.25 267 PHE B C 1
ATOM 6109 O O . PHE B 1 267 ? -15.227 18.172 27.172 1 94.25 267 PHE B O 1
ATOM 6116 N N . PRO B 1 268 ? -15.328 17.469 25.031 1 94.62 268 PRO B N 1
ATOM 6117 C CA . PRO B 1 268 ? -15.492 16.094 25.469 1 94.62 268 PRO B CA 1
ATOM 6118 C C . PRO B 1 268 ? -14.188 15.477 25.969 1 94.62 268 PRO B C 1
ATOM 6120 O O . PRO B 1 268 ? -13.133 15.656 25.359 1 94.62 268 PRO B O 1
ATOM 6123 N N . ARG B 1 269 ? -14.25 14.805 27.078 1 96 269 ARG B N 1
ATOM 6124 C CA . ARG B 1 269 ? -13.062 14.211 27.672 1 96 269 ARG B CA 1
ATOM 6125 C C . ARG B 1 269 ? -13.266 12.719 27.938 1 96 269 ARG B C 1
ATOM 6127 O O . ARG B 1 269 ? -14.383 12.289 28.234 1 96 269 ARG B O 1
ATOM 6134 N N . THR B 1 270 ? -12.203 11.977 27.766 1 95.62 270 THR B N 1
ATOM 6135 C CA . THR B 1 270 ? -12.234 10.555 28.109 1 95.62 270 THR B CA 1
ATOM 6136 C C . THR B 1 270 ? -12.125 10.359 29.609 1 95.62 270 THR B C 1
ATOM 6138 O O . THR B 1 270 ? -11.727 11.273 30.344 1 95.62 270 THR B O 1
ATOM 6141 N N . LYS B 1 271 ? -12.508 9.188 30.094 1 94.69 271 LYS B N 1
ATOM 6142 C CA . LYS B 1 271 ? -12.578 8.898 31.516 1 94.69 271 LYS B CA 1
ATOM 6143 C C . LYS B 1 271 ? -11.188 8.758 32.125 1 94.69 271 LYS B C 1
ATOM 6145 O O . LYS B 1 271 ? -10.953 9.164 33.25 1 94.69 271 LYS B O 1
ATOM 6150 N N . SER B 1 272 ? -10.297 8.125 31.312 1 95.81 272 SER B N 1
ATOM 6151 C CA . SER B 1 272 ? -8.961 7.871 31.844 1 95.81 272 SER B CA 1
ATOM 6152 C C . SER B 1 272 ? -7.922 7.855 30.719 1 95.81 272 SER B C 1
ATOM 6154 O O . SER B 1 272 ? -8.266 7.848 29.547 1 95.81 272 SER B O 1
ATOM 6156 N N . ILE B 1 273 ? -6.652 7.949 31.156 1 97.06 273 ILE B N 1
ATOM 6157 C CA . ILE B 1 273 ? -5.516 7.879 30.25 1 97.06 273 ILE B CA 1
ATOM 6158 C C . ILE B 1 273 ? -5.078 6.426 30.078 1 97.06 273 ILE B C 1
ATOM 6160 O O . ILE B 1 273 ? -4.875 5.711 31.062 1 97.06 273 ILE B O 1
ATOM 6164 N N . ARG B 1 274 ? -4.953 5.871 28.906 1 94.69 274 ARG B N 1
ATOM 6165 C CA . ARG B 1 274 ? -4.453 4.535 28.594 1 94.69 274 ARG B CA 1
ATOM 6166 C C . ARG B 1 274 ? -2.955 4.566 28.312 1 94.69 274 ARG B C 1
ATOM 6168 O O . ARG B 1 274 ? -2.533 4.883 27.203 1 94.69 274 ARG B O 1
ATOM 6175 N N . TYR B 1 275 ? -2.195 4.137 29.172 1 96.56 275 TYR B N 1
ATOM 6176 C CA . TYR B 1 275 ? -0.746 4.258 29.078 1 96.56 275 TYR B CA 1
ATOM 6177 C C . TYR B 1 275 ? -0.185 3.309 28.031 1 96.56 275 TYR B C 1
ATOM 6179 O O . TYR B 1 275 ? 0.816 3.615 27.375 1 96.56 275 TYR B O 1
ATOM 6187 N N . SER B 1 276 ? -0.783 2.127 27.875 1 95.62 276 SER B N 1
ATOM 6188 C CA . SER B 1 276 ? -0.349 1.21 26.828 1 95.62 276 SER B CA 1
ATOM 6189 C C . SER B 1 276 ? -0.549 1.817 25.438 1 95.62 276 SER B C 1
ATOM 6191 O O . SER B 1 276 ? 0.256 1.591 24.531 1 95.62 276 SER B O 1
ATOM 6193 N N . TYR B 1 277 ? -1.575 2.568 25.359 1 94.19 277 TYR B N 1
ATOM 6194 C CA . TYR B 1 277 ? -1.856 3.254 24.094 1 94.19 277 TYR B CA 1
ATOM 6195 C C . TYR B 1 277 ? -0.807 4.32 23.812 1 94.19 277 TYR B C 1
ATOM 6197 O O . TYR B 1 277 ? -0.348 4.461 22.672 1 94.19 277 TYR B O 1
ATOM 6205 N N . ILE B 1 278 ? -0.391 5.012 24.797 1 97 278 ILE B N 1
ATOM 6206 C CA . ILE B 1 278 ? 0.623 6.051 24.641 1 97 278 ILE B CA 1
ATOM 6207 C C . ILE B 1 278 ? 1.951 5.422 24.234 1 97 278 ILE B C 1
ATOM 6209 O O . ILE B 1 278 ? 2.646 5.938 23.359 1 97 278 ILE B O 1
ATOM 6213 N N . LEU B 1 279 ? 2.252 4.312 24.844 1 97.19 279 LEU B N 1
ATOM 6214 C CA . LEU B 1 279 ? 3.498 3.629 24.516 1 97.19 279 LEU B CA 1
ATOM 6215 C C . LEU B 1 279 ? 3.48 3.146 23.062 1 97.19 279 LEU B C 1
ATOM 6217 O O . LEU B 1 279 ? 4.465 3.312 22.344 1 97.19 279 LEU B O 1
ATOM 6221 N N . LYS B 1 280 ? 2.4 2.59 22.703 1 94.81 280 LYS B N 1
ATOM 6222 C CA . LYS B 1 280 ? 2.262 2.082 21.344 1 94.81 280 LYS B CA 1
ATOM 6223 C C . LYS B 1 280 ? 2.406 3.207 20.312 1 94.81 280 LYS B C 1
ATOM 6225 O O . LYS B 1 280 ? 3.152 3.074 19.344 1 94.81 280 LYS B O 1
ATOM 6230 N N . GLU B 1 281 ? 1.684 4.285 20.578 1 96.75 281 GLU B N 1
ATOM 6231 C CA . GLU B 1 281 ? 1.72 5.402 19.641 1 96.75 281 GLU B CA 1
ATOM 6232 C C . GLU B 1 281 ? 3.08 6.098 19.672 1 96.75 281 GLU B C 1
ATOM 6234 O O . GLU B 1 281 ? 3.539 6.605 18.641 1 96.75 281 GLU B O 1
ATOM 6239 N N . THR B 1 282 ? 3.742 6.109 20.781 1 97.94 282 THR B N 1
ATOM 6240 C CA . THR B 1 282 ? 5.066 6.711 20.875 1 97.94 282 THR B CA 1
ATOM 6241 C C . THR B 1 282 ? 6.09 5.887 20.094 1 97.94 282 THR B C 1
ATOM 6243 O O . THR B 1 282 ? 6.941 6.441 19.391 1 97.94 282 THR B O 1
ATOM 6246 N N . LEU B 1 283 ? 6.035 4.605 20.172 1 96.5 283 LEU B N 1
ATOM 6247 C CA . LEU B 1 283 ? 6.926 3.734 19.422 1 96.5 283 LEU B CA 1
ATOM 6248 C C . LEU B 1 283 ? 6.676 3.879 17.922 1 96.5 283 LEU B C 1
ATOM 6250 O O . LEU B 1 283 ? 7.621 3.92 17.125 1 96.5 283 LEU B O 1
ATOM 6254 N N . ALA B 1 284 ? 5.434 3.93 17.594 1 95.88 284 ALA B N 1
ATOM 6255 C CA . ALA B 1 284 ? 5.082 4.117 16.188 1 95.88 284 ALA B CA 1
ATOM 6256 C C . ALA B 1 284 ? 5.594 5.457 15.664 1 95.88 284 ALA B C 1
ATOM 6258 O O . ALA B 1 284 ? 6.09 5.547 14.539 1 95.88 284 ALA B O 1
ATOM 6259 N N . ALA B 1 285 ? 5.453 6.492 16.484 1 97.62 285 ALA B N 1
ATOM 6260 C CA . ALA B 1 285 ? 5.953 7.812 16.109 1 97.62 285 ALA B CA 1
ATOM 6261 C C . ALA B 1 285 ? 7.465 7.797 15.93 1 97.62 285 ALA B C 1
ATOM 6263 O O . ALA B 1 285 ? 7.984 8.352 14.953 1 97.62 285 ALA B O 1
ATOM 6264 N N . THR B 1 286 ? 8.133 7.188 16.844 1 96.94 286 THR B N 1
ATOM 6265 C CA . THR B 1 286 ? 9.586 7.098 16.766 1 96.94 286 THR B CA 1
ATOM 6266 C C . THR B 1 286 ? 10.016 6.355 15.492 1 96.94 286 THR B C 1
ATOM 6268 O O . THR B 1 286 ? 10.953 6.777 14.805 1 96.94 286 THR B O 1
ATOM 6271 N N . GLY B 1 287 ? 9.344 5.277 15.211 1 95.81 287 GLY B N 1
ATOM 6272 C CA . GLY B 1 287 ? 9.625 4.551 13.984 1 95.81 287 GLY B CA 1
ATOM 6273 C C . GLY B 1 287 ? 9.359 5.367 12.734 1 95.81 287 GLY B C 1
ATOM 6274 O O . GLY B 1 287 ? 10.164 5.371 11.797 1 95.81 287 GLY B O 1
ATOM 6275 N N . ALA B 1 288 ? 8.242 6.066 12.711 1 96.81 288 ALA B N 1
ATOM 6276 C CA . ALA B 1 288 ? 7.852 6.879 11.555 1 96.81 288 ALA B CA 1
ATOM 6277 C C . ALA B 1 288 ? 8.852 8.008 11.328 1 96.81 288 ALA B C 1
ATOM 6279 O O . ALA B 1 288 ? 9.266 8.258 10.195 1 96.81 288 ALA B O 1
ATOM 6280 N N . PHE B 1 289 ? 9.281 8.672 12.383 1 96.31 289 PHE B N 1
ATOM 6281 C CA . PHE B 1 289 ? 10.195 9.797 12.25 1 96.31 289 PHE B CA 1
ATOM 6282 C C . PHE B 1 289 ? 11.602 9.312 11.938 1 96.31 289 PHE B C 1
ATOM 6284 O O . PHE B 1 289 ? 12.352 9.992 11.227 1 96.31 289 PHE B O 1
ATOM 6291 N N . LEU B 1 290 ? 11.953 8.133 12.445 1 95.94 290 LEU B N 1
ATOM 6292 C CA . LEU B 1 290 ? 13.234 7.547 12.062 1 95.94 290 LEU B CA 1
ATOM 6293 C C . LEU B 1 290 ? 13.273 7.266 10.562 1 95.94 290 LEU B C 1
ATOM 6295 O O . LEU B 1 290 ? 14.25 7.605 9.891 1 95.94 290 LEU B O 1
ATOM 6299 N N . MET B 1 291 ? 12.227 6.652 10.102 1 96.12 291 MET B N 1
ATOM 6300 C CA . MET B 1 291 ? 12.148 6.371 8.664 1 96.12 291 MET B CA 1
ATOM 6301 C C . MET B 1 291 ? 12.117 7.668 7.863 1 96.12 291 MET B C 1
ATOM 6303 O O . MET B 1 291 ? 12.703 7.742 6.781 1 96.12 291 MET B O 1
ATOM 6307 N N . PHE B 1 292 ? 11.383 8.641 8.375 1 96.5 292 PHE B N 1
ATOM 6308 C CA . PHE B 1 292 ? 11.359 9.961 7.762 1 96.5 292 PHE B CA 1
ATOM 6309 C C . PHE B 1 292 ? 12.773 10.5 7.602 1 96.5 292 PHE B C 1
ATOM 6311 O O . PHE B 1 292 ? 13.148 10.969 6.523 1 96.5 292 PHE B O 1
ATOM 6318 N N . TYR B 1 293 ? 13.617 10.383 8.594 1 96.5 293 TYR B N 1
ATOM 6319 C CA . TYR B 1 293 ? 14.992 10.883 8.594 1 96.5 293 TYR B CA 1
ATOM 6320 C C . TYR B 1 293 ? 15.859 10.117 7.605 1 96.5 293 TYR B C 1
ATOM 6322 O O . TYR B 1 293 ? 16.641 10.719 6.863 1 96.5 293 TYR B O 1
ATOM 6330 N N . VAL B 1 294 ? 15.68 8.836 7.598 1 96.19 294 VAL B N 1
ATOM 6331 C CA . VAL B 1 294 ? 16.484 8 6.707 1 96.19 294 VAL B CA 1
ATOM 6332 C C . VAL B 1 294 ? 16.172 8.352 5.254 1 96.19 294 VAL B C 1
ATOM 6334 O O . VAL B 1 294 ? 17.078 8.445 4.426 1 96.19 294 VAL B O 1
ATOM 6337 N N . VAL B 1 295 ? 14.914 8.531 4.965 1 95.38 295 VAL B N 1
ATOM 6338 C CA . VAL B 1 295 ? 14.508 8.906 3.613 1 95.38 295 VAL B CA 1
ATOM 6339 C C . VAL B 1 295 ? 15.062 10.289 3.271 1 95.38 295 VAL B C 1
ATOM 6341 O O . VAL B 1 295 ? 15.523 10.516 2.152 1 95.38 295 VAL B O 1
ATOM 6344 N N . LEU B 1 296 ? 15.008 11.164 4.23 1 94.25 296 LEU B N 1
ATOM 6345 C CA . LEU B 1 296 ? 15.531 12.516 4.035 1 94.25 296 LEU B CA 1
ATOM 6346 C C . LEU B 1 296 ? 17.016 12.477 3.688 1 94.25 296 LEU B C 1
ATOM 6348 O O . LEU B 1 296 ? 17.469 13.219 2.814 1 94.25 296 LEU B O 1
ATOM 6352 N N . CYS B 1 297 ? 17.734 11.617 4.32 1 93.62 297 CYS B N 1
ATOM 6353 C CA . CYS B 1 297 ? 19.172 11.469 4.055 1 93.62 297 CYS B CA 1
ATOM 6354 C C . CYS B 1 297 ? 19.406 11.008 2.621 1 93.62 297 CYS B C 1
ATOM 6356 O O . CYS B 1 297 ? 20.406 11.398 2.002 1 93.62 297 CYS B O 1
ATOM 6358 N N . LYS B 1 298 ? 18.484 10.258 2.133 1 90.88 298 LYS B N 1
ATOM 6359 C CA . LYS B 1 298 ? 18.672 9.695 0.797 1 90.88 298 LYS B CA 1
ATOM 6360 C C . LYS B 1 298 ? 18.234 10.688 -0.281 1 90.88 298 LYS B C 1
ATOM 6362 O O . LYS B 1 298 ? 18.609 10.547 -1.447 1 90.88 298 LYS B O 1
ATOM 6367 N N . THR B 1 299 ? 17.469 11.703 0.038 1 90.81 299 THR B N 1
ATOM 6368 C CA . THR B 1 299 ? 17 12.688 -0.935 1 90.81 299 THR B CA 1
ATOM 6369 C C . THR B 1 299 ? 18 13.82 -1.079 1 90.81 299 THR B C 1
ATOM 6371 O O . THR B 1 299 ? 18.062 14.484 -2.117 1 90.81 299 THR B O 1
ATOM 6374 N N . GLY B 1 300 ? 18.875 14.07 -0.141 1 86.31 300 GLY B N 1
ATOM 6375 C CA . GLY B 1 300 ? 19.844 15.148 -0.147 1 86.31 300 GLY B CA 1
ATOM 6376 C C . GLY B 1 300 ? 20.703 15.172 -1.402 1 86.31 300 GLY B C 1
ATOM 6377 O O . GLY B 1 300 ? 20.719 16.172 -2.123 1 86.31 300 GLY B O 1
ATOM 6378 N N . PRO B 1 301 ? 21.266 14.031 -1.681 1 87.25 301 PRO B N 1
ATOM 6379 C CA . PRO B 1 301 ? 22.141 13.977 -2.855 1 87.25 301 PRO B CA 1
ATOM 6380 C C . PRO B 1 301 ? 21.391 14.242 -4.16 1 87.25 301 PRO B C 1
ATOM 6382 O O . PRO B 1 301 ? 21.969 14.758 -5.117 1 87.25 301 PRO B O 1
ATOM 6385 N N . ILE B 1 302 ? 20.141 13.969 -4.18 1 89.38 302 ILE B N 1
ATOM 6386 C CA . ILE B 1 302 ? 19.359 14.18 -5.391 1 89.38 302 ILE B CA 1
ATOM 6387 C C . ILE B 1 302 ? 19.125 15.672 -5.605 1 89.38 302 ILE B C 1
ATOM 6389 O O . ILE B 1 302 ? 19.219 16.172 -6.73 1 89.38 302 ILE B O 1
ATOM 6393 N N . TYR B 1 303 ? 18.859 16.391 -4.566 1 86.69 303 TYR B N 1
ATOM 6394 C CA . TYR B 1 303 ? 18.641 17.828 -4.645 1 86.69 303 TYR B CA 1
ATOM 6395 C C . TYR B 1 303 ? 19.906 18.562 -5.078 1 86.69 303 TYR B C 1
ATOM 6397 O O . TYR B 1 303 ? 19.828 19.625 -5.695 1 86.69 303 TYR B O 1
ATOM 6405 N N . LYS B 1 304 ? 21.062 17.953 -4.848 1 83.81 304 LYS B N 1
ATOM 6406 C CA . LYS B 1 304 ? 22.328 18.578 -5.219 1 83.81 304 LYS B CA 1
ATOM 6407 C C . LYS B 1 304 ? 22.578 18.484 -6.727 1 83.81 304 LYS B C 1
ATOM 6409 O O . LYS B 1 304 ? 23.422 19.188 -7.27 1 83.81 304 LYS B O 1
ATOM 6414 N N . GLN B 1 305 ? 21.719 17.672 -7.371 1 88.12 305 GLN B N 1
ATOM 6415 C CA . GLN B 1 305 ? 21.891 17.5 -8.805 1 88.12 305 GLN B CA 1
ATOM 6416 C C . GLN B 1 305 ? 20.922 18.375 -9.594 1 88.12 305 GLN B C 1
ATOM 6418 O O . GLN B 1 305 ? 20.688 18.141 -10.781 1 88.12 305 GLN B O 1
ATOM 6423 N N . ILE B 1 306 ? 20.344 19.359 -9.031 1 86.81 306 ILE B N 1
ATOM 6424 C CA . ILE B 1 306 ? 19.312 20.203 -9.625 1 86.81 306 ILE B CA 1
ATOM 6425 C C . ILE B 1 306 ? 19.891 20.953 -10.82 1 86.81 306 ILE B C 1
ATOM 6427 O O . ILE B 1 306 ? 19.172 21.219 -11.797 1 86.81 306 ILE B O 1
ATOM 6431 N N . ASP B 1 307 ? 21.172 21.281 -10.789 1 85.44 307 ASP B N 1
ATOM 6432 C CA . ASP B 1 307 ? 21.797 22.047 -11.867 1 85.44 307 ASP B CA 1
ATOM 6433 C C . ASP B 1 307 ? 22.328 21.141 -12.969 1 85.44 307 ASP B C 1
ATOM 6435 O O . ASP B 1 307 ? 22.562 21.578 -14.086 1 85.44 307 ASP B O 1
ATOM 6439 N N . SER B 1 308 ? 22.484 19.844 -12.719 1 88 308 SER B N 1
ATOM 6440 C CA . SER B 1 308 ? 23.141 18.938 -13.648 1 88 308 SER B CA 1
ATOM 6441 C C . SER B 1 308 ? 22.125 18.078 -14.398 1 88 308 SER B C 1
ATOM 6443 O O . SER B 1 308 ? 22.422 17.578 -15.484 1 88 308 SER B O 1
ATOM 6445 N N . LEU B 1 309 ? 20.922 17.891 -13.883 1 91.12 309 LEU B N 1
ATOM 6446 C CA . LEU B 1 309 ? 19.953 17 -14.492 1 91.12 309 LEU B CA 1
ATOM 6447 C C . LEU B 1 309 ? 18.688 17.75 -14.898 1 91.12 309 LEU B C 1
ATOM 6449 O O . LEU B 1 309 ? 18.344 18.766 -14.273 1 91.12 309 LEU B O 1
ATOM 6453 N N . PRO B 1 310 ? 18.094 17.234 -15.945 1 91.75 310 PRO B N 1
ATOM 6454 C CA . PRO B 1 310 ? 16.828 17.844 -16.344 1 91.75 310 PRO B CA 1
ATOM 6455 C C . PRO B 1 310 ? 15.75 17.703 -15.258 1 91.75 310 PRO B C 1
ATOM 6457 O O . PRO B 1 310 ? 15.734 16.734 -14.508 1 91.75 310 PRO B O 1
ATOM 6460 N N . LEU B 1 311 ? 14.844 18.625 -15.273 1 90.94 311 LEU B N 1
ATOM 6461 C CA . LEU B 1 311 ? 13.797 18.734 -14.266 1 90.94 311 LEU B CA 1
ATOM 6462 C C . LEU B 1 311 ? 12.945 17.469 -14.234 1 90.94 311 LEU B C 1
ATOM 6464 O O . LEU B 1 311 ? 12.57 16.984 -13.164 1 90.94 311 LEU B O 1
ATOM 6468 N N . ILE B 1 312 ? 12.648 16.938 -15.375 1 93.06 312 ILE B N 1
ATOM 6469 C CA . ILE B 1 312 ? 11.773 15.766 -15.461 1 93.06 312 ILE B CA 1
ATOM 6470 C C . ILE B 1 312 ? 12.438 14.57 -14.797 1 93.06 312 ILE B C 1
ATOM 6472 O O . ILE B 1 312 ? 11.773 13.766 -14.141 1 93.06 312 ILE B O 1
ATOM 6476 N N . ILE B 1 313 ? 13.711 14.453 -14.945 1 94.5 313 ILE B N 1
ATOM 6477 C CA . ILE B 1 313 ? 14.453 13.344 -14.344 1 94.5 313 ILE B CA 1
ATOM 6478 C C . ILE B 1 313 ? 14.477 13.5 -12.828 1 94.5 313 ILE B C 1
ATOM 6480 O O . ILE B 1 313 ? 14.266 12.531 -12.094 1 94.5 313 ILE B O 1
ATOM 6484 N N . LEU B 1 314 ? 14.656 14.719 -12.398 1 94.38 314 LEU B N 1
ATOM 6485 C CA . LEU B 1 314 ? 14.672 14.984 -10.969 1 94.38 314 LEU B CA 1
ATOM 6486 C C . LEU B 1 314 ? 13.289 14.742 -10.359 1 94.38 314 LEU B C 1
ATOM 6488 O O . LEU B 1 314 ? 13.188 14.219 -9.25 1 94.38 314 LEU B O 1
ATOM 6492 N N . LEU B 1 315 ? 12.312 15.117 -11.078 1 94.81 315 LEU B N 1
ATOM 6493 C CA . LEU B 1 315 ? 10.938 14.906 -10.625 1 94.81 315 LEU B CA 1
ATOM 6494 C C . LEU B 1 315 ? 10.648 13.422 -10.461 1 94.81 315 LEU B C 1
ATOM 6496 O O . LEU B 1 315 ? 10.039 13.008 -9.461 1 94.81 315 LEU B O 1
ATOM 6500 N N . LEU B 1 316 ? 11.094 12.656 -11.375 1 94.62 316 LEU B N 1
ATOM 6501 C CA . LEU B 1 316 ? 10.867 11.211 -11.328 1 94.62 316 LEU B CA 1
ATOM 6502 C C . LEU B 1 316 ? 11.633 10.586 -10.172 1 94.62 316 LEU B C 1
ATOM 6504 O O . LEU B 1 316 ? 11.109 9.727 -9.461 1 94.62 316 LEU B O 1
ATOM 6508 N N . LYS B 1 317 ? 12.789 11.055 -9.945 1 94.38 317 LYS B N 1
ATOM 6509 C CA . LYS B 1 317 ? 13.641 10.492 -8.906 1 94.38 317 LYS B CA 1
ATOM 6510 C C . LYS B 1 317 ? 13.141 10.875 -7.516 1 94.38 317 LYS B C 1
ATOM 6512 O O . LYS B 1 317 ? 13.312 10.125 -6.555 1 94.38 317 LYS B O 1
ATOM 6517 N N . LEU B 1 318 ? 12.5 12.016 -7.453 1 94.94 318 LEU B N 1
ATOM 6518 C CA . LEU B 1 318 ? 12.109 12.531 -6.145 1 94.94 318 LEU B CA 1
ATOM 6519 C C . LEU B 1 318 ? 10.648 12.211 -5.855 1 94.94 318 LEU B C 1
ATOM 6521 O O . LEU B 1 318 ? 10.18 12.383 -4.727 1 94.94 318 LEU B O 1
ATOM 6525 N N . SER B 1 319 ? 9.906 11.68 -6.805 1 95 319 SER B N 1
ATOM 6526 C CA . SER B 1 319 ? 8.469 11.445 -6.652 1 95 319 SER B CA 1
ATOM 6527 C C . SER B 1 319 ? 8.18 10.516 -5.477 1 95 319 SER B C 1
ATOM 6529 O O . SER B 1 319 ? 7.43 10.875 -4.566 1 95 319 SER B O 1
ATOM 6531 N N . LEU B 1 320 ? 8.805 9.383 -5.465 1 94.31 320 LEU B N 1
ATOM 6532 C CA . LEU B 1 320 ? 8.523 8.391 -4.43 1 94.31 320 LEU B CA 1
ATOM 6533 C C . LEU B 1 320 ? 9.086 8.828 -3.086 1 94.31 320 LEU B C 1
ATOM 6535 O O . LEU B 1 320 ? 8.398 8.758 -2.064 1 94.31 320 LEU B O 1
ATOM 6539 N N . PRO B 1 321 ? 10.305 9.312 -3.053 1 94.31 321 PRO B N 1
ATOM 6540 C CA . PRO B 1 321 ? 10.812 9.773 -1.759 1 94.31 321 PRO B CA 1
ATOM 6541 C C . PRO B 1 321 ? 9.992 10.914 -1.174 1 94.31 321 PRO B C 1
ATOM 6543 O O . PRO B 1 321 ? 9.75 10.953 0.035 1 94.31 321 PRO B O 1
ATOM 6546 N N . SER B 1 322 ? 9.617 11.844 -2.012 1 94.94 322 SER B N 1
ATOM 6547 C CA . SER B 1 322 ? 8.82 12.969 -1.538 1 94.94 322 SER B CA 1
ATOM 6548 C C . SER B 1 322 ? 7.477 12.492 -0.986 1 94.94 322 SER B C 1
ATOM 6550 O O . SER B 1 322 ? 7.039 12.953 0.072 1 94.94 322 SER B O 1
ATOM 6552 N N . MET B 1 323 ? 6.855 11.617 -1.7 1 95.06 323 MET B N 1
ATOM 6553 C CA . MET B 1 323 ? 5.59 11.062 -1.229 1 95.06 323 MET B CA 1
ATOM 6554 C C . MET B 1 323 ? 5.785 10.281 0.068 1 95.06 323 MET B C 1
ATOM 6556 O O . MET B 1 323 ? 4.926 10.32 0.952 1 95.06 323 MET B O 1
ATOM 6560 N N . SER B 1 324 ? 6.859 9.562 0.143 1 95.62 324 SER B N 1
ATOM 6561 C CA . SER B 1 324 ? 7.16 8.82 1.361 1 95.62 324 SER B CA 1
ATOM 6562 C C . SER B 1 324 ? 7.324 9.758 2.555 1 95.62 324 SER B C 1
ATOM 6564 O O . SER B 1 324 ? 6.848 9.461 3.652 1 95.62 324 SER B O 1
ATOM 6566 N N . LEU B 1 325 ? 8.008 10.852 2.338 1 95.75 325 LEU B N 1
ATOM 6567 C CA . LEU B 1 325 ? 8.172 11.836 3.404 1 95.75 325 LEU B CA 1
ATOM 6568 C C . LEU B 1 325 ? 6.82 12.398 3.838 1 95.75 325 LEU B C 1
ATOM 6570 O O . LEU B 1 325 ? 6.566 12.562 5.035 1 95.75 325 LEU B O 1
ATOM 6574 N N . TRP B 1 326 ? 6.008 12.641 2.879 1 94.94 326 TRP B N 1
ATOM 6575 C CA . TRP B 1 326 ? 4.672 13.148 3.184 1 94.94 326 TRP B CA 1
ATOM 6576 C C . TRP B 1 326 ? 3.869 12.125 3.98 1 94.94 326 TRP B C 1
ATOM 6578 O O . TRP B 1 326 ? 3.227 12.469 4.977 1 94.94 326 TRP B O 1
ATOM 6588 N N . MET B 1 327 ? 3.906 10.875 3.559 1 95.62 327 MET B N 1
ATOM 6589 C CA . MET B 1 327 ? 3.16 9.805 4.215 1 95.62 327 MET B CA 1
ATOM 6590 C C . MET B 1 327 ? 3.664 9.586 5.641 1 95.62 327 MET B C 1
ATOM 6592 O O . MET B 1 327 ? 2.867 9.438 6.57 1 95.62 327 MET B O 1
ATOM 6596 N N . LEU B 1 328 ? 4.895 9.578 5.746 1 96.81 328 LEU B N 1
ATOM 6597 C CA . LEU B 1 328 ? 5.496 9.359 7.055 1 96.81 328 LEU B CA 1
ATOM 6598 C C . LEU B 1 328 ? 5.234 10.547 7.977 1 96.81 328 LEU B C 1
ATOM 6600 O O . LEU B 1 328 ? 4.965 10.359 9.164 1 96.81 328 LEU B O 1
ATOM 6604 N N . GLY B 1 329 ? 5.352 11.742 7.438 1 96.19 329 GLY B N 1
ATOM 6605 C CA . GLY B 1 329 ? 5 12.93 8.203 1 96.19 329 GLY B CA 1
ATOM 6606 C C . GLY B 1 329 ? 3.551 12.945 8.648 1 96.19 329 GLY B C 1
ATOM 6607 O O . GLY B 1 329 ? 3.25 13.289 9.797 1 96.19 329 GLY B O 1
ATOM 6608 N N . PHE B 1 330 ? 2.688 12.547 7.742 1 96.5 330 PHE B N 1
ATOM 6609 C CA . PHE B 1 330 ? 1.271 12.461 8.078 1 96.5 330 PHE B CA 1
ATOM 6610 C C . PHE B 1 330 ? 1.041 11.477 9.211 1 96.5 330 PHE B C 1
ATOM 6612 O O . PHE B 1 330 ? 0.375 11.797 10.195 1 96.5 330 PHE B O 1
ATOM 6619 N N . TYR B 1 331 ? 1.537 10.32 8.969 1 96.62 331 TYR B N 1
ATOM 6620 C CA . TYR B 1 331 ? 1.333 9.273 9.961 1 96.62 331 TYR B CA 1
ATOM 6621 C C . TYR B 1 331 ? 1.941 9.672 11.305 1 96.62 331 TYR B C 1
ATOM 6623 O O . TYR B 1 331 ? 1.33 9.461 12.352 1 96.62 331 TYR B O 1
ATOM 6631 N N . GLY B 1 332 ? 3.08 10.195 11.328 1 97.19 332 GLY B N 1
ATOM 6632 C CA . GLY B 1 332 ? 3.764 10.594 12.547 1 97.19 332 GLY B CA 1
ATOM 6633 C C . GLY B 1 332 ? 3.055 11.711 13.289 1 97.19 332 GLY B C 1
ATOM 6634 O O . GLY B 1 332 ? 2.871 11.633 14.508 1 97.19 332 GLY B O 1
ATOM 6635 N N . VAL B 1 333 ? 2.646 12.695 12.586 1 96.81 333 VAL B N 1
ATOM 6636 C CA . VAL B 1 333 ? 2.096 13.883 13.227 1 96.81 333 VAL B CA 1
ATOM 6637 C C . VAL B 1 333 ? 0.602 13.688 13.477 1 96.81 333 VAL B C 1
ATOM 6639 O O . VAL B 1 333 ? 0.144 13.75 14.617 1 96.81 333 VAL B O 1
ATOM 6642 N N . PHE B 1 334 ? -0.158 13.359 12.461 1 97.12 334 PHE B N 1
ATOM 6643 C CA . PHE B 1 334 ? -1.612 13.391 12.555 1 97.12 334 PHE B CA 1
ATOM 6644 C C . PHE B 1 334 ? -2.139 12.125 13.219 1 97.12 334 PHE B C 1
ATOM 6646 O O . PHE B 1 334 ? -3.156 12.156 13.914 1 97.12 334 PHE B O 1
ATOM 6653 N N . HIS B 1 335 ? -1.463 11.102 12.977 1 96.38 335 HIS B N 1
ATOM 6654 C CA . HIS B 1 335 ? -1.944 9.891 13.625 1 96.38 335 HIS B CA 1
ATOM 6655 C C . HIS B 1 335 ? -1.297 9.703 14.992 1 96.38 335 HIS B C 1
ATOM 6657 O O . HIS B 1 335 ? -1.993 9.602 16 1 96.38 335 HIS B O 1
ATOM 6663 N N . CYS B 1 336 ? -0.01 9.742 15.055 1 97.56 336 CYS B N 1
ATOM 6664 C CA . CYS B 1 336 ? 0.669 9.367 16.281 1 97.56 336 CYS B CA 1
ATOM 6665 C C . CYS B 1 336 ? 0.693 10.531 17.266 1 97.56 336 CYS B C 1
ATOM 6667 O O . CYS B 1 336 ? 0.115 10.438 18.359 1 97.56 336 CYS B O 1
ATOM 6669 N N . LEU B 1 337 ? 1.278 11.633 16.969 1 97.5 337 LEU B N 1
ATOM 6670 C CA . LEU B 1 337 ? 1.515 12.734 17.891 1 97.5 337 LEU B CA 1
ATOM 6671 C C . LEU B 1 337 ? 0.197 13.312 18.406 1 97.5 337 LEU B C 1
ATOM 6673 O O . LEU B 1 337 ? 0.033 13.523 19.609 1 97.5 337 LEU B O 1
ATOM 6677 N N . LEU B 1 338 ? -0.733 13.602 17.5 1 97.94 338 LEU B N 1
ATOM 6678 C CA . LEU B 1 338 ? -2.004 14.172 17.938 1 97.94 338 LEU B CA 1
ATOM 6679 C C . LEU B 1 338 ? -2.76 13.203 18.828 1 97.94 338 LEU B C 1
ATOM 6681 O O . LEU B 1 338 ? -3.424 13.625 19.781 1 97.94 338 LEU B O 1
ATOM 6685 N N . ASN B 1 339 ? -2.658 11.93 18.531 1 97.56 339 ASN B N 1
ATOM 6686 C CA . ASN B 1 339 ? -3.309 10.953 19.391 1 97.56 339 ASN B CA 1
ATOM 6687 C C . ASN B 1 339 ? -2.625 10.859 20.75 1 97.56 339 ASN B C 1
ATOM 6689 O O . ASN B 1 339 ? -3.281 10.625 21.766 1 97.56 339 ASN B O 1
ATOM 6693 N N . ILE B 1 340 ? -1.362 10.992 20.797 1 97.75 340 ILE B N 1
ATOM 6694 C CA . ILE B 1 340 ? -0.639 11.016 22.062 1 97.75 340 ILE B CA 1
ATOM 6695 C C . ILE B 1 340 ? -1.099 12.211 22.906 1 97.75 340 ILE B C 1
ATOM 6697 O O . ILE B 1 340 ? -1.423 12.062 24.078 1 97.75 340 ILE B O 1
ATOM 6701 N N . PHE B 1 341 ? -1.175 13.367 22.297 1 97.62 341 PHE B N 1
ATOM 6702 C CA . PHE B 1 341 ? -1.636 14.562 23 1 97.62 341 PHE B CA 1
ATOM 6703 C C . PHE B 1 341 ? -3.078 14.398 23.453 1 97.62 341 PHE B C 1
ATOM 6705 O O . PHE B 1 341 ? -3.443 14.867 24.547 1 97.62 341 PHE B O 1
ATOM 6712 N N . ALA B 1 342 ? -3.857 13.789 22.578 1 97.88 342 ALA B N 1
ATOM 6713 C CA . ALA B 1 342 ? -5.25 13.562 22.953 1 97.88 342 ALA B CA 1
ATOM 6714 C C . ALA B 1 342 ? -5.352 12.656 24.172 1 97.88 342 ALA B C 1
ATOM 6716 O O . ALA B 1 342 ? -6.184 12.891 25.062 1 97.88 342 ALA B O 1
ATOM 6717 N N . GLU B 1 343 ? -4.539 11.695 24.234 1 97.19 343 GLU B N 1
ATOM 6718 C CA . GLU B 1 343 ? -4.559 10.773 25.359 1 97.19 343 GLU B CA 1
ATOM 6719 C C . GLU B 1 343 ? -4.09 11.461 26.641 1 97.19 343 GLU B C 1
ATOM 6721 O O . GLU B 1 343 ? -4.711 11.312 27.688 1 97.19 343 GLU B O 1
ATOM 6726 N N . VAL B 1 344 ? -3.035 12.219 26.547 1 97.31 344 VAL B N 1
ATOM 6727 C CA . VAL B 1 344 ? -2.455 12.883 27.719 1 97.31 344 VAL B CA 1
ATOM 6728 C C . VAL B 1 344 ? -3.426 13.93 28.25 1 97.31 344 VAL B C 1
ATOM 6730 O O . VAL B 1 344 ? -3.52 14.141 29.453 1 97.31 344 VAL B O 1
ATOM 6733 N N . THR B 1 345 ? -4.219 14.602 27.406 1 97.44 345 THR B N 1
ATOM 6734 C CA . THR B 1 345 ? -5.16 15.641 27.797 1 97.44 345 THR B CA 1
ATOM 6735 C C . THR B 1 345 ? -6.559 15.062 27.984 1 97.44 345 THR B C 1
ATOM 6737 O O . THR B 1 345 ? -7.496 15.797 28.328 1 97.44 345 THR B O 1
ATOM 6740 N N . ARG B 1 346 ? -6.711 13.867 27.672 1 97.69 346 ARG B N 1
ATOM 6741 C CA . ARG B 1 346 ? -7.996 13.18 27.75 1 97.69 346 ARG B CA 1
ATOM 6742 C C . ARG B 1 346 ? -9.008 13.805 26.797 1 97.69 346 ARG B C 1
ATOM 6744 O O . ARG B 1 346 ? -10.195 13.891 27.109 1 97.69 346 ARG B O 1
ATOM 6751 N N . TYR B 1 347 ? -8.508 14.352 25.719 1 97.31 347 TYR B N 1
ATOM 6752 C CA . TYR B 1 347 ? -9.383 14.883 24.688 1 97.31 347 TYR B CA 1
ATOM 6753 C C . TYR B 1 347 ? -10.07 13.758 23.922 1 97.31 347 TYR B C 1
ATOM 6755 O O . TYR B 1 347 ? -9.414 12.891 23.344 1 97.31 347 TYR B O 1
ATOM 6763 N N . ALA B 1 348 ? -11.352 13.742 23.734 1 96.81 348 ALA B N 1
ATOM 6764 C CA . ALA B 1 348 ? -12.102 12.57 23.281 1 96.81 348 ALA B CA 1
ATOM 6765 C C . ALA B 1 348 ? -12.359 12.648 21.781 1 96.81 348 ALA B C 1
ATOM 6767 O O . ALA B 1 348 ? -12.672 11.633 21.141 1 96.81 348 ALA B O 1
ATOM 6768 N N . ASP B 1 349 ? -12.344 13.797 21.188 1 96.12 349 ASP B N 1
ATOM 6769 C CA . ASP B 1 349 ? -12.562 13.914 19.75 1 96.12 349 ASP B CA 1
ATOM 6770 C C . ASP B 1 349 ? -11.273 13.656 18.984 1 96.12 349 ASP B C 1
ATOM 6772 O O . ASP B 1 349 ? -10.531 14.594 18.672 1 96.12 349 ASP B O 1
ATOM 6776 N N . ARG B 1 350 ? -11.094 12.43 18.484 1 95.56 350 ARG B N 1
ATOM 6777 C CA . ARG B 1 350 ? -9.82 12.047 17.891 1 95.56 350 ARG B CA 1
ATOM 6778 C C . ARG B 1 350 ? -9.938 11.922 16.375 1 95.56 350 ARG B C 1
ATOM 6780 O O . ARG B 1 350 ? -9.172 11.188 15.742 1 95.56 350 ARG B O 1
ATOM 6787 N N . GLU B 1 351 ? -10.867 12.516 15.789 1 95.69 351 GLU B N 1
ATOM 6788 C CA . GLU B 1 351 ? -10.984 12.547 14.336 1 95.69 351 GLU B CA 1
ATOM 6789 C C . GLU B 1 351 ? -10.086 13.625 13.734 1 95.69 351 GLU B C 1
ATOM 6791 O O . GLU B 1 351 ? -10.57 14.602 13.156 1 95.69 351 GLU B O 1
ATOM 6796 N N . PHE B 1 352 ? -8.859 13.383 13.82 1 97.19 352 PHE B N 1
ATOM 6797 C CA . PHE B 1 352 ? -7.871 14.344 13.336 1 97.19 352 PHE B CA 1
ATOM 6798 C C . PHE B 1 352 ? -7.738 14.258 11.82 1 97.19 352 PHE B C 1
ATOM 6800 O O . PHE B 1 352 ? -7.188 15.164 11.188 1 97.19 352 PHE B O 1
ATOM 6807 N N . TYR B 1 353 ? -8.133 13.133 11.312 1 96.5 353 TYR B N 1
ATOM 6808 C CA . TYR B 1 353 ? -8.164 12.891 9.875 1 96.5 353 TYR B CA 1
ATOM 6809 C C . TYR B 1 353 ? -9.258 11.883 9.516 1 96.5 353 TYR B C 1
ATOM 6811 O O . TYR B 1 353 ? -9.805 11.219 10.398 1 96.5 353 TYR B O 1
ATOM 6819 N N . GLN B 1 354 ? -9.625 11.922 8.328 1 95.5 354 GLN B N 1
ATOM 6820 C CA . GLN B 1 354 ? -10.547 10.938 7.766 1 95.5 354 GLN B CA 1
ATOM 6821 C C . GLN B 1 354 ? -9.883 10.148 6.645 1 95.5 354 GLN B C 1
ATOM 6823 O O . GLN B 1 354 ? -8.656 10.07 6.566 1 95.5 354 GLN B O 1
ATOM 6828 N N . ASP B 1 355 ? -10.625 9.367 5.859 1 93.12 355 ASP B N 1
ATOM 6829 C CA . ASP B 1 355 ? -10.055 8.492 4.844 1 93.12 355 ASP B CA 1
ATOM 6830 C C . ASP B 1 355 ? -9.625 9.281 3.609 1 93.12 355 ASP B C 1
ATOM 6832 O O . ASP B 1 355 ? -10.102 9.023 2.502 1 93.12 355 ASP B O 1
ATOM 6836 N N . TRP B 1 356 ? -8.664 10.164 3.777 1 95.5 356 TRP B N 1
ATOM 6837 C CA . TRP B 1 356 ? -8.227 11.055 2.707 1 95.5 356 TRP B CA 1
ATOM 6838 C C . TRP B 1 356 ? -7.617 10.258 1.558 1 95.5 356 TRP B C 1
ATOM 6840 O O . TRP B 1 356 ? -7.586 10.727 0.417 1 95.5 356 TRP B O 1
ATOM 6850 N N . TRP B 1 357 ? -7.102 9.039 1.784 1 94.44 357 TRP B N 1
ATOM 6851 C CA . TRP B 1 357 ? -6.492 8.219 0.746 1 94.44 357 TRP B CA 1
ATOM 6852 C C . TRP B 1 357 ? -7.547 7.707 -0.234 1 94.44 357 TRP B C 1
ATOM 6854 O O . TRP B 1 357 ? -7.211 7.168 -1.291 1 94.44 357 TRP B O 1
ATOM 6864 N N . ASN B 1 358 ? -8.852 7.871 0.054 1 93.44 358 ASN B N 1
ATOM 6865 C CA . ASN B 1 358 ? -9.945 7.496 -0.84 1 93.44 358 ASN B CA 1
ATOM 6866 C C . ASN B 1 358 ? -10.547 8.711 -1.535 1 93.44 358 ASN B C 1
ATOM 6868 O O . ASN B 1 358 ? -11.555 8.602 -2.232 1 93.44 358 ASN B O 1
ATOM 6872 N N . ALA B 1 359 ? -9.938 9.891 -1.342 1 95.19 359 ALA B N 1
ATOM 6873 C CA . ALA B 1 359 ? -10.477 11.109 -1.928 1 95.19 359 ALA B CA 1
ATOM 6874 C C . ALA B 1 359 ? -10.461 11.047 -3.451 1 95.19 359 ALA B C 1
ATOM 6876 O O . ALA B 1 359 ? -9.492 10.578 -4.047 1 95.19 359 ALA B O 1
ATOM 6877 N N . THR B 1 360 ? -11.578 11.484 -4.078 1 94.5 360 THR B N 1
ATOM 6878 C CA . THR B 1 360 ? -11.688 11.477 -5.535 1 94.5 360 THR B CA 1
ATOM 6879 C C . THR B 1 360 ? -11.695 12.898 -6.082 1 94.5 360 THR B C 1
ATOM 6881 O O . THR B 1 360 ? -11.625 13.102 -7.297 1 94.5 360 THR B O 1
ATOM 6884 N N . THR B 1 361 ? -11.828 13.891 -5.195 1 93.06 361 THR B N 1
ATOM 6885 C CA . THR B 1 361 ? -11.758 15.305 -5.551 1 93.06 361 THR B CA 1
ATOM 6886 C C . THR B 1 361 ? -10.797 16.047 -4.629 1 93.06 361 THR B C 1
ATOM 6888 O O . THR B 1 361 ? -10.531 15.602 -3.51 1 93.06 361 THR B O 1
ATOM 6891 N N . PHE B 1 362 ? -10.352 17.172 -5.055 1 89.75 362 PHE B N 1
ATOM 6892 C CA . PHE B 1 362 ? -9.367 17.922 -4.285 1 89.75 362 PHE B CA 1
ATOM 6893 C C . PHE B 1 362 ? -10.008 18.547 -3.049 1 89.75 362 PHE B C 1
ATOM 6895 O O . PHE B 1 362 ? -9.352 18.688 -2.012 1 89.75 362 PHE B O 1
ATOM 6902 N N . ASP B 1 363 ? -11.188 18.938 -3.178 1 88.44 363 ASP B N 1
ATOM 6903 C CA . ASP B 1 363 ? -11.867 19.484 -2.004 1 88.44 363 ASP B CA 1
ATOM 6904 C C . ASP B 1 363 ? -11.992 18.422 -0.909 1 88.44 363 ASP B C 1
ATOM 6906 O O . ASP B 1 363 ? -11.805 18.719 0.272 1 88.44 363 ASP B O 1
ATOM 6910 N N . MET B 1 364 ? -12.281 17.219 -1.334 1 91.81 364 MET B N 1
ATOM 6911 C CA . MET B 1 364 ? -12.352 16.109 -0.382 1 91.81 364 MET B CA 1
ATOM 6912 C C . MET B 1 364 ? -11 15.867 0.281 1 91.81 364 MET B C 1
ATOM 6914 O O . MET B 1 364 ? -10.93 15.633 1.487 1 91.81 364 MET B O 1
ATOM 6918 N N . TRP B 1 365 ? -10.039 15.914 -0.524 1 92.5 365 TRP B N 1
ATOM 6919 C CA . TRP B 1 365 ? -8.688 15.688 -0.024 1 92.5 365 TRP B CA 1
ATOM 6920 C C . TRP B 1 365 ? -8.328 16.719 1.047 1 92.5 365 TRP B C 1
ATOM 6922 O O . TRP B 1 365 ? -7.883 16.344 2.139 1 92.5 365 TRP B O 1
ATOM 6932 N N . TRP B 1 366 ? -8.578 17.938 0.848 1 89 366 TRP B N 1
ATOM 6933 C CA . TRP B 1 366 ? -8.211 19.031 1.757 1 89 366 TRP B CA 1
ATOM 6934 C C . TRP B 1 366 ? -9.055 18.984 3.025 1 89 366 TRP B C 1
ATOM 6936 O O . TRP B 1 366 ? -8.586 19.359 4.105 1 89 366 TRP B O 1
ATOM 6946 N N . ARG B 1 367 ? -10.156 18.469 2.9 1 92.12 367 ARG B N 1
ATOM 6947 C CA . ARG B 1 367 ? -11.055 18.422 4.047 1 92.12 367 ARG B CA 1
ATOM 6948 C C . ARG B 1 367 ? -10.742 17.219 4.934 1 92.12 367 ARG B C 1
ATOM 6950 O O . ARG B 1 367 ? -10.977 17.266 6.145 1 92.12 367 ARG B O 1
ATOM 6957 N N . LYS B 1 368 ? -10.109 16.25 4.375 1 95.44 368 LYS B N 1
ATOM 6958 C CA . LYS B 1 368 ? -10.078 14.977 5.082 1 95.44 368 LYS B CA 1
ATOM 6959 C C . LYS B 1 368 ? -8.719 14.75 5.746 1 95.44 368 LYS B C 1
ATOM 6961 O O . LYS B 1 368 ? -8.641 14.125 6.809 1 95.44 368 LYS B O 1
ATOM 6966 N N . TRP B 1 369 ? -7.656 15.211 5.207 1 94 369 TRP B N 1
ATOM 6967 C CA . TRP B 1 369 ? -6.355 14.781 5.703 1 94 369 TRP B CA 1
ATOM 6968 C C . TRP B 1 369 ? -5.938 15.609 6.918 1 94 369 TRP B C 1
ATOM 6970 O O . TRP B 1 369 ? -5.145 15.148 7.742 1 94 369 TRP B O 1
ATOM 6980 N N . ASN B 1 370 ? -6.457 16.812 7.062 1 95.69 370 ASN B N 1
ATOM 6981 C CA . ASN B 1 370 ? -6.168 17.734 8.156 1 95.69 370 ASN B CA 1
ATOM 6982 C C . ASN B 1 370 ? -7.445 18.344 8.727 1 95.69 370 ASN B C 1
ATOM 6984 O O . ASN B 1 370 ? -7.77 19.484 8.438 1 95.69 370 ASN B O 1
ATOM 6988 N N . ARG B 1 371 ? -8.086 17.641 9.625 1 96.56 371 ARG B N 1
ATOM 6989 C CA . ARG B 1 371 ? -9.406 18 10.133 1 96.56 371 ARG B CA 1
ATOM 6990 C C . ARG B 1 371 ? -9.32 19.188 11.094 1 96.56 371 ARG B C 1
ATOM 6992 O O . ARG B 1 371 ? -10.18 20.062 11.086 1 96.56 371 ARG B O 1
ATOM 6999 N N . PRO B 1 372 ? -8.297 19.281 11.922 1 96.19 372 PRO B N 1
ATOM 7000 C CA . PRO B 1 372 ? -8.227 20.422 12.836 1 96.19 372 PRO B CA 1
ATOM 7001 C C . PRO B 1 372 ? -8.18 21.766 12.109 1 96.19 372 PRO B C 1
ATOM 7003 O O . PRO B 1 372 ? -8.938 22.672 12.453 1 96.19 372 PRO B O 1
ATOM 7006 N N . VAL B 1 373 ? -7.34 21.828 11.102 1 96.5 373 VAL B N 1
ATOM 7007 C CA . VAL B 1 373 ? -7.23 23.078 10.359 1 96.5 373 VAL B CA 1
ATOM 7008 C C . VAL B 1 373 ? -8.508 23.328 9.562 1 96.5 373 VAL B C 1
ATOM 7010 O O . VAL B 1 373 ? -8.984 24.453 9.461 1 96.5 373 VAL B O 1
ATOM 7013 N N . HIS B 1 374 ? -9.016 22.266 9.047 1 94.88 374 HIS B N 1
ATOM 7014 C CA . HIS B 1 374 ? -10.258 22.391 8.289 1 94.88 374 HIS B CA 1
ATOM 7015 C C . HIS B 1 374 ? -11.383 22.953 9.164 1 94.88 374 HIS B C 1
ATOM 7017 O O . HIS B 1 374 ? -12.109 23.844 8.75 1 94.88 374 HIS B O 1
ATOM 7023 N N . LYS B 1 375 ? -11.586 22.438 10.336 1 95.5 375 LYS B N 1
ATOM 7024 C CA . LYS B 1 375 ? -12.625 22.875 11.258 1 95.5 375 LYS B CA 1
ATOM 7025 C C . LYS B 1 375 ? -12.43 24.344 11.648 1 95.5 375 LYS B C 1
ATOM 7027 O O . LYS B 1 375 ? -13.398 25.078 11.797 1 95.5 375 LYS B O 1
ATOM 7032 N N . TRP B 1 376 ? -11.219 24.688 11.844 1 97.06 376 TRP B N 1
ATOM 7033 C CA . TRP B 1 376 ? -10.914 26.078 12.18 1 97.06 376 TRP B CA 1
ATOM 7034 C C . TRP B 1 376 ? -11.305 27.016 11.047 1 97.06 376 TRP B C 1
ATOM 7036 O O . TRP B 1 376 ? -11.977 28.031 11.266 1 97.06 376 TRP B O 1
ATOM 7046 N N . MET B 1 377 ? -10.867 26.641 9.828 1 95.88 377 MET B N 1
ATOM 7047 C CA . MET B 1 377 ? -11.164 27.469 8.656 1 95.88 377 MET B CA 1
ATOM 7048 C C . MET B 1 377 ? -12.672 27.531 8.414 1 95.88 377 MET B C 1
ATOM 7050 O O . MET B 1 377 ? -13.188 28.578 8.016 1 95.88 377 MET B O 1
ATOM 7054 N N . LEU B 1 378 ? -13.289 26.438 8.633 1 93.62 378 LEU B N 1
ATOM 7055 C CA . LEU B 1 378 ? -14.734 26.375 8.445 1 93.62 378 LEU B CA 1
ATOM 7056 C C . LEU B 1 378 ? -15.453 27.312 9.406 1 93.62 378 LEU B C 1
ATOM 7058 O O . LEU B 1 378 ? -16.344 28.062 9 1 93.62 378 LEU B O 1
ATOM 7062 N N . ARG B 1 379 ? -15.07 27.312 10.609 1 94.06 379 ARG B N 1
ATOM 7063 C CA . ARG B 1 379 ? -15.758 28.078 11.656 1 94.06 379 ARG B CA 1
ATOM 7064 C C . ARG B 1 379 ? -15.383 29.562 11.578 1 94.06 379 ARG B C 1
ATOM 7066 O O . ARG B 1 379 ? -16.25 30.422 11.641 1 94.06 379 ARG B O 1
ATOM 7073 N N . HIS B 1 380 ? -14.102 29.875 11.484 1 95.25 380 HIS B N 1
ATOM 7074 C CA . HIS B 1 380 ? -13.625 31.234 11.734 1 95.25 380 HIS B CA 1
ATOM 7075 C C . HIS B 1 380 ? -13.406 31.984 10.43 1 95.25 380 HIS B C 1
ATOM 7077 O O . HIS B 1 380 ? -13.18 33.188 10.445 1 95.25 380 HIS B O 1
ATOM 7083 N N . VAL B 1 381 ? -13.484 31.312 9.266 1 95.31 381 VAL B N 1
ATOM 7084 C CA . VAL B 1 381 ? -13.289 32 8 1 95.31 381 VAL B CA 1
ATOM 7085 C C . VAL B 1 381 ? -14.508 31.797 7.105 1 95.31 381 VAL B C 1
ATOM 7087 O O . VAL B 1 381 ? -15.242 32.75 6.824 1 95.31 381 VAL B O 1
ATOM 7090 N N . TYR B 1 382 ? -14.781 30.562 6.793 1 92.75 382 TYR B N 1
ATOM 7091 C CA . TYR B 1 382 ? -15.844 30.281 5.836 1 92.75 382 TYR B CA 1
ATOM 7092 C C . TYR B 1 382 ? -17.203 30.719 6.375 1 92.75 382 TYR B C 1
ATOM 7094 O O . TYR B 1 382 ? -17.859 31.594 5.801 1 92.75 382 TYR B O 1
ATOM 7102 N N . ARG B 1 383 ? -17.656 30.188 7.527 1 90.75 383 ARG B N 1
ATOM 7103 C CA . ARG B 1 383 ? -18.969 30.484 8.109 1 90.75 383 ARG B CA 1
ATOM 7104 C C . ARG B 1 383 ? -19 31.906 8.648 1 90.75 383 ARG B C 1
ATOM 7106 O O . ARG B 1 383 ? -20 32.625 8.484 1 90.75 383 ARG B O 1
ATOM 7113 N N . ASP B 1 384 ? -17.938 32.281 9.234 1 90.06 384 ASP B N 1
ATOM 7114 C CA . ASP B 1 384 ? -17.906 33.594 9.859 1 90.06 384 ASP B CA 1
ATOM 7115 C C . ASP B 1 384 ? -17.969 34.688 8.805 1 90.06 384 ASP B C 1
ATOM 7117 O O . ASP B 1 384 ? -18.625 35.719 9.023 1 90.06 384 ASP B O 1
ATOM 7121 N N . SER B 1 385 ? -17.297 34.5 7.699 1 90.75 385 SER B N 1
ATOM 7122 C CA . SER B 1 385 ? -17.328 35.531 6.648 1 90.75 385 SER B CA 1
ATOM 7123 C C . SER B 1 385 ? -18.719 35.625 6.043 1 90.75 385 SER B C 1
ATOM 7125 O O . SER B 1 385 ? -19.156 36.719 5.66 1 90.75 385 SER B O 1
ATOM 7127 N N . MET B 1 386 ? -19.344 34.625 6.031 1 89.62 386 MET B N 1
ATOM 7128 C CA . MET B 1 386 ? -20.703 34.625 5.484 1 89.62 386 MET B CA 1
ATOM 7129 C C . MET B 1 386 ? -21.672 35.312 6.449 1 89.62 386 MET B C 1
ATOM 7131 O O . MET B 1 386 ? -22.594 36 6.02 1 89.62 386 MET B O 1
ATOM 7135 N N . HIS B 1 387 ? -21.469 35.188 7.684 1 86.25 387 HIS B N 1
ATOM 7136 C CA . HIS B 1 387 ? -22.406 35.688 8.68 1 86.25 387 HIS B CA 1
ATOM 7137 C C . HIS B 1 387 ? -22.047 37.125 9.086 1 86.25 387 HIS B C 1
ATOM 7139 O O . HIS B 1 387 ? -22.938 37.969 9.297 1 86.25 387 HIS B O 1
ATOM 7145 N N . THR B 1 388 ? -20.797 37.406 9.234 1 83.31 388 THR B N 1
ATOM 7146 C CA . THR B 1 388 ? -20.375 38.719 9.75 1 83.31 388 THR B CA 1
ATOM 7147 C C . THR B 1 388 ? -20.219 39.719 8.617 1 83.31 388 THR B C 1
ATOM 7149 O O . THR B 1 388 ? -20.672 40.875 8.742 1 83.31 388 THR B O 1
ATOM 7152 N N . VAL B 1 389 ? -19.594 39.344 7.512 1 87.25 389 VAL B N 1
ATOM 7153 C CA . VAL B 1 389 ? -19.312 40.25 6.406 1 87.25 389 VAL B CA 1
ATOM 7154 C C . VAL B 1 389 ? -20.312 40 5.277 1 87.25 389 VAL B C 1
ATOM 7156 O O . VAL B 1 389 ? -20.406 40.812 4.34 1 87.25 389 VAL B O 1
ATOM 7159 N N . LYS B 1 390 ? -21.125 39 5.312 1 89.75 390 LYS B N 1
ATOM 7160 C CA . LYS B 1 390 ? -22.188 38.688 4.363 1 89.75 390 LYS B CA 1
ATOM 7161 C C . LYS B 1 390 ? -21.609 38.344 2.986 1 89.75 390 LYS B C 1
ATOM 7163 O O . LYS B 1 390 ? -22.078 38.875 1.975 1 89.75 390 LYS B O 1
ATOM 7168 N N . LEU B 1 391 ? -20.578 37.625 3.041 1 91.75 391 LEU B N 1
ATOM 7169 C CA . LEU B 1 391 ? -20.016 37.125 1.784 1 91.75 391 LEU B CA 1
ATOM 7170 C C . LEU B 1 391 ? -20.828 35.969 1.229 1 91.75 391 LEU B C 1
ATOM 7172 O O . LEU B 1 391 ? -21.438 35.219 1.99 1 91.75 391 LEU B O 1
ATOM 7176 N N . ASN B 1 392 ? -20.859 35.906 -0.1 1 92.31 392 ASN B N 1
ATOM 7177 C CA . ASN B 1 392 ? -21.5 34.75 -0.69 1 92.31 392 ASN B CA 1
ATOM 7178 C C . ASN B 1 392 ? -20.578 33.531 -0.62 1 92.31 392 ASN B C 1
ATOM 7180 O O . ASN B 1 392 ? -19.438 33.625 -0.171 1 92.31 392 ASN B O 1
ATOM 7184 N N . LYS B 1 393 ? -21.062 32.406 -1.066 1 88.31 393 LYS B N 1
ATOM 7185 C CA . LYS B 1 393 ? -20.375 31.109 -0.925 1 88.31 393 LYS B CA 1
ATOM 7186 C C . LYS B 1 393 ? -19.031 31.125 -1.649 1 88.31 393 LYS B C 1
ATOM 7188 O O . LYS B 1 393 ? -18.031 30.641 -1.124 1 88.31 393 LYS B O 1
ATOM 7193 N N . PHE B 1 394 ? -18.984 31.672 -2.809 1 86.81 394 PHE B N 1
ATOM 7194 C CA . PHE B 1 394 ? -17.766 31.688 -3.611 1 86.81 394 PHE B CA 1
ATOM 7195 C C . PHE B 1 394 ? -16.688 32.5 -2.922 1 86.81 394 PHE B C 1
ATOM 7197 O O . PHE B 1 394 ? -15.531 32.062 -2.83 1 86.81 394 PHE B O 1
ATOM 7204 N N . PHE B 1 395 ? -17 33.688 -2.465 1 91.12 395 PHE B N 1
ATOM 7205 C CA . PHE B 1 395 ? -16 34.562 -1.852 1 91.12 395 PHE B CA 1
ATOM 7206 C C . PHE B 1 395 ? -15.594 34.031 -0.478 1 91.12 395 PHE B C 1
ATOM 7208 O O . PHE B 1 395 ? -14.461 34.25 -0.04 1 91.12 395 PHE B O 1
ATOM 7215 N N . ALA B 1 396 ? -16.516 33.312 0.196 1 92.19 396 ALA B N 1
ATOM 7216 C CA . ALA B 1 396 ? -16.141 32.656 1.445 1 92.19 396 ALA B CA 1
ATOM 7217 C C . ALA B 1 396 ? -15.102 31.562 1.208 1 92.19 396 ALA B C 1
ATOM 7219 O O . ALA B 1 396 ? -14.133 31.453 1.965 1 92.19 396 ALA B O 1
ATOM 7220 N N . LEU B 1 397 ? -15.352 30.891 0.097 1 87.12 397 LEU B N 1
ATOM 7221 C CA . LEU B 1 397 ? -14.398 29.859 -0.282 1 87.12 397 LEU B CA 1
ATOM 7222 C C . LEU B 1 397 ? -13.055 30.469 -0.66 1 87.12 397 LEU B C 1
ATOM 7224 O O . LEU B 1 397 ? -12 29.969 -0.248 1 87.12 397 LEU B O 1
ATOM 7228 N N . PHE B 1 398 ? -13.117 31.438 -1.392 1 89.62 398 PHE B N 1
ATOM 7229 C CA . PHE B 1 398 ? -11.914 32.125 -1.841 1 89.62 398 PHE B CA 1
ATOM 7230 C C . PHE B 1 398 ? -11.117 32.656 -0.654 1 89.62 398 PHE B C 1
ATOM 7232 O O . PHE B 1 398 ? -9.898 32.531 -0.606 1 89.62 398 PHE B O 1
ATOM 7239 N N . SER B 1 399 ? -11.789 33.281 0.282 1 92.31 399 SER B N 1
ATOM 7240 C CA . SER B 1 399 ? -11.117 33.812 1.461 1 92.31 399 SER B CA 1
ATOM 7241 C C . SER B 1 399 ? -10.461 32.719 2.275 1 92.31 399 SER B C 1
ATOM 7243 O O . SER B 1 399 ? -9.391 32.906 2.852 1 92.31 399 SER B O 1
ATOM 7245 N N . THR B 1 400 ? -11.109 31.594 2.299 1 92 400 THR B N 1
ATOM 7246 C CA . THR B 1 400 ? -10.57 30.453 3.02 1 92 400 THR B CA 1
ATOM 7247 C C . THR B 1 400 ? -9.273 29.969 2.371 1 92 400 THR B C 1
ATOM 7249 O O . THR B 1 400 ? -8.266 29.766 3.055 1 92 400 THR B O 1
ATOM 7252 N N . PHE B 1 401 ? -9.242 29.891 1.048 1 90.25 401 PHE B N 1
ATOM 7253 C CA . PHE B 1 401 ? -8.062 29.438 0.323 1 90.25 401 PHE B CA 1
ATOM 7254 C C . PHE B 1 401 ? -6.957 30.5 0.371 1 90.25 401 PHE B C 1
ATOM 7256 O O . PHE B 1 401 ? -5.773 30.156 0.441 1 90.25 401 PHE B O 1
ATOM 7263 N N . LEU B 1 402 ? -7.391 31.672 0.315 1 92.81 402 LEU B N 1
ATOM 7264 C CA . LEU B 1 402 ? -6.418 32.75 0.344 1 92.81 402 LEU B CA 1
ATOM 7265 C C . LEU B 1 402 ? -5.684 32.781 1.68 1 92.81 402 LEU B C 1
ATOM 7267 O O . LEU B 1 402 ? -4.457 32.906 1.715 1 92.81 402 LEU B O 1
ATOM 7271 N N . LEU B 1 403 ? -6.441 32.719 2.76 1 94.44 403 LEU B N 1
ATOM 7272 C CA . LEU B 1 403 ? -5.797 32.719 4.066 1 94.44 403 LEU B CA 1
ATOM 7273 C C . LEU B 1 403 ? -4.871 31.516 4.215 1 94.44 403 LEU B C 1
ATOM 7275 O O . LEU B 1 403 ? -3.76 31.641 4.738 1 94.44 403 LEU B O 1
ATOM 7279 N N . SER B 1 404 ? -5.352 30.375 3.811 1 93.62 404 SER B N 1
ATOM 7280 C CA . SER B 1 404 ? -4.535 29.156 3.848 1 93.62 404 SER B CA 1
ATOM 7281 C C . SER B 1 404 ? -3.246 29.344 3.057 1 93.62 404 SER B C 1
ATOM 7283 O O . SER B 1 404 ? -2.166 28.984 3.529 1 93.62 404 SER B O 1
ATOM 7285 N N . ALA B 1 405 ? -3.361 29.859 1.866 1 93.56 405 ALA B N 1
ATOM 7286 C CA . ALA B 1 405 ? -2.205 30.094 1.005 1 93.56 405 ALA B CA 1
ATOM 7287 C C . ALA B 1 405 ? -1.212 31.047 1.666 1 93.56 405 ALA B C 1
ATOM 7289 O O . ALA B 1 405 ? 0.001 30.828 1.604 1 93.56 405 ALA B O 1
ATOM 7290 N N . LEU B 1 406 ? -1.674 32.062 2.291 1 93.75 406 LEU B N 1
ATOM 7291 C CA . LEU B 1 406 ? -0.825 33.062 2.934 1 93.75 406 LEU B CA 1
ATOM 7292 C C . LEU B 1 406 ? -0.087 32.469 4.125 1 93.75 406 LEU B C 1
ATOM 7294 O O . LEU B 1 406 ? 1.09 32.75 4.344 1 93.75 406 LEU B O 1
ATOM 7298 N N . LEU B 1 407 ? -0.75 31.672 4.879 1 94.81 407 LEU B N 1
ATOM 7299 C CA . LEU B 1 407 ? -0.111 31.031 6.02 1 94.81 407 LEU B CA 1
ATOM 7300 C C . LEU B 1 407 ? 0.968 30.047 5.562 1 94.81 407 LEU B C 1
ATOM 7302 O O . LEU B 1 407 ? 2.031 29.969 6.18 1 94.81 407 LEU B O 1
ATOM 7306 N N . HIS B 1 408 ? 0.682 29.359 4.504 1 93.75 408 HIS B N 1
ATOM 7307 C CA . HIS B 1 408 ? 1.689 28.453 3.959 1 93.75 408 HIS B CA 1
ATOM 7308 C C . HIS B 1 408 ? 2.895 29.219 3.434 1 93.75 408 HIS B C 1
ATOM 7310 O O . HIS B 1 408 ? 4.039 28.812 3.629 1 93.75 408 HIS B O 1
ATOM 7316 N N . GLU B 1 409 ? 2.625 30.266 2.807 1 93.44 409 GLU B N 1
ATOM 7317 C CA . GLU B 1 409 ? 3.717 31.094 2.293 1 93.44 409 GLU B CA 1
ATOM 7318 C C . GLU B 1 409 ? 4.551 31.672 3.428 1 93.44 409 GLU B C 1
ATOM 7320 O O . GLU B 1 409 ? 5.773 31.766 3.32 1 93.44 409 GLU B O 1
ATOM 7325 N N . PHE B 1 410 ? 3.891 32.094 4.406 1 94.44 410 PHE B N 1
ATOM 7326 C CA . PHE B 1 410 ? 4.586 32.562 5.594 1 94.44 410 PHE B CA 1
ATOM 7327 C C . PHE B 1 410 ? 5.574 31.531 6.105 1 94.44 410 PHE B C 1
ATOM 7329 O O . PHE B 1 410 ? 6.73 31.844 6.379 1 94.44 410 PHE B O 1
ATOM 7336 N N . VAL B 1 411 ? 5.125 30.281 6.191 1 95.25 411 VAL B N 1
ATOM 7337 C CA . VAL B 1 411 ? 5.973 29.203 6.688 1 95.25 411 VAL B CA 1
ATOM 7338 C C . VAL B 1 411 ? 7.148 29 5.734 1 95.25 411 VAL B C 1
ATOM 7340 O O . VAL B 1 411 ? 8.273 28.75 6.176 1 95.25 411 VAL B O 1
ATOM 7343 N N . MET B 1 412 ? 6.895 29.094 4.461 1 94.06 412 MET B N 1
ATOM 7344 C CA . MET B 1 412 ? 7.965 28.922 3.486 1 94.06 412 MET B CA 1
ATOM 7345 C C . MET B 1 412 ? 8.984 30.047 3.582 1 94.06 412 MET B C 1
ATOM 7347 O O . MET B 1 412 ? 10.188 29.828 3.428 1 94.06 412 MET B O 1
ATOM 7351 N N . ILE B 1 413 ? 8.484 31.25 3.818 1 93.12 413 ILE B N 1
ATOM 7352 C CA . ILE B 1 413 ? 9.367 32.406 3.959 1 93.12 413 ILE B CA 1
ATOM 7353 C C . ILE B 1 413 ? 10.273 32.219 5.172 1 93.12 413 ILE B C 1
ATOM 7355 O O . ILE B 1 413 ? 11.477 32.469 5.105 1 93.12 413 ILE B O 1
ATOM 7359 N N . ILE B 1 414 ? 9.711 31.734 6.23 1 93.94 414 ILE B N 1
ATOM 7360 C CA . ILE B 1 414 ? 10.469 31.5 7.453 1 93.94 414 ILE B CA 1
ATOM 7361 C C . ILE B 1 414 ? 11.461 30.359 7.234 1 93.94 414 ILE B C 1
ATOM 7363 O O . ILE B 1 414 ? 12.586 30.406 7.73 1 93.94 414 ILE B O 1
ATOM 7367 N N . SER B 1 415 ? 11.102 29.359 6.488 1 93.25 415 SER B N 1
ATOM 7368 C CA . SER B 1 415 ? 11.914 28.172 6.254 1 93.25 415 SER B CA 1
ATOM 7369 C C . SER B 1 415 ? 13.117 28.5 5.379 1 93.25 415 SER B C 1
ATOM 7371 O O . SER B 1 415 ? 14.242 28.094 5.691 1 93.25 415 SER B O 1
ATOM 7373 N N . PHE B 1 416 ? 12.922 29.266 4.309 1 91.31 416 PHE B N 1
ATOM 7374 C CA . PHE B 1 416 ? 13.969 29.406 3.297 1 91.31 416 PHE B CA 1
ATOM 7375 C C . PHE B 1 416 ? 14.555 30.797 3.32 1 91.31 416 PHE B C 1
ATOM 7377 O O . PHE B 1 416 ? 15.609 31.047 2.73 1 91.31 416 PHE B O 1
ATOM 7384 N N . ARG B 1 417 ? 13.852 31.781 3.939 1 90 417 ARG B N 1
ATOM 7385 C CA . ARG B 1 417 ? 14.359 33.125 4.184 1 90 417 ARG B CA 1
ATOM 7386 C C . ARG B 1 417 ? 14.383 33.938 2.895 1 90 417 ARG B C 1
ATOM 7388 O O . ARG B 1 417 ? 15.297 34.75 2.682 1 90 417 ARG B O 1
ATOM 7395 N N . PHE B 1 418 ? 13.609 33.531 1.949 1 89.56 418 PHE B N 1
ATOM 7396 C CA . PHE B 1 418 ? 13.352 34.344 0.762 1 89.56 418 PHE B CA 1
ATOM 7397 C C . PHE B 1 418 ? 11.867 34.312 0.398 1 89.56 418 PHE B C 1
ATOM 7399 O O . PHE B 1 418 ? 11.133 33.438 0.849 1 89.56 418 PHE B O 1
ATOM 7406 N N . ILE B 1 419 ? 11.445 35.281 -0.396 1 90.31 419 ILE B N 1
ATOM 7407 C CA . ILE B 1 419 ? 10.039 35.406 -0.772 1 90.31 419 ILE B CA 1
ATOM 7408 C C . ILE B 1 419 ? 9.859 35 -2.232 1 90.31 419 ILE B C 1
ATOM 7410 O O . ILE B 1 419 ? 10.328 35.688 -3.139 1 90.31 419 ILE B O 1
ATOM 7414 N N . ARG B 1 420 ? 9.305 33.844 -2.473 1 90.19 420 ARG B N 1
ATOM 7415 C CA . ARG B 1 420 ? 8.867 33.344 -3.766 1 90.19 420 ARG B CA 1
ATOM 7416 C C . ARG B 1 420 ? 7.508 32.656 -3.65 1 90.19 420 ARG B C 1
ATOM 7418 O O . ARG B 1 420 ? 7.426 31.5 -3.219 1 90.19 420 ARG B O 1
ATOM 7425 N N . PRO B 1 421 ? 6.504 33.281 -4.07 1 91.19 421 PRO B N 1
ATOM 7426 C CA . PRO B 1 421 ? 5.156 32.75 -3.818 1 91.19 421 PRO B CA 1
ATOM 7427 C C . PRO B 1 421 ? 4.816 31.547 -4.676 1 91.19 421 PRO B C 1
ATOM 7429 O O . PRO B 1 421 ? 3.783 31.531 -5.348 1 91.19 421 PRO B O 1
ATOM 7432 N N . ILE B 1 422 ? 5.59 30.547 -4.551 1 90.5 422 ILE B N 1
ATOM 7433 C CA . ILE B 1 422 ? 5.402 29.328 -5.32 1 90.5 422 ILE B CA 1
ATOM 7434 C C . ILE B 1 422 ? 4.285 28.484 -4.699 1 90.5 422 ILE B C 1
ATOM 7436 O O . ILE B 1 422 ? 3.328 28.125 -5.383 1 90.5 422 ILE B O 1
ATOM 7440 N N . LEU B 1 423 ? 4.418 28.25 -3.453 1 90.69 423 LEU B N 1
ATOM 7441 C CA . LEU B 1 423 ? 3.436 27.406 -2.779 1 90.69 423 LEU B CA 1
ATOM 7442 C C . LEU B 1 423 ? 2.07 28.078 -2.742 1 90.69 423 LEU B C 1
ATOM 7444 O O . LEU B 1 423 ? 1.045 27.438 -2.973 1 90.69 423 LEU B O 1
ATOM 7448 N N . SER B 1 424 ? 2.039 29.391 -2.512 1 91 424 SER B N 1
ATOM 7449 C CA . SER B 1 424 ? 0.779 30.125 -2.463 1 91 424 SER B CA 1
ATOM 7450 C C . SER B 1 424 ? 0.092 30.125 -3.824 1 91 424 SER B C 1
ATOM 7452 O O . SER B 1 424 ? -1.122 29.938 -3.914 1 91 424 SER B O 1
ATOM 7454 N N . THR B 1 425 ? 0.878 30.281 -4.793 1 90.75 425 THR B N 1
ATOM 7455 C CA . THR B 1 425 ? 0.32 30.297 -6.141 1 90.75 425 THR B CA 1
ATOM 7456 C C . THR B 1 425 ? -0.204 28.922 -6.52 1 90.75 425 THR B C 1
ATOM 7458 O O . THR B 1 425 ? -1.289 28.797 -7.094 1 90.75 425 THR B O 1
ATOM 7461 N N . THR B 1 426 ? 0.572 27.938 -6.207 1 88.06 426 THR B N 1
ATOM 7462 C CA . THR B 1 426 ? 0.144 26.578 -6.52 1 88.06 426 THR B CA 1
ATOM 7463 C C . THR B 1 426 ? -1.124 26.219 -5.746 1 88.06 426 THR B C 1
ATOM 7465 O O . THR B 1 426 ? -2.002 25.531 -6.273 1 88.06 426 THR B O 1
ATOM 7468 N N . MET B 1 427 ? -1.257 26.625 -4.562 1 87.31 427 MET B N 1
ATOM 7469 C CA . MET B 1 427 ? -2.441 26.359 -3.752 1 87.31 427 MET B CA 1
ATOM 7470 C C . MET B 1 427 ? -3.666 27.062 -4.332 1 87.31 427 MET B C 1
ATOM 7472 O O . MET B 1 427 ? -4.758 26.484 -4.367 1 87.31 427 MET B O 1
ATOM 7476 N N . LEU B 1 428 ? -3.484 28.266 -4.812 1 86 428 LEU B N 1
ATOM 7477 C CA . LEU B 1 428 ? -4.598 29 -5.398 1 86 428 LEU B CA 1
ATOM 7478 C C . LEU B 1 428 ? -5.031 28.375 -6.719 1 86 428 LEU B C 1
ATOM 7480 O O . LEU B 1 428 ? -6.215 28.375 -7.055 1 86 428 LEU B O 1
ATOM 7484 N N . LEU B 1 429 ? -4.059 27.812 -7.383 1 85.5 429 LEU B N 1
ATOM 7485 C CA . LEU B 1 429 ? -4.359 27.156 -8.648 1 85.5 429 LEU B CA 1
ATOM 7486 C C . LEU B 1 429 ? -5.168 25.875 -8.422 1 85.5 429 LEU B C 1
ATOM 7488 O O . LEU B 1 429 ? -5.832 25.391 -9.336 1 85.5 429 LEU B O 1
ATOM 749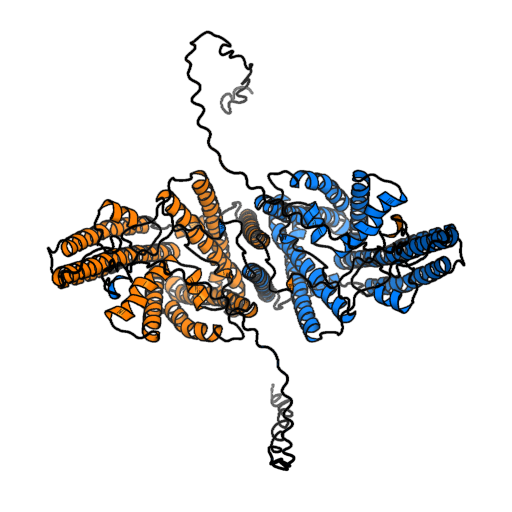2 N N . GLN B 1 430 ? -5.105 25.406 -7.219 1 85.38 430 GLN B N 1
ATOM 7493 C CA . GLN B 1 430 ? -5.848 24.188 -6.902 1 85.38 430 GLN B CA 1
ATOM 7494 C C . GLN B 1 430 ? -7.352 24.453 -6.902 1 85.38 430 GLN B C 1
ATOM 7496 O O . GLN B 1 430 ? -8.148 23.5 -6.969 1 85.38 430 GLN B O 1
ATOM 7501 N N . ILE B 1 431 ? -7.746 25.688 -6.852 1 84.81 431 ILE B N 1
ATOM 7502 C CA . ILE B 1 431 ? -9.164 26.016 -6.984 1 84.81 431 ILE B CA 1
ATOM 7503 C C . ILE B 1 431 ? -9.68 25.516 -8.328 1 84.81 431 ILE B C 1
ATOM 7505 O O . ILE B 1 431 ? -10.758 24.922 -8.406 1 84.81 431 ILE B O 1
ATOM 7509 N N . GLY B 1 432 ? -8.891 25.703 -9.328 1 85.12 432 GLY B N 1
ATOM 7510 C CA . GLY B 1 432 ? -9.234 25.156 -10.625 1 85.12 432 GLY B CA 1
ATOM 7511 C C . GLY B 1 432 ? -9.258 23.641 -10.641 1 85.12 432 GLY B C 1
ATOM 7512 O O . GLY B 1 432 ? -10.125 23.031 -11.273 1 85.12 432 GLY B O 1
ATOM 7513 N N . LEU B 1 433 ? -8.359 23.062 -9.891 1 86.44 433 LEU B N 1
ATOM 7514 C CA . LEU B 1 433 ? -8.297 21.609 -9.82 1 86.44 433 LEU B CA 1
ATOM 7515 C C . LEU B 1 433 ? -9.508 21.047 -9.094 1 86.44 433 LEU B C 1
ATOM 7517 O O . LEU B 1 433 ? -9.961 19.938 -9.398 1 86.44 433 LEU B O 1
ATOM 7521 N N . VAL B 1 434 ? -9.992 21.828 -8.156 1 86.5 434 VAL B N 1
ATOM 7522 C CA . VAL B 1 434 ? -11.203 21.406 -7.453 1 86.5 434 VAL B CA 1
ATOM 7523 C C . VAL B 1 434 ? -12.367 21.297 -8.438 1 86.5 434 VAL B C 1
ATOM 7525 O O . VAL B 1 434 ? -13.086 20.297 -8.453 1 86.5 434 VAL B O 1
ATOM 7528 N N . ASN B 1 435 ? -12.492 22.281 -9.258 1 87.06 435 ASN B N 1
ATOM 7529 C CA . ASN B 1 435 ? -13.547 22.25 -10.266 1 87.06 435 ASN B CA 1
ATOM 7530 C C . ASN B 1 435 ? -13.344 21.125 -11.266 1 87.06 435 ASN B C 1
ATOM 7532 O O . ASN B 1 435 ? -14.297 20.453 -11.664 1 87.06 435 ASN B O 1
ATOM 7536 N N . PHE B 1 436 ? -12.148 20.906 -11.586 1 89.44 436 PHE B N 1
ATOM 7537 C CA . PHE B 1 436 ? -11.812 19.859 -12.547 1 89.44 436 PHE B CA 1
ATOM 7538 C C . PHE B 1 436 ? -12.125 18.484 -11.992 1 89.44 436 PHE B C 1
ATOM 7540 O O . PHE B 1 436 ? -12.68 17.625 -12.695 1 89.44 436 PHE B O 1
ATOM 7547 N N . THR B 1 437 ? -11.867 18.234 -10.781 1 90.44 437 THR B N 1
ATOM 7548 C CA . THR B 1 437 ? -12.023 16.906 -10.195 1 90.44 437 THR B CA 1
ATOM 7549 C C . THR B 1 437 ? -13.484 16.656 -9.82 1 90.44 437 THR B C 1
ATOM 7551 O O . THR B 1 437 ? -13.852 15.539 -9.453 1 90.44 437 THR B O 1
ATOM 7554 N N . GLN B 1 438 ? -14.312 17.688 -9.977 1 89.81 438 GLN B N 1
ATOM 7555 C CA . GLN B 1 438 ? -15.734 17.516 -9.688 1 89.81 438 GLN B CA 1
ATOM 7556 C C . GLN B 1 438 ? -16.5 17.078 -10.93 1 89.81 438 GLN B C 1
ATOM 7558 O O . GLN B 1 438 ? -17.703 16.812 -10.867 1 89.81 438 GLN B O 1
ATOM 7563 N N . LEU B 1 439 ? -15.797 16.891 -11.953 1 90.12 439 LEU B N 1
ATOM 7564 C CA . LEU B 1 439 ? -16.406 16.344 -13.164 1 90.12 439 LEU B CA 1
ATOM 7565 C C . LEU B 1 439 ? -16.938 14.938 -12.906 1 90.12 439 LEU B C 1
ATOM 7567 O O . LEU B 1 439 ? -16.359 14.172 -12.133 1 90.12 439 LEU B O 1
ATOM 7571 N N . ASP B 1 440 ? -17.938 14.539 -13.586 1 88.81 440 ASP B N 1
ATOM 7572 C CA . ASP B 1 440 ? -18.641 13.281 -13.352 1 88.81 440 ASP B CA 1
ATOM 7573 C C . ASP B 1 440 ? -17.734 12.078 -13.594 1 88.81 440 ASP B C 1
ATOM 7575 O O . ASP B 1 440 ? -17.875 11.047 -12.945 1 88.81 440 ASP B O 1
ATOM 7579 N N . ILE B 1 441 ? -16.875 12.227 -14.422 1 88.81 441 ILE B N 1
ATOM 7580 C CA . ILE B 1 441 ? -15.992 11.117 -14.773 1 88.81 441 ILE B CA 1
ATOM 7581 C C . ILE B 1 441 ? -15.008 10.867 -13.633 1 88.81 441 ILE B C 1
ATOM 7583 O O . ILE B 1 441 ? -14.453 9.766 -13.516 1 88.81 441 ILE B O 1
ATOM 7587 N N . LEU B 1 442 ? -14.836 11.812 -12.797 1 89.5 442 LEU B N 1
ATOM 7588 C CA . LEU B 1 442 ? -13.812 11.711 -11.758 1 89.5 442 LEU B CA 1
ATOM 7589 C C . LEU B 1 442 ? -14.445 11.578 -10.383 1 89.5 442 LEU B C 1
ATOM 7591 O O . LEU B 1 442 ? -14.055 10.711 -9.594 1 89.5 442 LEU B O 1
ATOM 7595 N N . GLN B 1 443 ? -15.477 12.258 -10.18 1 89.38 443 GLN B N 1
ATOM 7596 C CA . GLN B 1 443 ? -16.062 12.312 -8.844 1 89.38 443 GLN B CA 1
ATOM 7597 C C . GLN B 1 443 ? -16.641 10.969 -8.438 1 89.38 443 GLN B C 1
ATOM 7599 O O . GLN B 1 443 ? -17.375 10.344 -9.211 1 89.38 443 GLN B O 1
ATOM 7604 N N . LYS B 1 444 ? -16.219 10.477 -7.277 1 87.12 444 LYS B N 1
ATOM 7605 C CA . LYS B 1 444 ? -16.703 9.25 -6.648 1 87.12 444 LYS B CA 1
ATOM 7606 C C . LYS B 1 444 ? -16.344 8.023 -7.48 1 87.12 444 LYS B C 1
ATOM 7608 O O . LYS B 1 444 ? -17.094 7.043 -7.516 1 87.12 444 LYS B O 1
ATOM 7613 N N . THR B 1 445 ? -15.336 8.156 -8.234 1 89 445 THR B N 1
ATOM 7614 C CA . THR B 1 445 ? -14.891 7.031 -9.047 1 89 445 THR B CA 1
ATOM 7615 C C . THR B 1 445 ? -13.469 6.621 -8.664 1 89 445 THR B C 1
ATOM 7617 O O . THR B 1 445 ? -12.719 7.414 -8.086 1 89 445 THR B O 1
ATOM 7620 N N . ARG B 1 446 ? -13.156 5.387 -9.031 1 88 446 ARG B N 1
ATOM 7621 C CA . ARG B 1 446 ? -11.797 4.902 -8.797 1 88 446 ARG B CA 1
ATOM 7622 C C . ARG B 1 446 ? -10.781 5.68 -9.625 1 88 446 ARG B C 1
ATOM 7624 O O . ARG B 1 446 ? -9.672 5.949 -9.172 1 88 446 ARG B O 1
ATOM 7631 N N . PHE B 1 447 ? -11.227 5.996 -10.781 1 89.75 447 PHE B N 1
ATOM 7632 C CA . PHE B 1 447 ? -10.359 6.773 -11.656 1 89.75 447 PHE B CA 1
ATOM 7633 C C . PHE B 1 447 ? -10.07 8.148 -11.062 1 89.75 447 PHE B C 1
ATOM 7635 O O . PHE B 1 447 ? -8.953 8.648 -11.164 1 89.75 447 PHE B O 1
ATOM 7642 N N . GLY B 1 448 ? -11.062 8.688 -10.523 1 92.69 448 GLY B N 1
ATOM 7643 C CA . GLY B 1 448 ? -10.867 9.961 -9.844 1 92.69 448 GLY B CA 1
ATOM 7644 C C . GLY B 1 448 ? -9.844 9.875 -8.719 1 92.69 448 GLY B C 1
ATOM 7645 O O . GLY B 1 448 ? -9.055 10.805 -8.523 1 92.69 448 GLY B O 1
ATOM 7646 N N . ASN B 1 449 ? -9.852 8.789 -8.008 1 94.5 449 ASN B N 1
ATOM 7647 C CA . ASN B 1 449 ? -8.867 8.586 -6.945 1 94.5 449 ASN B CA 1
ATOM 7648 C C . ASN B 1 449 ? -7.457 8.453 -7.504 1 94.5 449 ASN B C 1
ATOM 7650 O O . ASN B 1 449 ? -6.5 8.961 -6.918 1 94.5 449 ASN B O 1
ATOM 7654 N N . VAL B 1 450 ? -7.332 7.805 -8.609 1 93.75 450 VAL B N 1
ATOM 7655 C CA . VAL B 1 450 ? -6.035 7.645 -9.258 1 93.75 450 VAL B CA 1
ATOM 7656 C C . VAL B 1 450 ? -5.496 9.016 -9.672 1 93.75 450 VAL B C 1
ATOM 7658 O O . VAL B 1 450 ? -4.32 9.312 -9.453 1 93.75 450 VAL B O 1
ATOM 7661 N N . VAL B 1 451 ? -6.359 9.773 -10.18 1 92.88 451 VAL B N 1
ATOM 7662 C CA . VAL B 1 451 ? -5.969 11.109 -10.609 1 92.88 451 VAL B CA 1
ATOM 7663 C C . VAL B 1 451 ? -5.52 11.93 -9.406 1 92.88 451 VAL B C 1
ATOM 7665 O O . VAL B 1 451 ? -4.531 12.672 -9.477 1 92.88 451 VAL B O 1
ATOM 7668 N N . MET B 1 452 ? -6.199 11.797 -8.344 1 93.25 452 MET B N 1
ATOM 7669 C CA . MET B 1 452 ? -5.816 12.484 -7.117 1 93.25 452 MET B CA 1
ATOM 7670 C C . MET B 1 452 ? -4.414 12.078 -6.68 1 93.25 452 MET B C 1
ATOM 7672 O O . MET B 1 452 ? -3.592 12.93 -6.348 1 93.25 452 MET B O 1
ATOM 7676 N N . TRP B 1 453 ? -4.102 10.797 -6.723 1 93.5 453 TRP B N 1
ATOM 7677 C CA . TRP B 1 453 ? -2.787 10.305 -6.316 1 93.5 453 TRP B CA 1
ATOM 7678 C C . TRP B 1 453 ? -1.702 10.82 -7.258 1 93.5 453 TRP B C 1
ATOM 7680 O O . TRP B 1 453 ? -0.65 11.281 -6.805 1 93.5 453 TRP B O 1
ATOM 7690 N N . ILE B 1 454 ? -1.985 10.805 -8.508 1 93 454 ILE B N 1
ATOM 7691 C CA . ILE B 1 454 ? -1.001 11.258 -9.484 1 93 454 ILE B CA 1
ATOM 7692 C C . ILE B 1 454 ? -0.676 12.734 -9.242 1 93 454 ILE B C 1
ATOM 7694 O O . ILE B 1 454 ? 0.49 13.133 -9.289 1 93 454 ILE B O 1
ATOM 7698 N N . THR B 1 455 ? -1.672 13.484 -8.969 1 90.81 455 THR B N 1
ATOM 7699 C CA . THR B 1 455 ? -1.475 14.914 -8.75 1 90.81 455 THR B CA 1
ATOM 7700 C C . THR B 1 455 ? -0.607 15.156 -7.512 1 90.81 455 THR B C 1
ATOM 7702 O O . THR B 1 455 ? 0.256 16.031 -7.516 1 90.81 455 THR B O 1
ATOM 7705 N N . VAL B 1 456 ? -0.757 14.406 -6.539 1 90.81 456 VAL B N 1
ATOM 7706 C CA . VAL B 1 456 ? 0.018 14.586 -5.316 1 90.81 456 VAL B CA 1
ATOM 7707 C C . VAL B 1 456 ? 1.442 14.078 -5.527 1 90.81 456 VAL B C 1
ATOM 7709 O O . VAL B 1 456 ? 2.402 14.688 -5.051 1 90.81 456 VAL B O 1
ATOM 7712 N N . PHE B 1 457 ? 1.594 12.945 -6.266 1 93.25 457 PHE B N 1
ATOM 7713 C CA . PHE B 1 457 ? 2.898 12.352 -6.531 1 93.25 457 PHE B CA 1
ATOM 7714 C C . PHE B 1 457 ? 3.752 13.273 -7.387 1 93.25 457 PHE B C 1
ATOM 7716 O O . PHE B 1 457 ? 4.98 13.258 -7.301 1 93.25 457 PHE B O 1
ATOM 7723 N N . VAL B 1 458 ? 3.086 14.102 -8.18 1 90.81 458 VAL B N 1
ATOM 7724 C CA . VAL B 1 458 ? 3.816 14.984 -9.078 1 90.81 458 VAL B CA 1
ATOM 7725 C C . VAL B 1 458 ? 3.895 16.391 -8.469 1 90.81 458 VAL B C 1
ATOM 7727 O O . VAL B 1 458 ? 4.93 17.047 -8.555 1 90.81 458 VAL B O 1
ATOM 7730 N N . GLY B 1 459 ? 2.871 16.828 -7.867 1 89.69 459 GLY B N 1
ATOM 7731 C CA . GLY B 1 459 ? 2.775 18.188 -7.359 1 89.69 459 GLY B CA 1
ATOM 7732 C C . GLY B 1 459 ? 3.727 18.469 -6.211 1 89.69 459 GLY B C 1
ATOM 7733 O O . GLY B 1 459 ? 4.391 19.5 -6.188 1 89.69 459 GLY B O 1
ATOM 7734 N N . GLN B 1 460 ? 3.838 17.562 -5.309 1 89.38 460 GLN B N 1
ATOM 7735 C CA . GLN B 1 460 ? 4.645 17.797 -4.117 1 89.38 460 GLN B CA 1
ATOM 7736 C C . GLN B 1 460 ? 6.129 17.906 -4.469 1 89.38 460 GLN B C 1
ATOM 7738 O O . GLN B 1 460 ? 6.781 18.891 -4.117 1 89.38 460 GLN B O 1
ATOM 7743 N N . PRO B 1 461 ? 6.676 16.953 -5.199 1 91.06 461 PRO B N 1
ATOM 7744 C CA . PRO B 1 461 ? 8.094 17.094 -5.543 1 91.06 461 PRO B CA 1
ATOM 7745 C C . PRO B 1 461 ? 8.359 18.281 -6.469 1 91.06 461 PRO B C 1
ATOM 7747 O O . PRO B 1 461 ? 9.43 18.891 -6.398 1 91.06 461 PRO B O 1
ATOM 7750 N N . LEU B 1 462 ? 7.398 18.641 -7.238 1 91.31 462 LEU B N 1
ATOM 7751 C CA . LEU B 1 462 ? 7.578 19.797 -8.109 1 91.31 462 LEU B CA 1
ATOM 7752 C C . LEU B 1 462 ? 7.77 21.078 -7.297 1 91.31 462 LEU B C 1
ATOM 7754 O O . LEU B 1 462 ? 8.688 21.859 -7.562 1 91.31 462 LEU B O 1
ATOM 7758 N N . VAL B 1 463 ? 6.938 21.266 -6.312 1 91.12 463 VAL B N 1
ATOM 7759 C CA . VAL B 1 463 ? 7.027 22.453 -5.461 1 91.12 463 VAL B CA 1
ATOM 7760 C C . VAL B 1 463 ? 8.336 22.422 -4.68 1 91.12 463 VAL B C 1
ATOM 7762 O O . VAL B 1 463 ? 9.008 23.453 -4.551 1 91.12 463 VAL B O 1
ATOM 7765 N N . GLN B 1 464 ? 8.711 21.281 -4.223 1 89.25 464 GLN B N 1
ATOM 7766 C CA . GLN B 1 464 ? 9.961 21.141 -3.486 1 89.25 464 GLN B CA 1
ATOM 7767 C C . GLN B 1 464 ? 11.156 21.469 -4.371 1 89.25 464 GLN B C 1
ATOM 7769 O O . GLN B 1 464 ? 12.109 22.109 -3.922 1 89.25 464 GLN B O 1
ATOM 7774 N N . LEU B 1 465 ? 11.094 21.031 -5.562 1 89.94 465 LEU B N 1
ATOM 7775 C CA . LEU B 1 465 ? 12.188 21.266 -6.5 1 89.94 465 LEU B CA 1
ATOM 7776 C C . LEU B 1 465 ? 12.289 22.734 -6.867 1 89.94 465 LEU B C 1
ATOM 7778 O O . LEU B 1 465 ? 13.383 23.281 -7.008 1 89.94 465 LEU B O 1
ATOM 7782 N N . LEU B 1 466 ? 11.172 23.375 -7.012 1 89.25 466 LEU B N 1
ATOM 7783 C CA . LEU B 1 466 ? 11.164 24.797 -7.336 1 89.25 466 LEU B CA 1
ATOM 7784 C C . LEU B 1 466 ? 11.781 25.609 -6.207 1 89.25 466 LEU B C 1
ATOM 7786 O O . LEU B 1 466 ? 12.57 26.531 -6.453 1 89.25 466 LEU B O 1
ATOM 7790 N N . TYR B 1 467 ? 11.492 25.297 -5.047 1 88.5 467 TYR B N 1
ATOM 7791 C CA . TYR B 1 467 ? 12.086 25.984 -3.914 1 88.5 467 TYR B CA 1
ATOM 7792 C C . TYR B 1 467 ? 13.57 25.672 -3.797 1 88.5 467 TYR B C 1
ATOM 7794 O O . TYR B 1 467 ? 14.383 26.547 -3.49 1 88.5 467 TYR B O 1
ATOM 7802 N N . SER B 1 468 ? 13.898 24.422 -4.074 1 83.5 468 SER B N 1
ATOM 7803 C CA . SER B 1 468 ? 15.297 24 -3.975 1 83.5 468 SER B CA 1
ATOM 7804 C C . SER B 1 468 ? 16.156 24.688 -5.039 1 83.5 468 SER B C 1
ATOM 7806 O O . SER B 1 468 ? 17.312 25.016 -4.797 1 83.5 468 SER B O 1
ATOM 7808 N N . THR B 1 469 ? 15.57 24.812 -6.18 1 84.38 469 THR B N 1
ATOM 7809 C CA . THR B 1 469 ? 16.281 25.516 -7.25 1 84.38 469 THR B CA 1
ATOM 7810 C C . THR B 1 469 ? 16.578 26.953 -6.848 1 84.38 469 THR B C 1
ATOM 7812 O O . THR B 1 469 ? 17.688 27.453 -7.074 1 84.38 469 THR B O 1
ATOM 7815 N N . GLN B 1 470 ? 15.641 27.562 -6.211 1 84.62 470 GLN B N 1
ATOM 7816 C CA . GLN B 1 470 ? 15.82 28.938 -5.762 1 84.62 470 GLN B CA 1
ATOM 7817 C C . GLN B 1 470 ? 16.797 29 -4.59 1 84.62 470 GLN B C 1
ATOM 7819 O O . GLN B 1 470 ? 17.609 29.922 -4.496 1 84.62 470 GLN B O 1
ATOM 7824 N N . TYR B 1 471 ? 16.672 28.031 -3.766 1 81.56 471 TYR B N 1
ATOM 7825 C CA . TYR B 1 471 ? 17.562 27.969 -2.613 1 81.56 471 TYR B CA 1
ATOM 7826 C C . TYR B 1 471 ? 19.016 27.781 -3.053 1 81.56 471 TYR B C 1
ATOM 7828 O O . TYR B 1 471 ? 19.922 28.391 -2.5 1 81.56 471 TYR B O 1
ATOM 7836 N N . SER B 1 472 ? 19.219 26.891 -3.99 1 78.69 472 SER B N 1
ATOM 7837 C CA . SER B 1 472 ? 20.562 26.672 -4.531 1 78.69 472 SER B CA 1
ATOM 7838 C C . SER B 1 472 ? 21.109 27.922 -5.203 1 78.69 472 SER B C 1
ATOM 7840 O O . SER B 1 472 ? 22.281 28.266 -5.031 1 78.69 472 SER B O 1
ATOM 7842 N N . ALA B 1 473 ? 20.312 28.594 -5.852 1 76.38 473 ALA B N 1
ATOM 7843 C CA . ALA B 1 473 ? 20.734 29.781 -6.578 1 76.38 473 ALA B CA 1
ATOM 7844 C C . ALA B 1 473 ? 21.078 30.922 -5.617 1 76.38 473 ALA B C 1
ATOM 7846 O O . ALA B 1 473 ? 22.016 31.672 -5.859 1 76.38 473 ALA B O 1
ATOM 7847 N N . LEU B 1 474 ? 20.391 30.969 -4.449 1 74.06 474 LEU B N 1
ATOM 7848 C CA . LEU B 1 474 ? 20.516 32.125 -3.568 1 74.06 474 LEU B CA 1
ATOM 7849 C C . LEU B 1 474 ? 21.469 31.828 -2.41 1 74.06 474 LEU B C 1
ATOM 7851 O O . LEU B 1 474 ? 22.125 32.719 -1.893 1 74.06 474 LEU B O 1
ATOM 7855 N N . VAL B 1 475 ? 21.516 30.547 -1.987 1 67.12 475 VAL B N 1
ATOM 7856 C CA . VAL B 1 475 ? 22.203 30.25 -0.744 1 67.12 475 VAL B CA 1
ATOM 7857 C C . VAL B 1 475 ? 23.422 29.375 -1.036 1 67.12 475 VAL B C 1
ATOM 7859 O O . VAL B 1 475 ? 24.531 29.688 -0.596 1 67.12 475 VAL B O 1
ATOM 7862 N N . TRP B 1 476 ? 23.234 28.328 -1.862 1 65.12 476 TRP B N 1
ATOM 7863 C CA . TRP B 1 476 ? 24.328 27.375 -2.086 1 65.12 476 TRP B CA 1
ATOM 7864 C C . TRP B 1 476 ? 25.375 27.984 -3.012 1 65.12 476 TRP B C 1
ATOM 7866 O O . TRP B 1 476 ? 26.578 27.859 -2.758 1 65.12 476 TRP B O 1
ATOM 7876 N N . ASN B 1 477 ? 24.938 28.531 -4.117 1 62.44 477 ASN B N 1
ATOM 7877 C CA . ASN B 1 477 ? 25.875 29.047 -5.098 1 62.44 477 ASN B CA 1
ATOM 7878 C C . ASN B 1 477 ? 26.375 30.438 -4.719 1 62.44 477 ASN B C 1
ATOM 7880 O O . ASN B 1 477 ? 27.453 30.844 -5.137 1 62.44 477 ASN B O 1
ATOM 7884 N N . ASN B 1 478 ? 25.531 31.297 -4.121 1 52.44 478 ASN B N 1
ATOM 7885 C CA . ASN B 1 478 ? 26 32.625 -3.762 1 52.44 478 ASN B CA 1
ATOM 7886 C C . ASN B 1 478 ? 26.656 32.656 -2.389 1 52.44 478 ASN B C 1
ATOM 7888 O O . ASN B 1 478 ? 26.797 33.719 -1.773 1 52.44 478 ASN B O 1
ATOM 7892 N N . GLY B 1 479 ? 26.812 31.562 -1.683 1 40.84 479 GLY B N 1
ATOM 7893 C CA . GLY B 1 479 ? 27.641 31.719 -0.49 1 40.84 479 GLY B CA 1
ATOM 7894 C C . GLY B 1 479 ? 28.953 32.406 -0.757 1 40.84 479 GLY B C 1
ATOM 7895 O O . GLY B 1 479 ? 29.5 32.312 -1.861 1 40.84 479 GLY B O 1
ATOM 7896 N N . PRO B 1 480 ? 29.312 33.406 0.218 1 36.91 480 PRO B N 1
ATOM 7897 C CA . PRO B 1 480 ? 30.578 34.094 -0.015 1 36.91 480 PRO B CA 1
ATOM 7898 C C . PRO B 1 480 ? 31.719 33.125 -0.366 1 36.91 480 PRO B C 1
ATOM 7900 O O . PRO B 1 480 ? 31.703 31.969 0.044 1 36.91 480 PRO B O 1
#

Radius of gyration: 37.55 Å; Cα contacts (8 Å, |Δi|>4): 1038; chains: 2; bounding box: 115×101×111 Å

Secondary structure (DSSP, 8-state):
-------S-GGGSSSSS-S---------------------------------------------------TTTGGGS-----B--GGG-TT----THHHHHHHHHHHHHHHHHHHHHHHHHSSSS--HHHHHHTTTHHHHHHHHHHHHHHHHHHHHHHHHHHTTSS-HHHHHHHHHHHHHHHHHHHHHHHHTS---HHHHHHHHHHHHHHHHHHHHHHHHHHHHHHHHHHHHHHT-----GGGS----HHHHHHHHHSS-SS--SS--B-SS--HHHHHHHHHHHHHHHHHHHHHHHHHHHHHTTTTTS-HHHHHHHHHHHHHHHHHHHHIIIIIIIHHHHHHHHTB-B--S---GGG--SHHHHHHHH-HHHHHHHIIIIIIHIIIII---HHHHHHHHHHHHHHHHHHHHHHHHSS--THHHHHHHHHHHHHHHHTSTTTTTSHHHHHHHHHHHHHHHHHHHHHHHHHHIIIIISS--/------S---------------------------------------------------------------TTTGGGS-----B--GGG-TT----THHHHHHHHHHHHHHHHHHHHHHHHHSSSS--HHHHHHTTTHHHHHHHHHHHHHHHHHHHHHHHHHHTTSS-HHHHHHHHHHHHHHHHHHHHHHHHTS---HHHHHHHHHHHHHHHHHHHHHHHHHHHHHHHHHHHHHHT-----GGGS----HHHHHHHHHSS-SS--SS--B-SS--HHHHHHHHHHHHHHHHHHHHHHHHHHHHHTTTTTS-HHHHHHHHHHHHHHHHHHHHIIIIIIIHHHHHHHHTB-B--S---GGG--SHHHHHHHH-HHHHHHHIIIIIIHIIIII---HHHHHHHHHHHHHHHHHHHHHHHHSS--THHHHHHHHHHHHHHHHTSTTTTTSHHHHHHHHHHHHHHHHHHHHHHHHHHIIIIISS--

pLDDT: mean 81.95, std 25.59, range [14.76, 98.75]

Sequence (960 aa):
MIETENSSKTMFQQRTKLEQKLVKKRKEDKEKNNEKVSIESSTSKTTSTFKVKKGGFDDDKSSIGEPPHSPSLERFSSTSKPRESILTTPQTDIGWGTFNYIAICYCMAGFSMMADTYIEKGTLIDFELFWWLITNWQVFVVVSIGLATWSFFNYFCTCLVVRDKIPNSISIFLYVFWQFICFSLSISYVMAHEMSPILSGGTGLQICVFSLKNHSYWHTNYFLAKGIKKAKADKTPIIRKDLTPNIGFSHFLYFMIAPTLVFETQFPRTKSIRYSYILKETLAATGAFLMFYVVLCKTGPIYKQIDSLPLIILLLKLSLPSMSLWMLGFYGVFHCLLNIFAEVTRYADREFYQDWWNATTFDMWWRKWNRPVHKWMLRHVYRDSMHTVKLNKFFALFSTFLLSALLHEFVMIISFRFIRPILSTTMLLQIGLVNFTQLDILQKTRFGNVVMWITVFVGQPLVQLLYSTQYSALVWNNGPMIETENSSKTMFQQRTKLEQKLVKKRKEDKEKNNEKVSIESSTSKTTSTFKVKKGGFDDDKSSIGEPPHSPSLERFSSTSKPRESILTTPQTDIGWGTFNYIAICYCMAGFSMMADTYIEKGTLIDFELFWWLITNWQVFVVVSIGLATWSFFNYFCTCLVVRDKIPNSISIFLYVFWQFICFSLSISYVMAHEMSPILSGGTGLQICVFSLKNHSYWHTNYFLAKGIKKAKADKTPIIRKDLTPNIGFSHFLYFMIAPTLVFETQFPRTKSIRYSYILKETLAATGAFLMFYVVLCKTGPIYKQIDSLPLIILLLKLSLPSMSLWMLGFYGVFHCLLNIFAEVTRYADREFYQDWWNATTFDMWWRKWNRPVHKWMLRHVYRDSMHTVKLNKFFALFSTFLLSALLHEFVMIISFRFIRPILSTTMLLQIGLVNFTQLDILQKTRFGNVVMWITVFVGQPLVQLLYSTQYSALVWNNGP

Solvent-accessible surface area (backbone atoms only — not comparable to full-atom values): 53385 Å² total; per-residue (Å²): 144,83,83,88,71,86,70,91,74,70,88,73,65,76,87,67,69,80,89,66,72,95,73,81,73,94,72,80,85,81,81,76,90,73,84,74,84,72,84,71,79,75,74,76,67,80,66,77,69,76,68,69,73,69,70,69,70,71,64,71,71,69,62,69,57,67,53,82,64,57,77,78,58,58,72,57,47,67,79,70,48,74,37,70,37,62,91,76,42,87,85,56,76,62,44,64,24,55,56,50,49,53,54,48,49,53,51,42,50,41,48,24,52,23,44,51,36,27,73,75,72,70,36,58,69,7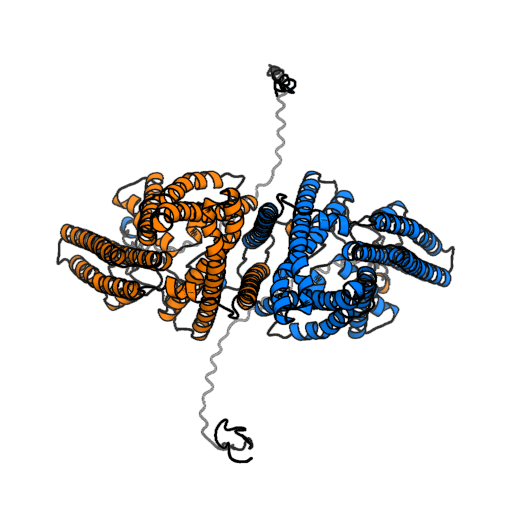9,58,68,60,53,57,50,44,48,34,63,51,61,55,50,52,50,48,52,51,49,52,57,56,54,47,50,55,55,51,53,51,44,44,34,42,61,70,66,74,44,58,69,68,56,49,53,49,49,51,53,49,49,53,50,48,55,52,52,52,49,51,53,55,54,72,72,45,80,53,27,43,68,47,31,23,51,42,33,50,50,54,49,51,54,51,47,32,52,46,29,45,43,54,51,33,51,51,29,36,52,49,50,52,49,29,59,72,68,70,46,71,87,80,58,72,54,64,40,59,66,79,46,67,68,59,52,56,46,50,73,62,35,74,54,38,60,59,53,61,59,77,46,62,48,96,66,69,58,64,68,56,43,50,53,35,49,51,50,25,52,52,29,49,50,42,35,50,55,52,51,63,66,45,50,68,58,64,72,37,60,88,79,45,58,67,68,54,51,41,37,58,34,18,55,58,43,45,49,42,51,51,28,49,45,48,24,45,57,51,20,47,40,48,42,38,18,42,77,64,21,44,24,55,38,53,41,38,55,74,31,66,54,26,20,30,51,61,50,31,60,50,18,59,41,25,44,62,38,54,33,41,43,47,71,34,29,52,35,33,34,70,76,73,60,41,54,72,67,58,18,50,47,50,40,49,49,51,51,23,50,54,50,38,50,25,47,28,53,21,71,70,52,90,68,71,55,66,27,49,53,52,58,52,41,55,57,46,31,60,58,23,60,36,77,80,19,39,88,32,72,63,10,28,48,51,46,51,52,50,52,41,49,48,53,31,47,56,54,47,54,51,46,53,50,42,38,60,60,51,68,69,54,49,131,144,85,72,91,75,81,76,84,78,79,76,89,76,81,92,81,90,83,81,72,86,70,90,87,90,86,91,92,82,89,89,82,88,81,86,73,85,70,82,76,77,69,78,78,68,82,68,78,72,78,72,70,72,70,71,69,68,73,64,71,63,69,67,68,58,67,50,80,64,58,77,78,57,58,72,58,48,68,80,71,48,74,38,70,38,61,91,76,42,86,86,55,73,62,45,66,26,55,57,49,49,52,54,48,50,53,50,42,51,40,48,24,53,24,45,51,35,26,74,74,73,70,36,58,70,79,59,68,62,52,57,51,44,50,34,62,52,61,56,50,52,50,49,52,50,51,50,58,56,54,47,50,55,54,52,54,53,43,46,35,42,62,70,65,74,44,58,69,70,55,48,53,50,51,50,53,49,50,52,51,49,56,52,53,53,48,49,54,56,54,71,72,45,80,53,27,42,67,47,31,24,50,40,34,49,49,54,47,50,56,51,46,33,52,46,30,44,43,54,51,33,52,52,30,35,51,49,49,54,50,29,58,73,67,69,46,73,89,80,57,71,55,64,41,60,65,79,50,67,70,59,50,56,47,50,74,63,35,74,53,39,59,58,52,62,61,76,48,60,48,94,67,69,58,64,69,56,43,52,51,34,50,52,52,25,52,51,27,51,49,42,36,49,55,51,50,64,65,46,50,69,57,64,71,37,62,87,80,45,59,66,69,54,51,41,38,58,33,18,55,58,44,47,48,42,51,51,27,49,43,47,24,45,57,51,19,48,40,46,41,38,17,41,77,64,22,46,23,55,38,55,42,40,54,74,31,67,54,25,19,30,51,61,49,31,58,49,18,59,40,26,43,62,38,52,32,41,43,47,70,35,30,51,36,33,32,69,75,73,60,40,54,72,66,58,17,49,47,50,39,51,48,52,52,23,51,54,52,38,50,24,47,27,54,20,70,71,50,91,69,71,54,67,27,49,52,52,58,52,41,56,58,46,31,59,59,23,60,35,75,81,20,40,88,30,72,62,11,27,48,51,46,50,52,49,53,40,49,48,53,32,47,55,52,47,54,51,46,54,51,44,40,60,60,50,68,68,53,50,133

Organism: Dictyostelium discoideum (NCBI:txid44689)

Nearest PDB structures (foldseek):
  6vp0-assembly1_E  TM=8.274E-01  e=1.082E-17  Homo sapiens
  6vz1-assembly1_B  TM=8.363E-01  e=1.025E-16  Homo sapiens
  8esm-assembly1_A  TM=8.252E-01  e=1.323E-16  Homo sapiens
  7n6q-assembly1_A  TM=8.589E-01  e=8.108E-15  Homo sapiens
  6vum-assembly1_A  TM=8.085E-01  e=1.760E-15  Homo sapiens